Protein AF-A0A152A3R2-F1 (afdb_monomer)

Mean predicted aligned error: 20.73 Å

pLDDT: mean 70.93, std 26.31, range [20.05, 98.25]

InterPro domains:
  IPR000109 Proton-dependent oligopeptide transporter family [PF00854] (482-837)
  IPR001806 Small GTPase [PF00071] (8-162)
  IPR001806 Small GTPase [PS51421] (2-226)
  IPR001806 Small GTPase [SM00174] (9-160)
  IPR002041 Ran GTPase [PS51418] (1-161)
  IPR003822 Paired amphipathic helix [PF02671] (328-370)
  IPR005225 Small GTP-binding domain [TIGR00231] (5-151)
  IPR018456 PTR2 family proton/oligopeptide symporter, conserved site [PS01023] (558-570)
  IPR027417 P-loop containing nucleoside triphosphate hydrolase [G3DSA:3.40.50.300] (1-184)
  IPR027417 P-loop containing nucleoside triphosphate hydrolase [SSF52540] (3-165)
  IPR036259 MFS transporter superfamily [G3DSA:1.20.1250.20] (385-879)
  IPR036259 MFS transporter superfamily [SSF103473] (417-870)
  IPR036600 Paired amphipathic helix superfamily [G3DSA:1.20.1160.11] (305-372)
  IPR036600 Paired amphipathic helix superfamily [SSF47762] (308-371)

Solvent-accessible surface area (backbone atoms only — not comparable to full-atom values): 53783 Å² total; per-residue (Å²): 134,84,80,81,77,67,39,35,34,37,38,41,42,52,57,92,38,45,63,68,53,43,57,44,30,74,68,68,76,51,78,78,88,81,88,77,86,69,74,67,61,52,79,45,80,41,78,45,76,55,99,86,46,79,41,44,35,36,41,36,35,44,42,31,62,97,78,61,76,69,67,60,60,70,71,41,60,79,23,62,25,38,39,42,38,18,29,27,64,36,64,63,39,56,68,46,44,63,64,54,44,66,65,44,59,76,46,31,89,33,46,30,40,36,35,22,45,68,87,47,81,53,68,50,58,76,87,74,64,50,65,36,72,80,66,77,37,47,76,42,65,25,18,64,87,76,59,42,51,52,66,60,51,52,52,56,41,53,48,48,33,37,76,72,64,75,50,87,76,83,85,78,82,94,79,80,90,81,84,88,87,81,91,81,88,88,88,88,87,88,84,88,85,85,85,88,86,89,86,89,90,85,85,91,85,89,89,88,87,87,91,90,83,87,88,85,90,90,90,89,85,92,84,89,82,90,89,90,87,88,86,87,84,89,79,92,84,90,86,84,89,83,87,85,88,90,88,90,87,85,85,92,85,91,83,90,88,88,88,81,91,85,90,83,91,90,89,92,89,89,87,83,91,90,86,88,88,86,88,91,86,86,88,86,87,82,90,88,82,79,85,89,87,86,88,79,90,81,87,80,85,80,56,78,77,51,58,57,52,53,49,53,53,50,53,50,50,51,51,53,49,69,67,28,84,42,72,66,55,39,50,51,54,51,49,53,52,52,49,46,72,74,45,66,84,62,45,65,64,58,48,50,51,56,56,56,73,41,62,94,39,68,66,63,46,49,45,54,57,70,73,37,60,72,72,80,43,97,77,89,79,84,84,73,71,52,69,59,49,52,53,46,45,55,48,52,52,53,55,53,61,76,44,79,76,59,82,83,50,86,78,78,52,55,75,41,51,56,29,52,51,54,21,44,24,27,44,31,20,25,56,34,25,52,52,46,47,44,44,57,44,31,36,73,60,39,41,40,55,69,63,58,26,42,36,52,53,26,51,40,49,18,44,29,30,46,29,23,56,55,21,45,48,41,16,32,52,74,58,11,45,71,49,37,43,47,57,22,29,53,39,24,22,50,11,29,45,30,42,18,51,45,47,36,82,63,69,34,35,82,48,58,62,64,39,50,61,65,38,47,56,53,8,46,53,29,30,18,47,9,51,4,23,29,63,61,34,53,71,53,52,56,54,53,57,50,54,77,88,45,56,88,49,50,63,62,48,51,52,52,49,54,51,32,43,44,52,14,34,37,50,17,21,52,47,32,50,52,37,31,77,77,74,29,54,31,60,34,32,39,52,33,19,54,31,26,47,48,19,38,50,39,44,56,71,35,59,91,58,56,66,76,69,76,53,44,84,42,63,68,60,52,48,53,51,40,54,49,42,7,51,52,45,49,58,70,41,68,87,72,64,57,85,88,75,56,69,96,48,74,57,58,48,16,53,83,83,44,60,61,51,59,50,54,29,50,54,44,42,50,58,56,55,60,68,43,70,52,46,17,53,56,35,33,58,58,59,32,54,64,34,64,52,29,55,57,33,62,56,24,21,43,69,56,96,91,46,77,52,61,41,49,35,59,55,27,51,44,50,54,48,39,67,58,41,55,64,46,43,47,62,69,49,52,45,57,32,50,79,66,72,48,84,80,47,46,69,57,36,29,46,54,13,35,49,32,43,19,50,20,27,50,47,50,24,56,48,41,64,46,54,81,72,47,66,86,48,65,55,55,46,72,74,49,49,63,33,47,52,34,37,36,53,14,44,62,25,28,55,57,33,47,52,51,50,49,60,70,63,30,23,75,69,44,38,68,58,47,53,40,54,54,38,36,24,46,12,52,4,22,47,49,42,32,51,44,53,78,67,68,53,67,95,46,73,43,58,49,30,49,49,52,19,53,53,29,45,53,36,32,56,50,44,52,57,48,57,75,67,59,71,88,74,66,76,85,58,29,71,48,70,80,86,73,63,66,70,57,54,54,55,49,52,55,52,51,54,55,55,50,52,58,62,72,72,56,81,82,83,83,79,80,86,80,78,85,79,90,81,87,136

Organism: Tieghemostelium lacteum (NCBI:txid361077)

Sequence (921 aa):
MSQNKQLKIVVAGDGAVGKSSYVQALVTNEIYEDYVATIGVKVTKYTYTFEGEPIDILFWDVAGQEKFGGLREGYYIQADAAILMFDLTSRITYKNIPTWYSSLSKHTKNFILIGNKCDMEAKIQQESILFHRKTNMGYRNVSVKTGYQLDESLNALLRSIKENGGLKTKTSVPFGNPTTTASSTPFTFGALAKPTSPSPSTPFTFGNATPTSPLPSTSFTFGSVTPISPTAAYTFGNVIPTSTPPSTSTPFTFGNVIPTTTASSTPFTFGALAKPTSPSTPFTFGNATPPSFGNPTPAFTQNANDNNKIRNAVEFGIKVQNFCSTPEKYHQFLGYLEQYHRNPSESNQLKSNMLSFFHGHSDLLQEFHQYKIFKYLPMESQSYNNESKELLKQQDESIEEISPQSKIKFSDFPTSIRFILTSEICERYSFYAVRSIFVIFLIEFQGYGEDLSTTILHTFNAFAYFFPLLGSYLADSKLGKYKVLLYFGCIYSLGCVFLTLASIDGVTGDEPGGRSPWAIVLGLGLLALGTGGIKPCVSTFIGDQLGSDKNHLLERLFQMFYWCVNLGSLFSTILSPIIHRYISYWVAFLTPAFLLVSSTVILWAGNKRYIKRPPTDSLLVKLVGVVYTAIREKIRLRKSINPDSKPQHWLDYAKVEYDSALVDSFKTAFKVLVVFIPLPLFWSLYDQSSSRWLLQAREMKLIFGKFEIQSDQIQSLNPLIVMFLIPLVEYFVYRPLRNRNIDFKPLAKMTVGMFLTALSFVVSLLLQLWIDRSEPNSIPVFVQIPQYLIIAIAEVLISIPGLEFSYSEAPSSMKSIIMSGWLLTVSLGNIFVVLVVSGINFSEQWHEFLFFASCMFFFACIFIVIAKRYKPTDSTIANYTEPEDSSQQLEYDNNLEFNNQIILNTPPKNRYHKLTSQQED

Radius of gyration: 39.42 Å; Cα contacts (8 Å, |Δi|>4): 1023; chains: 1; bounding box: 128×124×109 Å

Structure (mmCIF, N/CA/C/O backbone):
data_AF-A0A152A3R2-F1
#
_entry.id   AF-A0A152A3R2-F1
#
loop_
_atom_site.group_PDB
_atom_site.id
_atom_site.type_symbol
_atom_site.label_atom_id
_atom_site.label_alt_id
_atom_site.label_comp_id
_atom_site.label_asym_id
_atom_site.label_entity_id
_atom_site.label_seq_id
_atom_site.pdbx_PDB_ins_code
_atom_site.Cartn_x
_atom_site.Cartn_y
_atom_site.Cartn_z
_atom_site.occupancy
_atom_site.B_iso_or_equiv
_atom_site.auth_seq_id
_atom_site.auth_comp_id
_atom_site.auth_asym_id
_atom_site.auth_atom_id
_atom_site.pdbx_PDB_model_num
ATOM 1 N N . MET A 1 1 ? -66.206 4.480 11.042 1.00 29.09 1 MET A N 1
ATOM 2 C CA . MET A 1 1 ? -65.450 3.647 12.007 1.00 29.09 1 MET A CA 1
ATOM 3 C C . MET A 1 1 ? -64.287 4.476 12.528 1.00 29.09 1 MET A C 1
ATOM 5 O O . MET A 1 1 ? -63.702 5.200 11.733 1.00 29.09 1 MET A O 1
ATOM 9 N N . SER A 1 2 ? -63.979 4.433 13.824 1.00 29.33 2 SER A N 1
ATOM 10 C CA . SER A 1 2 ? -62.784 5.088 14.376 1.00 29.33 2 SER A CA 1
ATOM 11 C C . SER A 1 2 ? -61.540 4.267 14.038 1.00 29.33 2 SER A C 1
ATOM 13 O O . SER A 1 2 ? -61.534 3.063 14.278 1.00 29.33 2 SER A O 1
ATOM 15 N N . GLN A 1 3 ? -60.496 4.902 13.504 1.00 35.19 3 GLN A N 1
ATOM 16 C CA . GLN A 1 3 ? -59.197 4.251 13.324 1.00 35.19 3 GLN A CA 1
ATOM 17 C C . GLN A 1 3 ? -58.605 3.904 14.698 1.00 35.19 3 GLN A C 1
ATOM 19 O O . GLN A 1 3 ? -58.513 4.782 15.559 1.00 35.19 3 GLN A O 1
ATOM 24 N N . ASN A 1 4 ? -58.172 2.656 14.900 1.00 49.31 4 ASN A N 1
ATOM 25 C CA . ASN A 1 4 ? -57.304 2.330 16.030 1.00 49.31 4 ASN A CA 1
ATOM 26 C C . ASN A 1 4 ? -55.973 3.059 15.823 1.00 49.31 4 ASN A C 1
ATOM 28 O O . ASN A 1 4 ? -55.267 2.801 14.848 1.00 49.31 4 ASN A O 1
ATOM 32 N N . LYS A 1 5 ? -55.642 3.993 16.721 1.00 61.16 5 LYS A N 1
ATOM 33 C CA . LYS A 1 5 ? -54.376 4.724 16.652 1.00 61.16 5 LYS A CA 1
ATOM 34 C C . LYS A 1 5 ? -53.238 3.785 17.059 1.00 61.16 5 LYS A C 1
ATOM 36 O O . LYS A 1 5 ? -53.035 3.531 18.242 1.00 61.16 5 LYS A O 1
ATOM 41 N N . GLN A 1 6 ? -52.498 3.312 16.066 1.00 81.12 6 GLN A N 1
ATOM 42 C CA . GLN A 1 6 ? -51.258 2.572 16.258 1.00 81.12 6 GLN A CA 1
ATOM 43 C C . GLN A 1 6 ? -50.204 3.476 16.922 1.00 81.12 6 GLN A C 1
ATOM 45 O O . GLN A 1 6 ? -49.999 4.602 16.469 1.00 81.12 6 GLN A O 1
ATOM 50 N N . LEU A 1 7 ? -49.557 3.006 17.993 1.00 89.88 7 LEU A N 1
ATOM 51 C CA . LEU A 1 7 ? -48.538 3.761 18.732 1.00 89.88 7 LEU A CA 1
ATOM 52 C C . LEU A 1 7 ? -47.124 3.377 18.287 1.00 89.88 7 LEU A C 1
ATOM 54 O O . LEU A 1 7 ? -46.748 2.206 18.360 1.00 89.88 7 LEU A O 1
ATOM 58 N N . LYS A 1 8 ? -46.303 4.357 17.901 1.00 92.00 8 LYS A N 1
ATOM 59 C CA . LYS A 1 8 ? -44.881 4.144 17.595 1.00 92.00 8 LYS A CA 1
ATOM 60 C C . LYS A 1 8 ? -44.020 4.307 18.852 1.00 92.00 8 LYS A C 1
ATOM 62 O O . LYS A 1 8 ? -43.866 5.418 19.356 1.00 92.00 8 LYS A O 1
ATOM 67 N N . ILE A 1 9 ? -43.410 3.216 19.320 1.00 94.31 9 ILE A N 1
ATOM 68 C CA . ILE A 1 9 ? -42.497 3.205 20.473 1.00 94.31 9 ILE A CA 1
ATOM 69 C C . ILE A 1 9 ? -41.076 2.874 20.003 1.00 94.31 9 ILE A C 1
ATOM 71 O O . ILE A 1 9 ? -40.820 1.793 19.475 1.00 94.31 9 ILE A O 1
ATOM 75 N N . VAL A 1 10 ? -40.131 3.793 20.207 1.00 93.75 10 VAL A N 1
ATOM 76 C CA . VAL A 1 10 ? -38.712 3.578 19.864 1.00 93.75 10 VAL A CA 1
ATOM 77 C C . VAL A 1 10 ? -37.959 2.996 21.059 1.00 93.75 10 VAL A C 1
ATOM 79 O O . VAL A 1 10 ? -38.094 3.499 22.171 1.00 93.75 10 VAL A O 1
ATOM 82 N N . VAL A 1 11 ? -37.133 1.968 20.843 1.00 93.69 11 VAL A N 1
ATOM 83 C CA . VAL A 1 11 ? -36.295 1.356 21.889 1.00 93.69 11 VAL A CA 1
ATOM 84 C C . VAL A 1 11 ? -34.825 1.658 21.594 1.00 93.69 11 VAL A C 1
ATOM 86 O O . VAL A 1 11 ? -34.270 1.210 20.588 1.00 93.69 11 VAL A O 1
ATOM 89 N N . ALA A 1 12 ? -34.192 2.444 22.467 1.00 91.75 12 ALA A N 1
ATOM 90 C CA . ALA A 1 12 ? -32.868 3.032 22.259 1.00 91.75 12 ALA A CA 1
ATOM 91 C C . ALA A 1 12 ? -31.936 2.852 23.471 1.00 91.75 12 ALA A C 1
ATOM 93 O O . ALA A 1 12 ? -32.371 2.498 24.567 1.00 91.75 12 ALA A O 1
ATOM 94 N N . GLY A 1 13 ? -30.635 3.044 23.245 1.00 89.31 13 GLY A N 1
ATOM 95 C CA . GLY A 1 13 ? -29.563 2.672 24.173 1.00 89.31 13 GLY A CA 1
ATOM 96 C C . GLY A 1 13 ? -28.480 1.832 23.492 1.00 89.31 13 GLY A C 1
ATOM 97 O O . GLY A 1 13 ? -28.654 1.376 22.356 1.00 89.31 13 GLY A O 1
ATOM 98 N N . ASP A 1 14 ? -27.374 1.612 24.195 1.00 85.12 14 ASP A N 1
ATOM 99 C CA . ASP A 1 14 ? -26.145 0.989 23.685 1.00 85.12 14 ASP A CA 1
ATOM 100 C C . ASP A 1 14 ? -26.325 -0.451 23.139 1.00 85.12 14 ASP A C 1
ATOM 102 O O . ASP A 1 14 ? -27.377 -1.098 23.236 1.00 85.12 14 ASP A O 1
ATOM 106 N N . GLY A 1 15 ? -25.265 -0.985 22.528 1.00 81.88 15 GLY A N 1
ATOM 107 C CA . GLY A 1 15 ? -25.161 -2.397 22.157 1.00 81.88 15 GLY A CA 1
ATOM 108 C C . GLY A 1 15 ? -25.201 -3.322 23.382 1.00 81.88 15 GLY A C 1
ATOM 109 O O . GLY A 1 15 ? -24.804 -2.940 24.477 1.00 81.88 15 GLY A O 1
ATOM 110 N N . ALA A 1 16 ? -25.690 -4.553 23.198 1.00 80.88 16 ALA A N 1
ATOM 111 C CA . ALA A 1 16 ? -25.754 -5.610 24.223 1.00 80.88 16 ALA A CA 1
ATOM 112 C C . ALA A 1 16 ? -26.511 -5.297 25.547 1.00 80.88 16 ALA A C 1
ATOM 114 O O . ALA A 1 16 ? -26.535 -6.146 26.443 1.00 80.88 16 ALA A O 1
ATOM 115 N N . VAL A 1 17 ? -27.209 -4.155 25.666 1.00 88.69 17 VAL A N 1
ATOM 116 C CA . VAL A 1 17 ? -28.076 -3.844 26.832 1.00 88.69 17 VAL A CA 1
ATOM 117 C C . VAL A 1 17 ? -29.377 -4.660 26.870 1.00 88.69 17 VAL A C 1
ATOM 119 O O . VAL A 1 17 ? -30.038 -4.700 27.900 1.00 88.69 17 VAL A O 1
ATOM 122 N N . GLY A 1 18 ? -29.742 -5.339 25.773 1.00 87.88 18 GLY A N 1
ATOM 123 C CA . GLY A 1 18 ? -30.871 -6.285 25.711 1.00 87.88 18 GLY A CA 1
ATOM 124 C C . GLY A 1 18 ? -32.165 -5.784 25.052 1.00 87.88 18 GLY A C 1
ATOM 125 O O . GLY A 1 18 ? -33.170 -6.479 25.133 1.00 87.88 18 GLY A O 1
ATOM 126 N N . LYS A 1 19 ? -32.155 -4.628 24.370 1.00 90.69 19 LYS A N 1
ATOM 127 C CA . LYS A 1 19 ? -33.336 -4.014 23.713 1.00 90.69 19 LYS A CA 1
ATOM 128 C C . LYS A 1 19 ? -34.128 -4.977 22.816 1.00 90.69 19 LYS A C 1
ATOM 130 O O . LYS A 1 19 ? -35.336 -5.131 22.964 1.00 90.69 19 LYS A O 1
ATOM 135 N N . SER A 1 20 ? -33.423 -5.672 21.930 1.00 86.75 20 SER A N 1
ATOM 136 C CA . SER A 1 20 ? -33.983 -6.615 20.958 1.00 86.75 20 SER A CA 1
ATOM 137 C C . SER A 1 20 ? -34.635 -7.822 21.635 1.00 86.75 20 SER A C 1
ATOM 139 O O . SER A 1 20 ? -35.686 -8.285 21.194 1.00 86.75 20 SER A O 1
ATOM 141 N N . SER A 1 21 ? -34.027 -8.293 22.726 1.00 8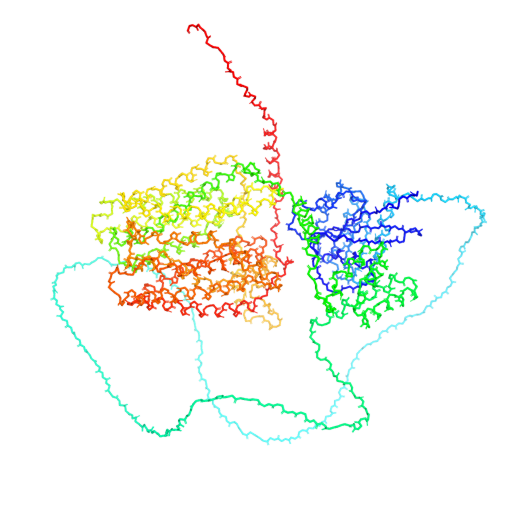7.38 21 SER A N 1
ATOM 142 C CA . SER A 1 21 ? -34.528 -9.376 23.573 1.00 87.38 21 SER A CA 1
ATOM 143 C C . SER A 1 21 ? -35.728 -8.925 24.414 1.00 87.38 21 SER A C 1
ATOM 145 O O . SER A 1 21 ? -36.668 -9.688 24.563 1.00 87.38 21 SER A O 1
ATOM 147 N N . TYR A 1 22 ? -35.746 -7.679 24.905 1.00 91.06 22 TYR A N 1
ATOM 148 C CA . TYR A 1 22 ? -36.884 -7.084 25.622 1.00 91.06 22 TYR A CA 1
ATOM 149 C C . TYR A 1 22 ? -38.136 -7.011 24.738 1.00 91.06 22 TYR A C 1
ATOM 151 O O . TYR A 1 22 ? -39.207 -7.446 25.150 1.00 91.06 22 TYR A O 1
ATOM 159 N N . VAL A 1 23 ? -37.990 -6.527 23.497 1.00 89.75 23 VAL A N 1
ATOM 160 C CA . VAL A 1 23 ? -39.093 -6.492 22.521 1.00 89.75 23 VAL A CA 1
ATOM 161 C C . VAL A 1 23 ? -39.571 -7.906 22.176 1.00 89.75 23 VAL A C 1
ATOM 163 O O . VAL A 1 23 ? -40.770 -8.126 22.057 1.00 89.75 23 VAL A O 1
ATOM 166 N N . GLN A 1 24 ? -38.664 -8.877 22.043 1.00 86.00 24 GLN A N 1
ATOM 167 C CA . GLN A 1 24 ? -39.038 -10.263 21.734 1.00 86.00 24 GLN A CA 1
ATOM 168 C C . GLN A 1 24 ? -39.728 -10.963 22.910 1.00 86.00 24 GLN A C 1
ATOM 170 O O . GLN A 1 24 ? -40.762 -11.591 22.691 1.00 86.00 24 GLN A O 1
ATOM 175 N N . ALA A 1 25 ? -39.230 -10.800 24.138 1.00 86.25 25 ALA A N 1
ATOM 176 C CA . ALA A 1 25 ? -39.836 -11.370 25.340 1.00 86.25 25 ALA A CA 1
ATOM 177 C C . ALA A 1 25 ? -41.261 -10.836 25.569 1.00 86.25 25 ALA A C 1
ATOM 179 O O . ALA A 1 25 ? -42.166 -11.627 25.807 1.00 86.25 25 ALA A O 1
ATOM 180 N N . LEU A 1 26 ? -41.490 -9.525 25.391 1.00 86.00 26 LEU A N 1
ATOM 181 C CA . LEU A 1 26 ? -42.840 -8.939 25.438 1.00 86.00 26 LEU A CA 1
ATOM 182 C C . LEU A 1 26 ? -43.788 -9.515 24.372 1.00 86.00 26 LEU A C 1
ATOM 184 O O . LEU A 1 26 ? -44.976 -9.635 24.628 1.00 86.00 26 LEU A O 1
ATOM 188 N N . VAL A 1 27 ? -43.288 -9.832 23.173 1.00 84.75 27 VAL A N 1
ATOM 189 C CA . VAL A 1 27 ? -44.121 -10.250 22.028 1.00 84.75 27 VAL A CA 1
ATOM 190 C C . VAL A 1 27 ? -44.407 -11.752 22.007 1.00 84.75 27 VAL A C 1
ATOM 192 O O . VAL A 1 27 ? -45.484 -12.160 21.581 1.00 84.75 27 VAL A O 1
ATOM 195 N N . THR A 1 28 ? -43.444 -12.573 22.426 1.00 76.25 28 THR A N 1
ATOM 196 C CA . THR A 1 28 ? -43.510 -14.045 22.328 1.00 76.25 28 THR A CA 1
ATOM 197 C C . THR A 1 28 ? -43.784 -14.734 23.662 1.00 76.25 28 THR A C 1
ATOM 199 O O . THR A 1 28 ? -44.213 -15.882 23.664 1.00 76.25 28 THR A O 1
ATOM 202 N N . ASN A 1 29 ? -43.538 -14.055 24.790 1.00 68.12 29 ASN A N 1
ATOM 203 C CA . ASN A 1 29 ? -43.462 -14.654 26.127 1.00 68.12 29 ASN A CA 1
ATOM 204 C C . ASN A 1 29 ? -42.393 -15.766 26.269 1.00 68.12 29 ASN A C 1
ATOM 206 O O . ASN A 1 29 ? -42.382 -16.503 27.254 1.00 68.12 29 ASN A O 1
ATOM 210 N N . GLU A 1 30 ? -41.466 -15.871 25.311 1.00 62.56 30 GLU A N 1
ATOM 211 C CA . GLU A 1 30 ? -40.367 -16.838 25.294 1.00 62.56 30 GLU A CA 1
ATOM 212 C C . GLU A 1 30 ? -39.020 -16.157 25.587 1.00 62.56 30 GLU A C 1
ATOM 214 O O . GLU A 1 30 ? -38.759 -15.018 25.185 1.00 62.56 30 GLU A O 1
ATOM 219 N N . ILE A 1 31 ? -38.136 -16.875 26.283 1.00 58.75 31 ILE A N 1
ATOM 220 C CA . ILE A 1 31 ? -36.824 -16.380 26.715 1.00 58.75 31 ILE A CA 1
ATOM 221 C C . ILE A 1 31 ? -35.742 -17.068 25.875 1.00 58.75 31 ILE A C 1
ATOM 223 O O . ILE A 1 31 ? -35.556 -18.279 25.953 1.00 58.75 31 ILE A O 1
ATOM 227 N N . TYR A 1 32 ? -35.023 -16.279 25.076 1.00 55.75 32 TYR A N 1
ATOM 228 C CA . TYR A 1 32 ? -34.002 -16.750 24.137 1.00 55.75 32 TYR A CA 1
ATOM 229 C C . TYR A 1 32 ? -32.587 -16.543 24.703 1.00 55.75 32 TYR A C 1
ATOM 231 O O . TYR A 1 32 ? -32.255 -15.438 25.136 1.00 55.75 32 TYR A O 1
ATOM 239 N N . GLU A 1 33 ? -31.739 -17.579 24.665 1.00 45.91 33 GLU A N 1
ATOM 240 C CA . GLU A 1 33 ? -30.345 -17.496 25.146 1.00 45.91 33 GLU A CA 1
ATOM 241 C C . GLU A 1 33 ? -29.339 -17.016 24.076 1.00 45.91 33 GLU A C 1
ATOM 243 O O . GLU A 1 33 ? -28.298 -16.456 24.426 1.00 45.91 33 GLU A O 1
ATOM 248 N N . ASP A 1 34 ? -29.648 -17.167 22.782 1.00 43.00 34 ASP A N 1
ATOM 249 C CA . ASP A 1 34 ? -28.756 -16.776 21.679 1.00 43.00 34 ASP A CA 1
ATOM 250 C C . ASP A 1 34 ? -28.812 -15.267 21.367 1.00 43.00 34 ASP A C 1
ATOM 252 O O . ASP A 1 34 ? -29.852 -14.714 20.998 1.00 43.00 34 ASP A O 1
ATOM 256 N N . TYR A 1 35 ? -27.662 -14.587 21.445 1.00 48.59 35 TYR A N 1
ATOM 257 C CA . TYR A 1 35 ? -27.538 -13.167 21.101 1.00 48.59 35 TYR A CA 1
ATOM 258 C C . TYR A 1 35 ? -27.180 -12.950 19.623 1.00 48.59 35 TYR A C 1
ATOM 260 O O . TYR A 1 35 ? -26.087 -13.296 19.174 1.00 48.59 35 TYR A O 1
ATOM 268 N N . VAL A 1 36 ? -28.061 -12.262 18.890 1.00 48.47 36 VAL A N 1
ATOM 269 C CA . VAL A 1 36 ? -27.801 -11.737 17.539 1.00 48.47 36 VAL A CA 1
ATOM 270 C C . VAL A 1 36 ? -27.911 -10.211 17.562 1.00 48.47 36 VAL A C 1
ATOM 272 O O . VAL A 1 36 ? -28.868 -9.654 18.098 1.00 48.47 36 VAL A O 1
ATOM 275 N N . ALA A 1 37 ? -26.932 -9.512 16.984 1.00 44.97 37 ALA A N 1
ATOM 276 C CA . ALA A 1 37 ? -26.910 -8.050 16.962 1.00 44.97 37 ALA A CA 1
ATOM 277 C C . ALA A 1 37 ? -27.830 -7.472 15.866 1.00 44.97 37 ALA A C 1
ATOM 279 O O . ALA A 1 37 ? -27.635 -7.746 14.682 1.00 44.97 37 ALA A O 1
ATOM 280 N N . THR A 1 38 ? -28.795 -6.623 16.245 1.00 49.62 38 THR A N 1
ATOM 281 C CA . THR A 1 38 ? -29.663 -5.901 15.294 1.00 49.62 38 THR A CA 1
ATOM 282 C C . THR A 1 38 ? -28.850 -4.972 14.388 1.00 49.62 38 THR A C 1
ATOM 284 O O . THR A 1 38 ? -28.147 -4.078 14.866 1.00 49.62 38 THR A O 1
ATOM 287 N N . ILE A 1 39 ? -29.003 -5.145 13.073 1.00 50.75 39 ILE A N 1
ATOM 288 C CA . ILE A 1 39 ? -28.483 -4.249 12.032 1.00 50.75 39 ILE A CA 1
ATOM 289 C C . ILE A 1 39 ? -29.602 -3.270 11.644 1.00 50.75 39 ILE A C 1
ATOM 291 O O . ILE A 1 39 ? -30.710 -3.694 11.327 1.00 50.75 39 ILE A O 1
ATOM 295 N N . GLY A 1 40 ? -29.327 -1.962 11.663 1.00 61.62 40 GLY A N 1
ATOM 296 C CA . GLY A 1 40 ? -30.311 -0.930 11.307 1.00 61.62 40 GLY A CA 1
ATOM 297 C C . GLY A 1 40 ? -31.405 -0.741 12.366 1.00 61.62 40 GLY A C 1
ATOM 298 O O . GLY A 1 40 ? -31.136 -0.218 13.449 1.00 61.62 40 GLY A O 1
ATOM 299 N N . VAL A 1 41 ? -32.638 -1.132 12.038 1.00 75.44 41 VAL A N 1
ATOM 300 C CA . VAL A 1 41 ? -33.798 -1.105 12.941 1.00 75.44 41 VAL A CA 1
ATOM 301 C C . VAL A 1 41 ? -34.683 -2.328 12.689 1.00 75.44 41 VAL A C 1
ATOM 303 O O . VAL A 1 41 ? -34.945 -2.670 11.537 1.00 75.44 41 VAL A O 1
ATOM 306 N N . LYS A 1 42 ? -35.170 -2.983 13.751 1.00 79.88 42 LYS A N 1
ATOM 307 C CA . LYS A 1 42 ? -36.198 -4.032 13.648 1.00 79.88 42 LYS A CA 1
ATOM 308 C C . LYS A 1 42 ? -37.542 -3.463 14.097 1.00 79.88 42 LYS A C 1
A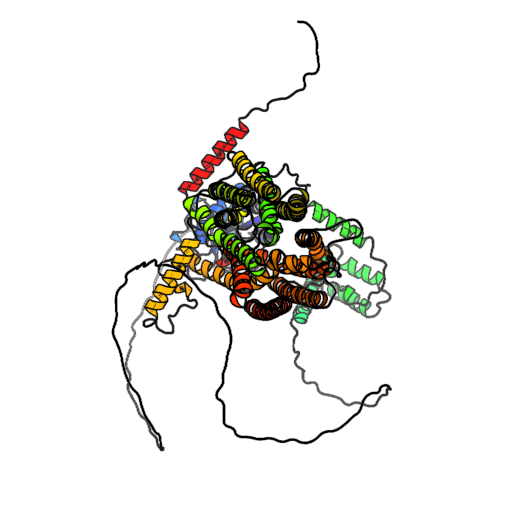TOM 310 O O . LYS A 1 42 ? -37.711 -3.126 15.268 1.00 79.88 42 LYS A O 1
ATOM 315 N N . VAL A 1 43 ? -38.498 -3.375 13.172 1.00 85.00 43 VAL A N 1
ATOM 316 C CA . VAL A 1 43 ? -39.886 -3.008 13.487 1.00 85.00 43 VAL A CA 1
ATOM 317 C C . VAL A 1 43 ? -40.663 -4.273 13.846 1.00 85.00 43 VAL A C 1
ATOM 319 O O . VAL A 1 43 ? -40.644 -5.242 13.093 1.00 85.00 43 VAL A O 1
ATOM 322 N N . THR A 1 44 ? -41.326 -4.280 15.001 1.00 83.50 44 THR A N 1
ATOM 323 C CA . THR A 1 44 ? -42.134 -5.411 15.488 1.00 83.50 44 THR A CA 1
ATOM 324 C C . THR A 1 44 ? -43.511 -4.902 15.905 1.00 83.50 44 THR A C 1
ATOM 326 O O . THR A 1 44 ? -43.598 -3.995 16.735 1.00 83.50 44 THR A O 1
ATOM 329 N N . LYS A 1 45 ? -44.588 -5.461 15.335 1.00 86.06 45 LYS A N 1
ATOM 330 C CA . LYS A 1 45 ? -45.962 -5.158 15.764 1.00 86.06 45 LYS A CA 1
ATOM 331 C C . LYS A 1 45 ? -46.330 -6.017 16.976 1.00 86.06 45 LYS A C 1
ATOM 333 O O . LYS A 1 45 ? -46.052 -7.211 16.985 1.00 86.06 45 LYS A O 1
ATOM 338 N N . TYR A 1 46 ? -46.986 -5.410 17.958 1.00 89.44 46 TYR A N 1
ATOM 339 C CA . TYR A 1 46 ? -47.522 -6.071 19.144 1.00 89.44 46 TYR A CA 1
ATOM 340 C C . TYR A 1 46 ? -48.904 -5.502 19.472 1.00 89.44 46 TYR A C 1
ATOM 342 O O . TYR A 1 46 ? -49.058 -4.285 19.504 1.00 89.44 46 TYR A O 1
ATOM 350 N N . THR A 1 47 ? -49.903 -6.347 19.717 1.00 86.75 47 THR A N 1
ATOM 351 C CA . THR A 1 47 ? -51.231 -5.900 20.166 1.00 86.75 47 THR A CA 1
ATOM 352 C C . THR A 1 47 ? -51.346 -6.191 21.659 1.00 86.75 47 THR A C 1
ATOM 354 O O . THR A 1 47 ? -51.467 -7.345 22.059 1.00 86.75 47 THR A O 1
ATOM 357 N N . TYR A 1 48 ? -51.269 -5.149 22.484 1.00 89.00 48 TYR A N 1
ATOM 358 C CA . TYR A 1 48 ? -51.206 -5.255 23.942 1.00 89.00 48 TYR A CA 1
ATOM 359 C C . TYR A 1 48 ? -52.528 -4.832 24.588 1.00 89.00 48 TYR A C 1
ATOM 361 O O . TYR A 1 48 ? -53.103 -3.814 24.207 1.00 89.00 48 TYR A O 1
ATOM 369 N N . THR A 1 49 ? -53.009 -5.581 25.583 1.00 85.88 49 THR A N 1
ATOM 370 C CA . THR A 1 49 ? -54.249 -5.237 26.301 1.00 85.88 49 THR A CA 1
ATOM 371 C C . THR A 1 49 ? -53.926 -4.341 27.492 1.00 85.88 49 THR A C 1
ATOM 373 O O . THR A 1 49 ? -53.362 -4.797 28.483 1.00 85.88 49 THR A O 1
ATOM 376 N N . PHE A 1 50 ? -54.302 -3.065 27.413 1.00 85.56 50 PHE A N 1
ATOM 377 C CA . PHE A 1 50 ? -54.044 -2.069 28.451 1.00 85.56 50 PHE A CA 1
ATOM 378 C C . PHE A 1 50 ? -55.364 -1.576 29.047 1.00 85.56 50 PHE A C 1
ATOM 380 O O . PHE A 1 50 ? -56.225 -1.068 28.335 1.00 85.56 50 PHE A O 1
ATOM 387 N N . GLU A 1 51 ? -55.534 -1.745 30.362 1.00 84.94 51 GLU A N 1
ATOM 388 C CA . GLU A 1 51 ? -56.754 -1.358 31.100 1.00 84.94 51 GLU A CA 1
ATOM 389 C C . GLU A 1 51 ? -58.061 -1.958 30.520 1.00 84.94 51 GLU A C 1
ATOM 391 O O . GLU A 1 51 ? -59.147 -1.427 30.732 1.00 84.94 51 GLU A O 1
ATOM 396 N N . GLY A 1 52 ? -57.954 -3.093 29.814 1.00 76.81 52 GLY A N 1
ATOM 397 C CA . GLY A 1 52 ? -59.065 -3.805 29.167 1.00 76.81 52 GLY A CA 1
ATOM 398 C C . GLY A 1 52 ? -59.271 -3.485 27.680 1.00 76.81 52 GLY A C 1
ATOM 399 O O . GLY A 1 52 ? -60.014 -4.203 27.017 1.00 76.81 52 GLY A O 1
ATOM 400 N N . GLU A 1 53 ? -58.595 -2.471 27.134 1.00 79.75 53 GLU A N 1
ATOM 401 C CA . GLU A 1 53 ? -58.680 -2.084 25.718 1.00 79.75 53 GLU A CA 1
ATOM 402 C C . GLU A 1 53 ? -57.440 -2.579 24.933 1.00 79.75 53 GLU A C 1
ATOM 404 O O . GLU A 1 53 ? -56.310 -2.450 25.421 1.00 79.75 53 GLU A O 1
ATOM 409 N N . PRO A 1 54 ? -57.596 -3.138 23.717 1.00 81.19 54 PRO A N 1
ATOM 410 C CA . PRO A 1 54 ? -56.474 -3.583 22.890 1.00 81.19 54 PRO A CA 1
ATOM 411 C C . PRO A 1 54 ? -55.806 -2.410 22.152 1.00 81.19 54 PRO A C 1
ATOM 413 O O . PRO A 1 54 ? -56.448 -1.678 21.396 1.00 81.19 54 PRO A O 1
ATOM 416 N N . ILE A 1 55 ? -54.491 -2.260 22.323 1.00 86.88 55 ILE A N 1
ATOM 417 C CA . ILE A 1 55 ? -53.666 -1.211 21.712 1.00 86.88 55 ILE A CA 1
ATOM 418 C C . ILE A 1 55 ? -52.647 -1.837 20.754 1.00 86.88 55 ILE A C 1
ATOM 420 O O . ILE A 1 55 ? -51.819 -2.654 21.154 1.00 86.88 55 ILE A O 1
ATOM 424 N N . ASP A 1 56 ? -52.659 -1.399 19.494 1.00 86.25 56 ASP A N 1
ATOM 425 C CA . ASP A 1 56 ? -51.632 -1.751 18.510 1.00 86.25 56 ASP A CA 1
ATOM 426 C C . ASP A 1 56 ? -50.367 -0.903 18.712 1.00 86.25 56 ASP A C 1
ATOM 428 O O . ASP A 1 56 ? -50.374 0.315 18.532 1.00 86.25 56 ASP A O 1
ATOM 432 N N . ILE A 1 57 ? -49.258 -1.560 19.037 1.00 91.81 57 ILE A N 1
ATOM 433 C CA . ILE A 1 57 ? -47.933 -0.976 19.250 1.00 91.81 57 ILE A CA 1
ATOM 434 C C . ILE A 1 57 ? -47.004 -1.391 18.101 1.00 91.81 57 ILE A C 1
ATOM 436 O O . ILE A 1 57 ? -46.991 -2.546 17.673 1.00 91.81 57 ILE A O 1
ATOM 440 N N . LEU A 1 58 ? -46.191 -0.453 17.614 1.00 90.75 58 LEU A N 1
ATOM 441 C CA . LEU A 1 58 ? -45.009 -0.718 16.795 1.00 90.75 58 LEU A CA 1
ATOM 442 C C . LEU A 1 58 ? -43.758 -0.428 17.619 1.00 90.75 58 LEU A C 1
ATOM 444 O O . LEU A 1 58 ? -43.422 0.736 17.844 1.00 90.75 58 LEU A O 1
ATOM 448 N N . PHE A 1 59 ? -43.037 -1.474 18.017 1.00 92.00 59 PHE A N 1
ATOM 449 C CA . PHE A 1 59 ? -41.696 -1.335 18.576 1.00 92.00 59 PHE A CA 1
ATOM 450 C C . PHE A 1 59 ? -40.676 -1.150 17.454 1.00 92.00 59 PHE A C 1
ATOM 452 O O . PHE A 1 59 ? -40.598 -1.976 16.548 1.00 92.00 59 PHE A O 1
ATOM 459 N N . TRP A 1 60 ? -39.877 -0.088 17.533 1.00 90.12 60 TRP A N 1
ATOM 460 C CA . TRP A 1 60 ? -38.734 0.172 16.656 1.00 90.12 60 TRP A CA 1
ATOM 461 C C . TRP A 1 60 ? -37.448 -0.057 17.467 1.00 90.12 60 TRP A C 1
ATOM 463 O O . TRP A 1 60 ? -36.998 0.841 18.180 1.00 90.12 60 TRP A O 1
ATOM 473 N N . ASP A 1 61 ? -36.880 -1.267 17.404 1.00 88.00 61 ASP A N 1
ATOM 474 C CA . ASP A 1 61 ? -35.616 -1.627 18.073 1.00 88.00 61 ASP A CA 1
ATOM 475 C C . ASP A 1 61 ? -34.417 -1.112 17.267 1.00 88.00 61 ASP A C 1
ATOM 477 O O . ASP A 1 61 ? -34.145 -1.609 16.172 1.00 88.00 61 ASP A O 1
ATOM 481 N N . VAL A 1 62 ? -33.712 -0.103 17.789 1.00 83.75 62 VAL A N 1
ATOM 482 C CA . VAL A 1 62 ? -32.648 0.615 17.065 1.00 83.75 62 VAL A CA 1
ATOM 483 C C . VAL A 1 62 ? -31.257 0.048 17.380 1.00 83.75 62 VAL A C 1
ATOM 485 O O . VAL A 1 62 ? -30.885 -0.160 18.541 1.00 83.75 62 VAL A O 1
ATOM 488 N N . ALA A 1 63 ? -30.437 -0.152 16.343 1.00 76.50 63 ALA A N 1
ATOM 489 C CA . ALA A 1 63 ? -29.077 -0.674 16.471 1.00 76.50 63 ALA A CA 1
ATOM 490 C C . ALA A 1 63 ? -28.184 0.193 17.387 1.00 76.50 63 ALA A C 1
ATOM 492 O O . ALA A 1 63 ? -27.814 1.329 17.071 1.00 76.50 63 ALA A O 1
ATOM 493 N N . GLY A 1 64 ? -27.779 -0.392 18.519 1.00 58.16 64 GLY A N 1
ATOM 494 C CA . GLY A 1 64 ? -26.961 0.257 19.553 1.00 58.16 64 GLY A CA 1
ATOM 495 C C . GLY A 1 64 ? -25.451 0.282 19.276 1.00 58.16 64 GLY A C 1
ATOM 496 O O . GLY A 1 64 ? -24.686 0.584 20.183 1.00 58.16 64 GLY A O 1
ATOM 497 N N . GLN A 1 65 ? -25.000 -0.086 18.070 1.00 61.78 65 GLN A N 1
ATOM 498 C CA . GLN A 1 65 ? -23.590 0.028 17.678 1.00 61.78 65 GLN A CA 1
ATOM 499 C C . GLN A 1 65 ? -23.340 1.314 16.876 1.00 61.78 65 GLN A C 1
ATOM 501 O O . GLN A 1 65 ? -24.011 1.578 15.877 1.00 61.78 65 GLN A O 1
ATOM 506 N N . GLU A 1 66 ? -22.340 2.084 17.303 1.00 54.03 66 GLU A N 1
ATOM 507 C CA . GLU A 1 66 ? -21.946 3.383 16.742 1.00 54.03 66 GLU A CA 1
ATOM 508 C C . GLU A 1 66 ? -21.270 3.256 15.364 1.00 54.03 66 GLU A C 1
ATOM 510 O O . GLU A 1 66 ? -20.047 3.307 15.251 1.00 54.03 66 GLU A O 1
ATOM 515 N N . LYS A 1 67 ? -22.058 3.051 14.297 1.00 41.75 67 LYS A N 1
ATOM 516 C CA . LYS A 1 67 ? -21.543 2.992 12.908 1.00 41.75 67 LYS A CA 1
ATOM 517 C C . LYS A 1 67 ? -22.310 3.818 11.866 1.00 41.75 67 LYS A C 1
ATOM 519 O O . LYS A 1 67 ? -21.834 3.931 10.742 1.00 41.75 67 LYS A O 1
ATOM 524 N N . PHE A 1 68 ? -23.449 4.425 12.215 1.00 39.59 68 PHE A N 1
ATOM 525 C CA . PHE A 1 68 ? -24.293 5.168 11.264 1.00 39.59 68 PHE A CA 1
ATOM 526 C C . PHE A 1 68 ? -24.785 6.506 11.836 1.00 39.59 68 PHE A C 1
ATOM 528 O O . PHE A 1 68 ? -25.923 6.627 12.295 1.00 39.59 68 PHE A O 1
ATOM 535 N N . GLY A 1 69 ? -23.924 7.528 11.778 1.00 39.91 69 GLY A N 1
ATOM 536 C CA . GLY A 1 69 ? -24.362 8.921 11.910 1.00 39.91 69 GLY A CA 1
ATOM 537 C C . GLY A 1 69 ? -25.345 9.282 10.787 1.00 39.91 69 GLY A C 1
ATOM 538 O O . GLY A 1 69 ? -25.190 8.822 9.656 1.00 39.91 69 GLY A O 1
ATOM 539 N N . GLY A 1 70 ? -26.384 10.057 11.100 1.00 45.59 70 GLY A N 1
ATOM 540 C CA . GLY A 1 70 ? -27.460 10.407 10.163 1.00 45.59 70 GLY A CA 1
ATOM 541 C C . GLY A 1 70 ? -28.671 9.468 10.232 1.00 45.59 70 GLY A C 1
ATOM 542 O O . GLY A 1 70 ? -29.724 9.887 10.705 1.00 45.59 70 GLY A O 1
ATOM 543 N N . LEU A 1 71 ? -28.546 8.198 9.810 1.00 50.69 71 LEU A N 1
ATOM 544 C CA . LEU A 1 71 ? -29.716 7.305 9.634 1.00 50.69 71 LEU A CA 1
ATOM 545 C C . LEU A 1 71 ? -30.593 7.134 10.889 1.00 50.69 71 LEU A C 1
ATOM 547 O O . LEU A 1 71 ? -31.800 6.935 10.763 1.00 50.69 71 LEU A O 1
ATOM 551 N N . ARG A 1 72 ? -30.012 7.207 12.093 1.00 64.88 72 ARG A N 1
ATOM 552 C CA . ARG A 1 72 ? -30.749 6.994 13.350 1.00 64.88 72 ARG A CA 1
ATOM 553 C C . ARG A 1 72 ? -31.869 8.008 13.592 1.00 64.88 72 ARG A C 1
ATOM 555 O O . ARG A 1 72 ? -32.927 7.600 14.062 1.00 64.88 72 ARG A O 1
ATOM 562 N N . GLU A 1 73 ? -31.678 9.289 13.264 1.00 65.69 73 GLU A N 1
ATOM 563 C CA . GLU A 1 73 ? -32.708 10.309 13.529 1.00 65.69 73 GLU A CA 1
ATOM 564 C C . GLU A 1 73 ? -33.965 10.092 12.675 1.00 65.69 73 GLU A C 1
ATOM 566 O O . GLU A 1 73 ? -35.079 10.303 13.153 1.00 65.69 73 GLU A O 1
ATOM 571 N N . GLY A 1 74 ? -33.816 9.539 11.464 1.00 66.44 74 GLY A N 1
ATOM 572 C CA . GLY A 1 74 ? -34.946 9.144 10.616 1.00 66.44 74 GLY A CA 1
ATOM 573 C C . GLY A 1 74 ? -35.886 8.130 11.282 1.00 66.44 74 GLY A C 1
ATOM 574 O O . GLY A 1 74 ? -37.099 8.181 11.081 1.00 66.44 74 GLY A O 1
ATOM 575 N N . TYR A 1 75 ? -35.364 7.251 12.145 1.00 79.56 75 TYR A N 1
ATOM 576 C CA . TYR A 1 75 ? -36.181 6.296 12.899 1.00 79.56 75 TYR A CA 1
ATOM 577 C C . TYR A 1 75 ? -36.956 6.949 14.051 1.00 79.56 75 TYR A C 1
ATOM 579 O O . TYR A 1 75 ? -37.996 6.424 14.451 1.00 79.56 75 TYR A O 1
ATOM 587 N N . TYR A 1 76 ? -36.495 8.091 14.569 1.00 84.50 76 TYR A N 1
ATOM 588 C CA . TYR A 1 76 ? -37.106 8.791 15.706 1.00 84.50 76 TYR A CA 1
ATOM 589 C C . TYR A 1 76 ? -38.306 9.663 15.302 1.00 84.50 76 TYR A C 1
ATOM 591 O O . TYR A 1 76 ? -39.171 9.943 16.133 1.00 84.50 76 TYR A O 1
ATOM 599 N N . ILE A 1 77 ? -38.395 10.051 14.025 1.00 79.69 77 ILE A N 1
ATOM 600 C CA . ILE A 1 77 ? -39.502 10.838 13.463 1.00 79.69 77 ILE A CA 1
ATOM 601 C C . ILE A 1 77 ? -40.856 10.190 13.804 1.00 79.69 77 ILE A C 1
ATOM 603 O O . ILE A 1 77 ? -41.053 8.990 13.595 1.00 79.69 77 ILE A O 1
ATOM 607 N N . GLN A 1 78 ? -41.791 11.001 14.317 1.00 81.50 78 GLN A N 1
ATOM 608 C CA . GLN A 1 78 ? -43.154 10.600 14.710 1.00 81.50 78 GLN A CA 1
ATOM 609 C C . GLN A 1 78 ? -43.228 9.476 15.770 1.00 81.50 78 GLN A C 1
ATOM 611 O O . GLN A 1 78 ? -44.194 8.720 15.802 1.00 81.50 78 GLN A O 1
ATOM 616 N N . ALA A 1 79 ? -42.233 9.345 16.653 1.00 87.56 79 ALA A N 1
ATOM 617 C CA . ALA A 1 79 ? -42.354 8.478 17.826 1.00 87.56 79 ALA A CA 1
ATOM 618 C C . ALA A 1 79 ? -43.404 9.019 18.820 1.00 87.56 79 ALA A C 1
ATOM 620 O O . ALA A 1 79 ? -43.257 10.123 19.341 1.00 87.56 79 ALA A O 1
ATOM 621 N N . ASP A 1 80 ? -44.429 8.228 19.149 1.00 90.50 80 ASP A N 1
ATOM 622 C CA . ASP A 1 80 ? -45.360 8.550 20.239 1.00 90.50 80 ASP A CA 1
ATOM 623 C C . ASP A 1 80 ? -44.655 8.497 21.599 1.00 90.50 80 ASP A C 1
ATOM 625 O O . ASP A 1 80 ? -44.943 9.311 22.477 1.00 90.50 80 ASP A O 1
ATOM 629 N N . ALA A 1 81 ? -43.712 7.563 21.770 1.00 92.62 81 ALA A N 1
ATOM 630 C CA . ALA A 1 81 ? -42.945 7.371 22.999 1.00 92.62 81 ALA A CA 1
ATOM 631 C C . ALA A 1 81 ? -41.578 6.713 22.757 1.00 92.62 81 ALA A C 1
ATOM 633 O O . ALA A 1 81 ? -41.317 6.155 21.687 1.00 92.62 81 ALA A O 1
ATOM 634 N N . ALA A 1 82 ? -40.711 6.745 23.771 1.00 94.12 82 ALA A N 1
ATOM 635 C CA . ALA A 1 82 ? -39.407 6.094 23.731 1.00 94.12 82 ALA A CA 1
ATOM 636 C C . ALA A 1 82 ? -39.036 5.372 25.039 1.00 94.12 82 ALA A C 1
ATOM 638 O O . ALA A 1 82 ? -39.288 5.845 26.149 1.00 94.12 82 ALA A O 1
ATOM 639 N N . ILE A 1 83 ? -38.371 4.230 24.878 1.00 95.69 83 ILE A N 1
ATOM 640 C CA . ILE A 1 83 ? -37.754 3.431 25.935 1.00 95.69 83 ILE A CA 1
ATOM 641 C C . ILE A 1 83 ? -36.241 3.645 25.859 1.00 95.69 83 ILE A C 1
ATOM 643 O O . ILE A 1 83 ? -35.616 3.334 24.843 1.00 95.69 83 ILE A O 1
ATOM 647 N N . LEU A 1 84 ? -35.653 4.156 26.940 1.00 94.75 84 LEU A N 1
ATOM 648 C CA . LEU A 1 84 ? -34.209 4.318 27.095 1.00 94.75 84 LEU A CA 1
ATOM 649 C C . LEU A 1 84 ? -33.677 3.193 27.985 1.00 94.75 84 LEU A C 1
ATOM 651 O O . LEU A 1 84 ? -33.976 3.157 29.177 1.00 94.75 84 LEU A O 1
ATOM 655 N N . MET A 1 85 ? -32.901 2.270 27.417 1.00 94.88 85 MET A N 1
ATOM 656 C CA . MET A 1 85 ? -32.413 1.081 28.120 1.00 94.88 85 MET A CA 1
ATOM 657 C C . MET A 1 85 ? -30.898 1.113 28.341 1.00 94.88 85 MET A C 1
ATOM 659 O O . MET A 1 85 ? -30.128 1.369 27.417 1.00 94.88 85 MET A O 1
ATOM 663 N N . PHE A 1 86 ? -30.475 0.776 29.559 1.00 95.06 86 PHE A N 1
ATOM 664 C CA . PHE A 1 86 ? -29.075 0.566 29.933 1.00 95.06 86 PHE A CA 1
ATOM 665 C C . PHE A 1 86 ? -28.900 -0.756 30.698 1.00 95.06 86 PHE A C 1
ATOM 667 O O . PHE A 1 86 ? -29.868 -1.432 31.043 1.00 95.06 86 PHE A O 1
ATOM 674 N N . ASP A 1 87 ? -27.649 -1.127 30.952 1.00 92.31 87 ASP A N 1
ATOM 675 C CA . ASP A 1 87 ? -27.241 -2.364 31.615 1.00 92.31 87 ASP A CA 1
ATOM 676 C C . ASP A 1 87 ? -26.725 -2.063 33.034 1.00 92.31 87 ASP A C 1
ATOM 678 O O . ASP A 1 87 ? -25.739 -1.340 33.209 1.00 92.31 87 ASP A O 1
ATOM 682 N N . LEU A 1 88 ? -27.369 -2.632 34.060 1.00 91.12 88 LEU A N 1
ATOM 683 C CA . LEU A 1 88 ? -26.996 -2.445 35.471 1.00 91.12 88 LEU A CA 1
ATOM 684 C C . LEU A 1 88 ? -25.578 -2.951 35.797 1.00 91.12 88 LEU A C 1
ATOM 686 O O . LEU A 1 88 ? -24.946 -2.468 36.742 1.00 91.12 88 LEU A O 1
ATOM 690 N N . THR A 1 89 ? -25.038 -3.872 34.995 1.00 87.94 89 THR A N 1
ATOM 691 C CA . THR A 1 89 ? -23.670 -4.401 35.111 1.00 87.94 89 THR A CA 1
ATOM 692 C C . THR A 1 89 ? -22.618 -3.521 34.415 1.00 87.94 89 THR A C 1
ATOM 694 O O . THR A 1 89 ? -21.416 -3.762 34.574 1.00 87.94 89 THR A O 1
ATOM 697 N N . SER A 1 90 ? -23.024 -2.474 33.676 1.00 85.25 90 SER A N 1
ATOM 698 C CA . SER A 1 90 ? -22.128 -1.626 32.875 1.00 85.25 90 SER A CA 1
ATOM 699 C C . SER A 1 90 ? -22.383 -0.122 33.048 1.00 85.25 90 SER A C 1
ATOM 701 O O . SER A 1 90 ? -23.215 0.487 32.371 1.00 85.25 90 SER A O 1
ATOM 703 N N . ARG A 1 91 ? -21.561 0.514 33.901 1.00 83.88 91 ARG A N 1
ATOM 704 C CA . ARG A 1 91 ? -21.587 1.965 34.196 1.00 83.88 91 ARG A CA 1
ATOM 705 C C . ARG A 1 91 ? -21.516 2.867 32.955 1.00 83.88 91 ARG A C 1
ATOM 707 O O . ARG A 1 91 ? -22.017 3.986 33.005 1.00 83.88 91 ARG A O 1
ATOM 714 N N . ILE A 1 92 ? -20.897 2.402 31.867 1.00 78.25 92 ILE A N 1
ATOM 715 C CA . ILE A 1 92 ? -20.767 3.156 30.608 1.00 78.25 92 ILE A CA 1
ATOM 716 C C . ILE A 1 92 ? -22.140 3.333 29.947 1.00 78.25 92 ILE A C 1
ATOM 718 O O . ILE A 1 92 ? -22.503 4.447 29.586 1.00 78.25 92 ILE A O 1
ATOM 722 N N . THR A 1 93 ? -22.947 2.273 29.894 1.00 84.81 93 THR A N 1
ATOM 723 C CA . THR A 1 93 ? -24.255 2.307 29.216 1.00 84.81 93 THR A CA 1
ATOM 724 C C . THR A 1 93 ? -25.218 3.310 29.856 1.00 84.81 93 THR A C 1
ATOM 726 O O . THR A 1 93 ? -25.957 3.991 29.154 1.00 84.81 93 THR A O 1
ATOM 729 N N . TYR A 1 94 ? -25.150 3.489 31.181 1.00 89.56 94 TYR A N 1
ATOM 730 C CA . TYR A 1 94 ? -25.893 4.538 31.885 1.00 89.56 94 TYR A CA 1
ATOM 731 C C . TYR A 1 94 ? -25.305 5.944 31.669 1.00 89.56 94 TYR A C 1
ATOM 733 O O . TYR A 1 94 ? -26.066 6.899 31.524 1.00 89.56 94 TYR A O 1
ATOM 741 N N . LYS A 1 95 ? -23.972 6.093 31.585 1.00 84.50 95 LYS A N 1
ATOM 742 C CA . LYS A 1 95 ? -23.334 7.377 31.227 1.00 84.50 95 LYS A CA 1
ATOM 743 C C . LYS A 1 95 ? -23.752 7.882 29.840 1.00 84.50 95 LYS A C 1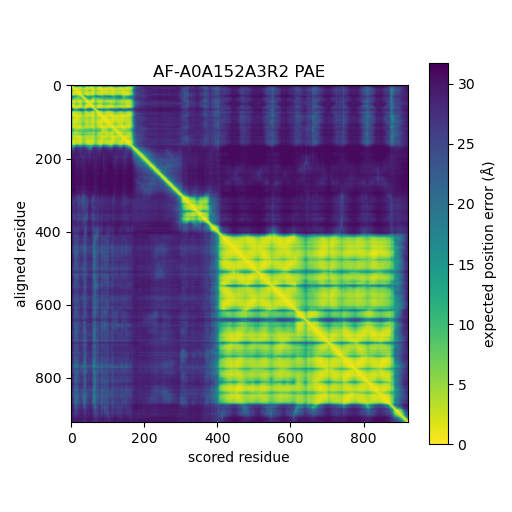
ATOM 745 O O . LYS A 1 95 ? -23.778 9.092 29.651 1.00 84.50 95 LYS A O 1
ATOM 750 N N . ASN A 1 96 ? -24.100 6.985 28.917 1.00 85.44 96 ASN A N 1
ATOM 751 C CA . ASN A 1 96 ? -24.483 7.315 27.540 1.00 85.44 96 ASN A CA 1
ATOM 752 C C . ASN A 1 96 ? -25.975 7.684 27.377 1.00 85.44 96 ASN A C 1
ATOM 754 O O . ASN A 1 96 ? -26.360 8.268 26.363 1.00 85.44 96 ASN A O 1
ATOM 758 N N . ILE A 1 97 ? -26.827 7.409 28.375 1.00 90.25 97 ILE A N 1
ATOM 759 C CA . ILE A 1 97 ? -28.271 7.725 28.349 1.00 90.25 97 ILE A CA 1
ATOM 760 C C . ILE A 1 97 ? -28.599 9.201 28.022 1.00 90.25 97 ILE A C 1
ATOM 762 O O . ILE A 1 97 ? -29.533 9.413 27.246 1.00 90.25 97 ILE A O 1
ATOM 766 N N . PRO A 1 98 ? -27.869 10.227 28.516 1.00 89.69 98 PRO A N 1
ATOM 767 C CA . PRO A 1 98 ? -28.109 11.622 28.137 1.00 89.69 98 PRO A CA 1
ATOM 768 C C . PRO A 1 98 ? -27.997 11.880 26.626 1.00 89.69 98 PRO A C 1
ATOM 770 O O . PRO A 1 98 ? -28.771 12.672 26.092 1.00 89.69 98 PRO A O 1
ATOM 773 N N . THR A 1 99 ? -27.091 11.185 25.931 1.00 83.56 99 THR A N 1
ATOM 774 C CA . THR A 1 99 ? -26.868 11.304 24.478 1.00 83.56 99 THR A CA 1
ATOM 775 C C . THR A 1 99 ? -28.006 10.667 23.676 1.00 83.56 99 THR A C 1
ATOM 777 O O . THR A 1 99 ? -28.487 11.228 22.690 1.00 83.56 99 THR A O 1
ATOM 780 N N . TRP A 1 100 ? -28.506 9.514 24.133 1.00 86.50 100 TRP A N 1
ATOM 781 C CA . TRP A 1 100 ? -29.706 8.895 23.563 1.00 86.50 100 TRP A CA 1
ATOM 782 C C . TRP A 1 100 ? -30.955 9.762 23.796 1.00 86.50 100 TRP A C 1
ATOM 784 O O . TRP A 1 100 ? -31.768 9.944 22.887 1.00 86.50 100 TRP A O 1
ATOM 794 N N . TYR A 1 101 ? -31.082 10.355 24.987 1.00 90.12 101 TYR A N 1
ATOM 795 C CA . TYR A 1 101 ? -32.179 11.258 25.334 1.00 90.12 101 TYR A CA 1
ATOM 796 C C . TYR A 1 101 ? -32.169 12.556 24.513 1.00 90.12 101 TYR A C 1
ATOM 798 O O . TYR A 1 101 ? -33.221 12.951 24.009 1.00 90.12 101 TYR A O 1
ATOM 806 N N . SER A 1 102 ? -31.019 13.214 24.323 1.00 84.56 102 SER A N 1
ATOM 807 C CA . SER A 1 102 ? -30.940 14.492 23.590 1.00 84.56 102 SER A CA 1
ATOM 808 C C . SER A 1 102 ? -31.340 14.365 22.115 1.00 84.56 102 SER A C 1
ATOM 810 O O . SER A 1 102 ? -31.876 15.308 21.538 1.00 84.56 102 SER A O 1
ATOM 812 N N . SER A 1 103 ? -31.157 13.183 21.519 1.00 82.06 103 SER A N 1
ATOM 813 C CA . SER A 1 103 ? -31.627 12.893 20.159 1.00 82.06 103 SER A CA 1
ATOM 814 C C . SER A 1 103 ? -33.137 12.615 20.115 1.00 82.06 103 SER A C 1
ATOM 816 O O . SER A 1 103 ? -33.843 13.126 19.250 1.00 82.06 103 SER A O 1
ATOM 818 N N . LEU A 1 104 ? -33.665 11.833 21.064 1.00 86.62 104 LEU A N 1
ATOM 819 C CA . LEU A 1 104 ? -35.078 11.421 21.082 1.00 86.62 104 LEU A CA 1
ATOM 820 C C . LEU A 1 104 ? -36.047 12.494 21.600 1.00 86.62 104 LEU A C 1
ATOM 822 O O . LEU A 1 104 ? -37.193 12.553 21.153 1.00 86.62 104 LEU A O 1
ATOM 826 N N . SER A 1 105 ? -35.600 13.365 22.505 1.00 88.44 105 SER A N 1
ATOM 827 C CA . SER A 1 105 ? -36.412 14.459 23.075 1.00 88.44 105 SER A CA 1
ATOM 828 C C . SER A 1 105 ? -36.773 15.555 22.062 1.00 88.44 105 SER A C 1
ATOM 830 O O . SER A 1 105 ? -37.667 16.358 22.320 1.00 88.44 105 SER A O 1
ATOM 832 N N . LYS A 1 106 ? -36.155 15.536 20.870 1.00 85.94 106 LYS A N 1
ATOM 833 C CA . LYS A 1 106 ? -36.587 16.297 19.685 1.00 85.94 106 LYS A CA 1
ATOM 834 C C . LYS A 1 106 ? -37.936 15.823 19.119 1.00 85.94 106 LYS A C 1
ATOM 836 O O . LYS A 1 106 ? -38.607 16.592 18.437 1.00 85.94 106 LYS A O 1
ATOM 841 N N . HIS A 1 107 ? -38.312 14.561 19.354 1.00 85.56 107 HIS A N 1
ATOM 842 C CA . HIS A 1 107 ? -39.418 13.891 18.656 1.00 85.56 107 HIS A CA 1
ATOM 843 C C . HIS A 1 107 ? -40.548 13.410 19.572 1.00 85.56 107 HIS A C 1
ATOM 845 O O . HIS A 1 107 ? -41.698 13.401 19.141 1.00 85.56 107 HIS A O 1
ATOM 851 N N . THR A 1 108 ? -40.255 13.044 20.824 1.00 87.94 108 THR A N 1
ATOM 852 C CA . THR A 1 108 ? -41.271 12.656 21.817 1.00 87.94 108 THR A CA 1
ATOM 853 C C . THR A 1 108 ? -41.026 13.305 23.178 1.00 87.94 108 THR A C 1
ATOM 855 O O . THR A 1 108 ? -39.925 13.759 23.482 1.00 87.94 108 THR A O 1
ATOM 858 N N . LYS A 1 109 ? -42.075 13.329 24.008 1.00 86.38 109 LYS A N 1
ATOM 859 C CA . LYS A 1 109 ? -42.039 13.711 25.430 1.00 86.38 109 LYS A CA 1
ATOM 860 C C . LYS A 1 109 ? -42.341 12.538 26.373 1.00 86.38 109 LYS A C 1
ATOM 862 O O . LYS A 1 109 ? -42.168 12.681 27.578 1.00 86.38 109 LYS A O 1
ATOM 867 N N . ASN A 1 110 ? -42.787 11.393 25.848 1.00 91.38 110 ASN A N 1
ATOM 868 C CA . ASN A 1 110 ? -43.176 10.233 26.649 1.00 91.38 110 ASN A CA 1
ATOM 869 C C . ASN A 1 110 ? -41.982 9.280 26.778 1.00 91.38 110 ASN A C 1
ATOM 871 O O . ASN A 1 110 ? -41.593 8.638 25.800 1.00 91.38 110 ASN A O 1
ATOM 875 N N . PHE A 1 111 ? -41.402 9.190 27.977 1.00 93.19 111 PHE A N 1
ATOM 876 C CA . PHE A 1 111 ? -40.180 8.427 28.235 1.00 93.19 111 PHE A CA 1
ATOM 877 C C . PHE A 1 111 ? -40.309 7.480 29.426 1.00 93.19 111 PHE A C 1
ATOM 879 O O . PHE A 1 111 ? -40.875 7.828 30.465 1.00 93.19 111 PHE A O 1
ATOM 886 N N . ILE A 1 112 ? -39.659 6.322 29.308 1.00 94.88 112 ILE A N 1
ATOM 887 C CA . ILE A 1 112 ? -39.283 5.486 30.448 1.00 94.88 112 ILE A CA 1
ATOM 888 C C . ILE A 1 112 ? -37.800 5.114 30.365 1.00 94.88 112 ILE A C 1
ATOM 890 O O . ILE A 1 112 ? -37.285 4.755 29.303 1.00 94.88 112 ILE A O 1
ATOM 894 N N . LEU A 1 113 ? -37.123 5.191 31.508 1.00 95.94 113 LEU A N 1
ATOM 895 C CA . LEU A 1 113 ? -35.774 4.689 31.717 1.00 95.94 113 LEU A CA 1
ATOM 896 C C . LEU A 1 113 ? -35.842 3.249 32.249 1.00 95.94 113 LEU A C 1
ATOM 898 O O . LEU A 1 113 ? -36.531 2.982 33.236 1.00 95.94 113 LEU A O 1
ATOM 902 N N . ILE A 1 114 ? -35.106 2.325 31.633 1.00 96.38 114 ILE A N 1
ATOM 903 C CA . ILE A 1 114 ? -35.077 0.910 32.019 1.00 96.38 114 ILE A CA 1
ATOM 904 C C . ILE A 1 114 ? -33.640 0.457 32.300 1.00 96.38 114 ILE A C 1
ATOM 906 O O . ILE A 1 114 ? -32.785 0.486 31.415 1.00 96.38 114 ILE A O 1
ATOM 910 N N . GLY A 1 115 ? -33.389 -0.001 33.529 1.00 95.19 115 GLY A N 1
ATOM 911 C CA . GLY A 1 115 ? -32.168 -0.722 33.895 1.00 95.19 115 GLY A CA 1
ATOM 912 C C . GLY A 1 115 ? -32.369 -2.226 33.722 1.00 95.19 115 GLY A C 1
ATOM 913 O O . GLY A 1 115 ? -33.098 -2.837 34.500 1.00 95.19 115 GLY A O 1
ATOM 914 N N . ASN A 1 116 ? -31.756 -2.825 32.703 1.00 93.69 116 ASN A N 1
ATOM 915 C CA . ASN A 1 116 ? -31.835 -4.266 32.454 1.00 93.69 116 ASN A CA 1
ATOM 916 C C . ASN A 1 116 ? -30.728 -5.037 33.203 1.00 93.69 116 ASN A C 1
ATOM 918 O O . ASN A 1 116 ? -29.725 -4.453 33.624 1.00 93.69 116 ASN A O 1
ATOM 922 N N . LYS A 1 117 ? -30.897 -6.362 33.293 1.00 91.69 117 LYS A N 1
ATOM 923 C CA . LYS A 1 117 ? -30.014 -7.339 33.955 1.00 91.69 117 LYS A CA 1
ATOM 924 C C . LYS A 1 117 ? -29.973 -7.197 35.481 1.00 91.69 117 LYS A C 1
ATOM 926 O O . LYS A 1 117 ? -28.920 -7.338 36.097 1.00 91.69 117 LYS A O 1
ATOM 931 N N . CYS A 1 118 ? -31.122 -6.915 36.105 1.00 89.44 118 CYS A N 1
ATOM 932 C CA . CYS A 1 118 ? -31.231 -6.848 37.570 1.00 89.44 118 CYS A CA 1
ATOM 933 C C . CYS A 1 118 ? -31.127 -8.217 38.276 1.00 89.44 118 CYS A C 1
ATOM 935 O O . CYS A 1 118 ? -31.105 -8.269 39.500 1.00 89.44 118 CYS A O 1
ATOM 937 N N . ASP A 1 119 ? -31.063 -9.309 37.511 1.00 87.00 119 ASP A N 1
ATOM 938 C CA . ASP A 1 119 ? -30.708 -10.667 37.944 1.00 87.00 119 ASP A CA 1
ATOM 939 C C . ASP A 1 119 ? -29.191 -10.874 38.136 1.00 87.00 119 ASP A C 1
ATOM 941 O O . ASP A 1 119 ? -28.774 -11.899 38.674 1.00 87.00 119 ASP A O 1
ATOM 945 N N . MET A 1 120 ? -28.362 -9.915 37.709 1.00 84.00 120 MET A N 1
ATOM 946 C CA . MET A 1 120 ? -26.900 -9.967 37.800 1.00 84.00 120 MET A CA 1
ATOM 947 C C . MET A 1 120 ? -26.359 -8.927 38.795 1.00 84.00 120 MET A C 1
ATOM 949 O O . MET A 1 120 ? -27.038 -7.963 39.145 1.00 84.00 120 MET A O 1
ATOM 953 N N . GLU A 1 121 ? -25.107 -9.091 39.238 1.00 83.19 121 GLU A N 1
ATOM 954 C CA . GLU A 1 121 ? -24.469 -8.163 40.182 1.00 83.19 121 GLU A CA 1
ATOM 955 C C . GLU A 1 121 ? -24.348 -6.744 39.586 1.00 83.19 121 GLU A C 1
ATOM 957 O O . GLU A 1 121 ? -23.568 -6.474 38.664 1.00 83.19 121 GLU A O 1
ATOM 962 N N . ALA A 1 122 ? -25.152 -5.819 40.116 1.00 81.38 122 ALA A N 1
ATOM 963 C CA . ALA A 1 122 ? -25.259 -4.463 39.602 1.00 81.38 122 ALA A CA 1
ATOM 964 C C . ALA A 1 122 ? -24.028 -3.621 39.972 1.00 81.38 122 ALA A C 1
ATOM 966 O O . ALA A 1 122 ? -23.806 -3.265 41.129 1.00 81.38 122 ALA A O 1
ATOM 967 N N . LYS A 1 123 ? -23.264 -3.191 38.962 1.00 79.25 123 LYS A N 1
ATOM 968 C CA . LYS A 1 123 ? -22.163 -2.229 39.150 1.00 79.25 123 LYS A CA 1
ATOM 969 C C . LYS A 1 123 ? -22.674 -0.802 39.355 1.00 79.25 123 LYS A C 1
ATOM 971 O O . LYS A 1 123 ? -21.882 0.071 39.717 1.00 79.25 123 LYS A O 1
ATOM 976 N N . ILE A 1 124 ? -23.958 -0.544 39.108 1.00 81.06 124 ILE A N 1
ATOM 977 C CA . ILE A 1 124 ? -24.635 0.738 39.324 1.00 81.06 124 ILE A CA 1
ATOM 978 C C . ILE A 1 124 ? -25.578 0.600 40.528 1.00 81.06 124 ILE A C 1
ATOM 980 O O . ILE A 1 124 ? -26.554 -0.140 40.470 1.00 81.06 124 ILE A O 1
ATOM 984 N N . GLN A 1 125 ? -25.311 1.334 41.612 1.00 78.06 125 GLN A N 1
ATOM 985 C CA . GLN A 1 125 ? -26.207 1.396 42.774 1.00 78.06 125 GLN A CA 1
ATOM 986 C C . GLN A 1 125 ? -27.449 2.230 42.441 1.00 78.06 125 GLN A C 1
ATOM 988 O O . GLN A 1 125 ? -27.322 3.298 41.838 1.00 78.06 125 GLN A O 1
ATOM 993 N N . GLN A 1 126 ? -28.634 1.786 42.869 1.00 75.75 126 GLN A N 1
ATOM 994 C CA . GLN A 1 126 ? -29.922 2.395 42.502 1.00 75.75 126 GLN A CA 1
ATOM 995 C C . GLN A 1 126 ? -30.024 3.890 42.864 1.00 75.75 126 GLN A C 1
ATOM 997 O O . GLN A 1 126 ? -30.597 4.680 42.116 1.00 75.75 126 GLN A O 1
ATOM 1002 N N . GLU A 1 127 ? -29.391 4.298 43.963 1.00 75.88 127 GLU A N 1
ATOM 1003 C CA . GLU A 1 127 ? -29.302 5.688 44.437 1.00 75.88 127 GLU A CA 1
ATOM 1004 C C . GLU A 1 127 ? -28.566 6.621 43.458 1.00 75.88 127 GLU A C 1
ATOM 1006 O O . GLU A 1 127 ? -28.888 7.805 43.364 1.00 75.88 127 GLU A O 1
ATOM 1011 N N . SER A 1 128 ? -27.622 6.092 42.670 1.00 77.50 128 SER A N 1
ATOM 1012 C CA . SER A 1 128 ? -26.859 6.859 41.672 1.00 77.50 128 SER A CA 1
ATOM 1013 C C . SER A 1 128 ? -27.626 7.116 40.363 1.00 77.50 128 SER A C 1
ATOM 1015 O O . SER A 1 128 ? -27.195 7.912 39.520 1.00 77.50 128 SER A O 1
ATOM 1017 N N . ILE A 1 129 ? -28.793 6.485 40.183 1.00 87.50 129 ILE A N 1
ATOM 1018 C CA . ILE A 1 129 ? -29.563 6.473 38.928 1.00 87.50 129 ILE A CA 1
ATOM 1019 C C . ILE A 1 129 ? -30.488 7.702 38.865 1.00 87.50 129 ILE A C 1
ATOM 1021 O O . ILE A 1 129 ? -31.702 7.618 38.715 1.00 87.50 129 ILE A O 1
ATOM 1025 N N . LEU A 1 130 ? -29.901 8.891 39.020 1.00 88.56 130 LEU A N 1
ATOM 1026 C CA . LEU A 1 130 ? -30.610 10.168 39.158 1.00 88.56 130 LEU A CA 1
ATOM 1027 C C . LEU A 1 130 ? -31.164 10.754 37.844 1.00 88.56 130 LEU A C 1
ATOM 1029 O O . LEU A 1 130 ? -31.919 11.725 37.901 1.00 88.56 130 LEU A O 1
ATOM 1033 N N . PHE A 1 131 ? -30.815 10.213 36.669 1.00 88.12 131 PHE A N 1
ATOM 1034 C CA . PHE A 1 131 ? -31.200 10.808 35.378 1.00 88.12 131 PHE A CA 1
ATOM 1035 C C . PHE A 1 131 ? -32.721 10.930 35.202 1.00 88.12 131 PHE A C 1
ATOM 1037 O O . PHE A 1 131 ? -33.198 11.982 34.776 1.00 88.12 131 PHE A O 1
ATOM 1044 N N . HIS A 1 132 ? -33.483 9.910 35.616 1.00 86.56 132 HIS A N 1
ATOM 1045 C CA . HIS A 1 132 ? -34.947 9.912 35.520 1.00 86.56 132 HIS A CA 1
ATOM 1046 C C . HIS A 1 132 ? -35.593 11.056 36.320 1.00 86.56 132 HIS A C 1
ATOM 1048 O O . HIS A 1 132 ? -36.539 11.683 35.852 1.00 86.56 132 HIS A O 1
ATOM 1054 N N . ARG A 1 133 ? -35.026 11.398 37.489 1.00 84.81 133 ARG A N 1
ATOM 1055 C CA . ARG A 1 133 ? -35.482 12.520 38.327 1.00 84.81 133 ARG A CA 1
ATOM 1056 C C . ARG A 1 133 ? -35.171 13.872 37.688 1.00 84.81 133 ARG A C 1
ATOM 1058 O O . ARG A 1 133 ? -36.001 14.769 37.736 1.00 84.81 133 ARG A O 1
ATOM 1065 N N . LYS A 1 134 ? -33.999 14.010 37.054 1.00 83.69 134 LYS A N 1
ATOM 1066 C CA . LYS A 1 134 ? -33.587 15.242 36.349 1.00 83.69 134 LYS A CA 1
ATOM 1067 C C . LYS A 1 134 ? -34.435 15.554 35.110 1.00 83.69 134 LYS A C 1
ATOM 1069 O O . LYS A 1 134 ? -34.467 16.700 34.682 1.00 83.69 134 LYS A O 1
ATOM 1074 N N . THR A 1 135 ? -35.073 14.542 34.525 1.00 82.12 135 THR A N 1
ATOM 1075 C CA . THR A 1 135 ? -35.838 14.633 33.267 1.00 82.12 135 THR A CA 1
ATOM 1076 C C . THR A 1 135 ? -37.335 14.354 33.440 1.00 82.12 135 THR A C 1
ATOM 1078 O O . THR A 1 135 ? -38.068 14.354 32.457 1.00 82.12 135 THR A O 1
ATOM 1081 N N . ASN A 1 136 ? -37.795 14.148 34.681 1.00 82.94 136 ASN A N 1
ATOM 1082 C CA . ASN A 1 136 ? -39.178 13.825 35.043 1.00 82.94 136 ASN A CA 1
ATOM 1083 C C . ASN A 1 136 ? -39.785 12.652 34.240 1.00 82.94 136 ASN A C 1
ATOM 1085 O O . ASN A 1 136 ? -40.919 12.727 33.770 1.00 82.94 136 ASN A O 1
ATOM 1089 N N . MET A 1 137 ? -39.020 11.568 34.077 1.00 87.75 137 MET A N 1
ATOM 1090 C CA . MET A 1 137 ? -39.465 10.341 33.402 1.00 87.75 137 MET A CA 1
ATOM 1091 C C . MET A 1 137 ? -39.590 9.159 34.371 1.00 87.75 137 MET A C 1
ATOM 1093 O O . MET A 1 137 ? -38.961 9.130 35.433 1.00 87.75 137 MET A O 1
ATOM 1097 N N . GLY A 1 138 ? -40.385 8.157 33.991 1.00 87.00 138 GLY A N 1
ATOM 1098 C CA . GLY A 1 138 ? -40.515 6.918 34.758 1.00 87.00 138 GLY A CA 1
ATOM 1099 C C . GLY A 1 138 ? -39.212 6.112 34.785 1.00 87.00 138 GLY A C 1
ATOM 1100 O O . GLY A 1 138 ? -38.410 6.181 33.855 1.00 87.00 138 GLY A O 1
ATOM 1101 N N . TYR A 1 139 ? -39.012 5.314 35.836 1.00 92.81 139 TYR A N 1
ATOM 1102 C CA . TYR A 1 139 ? -37.873 4.399 35.953 1.00 92.81 139 TYR A CA 1
ATOM 1103 C C . TYR A 1 139 ? -38.298 3.024 36.485 1.00 92.81 139 TYR A C 1
ATOM 1105 O O . TYR A 1 139 ? -39.107 2.921 37.417 1.00 92.81 139 TYR A O 1
ATOM 1113 N N . ARG A 1 140 ? -37.750 1.963 35.881 1.00 93.38 140 ARG A N 1
ATOM 1114 C CA . ARG A 1 140 ? -37.885 0.565 36.314 1.00 93.38 140 ARG A CA 1
ATOM 1115 C C . ARG A 1 140 ? -36.567 -0.194 36.152 1.00 93.38 140 ARG A C 1
ATOM 1117 O O . ARG A 1 140 ? -35.783 0.091 35.248 1.00 93.38 140 ARG A O 1
ATOM 1124 N N . ASN A 1 141 ? -36.367 -1.189 37.010 1.00 93.06 141 ASN A N 1
ATOM 1125 C CA . ASN A 1 141 ? -35.435 -2.280 36.751 1.00 93.06 141 ASN A CA 1
ATOM 1126 C C . ASN A 1 141 ? -36.207 -3.432 36.108 1.00 93.06 141 ASN A C 1
ATOM 1128 O O . ASN A 1 141 ? -37.368 -3.643 36.447 1.00 93.06 141 ASN A O 1
ATOM 1132 N N . VAL A 1 142 ? -35.569 -4.160 35.198 1.00 93.44 142 VAL A N 1
ATOM 1133 C CA . VAL A 1 142 ? -36.124 -5.374 34.590 1.00 93.44 142 VAL A CA 1
ATOM 1134 C C . VAL A 1 142 ? -35.049 -6.449 34.484 1.00 93.44 142 VAL A C 1
ATOM 1136 O O . VAL A 1 142 ? -33.850 -6.154 34.425 1.00 93.44 142 VAL A O 1
ATOM 1139 N N . SER A 1 143 ? -35.486 -7.698 34.374 1.00 91.44 143 SER A N 1
ATOM 1140 C CA . SER A 1 143 ? -34.655 -8.749 33.798 1.00 91.44 143 SER A CA 1
ATOM 1141 C C . SER A 1 143 ? -35.397 -9.396 32.644 1.00 91.44 143 SER A C 1
ATOM 1143 O O . SER A 1 143 ? -36.354 -10.143 32.827 1.00 91.44 143 SER A O 1
ATOM 1145 N N . VAL A 1 144 ? -34.900 -9.142 31.436 1.00 88.88 144 VAL A N 1
ATOM 1146 C CA . VAL A 1 144 ? -35.351 -9.846 30.229 1.00 88.88 144 VAL A CA 1
ATOM 1147 C C . VAL A 1 144 ? -35.072 -11.354 30.325 1.00 88.88 144 VAL A C 1
ATOM 1149 O O . VAL A 1 144 ? -35.794 -12.139 29.722 1.00 88.88 144 VAL A O 1
ATOM 1152 N N . LYS A 1 145 ? -34.069 -11.775 31.114 1.00 84.00 145 LYS A N 1
ATOM 1153 C CA . LYS A 1 145 ? -33.727 -13.191 31.306 1.00 84.00 145 LYS A CA 1
ATOM 1154 C C . LYS A 1 145 ? -34.730 -13.944 32.193 1.00 84.00 145 LYS A C 1
ATOM 1156 O O . LYS A 1 145 ? -34.828 -15.159 32.075 1.00 84.00 145 LYS A O 1
ATOM 1161 N N . THR A 1 146 ? -35.466 -13.261 33.072 1.00 82.94 146 THR A N 1
ATOM 1162 C CA . THR A 1 146 ? -36.437 -13.903 33.985 1.00 82.94 146 THR A CA 1
ATOM 1163 C C . THR A 1 146 ? -37.880 -13.429 33.795 1.00 82.94 146 THR A C 1
ATOM 1165 O O . THR A 1 146 ? -38.757 -13.838 34.549 1.00 82.94 146 THR A O 1
ATOM 1168 N N . GLY A 1 147 ? -38.136 -12.541 32.828 1.00 83.38 147 GLY A N 1
ATOM 1169 C CA . GLY A 1 147 ? -39.435 -11.882 32.634 1.00 83.38 147 GLY A CA 1
ATOM 1170 C C . GLY A 1 147 ? -39.753 -10.779 33.658 1.00 83.38 147 GLY A C 1
ATOM 1171 O O . GLY A 1 147 ? -40.801 -10.137 33.578 1.00 83.38 147 GLY A O 1
ATOM 1172 N N . TYR A 1 148 ? -38.864 -10.525 34.622 1.00 89.75 148 TYR A N 1
ATOM 1173 C CA . TYR A 1 148 ? -39.137 -9.648 35.760 1.00 89.75 148 TYR A CA 1
ATOM 1174 C C . TYR A 1 148 ? -39.420 -8.193 35.338 1.00 89.75 148 TYR A C 1
ATOM 1176 O O . TYR A 1 148 ? -38.575 -7.535 34.723 1.00 89.75 148 TYR A O 1
ATOM 1184 N N . GLN A 1 149 ? -40.607 -7.700 35.716 1.00 88.25 149 GLN A N 1
ATOM 1185 C CA . GLN A 1 149 ? -41.139 -6.343 35.492 1.00 88.25 149 GLN A CA 1
ATOM 1186 C C . GLN A 1 149 ? -41.237 -5.874 34.021 1.00 88.25 149 GLN A C 1
ATOM 1188 O O . GLN A 1 149 ? -41.350 -4.670 33.768 1.00 88.25 149 GLN A O 1
ATOM 1193 N N . LEU A 1 150 ? -41.274 -6.795 33.044 1.00 88.81 150 LEU A N 1
ATOM 1194 C CA . LEU A 1 150 ? -41.466 -6.448 31.626 1.00 88.81 150 LEU A CA 1
ATOM 1195 C C . LEU A 1 150 ? -42.790 -5.698 31.389 1.00 88.81 150 LEU A C 1
ATOM 1197 O O . LEU A 1 150 ? -42.753 -4.517 31.030 1.00 88.81 150 LEU A O 1
ATOM 1201 N N . ASP A 1 151 ? -43.940 -6.314 31.679 1.00 89.00 151 ASP A N 1
ATOM 1202 C CA . ASP A 1 151 ? -45.256 -5.673 31.524 1.00 89.00 151 ASP A CA 1
ATOM 1203 C C . ASP A 1 151 ? -45.402 -4.407 32.371 1.00 89.00 151 ASP A C 1
ATOM 1205 O O . ASP A 1 151 ? -45.952 -3.407 31.917 1.00 89.00 151 ASP A O 1
ATOM 1209 N N . GLU A 1 152 ? -44.886 -4.395 33.603 1.00 89.62 152 GLU A N 1
ATOM 1210 C CA . GLU A 1 152 ? -44.932 -3.204 34.462 1.00 89.62 152 GLU A CA 1
ATOM 1211 C C . GLU A 1 152 ? -44.220 -1.998 33.836 1.00 89.62 152 GLU A C 1
ATOM 1213 O O . GLU A 1 152 ? -44.690 -0.865 33.969 1.00 89.62 152 GLU A O 1
ATOM 1218 N N . SER A 1 153 ? -43.105 -2.231 33.137 1.00 91.31 153 SER A N 1
ATOM 1219 C CA . SER A 1 153 ? -42.371 -1.175 32.439 1.00 91.31 153 SER A CA 1
ATOM 1220 C C . SER A 1 153 ? -43.134 -0.643 31.216 1.00 91.31 153 SER A C 1
ATOM 1222 O O . SER A 1 153 ? -43.178 0.571 31.011 1.00 91.31 153 SER A O 1
ATOM 1224 N N . LEU A 1 154 ? -43.827 -1.509 30.466 1.00 91.56 154 LEU A N 1
ATOM 1225 C CA . LEU A 1 154 ? -44.680 -1.086 29.351 1.00 91.56 154 LEU A CA 1
ATOM 1226 C C . LEU A 1 154 ? -45.933 -0.342 29.847 1.00 91.56 154 LEU A C 1
ATOM 1228 O O . LEU A 1 154 ? -46.247 0.742 29.354 1.00 91.56 154 LEU A O 1
ATOM 1232 N N . ASN A 1 155 ? -46.602 -0.863 30.879 1.00 91.25 155 ASN A N 1
ATOM 1233 C CA . ASN A 1 155 ? -47.760 -0.231 31.519 1.00 91.25 155 ASN A CA 1
ATOM 1234 C C . ASN A 1 155 ? -47.432 1.171 32.060 1.00 91.25 155 ASN A C 1
ATOM 1236 O O . ASN A 1 155 ? -48.238 2.091 31.916 1.00 91.25 155 ASN A O 1
ATOM 1240 N N . ALA A 1 156 ? -46.251 1.360 32.659 1.00 88.31 156 ALA A N 1
ATOM 1241 C CA . ALA A 1 156 ? -45.807 2.668 33.139 1.00 88.31 156 ALA A CA 1
ATOM 1242 C C . ALA A 1 156 ? -45.619 3.685 31.996 1.00 88.31 156 ALA A C 1
ATOM 1244 O O . ALA A 1 156 ? -45.987 4.851 32.151 1.00 88.31 156 ALA A O 1
ATOM 1245 N N . LEU A 1 157 ? -45.116 3.253 30.832 1.00 91.62 157 LEU A N 1
ATOM 1246 C CA . LEU A 1 157 ? -45.000 4.117 29.654 1.00 91.62 157 LEU A CA 1
ATOM 1247 C C . LEU A 1 157 ? -46.375 4.461 29.056 1.00 91.62 157 LEU A C 1
ATOM 1249 O O . LEU A 1 157 ? -46.633 5.622 28.744 1.00 91.62 157 LEU A O 1
ATOM 1253 N N . LEU A 1 158 ? -47.276 3.481 28.940 1.00 90.31 158 LEU A N 1
ATOM 1254 C CA . LEU A 1 158 ? -48.632 3.686 28.412 1.00 90.31 158 LEU A CA 1
ATOM 1255 C C . LEU A 1 158 ? -49.459 4.648 29.284 1.00 90.31 158 LEU A C 1
ATOM 1257 O O . LEU A 1 158 ? -50.176 5.493 28.742 1.00 90.31 158 LEU A O 1
ATOM 1261 N N . ARG A 1 159 ? -49.296 4.608 30.617 1.00 87.88 159 ARG A N 1
ATOM 1262 C CA . ARG A 1 159 ? -49.879 5.610 31.531 1.00 87.88 159 ARG A CA 1
ATOM 1263 C C . ARG A 1 159 ? -49.368 7.020 31.245 1.00 87.88 159 ARG A C 1
ATOM 1265 O O . ARG A 1 159 ? -50.188 7.915 31.077 1.00 87.88 159 ARG A O 1
ATOM 1272 N N . SER A 1 160 ? -48.058 7.203 31.062 1.00 84.38 160 SER A N 1
ATOM 1273 C CA . SER A 1 160 ? -47.484 8.509 30.700 1.00 84.38 160 SER A CA 1
ATOM 1274 C C . SER A 1 160 ? -48.039 9.051 29.369 1.00 84.38 160 SER A C 1
ATOM 1276 O O . SER A 1 160 ? -48.390 10.227 29.281 1.00 84.38 160 SER A O 1
ATOM 1278 N N . ILE A 1 161 ? -48.221 8.193 28.354 1.00 85.44 161 ILE A N 1
ATOM 1279 C CA . ILE A 1 161 ? -48.861 8.579 27.080 1.00 85.44 161 ILE A CA 1
ATOM 1280 C C . ILE A 1 161 ? -50.326 9.003 27.298 1.00 85.44 161 ILE A C 1
ATOM 1282 O O . ILE A 1 161 ? -50.785 9.961 26.672 1.00 85.44 161 ILE A O 1
ATOM 1286 N N . LYS A 1 162 ? -51.067 8.310 28.173 1.00 83.31 162 LYS A N 1
ATOM 1287 C CA . LYS A 1 162 ? -52.468 8.618 28.508 1.00 83.31 162 LYS A CA 1
ATOM 1288 C C . LYS A 1 162 ? -52.599 9.936 29.278 1.00 83.31 162 LYS A C 1
ATOM 1290 O O . LYS A 1 162 ? -53.428 10.764 28.910 1.00 83.31 162 LYS A O 1
ATOM 1295 N N . GLU A 1 163 ? -51.756 10.155 30.284 1.00 78.44 163 GLU A N 1
ATOM 1296 C CA . GLU A 1 163 ? -51.685 11.388 31.084 1.00 78.44 163 GLU A CA 1
ATOM 1297 C C . GLU A 1 163 ? -51.348 12.611 30.215 1.00 78.44 163 GLU A C 1
ATOM 1299 O O . GLU A 1 163 ? -51.985 13.654 30.341 1.00 78.44 163 GLU A O 1
ATOM 1304 N N . ASN A 1 164 ? -50.436 12.458 29.248 1.00 72.44 164 ASN A N 1
ATOM 1305 C CA . ASN A 1 164 ? -50.098 13.491 28.262 1.00 72.44 164 ASN A CA 1
ATOM 1306 C C . ASN A 1 164 ? -51.107 13.607 27.091 1.00 72.44 164 ASN A C 1
ATOM 1308 O O . ASN A 1 164 ? -50.814 14.250 26.081 1.00 72.44 164 ASN A O 1
ATOM 1312 N N . GLY A 1 165 ? -52.291 12.987 27.185 1.00 60.16 165 GLY A N 1
ATOM 1313 C CA . GLY A 1 165 ? -53.381 13.121 26.207 1.00 60.16 165 GLY A CA 1
ATOM 1314 C C . GLY A 1 165 ? -53.182 12.386 24.872 1.00 60.16 165 GLY A C 1
ATOM 1315 O O . GLY A 1 165 ? -53.966 12.578 23.941 1.00 60.16 165 GLY A O 1
ATOM 1316 N N . GLY A 1 166 ? -52.161 11.530 24.757 1.00 60.09 166 GLY A N 1
ATOM 1317 C CA . GLY A 1 166 ? -51.839 10.765 23.545 1.00 60.09 166 GLY A CA 1
ATOM 1318 C C . GLY A 1 166 ? -52.775 9.580 23.259 1.00 60.09 166 GLY A C 1
ATOM 1319 O O . GLY A 1 166 ? -52.767 9.062 22.137 1.00 60.09 166 GLY A O 1
ATOM 1320 N N . LEU A 1 167 ? -53.587 9.183 24.247 1.00 57.56 167 LEU A N 1
ATOM 1321 C CA . LEU A 1 167 ? -54.599 8.122 24.193 1.00 57.56 167 LEU A CA 1
ATOM 1322 C C . LEU A 1 167 ? -55.975 8.680 24.597 1.00 57.56 167 LEU A C 1
ATOM 1324 O O . LEU A 1 167 ? -56.146 9.174 25.709 1.00 57.56 167 LEU A O 1
ATOM 1328 N N . LYS A 1 168 ? -56.976 8.558 23.715 1.00 43.88 168 LYS A N 1
ATOM 1329 C CA . LYS A 1 168 ? -58.375 8.929 23.998 1.00 43.88 168 LYS A CA 1
ATOM 1330 C C . LYS A 1 168 ? -59.203 7.683 24.311 1.00 43.88 168 LYS A C 1
ATOM 1332 O O . LYS A 1 168 ? -59.659 7.000 23.400 1.00 43.88 168 LYS A O 1
ATOM 1337 N N . THR A 1 169 ? -59.405 7.407 25.596 1.00 41.25 169 THR A N 1
ATOM 1338 C CA . THR A 1 169 ? -60.372 6.397 26.060 1.00 41.25 169 THR A CA 1
ATOM 1339 C C . THR A 1 169 ? -61.802 6.939 25.948 1.00 41.25 169 THR A C 1
ATOM 1341 O O . THR A 1 169 ? -62.019 8.148 26.044 1.00 41.25 169 THR A O 1
ATOM 1344 N N . LYS A 1 170 ? -62.790 6.064 25.720 1.00 32.94 170 LYS A N 1
ATOM 1345 C CA . LYS A 1 170 ? -64.209 6.453 25.779 1.00 32.94 170 LYS A CA 1
ATOM 1346 C C . LYS A 1 170 ? -64.593 6.747 27.229 1.00 32.94 170 LYS A C 1
ATOM 1348 O O . LYS A 1 170 ? -64.260 5.975 28.122 1.00 32.94 170 LYS A O 1
ATOM 1353 N N . THR A 1 171 ? -65.327 7.830 27.458 1.00 30.36 171 THR A N 1
ATOM 1354 C CA . THR A 1 171 ? -65.824 8.191 28.789 1.00 30.36 171 THR A CA 1
ATOM 1355 C C . THR A 1 171 ? -66.871 7.182 29.264 1.00 30.36 171 THR A C 1
ATOM 1357 O O . THR A 1 171 ? -67.918 7.036 28.634 1.00 30.36 171 THR A O 1
ATOM 1360 N N . SER A 1 172 ? -66.619 6.506 30.384 1.00 29.83 172 SER A N 1
ATOM 1361 C CA . SER A 1 172 ? -67.626 5.697 31.078 1.00 29.83 172 SER A CA 1
ATOM 1362 C C . SER A 1 172 ? -68.619 6.588 31.836 1.00 29.83 172 SER A C 1
ATOM 1364 O O . SER A 1 172 ? -68.232 7.585 32.446 1.00 29.83 172 SER A O 1
ATOM 1366 N N . VAL A 1 173 ? -69.903 6.225 31.799 1.00 29.56 173 VAL A N 1
ATOM 1367 C CA . VAL A 1 173 ? -71.013 6.972 32.423 1.00 29.56 173 VAL A CA 1
ATOM 1368 C C . VAL A 1 173 ? -70.979 6.826 33.957 1.00 29.56 173 VAL A C 1
ATOM 1370 O O . VAL A 1 173 ? -70.725 5.722 34.439 1.00 29.56 173 VAL A O 1
ATOM 1373 N N . PRO A 1 174 ? -71.248 7.889 34.744 1.00 34.19 174 PRO A N 1
ATOM 1374 C CA . PRO A 1 174 ? -71.221 7.812 36.205 1.00 34.19 174 PRO A CA 1
ATOM 1375 C C . PRO A 1 174 ? -72.456 7.117 36.811 1.00 34.19 174 PRO A C 1
ATOM 1377 O O . PRO A 1 174 ? -73.581 7.590 36.681 1.00 34.19 174 PRO A O 1
ATOM 1380 N N . PHE A 1 175 ? -72.199 6.046 37.561 1.00 28.67 175 PHE A N 1
ATOM 1381 C CA . PHE A 1 175 ? -73.047 5.407 38.580 1.00 28.67 175 PHE A CA 1
ATOM 1382 C C . PHE A 1 175 ? -72.081 4.862 39.654 1.00 28.67 175 PHE A C 1
ATOM 1384 O O . PHE A 1 175 ? -71.029 4.344 39.292 1.00 28.67 175 PHE A O 1
ATOM 1391 N N . GLY A 1 176 ? -72.322 4.911 40.965 1.00 27.27 176 GLY A N 1
ATOM 1392 C CA . GLY A 1 176 ? -73.362 5.565 41.767 1.00 27.27 176 GLY A CA 1
ATOM 1393 C C . GLY A 1 176 ? -73.117 5.211 43.249 1.00 27.27 176 GLY A C 1
ATOM 1394 O O . GLY A 1 176 ? -72.736 4.079 43.537 1.00 27.27 176 GLY A O 1
ATOM 1395 N N . ASN A 1 177 ? -73.262 6.154 44.189 1.00 26.89 177 ASN A N 1
ATOM 1396 C CA . ASN A 1 177 ? -72.918 5.915 45.605 1.00 26.89 177 ASN A CA 1
ATOM 1397 C C . ASN A 1 177 ? -73.853 4.901 46.290 1.00 26.89 177 ASN A C 1
ATOM 1399 O O . ASN A 1 177 ? -75.064 4.935 46.067 1.00 26.89 177 ASN A O 1
ATOM 1403 N N . PRO A 1 178 ? -73.312 4.130 47.252 1.00 30.50 178 PRO A N 1
ATOM 1404 C CA . PRO A 1 178 ? -73.939 4.102 48.574 1.00 30.50 178 PRO A CA 1
ATOM 1405 C C . PRO A 1 178 ? -72.971 4.345 49.758 1.00 30.50 178 PRO A C 1
ATOM 1407 O O . PRO A 1 178 ? -71.987 3.645 49.967 1.00 30.50 178 PRO A O 1
ATOM 1410 N N . THR A 1 179 ? -73.328 5.361 50.547 1.00 25.08 179 THR A N 1
ATOM 1411 C CA . THR A 1 179 ? -73.208 5.509 52.017 1.00 25.08 179 THR A CA 1
ATOM 1412 C C . THR A 1 179 ? -72.285 4.594 52.854 1.00 25.08 179 THR A C 1
ATOM 1414 O O . THR A 1 179 ? -72.615 3.455 53.159 1.00 25.08 179 THR A O 1
ATOM 1417 N N . THR A 1 180 ? -71.230 5.215 53.400 1.00 26.66 180 THR A N 1
ATOM 1418 C CA . THR A 1 180 ? -70.843 5.255 54.837 1.00 26.66 180 THR A CA 1
ATOM 1419 C C . THR A 1 180 ? -71.035 4.035 55.762 1.00 26.66 180 THR A C 1
ATOM 1421 O O . THR A 1 180 ? -72.155 3.711 56.154 1.00 26.66 180 THR A O 1
ATOM 1424 N N . THR A 1 181 ? -69.937 3.584 56.381 1.00 24.00 181 THR A N 1
ATOM 1425 C CA . THR A 1 181 ? -69.805 3.486 57.861 1.00 24.00 181 THR A CA 1
ATOM 1426 C C . THR A 1 181 ? -68.317 3.442 58.269 1.00 24.00 181 THR A C 1
ATOM 1428 O O . THR A 1 181 ? -67.451 3.491 57.397 1.00 24.00 181 THR A O 1
ATOM 1431 N N . ALA A 1 182 ? -68.001 3.477 59.572 1.00 24.41 182 ALA A N 1
ATOM 1432 C CA . ALA A 1 182 ? -66.660 3.778 60.109 1.00 24.41 182 ALA A CA 1
ATOM 1433 C C . ALA A 1 182 ? -66.181 2.769 61.186 1.00 24.41 182 ALA A C 1
ATOM 1435 O O . ALA A 1 182 ? -66.881 1.797 61.457 1.00 24.41 182 ALA A O 1
ATOM 1436 N N . SER A 1 183 ? -65.046 3.070 61.850 1.00 23.19 183 SER A N 1
ATOM 1437 C CA . SER A 1 183 ? -64.387 2.316 62.954 1.00 23.19 183 SER A CA 1
ATOM 1438 C C . SER A 1 183 ? -63.694 0.996 62.545 1.00 23.19 183 SER A C 1
ATOM 1440 O O . SER A 1 183 ? -64.003 0.456 61.490 1.00 23.19 183 SER A O 1
ATOM 1442 N N . SER A 1 184 ? -62.759 0.396 63.300 1.00 23.66 184 SER A N 1
ATOM 1443 C CA . SER A 1 184 ? -61.678 0.890 64.192 1.00 23.66 184 SER A CA 1
ATOM 1444 C C . SER A 1 184 ? -60.733 -0.292 64.534 1.00 23.66 184 SER A C 1
ATOM 1446 O O . SER A 1 184 ? -61.052 -1.442 64.252 1.00 23.66 184 SER A O 1
ATOM 1448 N N . THR A 1 185 ? -59.570 -0.034 65.140 1.00 22.59 185 THR A N 1
ATOM 1449 C CA . THR A 1 185 ? -58.620 -1.049 65.671 1.00 22.59 185 THR A CA 1
ATOM 1450 C C . THR A 1 185 ? -59.058 -1.581 67.062 1.00 22.59 185 THR A C 1
ATOM 1452 O O . THR A 1 185 ? -60.088 -1.102 67.545 1.00 22.59 185 THR A O 1
ATOM 1455 N N . PRO A 1 186 ? -58.309 -2.459 67.791 1.00 40.66 186 PRO A N 1
ATOM 1456 C CA . PRO A 1 186 ? -57.186 -3.380 67.464 1.00 40.66 186 PRO A CA 1
ATOM 1457 C C . PRO A 1 186 ? -57.429 -4.852 67.950 1.00 40.66 186 PRO A C 1
ATOM 1459 O O . PRO A 1 186 ? -58.499 -5.136 68.471 1.00 40.66 186 PRO A O 1
ATOM 1462 N N . PHE A 1 187 ? -56.442 -5.775 67.854 1.00 23.05 187 PHE A N 1
ATOM 1463 C CA . PHE A 1 187 ? -55.787 -6.439 69.025 1.00 23.05 187 PHE A CA 1
ATOM 1464 C C . PHE A 1 187 ? -54.677 -7.477 68.682 1.00 23.05 187 PHE A C 1
ATOM 1466 O O . PHE A 1 187 ? -54.602 -8.000 67.574 1.00 23.05 187 PHE A O 1
ATOM 1473 N N . THR A 1 188 ? -53.797 -7.730 69.663 1.00 23.42 188 THR A N 1
ATOM 1474 C CA . THR A 1 188 ? -52.676 -8.711 69.739 1.00 23.42 188 THR A CA 1
ATOM 1475 C C . THR A 1 188 ? -53.156 -10.121 70.198 1.00 23.42 188 THR A C 1
ATOM 1477 O O . THR A 1 188 ? -54.350 -10.287 70.409 1.00 23.42 188 THR A O 1
ATOM 1480 N N . PHE A 1 189 ? -52.378 -11.212 70.378 1.00 23.94 189 PHE A N 1
ATOM 1481 C CA . PHE A 1 189 ? -50.996 -11.432 70.878 1.00 23.94 189 PHE A CA 1
ATOM 1482 C C . PHE A 1 189 ? -50.466 -12.849 70.501 1.00 23.94 189 PHE A C 1
ATOM 1484 O O . PHE A 1 189 ? -51.264 -13.757 70.288 1.00 23.94 189 PHE A O 1
ATOM 1491 N N . GLY A 1 190 ? -49.142 -13.083 70.531 1.00 24.09 190 GLY A N 1
ATOM 1492 C CA . GLY A 1 190 ? -48.522 -14.430 70.506 1.00 24.09 190 GLY A CA 1
ATOM 1493 C C . GLY A 1 190 ? -46.994 -14.387 70.303 1.00 24.09 190 GLY A C 1
ATOM 1494 O O . GLY A 1 190 ? -46.527 -13.602 69.483 1.00 24.09 190 GLY A O 1
ATOM 1495 N N . ALA A 1 191 ? -46.199 -15.159 71.063 1.00 25.58 191 ALA A N 1
ATOM 1496 C CA . ALA A 1 191 ? -44.727 -15.036 71.097 1.00 25.58 191 ALA A CA 1
ATOM 1497 C C . ALA A 1 191 ? -43.988 -16.349 71.477 1.00 25.58 191 ALA A C 1
ATOM 1499 O O . ALA A 1 191 ? -44.640 -17.344 71.779 1.00 25.58 191 ALA A O 1
ATOM 1500 N N . LEU A 1 192 ? -42.640 -16.281 71.537 1.00 25.53 192 LEU A N 1
ATOM 1501 C CA . LEU A 1 192 ? -41.640 -17.342 71.831 1.00 25.53 192 LEU A CA 1
ATOM 1502 C C . LEU A 1 192 ? -41.372 -18.339 70.671 1.00 25.53 192 LEU A C 1
ATOM 1504 O O . LEU A 1 192 ? -42.277 -18.664 69.918 1.00 25.53 192 LEU A O 1
ATOM 1508 N N . ALA A 1 193 ? -40.151 -18.865 70.455 1.00 25.23 193 ALA A N 1
ATOM 1509 C CA . ALA A 1 193 ? -38.827 -18.560 71.037 1.00 25.23 193 ALA A CA 1
ATOM 1510 C C . ALA A 1 193 ? -37.660 -18.961 70.089 1.00 25.23 193 ALA A C 1
ATOM 1512 O O . ALA A 1 193 ? -37.855 -19.620 69.071 1.00 25.23 193 ALA A O 1
ATOM 1513 N N . LYS A 1 194 ? -36.427 -18.588 70.466 1.00 25.02 194 LYS A N 1
ATOM 1514 C CA . LYS A 1 194 ? -35.126 -19.062 69.933 1.00 25.02 194 LYS A CA 1
ATOM 1515 C C . LYS A 1 194 ? -34.393 -19.769 71.095 1.00 25.02 194 LYS A C 1
ATOM 1517 O O . LYS A 1 194 ? -34.638 -19.345 72.227 1.00 25.02 194 LYS A O 1
ATOM 1522 N N . PRO A 1 195 ? -33.502 -20.769 70.888 1.00 31.98 195 PRO A N 1
ATOM 1523 C CA . PRO A 1 195 ? -32.070 -20.413 70.798 1.00 31.98 195 PRO A CA 1
ATOM 1524 C C . PRO A 1 195 ? -31.105 -21.397 70.061 1.00 31.98 195 PRO A C 1
ATOM 1526 O O . PRO A 1 195 ? -31.396 -22.568 69.854 1.00 31.98 195 PRO A O 1
ATOM 1529 N N . THR A 1 196 ? -29.882 -20.888 69.818 1.00 24.73 196 THR A N 1
ATOM 1530 C CA . THR A 1 196 ? -28.549 -21.568 69.828 1.00 24.73 196 THR A CA 1
ATOM 1531 C C . THR A 1 196 ? -28.102 -22.629 68.797 1.00 24.73 196 THR A C 1
ATOM 1533 O O . THR A 1 196 ? -28.857 -23.448 68.295 1.00 24.73 196 THR A O 1
ATOM 1536 N N . SER A 1 197 ? -26.784 -22.596 68.542 1.00 26.64 197 SER A N 1
ATOM 1537 C CA . SER A 1 197 ? -25.922 -23.585 67.860 1.00 26.64 197 SER A CA 1
ATOM 1538 C C . SER A 1 197 ? -25.308 -24.599 68.850 1.00 26.64 197 SER A C 1
ATOM 1540 O O . SER A 1 197 ? -25.427 -24.384 70.058 1.00 26.64 197 SER A O 1
ATOM 1542 N N . PRO A 1 198 ? -24.580 -25.642 68.386 1.00 30.62 198 PRO A N 1
ATOM 1543 C CA . PRO A 1 198 ? -23.107 -25.581 68.519 1.00 30.62 198 PRO A CA 1
ATOM 1544 C C . PRO A 1 198 ? -22.286 -26.350 67.445 1.00 30.62 198 PRO A C 1
ATOM 1546 O O . PRO A 1 198 ? -22.815 -27.003 66.553 1.00 30.62 198 PRO A O 1
ATOM 1549 N N . SER A 1 199 ? -20.958 -26.286 67.592 1.00 24.12 199 SER A N 1
ATOM 1550 C CA . SER A 1 199 ? -19.919 -27.211 67.082 1.00 24.12 199 SER A CA 1
ATOM 1551 C C . SER A 1 199 ? -18.798 -27.279 68.161 1.00 24.12 199 SER A C 1
ATOM 1553 O O . SER A 1 199 ? -18.939 -26.529 69.136 1.00 24.12 199 SER A O 1
ATOM 1555 N N . PRO A 1 200 ? -17.695 -28.069 68.071 1.00 43.88 200 PRO A N 1
ATOM 1556 C CA . PRO A 1 200 ? -17.226 -28.967 66.999 1.00 43.88 200 PRO A CA 1
ATOM 1557 C C . PRO A 1 200 ? -16.701 -30.343 67.531 1.00 43.88 200 PRO A C 1
ATOM 1559 O O . PRO A 1 200 ? -17.077 -30.771 68.619 1.00 43.88 200 PRO A O 1
ATOM 1562 N N . SER A 1 201 ? -15.750 -30.960 66.799 1.00 24.78 201 SER A N 1
ATOM 1563 C CA . SER A 1 201 ? -14.752 -31.999 67.186 1.00 24.78 201 SER A CA 1
ATOM 1564 C C . SER A 1 201 ? -14.943 -33.452 66.692 1.00 24.78 201 SER A C 1
ATOM 1566 O O . SER A 1 201 ? -16.042 -33.906 66.395 1.00 24.78 201 SER A O 1
ATOM 1568 N N . THR A 1 202 ? -13.806 -34.153 66.553 1.00 28.58 202 THR A N 1
ATOM 1569 C CA . THR A 1 202 ? -13.592 -35.518 66.009 1.00 28.58 202 THR A CA 1
ATOM 1570 C C . THR A 1 202 ? -12.706 -36.327 66.967 1.00 28.58 202 THR A C 1
ATOM 1572 O O . THR A 1 202 ? -11.896 -35.690 67.647 1.00 28.58 202 THR A O 1
ATOM 1575 N N . PRO A 1 203 ? -12.737 -37.681 66.975 1.00 32.97 203 PRO A N 1
ATOM 1576 C CA . PRO A 1 203 ? -11.484 -38.410 66.654 1.00 32.97 203 PRO A CA 1
ATOM 1577 C C . PRO A 1 203 ? -11.586 -39.871 66.104 1.00 32.97 203 PRO A C 1
ATOM 1579 O O . PRO A 1 203 ? -12.396 -40.651 66.580 1.00 32.97 203 PRO A O 1
ATOM 1582 N N . PHE A 1 204 ? -10.628 -40.234 65.224 1.00 23.23 204 PHE A N 1
ATOM 1583 C CA . PHE A 1 204 ? -9.831 -41.498 65.122 1.00 23.23 204 PHE A CA 1
ATOM 1584 C C . PHE A 1 204 ? -10.483 -42.912 64.947 1.00 23.23 204 PHE A C 1
ATOM 1586 O O . PHE A 1 204 ? -11.621 -43.108 65.342 1.00 23.23 204 PHE A O 1
ATOM 1593 N N . THR A 1 205 ? -9.822 -44.012 64.492 1.00 24.53 205 THR A N 1
ATOM 1594 C CA . THR A 1 205 ? -8.709 -44.328 63.522 1.00 24.53 205 THR A CA 1
ATOM 1595 C C . THR A 1 205 ? -8.579 -45.883 63.359 1.00 24.53 205 THR A C 1
ATOM 1597 O O . THR A 1 205 ? -9.095 -46.615 64.195 1.00 24.53 205 THR A O 1
ATOM 1600 N N . PHE A 1 206 ? -7.824 -46.366 62.345 1.00 24.05 206 PHE A N 1
ATOM 1601 C CA . PHE A 1 206 ? -7.332 -47.752 62.062 1.00 24.05 206 PHE A CA 1
ATOM 1602 C C . PHE A 1 206 ? -8.299 -48.755 61.380 1.00 24.05 206 PHE A C 1
ATOM 1604 O O . PHE A 1 206 ? -9.489 -48.756 61.657 1.00 24.05 206 PHE A O 1
ATOM 1611 N N . GLY A 1 207 ? -7.854 -49.669 60.493 1.00 22.88 207 GLY A N 1
ATOM 1612 C CA . GLY A 1 207 ? -6.553 -49.798 59.790 1.00 22.88 207 GLY A CA 1
ATOM 1613 C C . GLY A 1 207 ? -6.049 -51.249 59.599 1.00 22.88 207 GLY A C 1
ATOM 1614 O O . GLY A 1 207 ? -6.134 -52.033 60.537 1.00 22.88 207 GLY A O 1
ATOM 1615 N N . ASN A 1 208 ? -5.488 -51.604 58.425 1.00 25.66 208 ASN A N 1
ATOM 1616 C CA . ASN A 1 208 ? -4.569 -52.755 58.237 1.00 25.66 208 ASN A CA 1
ATOM 1617 C C . ASN A 1 208 ? -3.809 -52.711 56.882 1.00 25.66 208 ASN A C 1
ATOM 1619 O O . ASN A 1 208 ? -4.080 -51.823 56.074 1.00 25.66 208 ASN A O 1
ATOM 1623 N N . ALA A 1 209 ? -2.814 -53.593 56.666 1.00 24.89 209 ALA A N 1
ATOM 1624 C CA . ALA A 1 209 ? -1.636 -53.291 55.824 1.00 24.89 209 ALA A CA 1
ATOM 1625 C C . ALA A 1 209 ? -1.197 -54.329 54.740 1.00 24.89 209 ALA A C 1
ATOM 1627 O O . ALA A 1 209 ? -1.835 -55.350 54.506 1.00 24.89 209 ALA A O 1
ATOM 1628 N N . THR A 1 210 ? -0.085 -53.968 54.079 1.00 26.02 210 THR A N 1
ATOM 1629 C CA . THR A 1 210 ? 0.793 -54.592 53.047 1.00 26.02 210 THR A CA 1
ATOM 1630 C C . THR A 1 210 ? 1.466 -55.933 53.477 1.00 26.02 210 THR A C 1
ATOM 1632 O O . THR A 1 210 ? 1.180 -56.344 54.601 1.00 26.02 210 THR A O 1
ATOM 1635 N N . PRO A 1 211 ? 2.354 -56.642 52.696 1.00 41.72 211 PRO A N 1
ATOM 1636 C CA . PRO A 1 211 ? 3.215 -56.190 51.566 1.00 41.72 211 PRO A CA 1
ATOM 1637 C C . PRO A 1 211 ? 3.513 -57.168 50.386 1.00 41.72 211 PRO A C 1
ATOM 1639 O O . PRO A 1 211 ? 3.192 -58.350 50.433 1.00 41.72 211 PRO A O 1
ATOM 1642 N N . THR A 1 212 ? 4.256 -56.692 49.366 1.00 24.00 212 THR A N 1
ATOM 1643 C CA . THR A 1 212 ? 5.505 -57.325 48.833 1.00 24.00 212 THR A CA 1
ATOM 1644 C C . THR A 1 212 ? 6.223 -56.442 47.784 1.00 24.00 212 THR A C 1
ATOM 1646 O O . THR A 1 212 ? 5.625 -55.527 47.223 1.00 24.00 212 THR A O 1
ATOM 1649 N N . SER A 1 213 ? 7.522 -56.686 47.552 1.00 30.27 213 SER A N 1
ATOM 1650 C CA . SER A 1 213 ? 8.406 -56.076 46.525 1.00 30.27 213 SER A CA 1
ATOM 1651 C C . SER A 1 213 ? 9.551 -57.072 46.178 1.00 30.27 213 SER A C 1
ATOM 1653 O O . SER A 1 213 ? 9.565 -58.133 46.813 1.00 30.27 213 SER A O 1
ATOM 1655 N N . PRO A 1 214 ? 10.460 -56.841 45.186 1.00 39.94 214 PRO A N 1
ATOM 1656 C CA . PRO A 1 214 ? 11.567 -55.869 45.322 1.00 39.94 214 PRO A CA 1
ATOM 1657 C C . PRO A 1 214 ? 12.083 -55.171 44.020 1.00 39.94 214 PRO A C 1
ATOM 1659 O O . PRO A 1 214 ? 11.512 -55.286 42.940 1.00 39.94 214 PRO A O 1
ATOM 1662 N N . LEU A 1 215 ? 13.173 -54.403 44.198 1.00 26.42 215 LEU A N 1
ATOM 1663 C CA . LEU A 1 215 ? 14.026 -53.607 43.270 1.00 26.42 215 LEU A CA 1
ATOM 1664 C C . LEU A 1 215 ? 15.080 -54.477 42.506 1.00 26.42 215 LEU A C 1
ATOM 1666 O O . LEU A 1 215 ? 15.054 -55.681 42.772 1.00 26.42 215 LEU A O 1
ATOM 1670 N N . PRO A 1 216 ? 15.991 -53.992 41.595 1.00 39.00 216 PRO A N 1
ATOM 1671 C CA . PRO A 1 216 ? 16.707 -52.680 41.458 1.00 39.00 216 PRO A CA 1
ATOM 1672 C C . PRO A 1 216 ? 16.562 -51.974 40.071 1.00 39.00 216 PRO A C 1
ATOM 1674 O O . PRO A 1 216 ? 15.928 -52.529 39.183 1.00 39.00 216 PRO A O 1
ATOM 1677 N N . SER A 1 217 ? 16.965 -50.714 39.778 1.00 29.06 217 SER A N 1
ATOM 1678 C CA . SER A 1 217 ? 18.081 -49.793 40.178 1.00 29.06 217 SER A CA 1
ATOM 1679 C C . SER A 1 217 ? 19.446 -50.108 39.506 1.00 29.06 217 SER A C 1
ATOM 1681 O O . SER A 1 217 ? 19.656 -51.249 39.121 1.00 29.06 217 SER A O 1
ATOM 1683 N N . THR A 1 218 ? 20.425 -49.211 39.249 1.00 27.16 218 THR A N 1
ATOM 1684 C CA . THR A 1 218 ? 20.735 -47.763 39.526 1.00 27.16 218 THR A CA 1
ATOM 1685 C C . THR A 1 218 ? 21.722 -47.269 38.404 1.00 27.16 218 THR A C 1
ATOM 1687 O O . THR A 1 218 ? 21.907 -48.049 37.477 1.00 27.16 218 THR A O 1
ATOM 1690 N N . SER A 1 219 ? 22.442 -46.127 38.282 1.00 25.34 219 SER A N 1
ATOM 1691 C CA . SER A 1 219 ? 22.767 -44.796 38.909 1.00 25.34 219 SER A CA 1
ATOM 1692 C C . SER A 1 219 ? 23.572 -43.982 37.811 1.00 25.34 219 SER A C 1
ATOM 1694 O O . SER A 1 219 ? 23.483 -44.400 36.661 1.00 25.34 219 SER A O 1
ATOM 1696 N N . PHE A 1 220 ? 24.411 -42.915 37.902 1.00 23.52 220 PHE A N 1
ATOM 1697 C CA . PHE A 1 220 ? 24.711 -41.660 38.672 1.00 23.52 220 PHE A CA 1
ATOM 1698 C C . PHE A 1 220 ? 25.841 -40.883 37.888 1.00 23.52 220 PHE A C 1
ATOM 1700 O O . PHE A 1 220 ? 26.484 -41.501 37.048 1.00 23.52 220 PHE A O 1
ATOM 1707 N N . THR A 1 221 ? 26.266 -39.621 38.134 1.00 23.39 221 THR A N 1
ATOM 1708 C CA . THR A 1 221 ? 25.559 -38.344 38.435 1.00 23.39 221 THR A CA 1
ATOM 1709 C C . THR A 1 221 ? 26.523 -37.107 38.440 1.00 23.39 221 THR A C 1
ATOM 1711 O O . THR A 1 221 ? 27.486 -37.100 39.194 1.00 23.39 221 THR A O 1
ATOM 1714 N N . PHE A 1 222 ? 26.196 -36.038 37.677 1.00 23.44 222 PHE A N 1
ATOM 1715 C CA . PHE A 1 222 ? 26.500 -34.582 37.889 1.00 23.44 222 PHE A CA 1
ATOM 1716 C C . PHE A 1 222 ? 27.899 -33.896 37.778 1.00 23.44 222 PHE A C 1
ATOM 1718 O O . PHE A 1 222 ? 28.950 -34.467 38.037 1.00 23.44 222 PHE A O 1
ATOM 1725 N N . GLY A 1 223 ? 27.819 -32.567 37.525 1.00 22.23 223 GLY A N 1
ATOM 1726 C CA . GLY A 1 223 ? 28.730 -31.455 37.911 1.00 22.23 223 GLY A CA 1
ATOM 1727 C C . GLY A 1 223 ? 28.245 -30.119 37.276 1.00 22.23 223 GLY A C 1
ATOM 1728 O O . GLY A 1 223 ? 28.081 -30.089 36.063 1.00 22.23 223 GLY A O 1
ATOM 1729 N N . SER A 1 224 ? 27.716 -29.079 37.953 1.00 22.23 224 SER A N 1
ATOM 1730 C CA . SER A 1 224 ? 28.206 -28.157 39.021 1.00 22.23 224 SER A CA 1
ATOM 1731 C C . SER A 1 224 ? 28.958 -26.890 38.506 1.00 22.23 224 SER A C 1
ATOM 1733 O O . SER A 1 224 ? 29.725 -27.001 37.562 1.00 22.23 224 SER A O 1
ATOM 1735 N N . VAL A 1 225 ? 28.873 -25.665 39.083 1.00 23.55 225 VAL A N 1
ATOM 1736 C CA . VAL A 1 225 ? 27.699 -24.805 39.436 1.00 23.55 225 VAL A CA 1
ATOM 1737 C C . VAL A 1 225 ? 28.120 -23.319 39.706 1.00 23.55 225 VAL A C 1
ATOM 1739 O O . VAL A 1 225 ? 28.807 -23.053 40.681 1.00 23.55 225 VAL A O 1
ATOM 1742 N N . THR A 1 226 ? 27.619 -22.336 38.922 1.00 21.25 226 THR A N 1
ATOM 1743 C CA . THR A 1 226 ? 27.500 -20.858 39.225 1.00 21.25 226 THR A CA 1
ATOM 1744 C C . THR A 1 226 ? 28.775 -20.018 39.575 1.00 21.25 226 THR A C 1
ATOM 1746 O O . THR A 1 226 ? 29.855 -20.584 39.663 1.00 21.25 226 THR A O 1
ATOM 1749 N N . PRO A 1 227 ? 28.695 -18.680 39.827 1.00 42.03 227 PRO A N 1
ATOM 1750 C CA . PRO A 1 227 ? 28.288 -17.562 38.936 1.00 42.03 227 PRO A CA 1
ATOM 1751 C C . PRO A 1 227 ? 29.301 -16.366 38.930 1.00 42.03 227 PRO A C 1
ATOM 1753 O O . PRO A 1 227 ? 30.259 -16.411 39.687 1.00 42.03 227 PRO A O 1
ATOM 1756 N N . ILE A 1 228 ? 29.059 -15.275 38.159 1.00 23.47 228 ILE A N 1
ATOM 1757 C CA . ILE A 1 228 ? 29.356 -13.831 38.469 1.00 23.47 228 ILE A CA 1
ATOM 1758 C C . ILE A 1 228 ? 29.046 -12.896 37.259 1.00 23.47 228 ILE A C 1
ATOM 1760 O O . ILE A 1 228 ? 28.877 -13.349 36.129 1.00 23.47 228 ILE A O 1
ATOM 1764 N N . SER A 1 229 ? 28.897 -11.584 37.497 1.00 22.67 229 SER A N 1
ATOM 1765 C CA . SER A 1 229 ? 28.790 -10.448 36.535 1.00 22.67 229 SER A CA 1
ATOM 1766 C C . SER A 1 229 ? 29.264 -9.152 37.262 1.00 22.67 229 SER A C 1
ATOM 1768 O O . SER A 1 229 ? 29.480 -9.279 38.471 1.00 22.67 229 SER A O 1
ATOM 1770 N N . PRO A 1 230 ? 29.362 -7.916 36.682 1.00 45.91 230 PRO A N 1
ATOM 1771 C CA . PRO A 1 230 ? 28.997 -7.405 35.337 1.00 45.91 230 PRO A CA 1
ATOM 1772 C C . PRO A 1 230 ? 30.030 -6.366 34.746 1.00 45.91 230 PRO A C 1
ATOM 1774 O O . PRO A 1 230 ? 31.190 -6.362 35.138 1.00 45.91 230 PRO A O 1
ATOM 1777 N N . THR A 1 231 ? 29.569 -5.425 33.890 1.00 24.62 231 THR A N 1
ATOM 1778 C CA . THR A 1 231 ? 30.072 -4.036 33.592 1.00 24.62 231 THR A CA 1
ATOM 1779 C C . THR A 1 231 ? 31.070 -3.707 32.449 1.00 24.62 231 THR A C 1
ATOM 1781 O O . THR A 1 231 ? 32.003 -4.447 32.185 1.00 24.62 231 THR A O 1
ATOM 1784 N N . ALA A 1 232 ? 30.837 -2.505 31.865 1.00 22.80 232 ALA A N 1
ATOM 1785 C CA . ALA A 1 232 ? 31.610 -1.666 30.909 1.00 22.80 232 ALA A CA 1
ATOM 1786 C C . ALA A 1 232 ? 31.917 -2.228 29.488 1.00 22.80 232 ALA A C 1
ATOM 1788 O O . ALA A 1 232 ? 32.208 -3.407 29.364 1.00 22.80 232 ALA A O 1
ATOM 1789 N N . ALA A 1 233 ? 31.835 -1.528 28.334 1.00 22.58 233 ALA A N 1
ATOM 1790 C CA . ALA A 1 233 ? 31.654 -0.119 27.879 1.00 22.58 233 ALA A CA 1
ATOM 1791 C C . ALA A 1 233 ? 32.919 0.581 27.309 1.00 22.58 233 ALA A C 1
ATOM 1793 O O . ALA A 1 233 ? 34.002 0.403 27.854 1.00 22.58 233 ALA A O 1
ATOM 1794 N N . TYR A 1 234 ? 32.720 1.440 26.281 1.00 23.34 234 TYR A N 1
ATOM 1795 C CA . TYR A 1 234 ? 33.717 2.278 25.554 1.00 23.34 234 TYR A CA 1
ATOM 1796 C C . TYR A 1 234 ? 34.693 1.503 24.622 1.00 23.34 234 TYR A C 1
ATOM 1798 O O . TYR A 1 234 ? 34.939 0.328 24.861 1.00 23.34 234 TYR A O 1
ATOM 1806 N N . THR A 1 235 ? 35.282 2.037 23.530 1.00 21.92 235 THR A N 1
ATOM 1807 C CA . THR A 1 235 ? 35.077 3.277 22.725 1.00 21.92 235 THR A CA 1
ATOM 1808 C C . THR A 1 235 ? 35.706 3.105 21.314 1.00 21.92 235 THR A C 1
ATOM 1810 O O . THR A 1 235 ? 36.429 2.143 21.075 1.00 21.92 235 THR A O 1
ATOM 1813 N N . PHE A 1 236 ? 35.420 4.020 20.372 1.00 22.19 236 PHE A N 1
ATOM 1814 C CA . PHE A 1 236 ? 36.062 4.152 19.044 1.00 22.19 236 PHE A CA 1
ATOM 1815 C C . PHE A 1 236 ? 37.608 4.122 19.054 1.00 22.19 236 PHE A C 1
ATOM 1817 O O . PHE A 1 236 ? 38.238 4.644 19.971 1.00 22.19 236 PHE A O 1
ATOM 1824 N N . GLY A 1 237 ? 38.211 3.670 17.946 1.00 23.59 237 GLY A N 1
ATOM 1825 C CA . GLY A 1 237 ? 39.637 3.857 17.649 1.00 23.59 237 GLY A CA 1
ATOM 1826 C C . GLY A 1 237 ? 39.928 3.836 16.142 1.00 23.59 237 GLY A C 1
ATOM 1827 O O . GLY A 1 237 ? 39.899 2.775 15.528 1.00 23.59 237 GLY A O 1
ATOM 1828 N N . ASN A 1 238 ? 40.212 5.000 15.548 1.00 24.22 238 ASN A N 1
ATOM 1829 C CA . ASN A 1 238 ? 40.633 5.124 14.145 1.00 24.22 238 ASN A CA 1
ATOM 1830 C C . ASN A 1 238 ? 42.154 4.953 14.011 1.00 24.22 238 ASN A C 1
ATOM 1832 O O . ASN A 1 238 ? 42.889 5.615 14.741 1.00 24.22 238 ASN A O 1
ATOM 1836 N N . VAL A 1 239 ? 42.624 4.211 12.998 1.00 24.69 239 VAL A N 1
ATOM 1837 C CA . VAL A 1 239 ? 43.976 4.379 12.423 1.00 24.69 239 VAL A CA 1
ATOM 1838 C C . VAL A 1 239 ? 43.917 4.241 10.896 1.00 24.69 239 VAL A C 1
ATOM 1840 O O . VAL A 1 239 ? 43.395 3.263 10.371 1.00 24.69 239 VAL A O 1
ATOM 1843 N N . ILE A 1 240 ? 44.453 5.247 10.202 1.00 24.20 240 ILE A N 1
ATOM 1844 C CA . ILE A 1 240 ? 44.587 5.437 8.742 1.00 24.20 240 ILE A CA 1
ATOM 1845 C C . ILE A 1 240 ? 45.826 6.353 8.567 1.00 24.20 240 ILE A C 1
ATOM 1847 O O . ILE A 1 240 ? 45.986 7.220 9.432 1.00 24.20 240 ILE A O 1
ATOM 1851 N N . PRO A 1 241 ? 46.657 6.310 7.494 1.00 39.03 241 PRO A N 1
ATOM 1852 C CA . PRO A 1 241 ? 46.899 5.301 6.441 1.00 39.03 241 PRO A CA 1
ATOM 1853 C C . PRO A 1 241 ? 48.396 4.870 6.366 1.00 39.03 241 PRO A C 1
ATOM 1855 O O . PRO A 1 241 ? 49.216 5.352 7.144 1.00 39.03 241 PRO A O 1
ATOM 1858 N N . THR A 1 242 ? 48.805 4.089 5.347 1.00 23.97 242 THR A N 1
ATOM 1859 C CA . THR A 1 242 ? 50.050 4.381 4.576 1.00 23.97 242 THR A CA 1
ATOM 1860 C C . THR A 1 242 ? 50.154 3.655 3.215 1.00 23.97 242 THR A C 1
ATOM 1862 O O . THR A 1 242 ? 49.932 2.456 3.126 1.00 23.97 242 THR A O 1
ATOM 1865 N N . SER A 1 243 ? 50.524 4.422 2.176 1.00 26.64 243 SER A N 1
ATOM 1866 C CA . SER A 1 243 ? 51.267 4.077 0.932 1.00 26.64 243 SER A CA 1
ATOM 1867 C C . SER A 1 243 ? 51.058 2.750 0.156 1.00 26.64 243 SER A C 1
ATOM 1869 O O . SER A 1 243 ? 51.440 1.669 0.591 1.00 26.64 243 SER A O 1
ATOM 1871 N N . THR A 1 244 ? 50.642 2.909 -1.105 1.00 26.61 244 THR A N 1
ATOM 1872 C CA . THR A 1 244 ? 50.737 2.003 -2.281 1.00 26.61 244 THR A CA 1
ATOM 1873 C C . THR A 1 244 ? 52.071 2.188 -3.058 1.00 26.61 244 THR A C 1
ATOM 1875 O O . THR A 1 244 ? 52.804 3.113 -2.707 1.00 26.61 244 THR A O 1
ATOM 1878 N N . PRO A 1 245 ? 52.298 1.591 -4.258 1.00 40.06 245 PRO A N 1
ATOM 1879 C CA . PRO A 1 245 ? 52.284 0.185 -4.739 1.00 40.06 245 PRO A CA 1
ATOM 1880 C C . PRO A 1 245 ? 53.702 -0.147 -5.344 1.00 40.06 245 PRO A C 1
ATOM 1882 O O . PRO A 1 245 ? 54.660 0.441 -4.844 1.00 40.06 245 PRO A O 1
ATOM 1885 N N . PRO A 1 246 ? 53.944 -0.942 -6.429 1.00 43.38 246 PRO A N 1
ATOM 1886 C CA . PRO A 1 246 ? 53.193 -2.025 -7.105 1.00 43.38 246 PRO A CA 1
ATOM 1887 C C . PRO A 1 246 ? 54.008 -3.331 -7.357 1.00 43.38 246 PRO A C 1
ATOM 1889 O O . PRO A 1 246 ? 55.234 -3.330 -7.306 1.00 43.38 246 PRO A O 1
ATOM 1892 N N . SER A 1 247 ? 53.347 -4.431 -7.764 1.00 24.91 247 SER A N 1
ATOM 1893 C CA . SER A 1 247 ? 53.616 -5.161 -9.037 1.00 24.91 247 SER A CA 1
ATOM 1894 C C . SER A 1 247 ? 52.967 -6.562 -9.122 1.00 24.91 247 SER A C 1
ATOM 1896 O O . SER A 1 247 ? 52.708 -7.242 -8.138 1.00 24.91 247 SER A O 1
ATOM 1898 N N . THR A 1 248 ? 52.667 -6.944 -10.361 1.00 25.48 248 THR A N 1
ATOM 1899 C CA . THR A 1 248 ? 51.943 -8.113 -10.896 1.00 25.48 248 THR A CA 1
ATOM 1900 C C . THR A 1 248 ? 52.455 -9.522 -10.540 1.00 25.48 248 THR A C 1
ATOM 1902 O O . THR A 1 248 ? 53.638 -9.795 -10.730 1.00 25.48 248 THR A O 1
ATOM 1905 N N . SER A 1 249 ? 51.547 -10.476 -10.262 1.00 25.06 249 SER A N 1
ATOM 1906 C CA . SER A 1 249 ? 51.430 -11.778 -10.986 1.00 25.06 249 SER A CA 1
ATOM 1907 C C . SER A 1 249 ? 50.304 -12.695 -10.443 1.00 25.06 249 SER A C 1
ATOM 1909 O O . SER A 1 249 ? 49.782 -12.490 -9.353 1.00 25.06 249 SER A O 1
ATOM 1911 N N . THR A 1 250 ? 49.904 -13.690 -11.247 1.00 23.39 250 THR A N 1
ATOM 1912 C CA . THR A 1 250 ? 48.951 -14.802 -10.974 1.00 23.39 250 THR A CA 1
ATOM 1913 C C . THR A 1 250 ? 49.571 -16.109 -11.543 1.00 23.39 250 THR A C 1
ATOM 1915 O O . THR A 1 250 ? 50.646 -15.978 -12.141 1.00 23.39 250 THR A O 1
ATOM 1918 N N . PRO A 1 251 ? 48.975 -17.334 -11.503 1.00 37.53 251 PRO A N 1
ATOM 1919 C CA . PRO A 1 251 ? 47.796 -17.891 -10.790 1.00 37.53 251 PRO A CA 1
ATOM 1920 C C . PRO A 1 251 ? 48.086 -19.264 -10.067 1.00 37.53 251 PRO A C 1
ATOM 1922 O O . PRO A 1 251 ? 49.242 -19.609 -9.849 1.00 37.53 251 PRO A O 1
ATOM 1925 N N . PHE A 1 252 ? 47.036 -20.073 -9.787 1.00 21.28 252 PHE A N 1
ATOM 1926 C CA . PHE A 1 252 ? 46.986 -21.508 -9.356 1.00 21.28 252 PHE A CA 1
ATOM 1927 C C . PHE A 1 252 ? 47.221 -21.875 -7.856 1.00 21.28 252 PHE A C 1
ATOM 1929 O O . PHE A 1 252 ? 47.700 -21.045 -7.094 1.00 21.28 252 PHE A O 1
ATOM 1936 N N . THR A 1 253 ? 47.036 -23.136 -7.386 1.00 22.30 253 THR A N 1
ATOM 1937 C CA . THR A 1 253 ? 45.810 -23.976 -7.134 1.00 22.30 253 THR A CA 1
ATOM 1938 C C . THR A 1 253 ? 46.210 -25.263 -6.336 1.00 22.30 253 THR A C 1
ATOM 1940 O O . THR A 1 253 ? 47.397 -25.560 -6.254 1.00 22.30 253 THR A O 1
ATOM 1943 N N . PHE A 1 254 ? 45.238 -26.052 -5.821 1.00 22.39 254 PHE A N 1
ATOM 1944 C CA . PHE A 1 254 ? 45.329 -27.374 -5.124 1.00 22.39 254 PHE A CA 1
ATOM 1945 C C . PHE A 1 254 ? 45.623 -27.350 -3.600 1.00 22.39 254 PHE A C 1
ATOM 1947 O O . PHE A 1 254 ? 46.195 -26.392 -3.099 1.00 22.39 254 PHE A O 1
ATOM 1954 N N . GLY A 1 255 ? 45.221 -28.359 -2.799 1.00 21.00 255 GLY A N 1
ATOM 1955 C CA . GLY A 1 255 ? 44.508 -29.615 -3.130 1.00 21.00 255 GLY A CA 1
ATOM 1956 C C . GLY A 1 255 ? 44.050 -30.462 -1.914 1.00 21.00 255 GLY A C 1
ATOM 1957 O O . GLY A 1 255 ? 44.237 -30.069 -0.767 1.00 21.00 255 GLY A O 1
ATOM 1958 N N . ASN A 1 256 ? 43.425 -31.621 -2.183 1.00 23.47 256 ASN A N 1
ATOM 1959 C CA . ASN A 1 256 ? 42.733 -32.505 -1.214 1.00 23.47 256 ASN A CA 1
ATOM 1960 C C . ASN A 1 256 ? 43.647 -33.441 -0.386 1.00 23.47 256 ASN A C 1
ATOM 1962 O O . ASN A 1 256 ? 44.749 -33.771 -0.816 1.00 23.47 256 ASN A O 1
ATOM 1966 N N . VAL A 1 257 ? 43.093 -34.033 0.690 1.00 22.39 257 VAL A N 1
ATOM 1967 C CA . VAL A 1 257 ? 43.541 -35.321 1.281 1.00 22.39 257 VAL A CA 1
ATOM 1968 C C . VAL A 1 257 ? 42.321 -36.199 1.638 1.00 22.39 257 VAL A C 1
ATOM 1970 O O . VAL A 1 257 ? 41.459 -35.746 2.385 1.00 22.39 257 VAL A O 1
ATOM 1973 N N . ILE A 1 258 ? 42.227 -37.435 1.103 1.00 23.88 258 ILE A N 1
ATOM 1974 C CA . ILE A 1 258 ? 41.126 -38.418 1.325 1.00 23.88 258 ILE A CA 1
ATOM 1975 C C . ILE A 1 258 ? 41.664 -39.867 1.185 1.00 23.88 258 ILE A C 1
ATOM 1977 O O . ILE A 1 258 ? 42.156 -40.208 0.107 1.00 23.88 258 ILE A O 1
ATOM 1981 N N . PRO A 1 259 ? 41.638 -40.711 2.241 1.00 35.41 259 PRO A N 1
ATOM 1982 C CA . PRO A 1 259 ? 40.793 -41.936 2.300 1.00 35.41 259 PRO A CA 1
ATOM 1983 C C . PRO A 1 259 ? 40.280 -42.207 3.753 1.00 35.41 259 PRO A C 1
ATOM 1985 O O . PRO A 1 259 ? 40.444 -41.336 4.597 1.00 35.41 259 PRO A O 1
ATOM 1988 N N . THR A 1 260 ? 39.625 -43.299 4.197 1.00 21.84 260 THR A N 1
ATOM 1989 C CA . THR A 1 260 ? 39.335 -44.696 3.751 1.00 21.84 260 THR A CA 1
ATOM 1990 C C . THR A 1 260 ? 37.875 -45.058 4.146 1.00 21.84 260 THR A C 1
ATOM 1992 O O . THR A 1 260 ? 37.405 -44.604 5.181 1.00 21.84 260 THR A O 1
ATOM 1995 N N . THR A 1 261 ? 37.015 -45.632 3.288 1.00 24.41 261 THR A N 1
ATOM 1996 C CA . THR A 1 261 ? 36.718 -47.073 2.996 1.00 24.41 261 THR A CA 1
ATOM 1997 C C . THR A 1 261 ? 36.300 -47.944 4.197 1.00 24.41 261 THR A C 1
ATOM 1999 O O . THR A 1 261 ? 37.064 -48.069 5.145 1.00 24.41 261 THR A O 1
ATOM 2002 N N . THR A 1 262 ? 35.127 -48.601 4.206 1.00 22.56 262 THR A N 1
ATOM 2003 C CA . THR A 1 262 ? 34.662 -49.739 3.348 1.00 22.56 262 THR A CA 1
ATOM 2004 C C . THR A 1 262 ? 33.117 -49.697 3.139 1.00 22.56 262 THR A C 1
ATOM 2006 O O . THR A 1 262 ? 32.426 -49.155 3.991 1.00 22.56 262 THR A O 1
ATOM 2009 N N . ALA A 1 263 ? 32.493 -49.996 1.979 1.00 21.77 263 ALA A N 1
ATOM 2010 C CA . ALA A 1 263 ? 32.305 -51.250 1.193 1.00 21.77 263 ALA A CA 1
ATOM 2011 C C . ALA A 1 263 ? 31.278 -52.266 1.799 1.00 21.77 263 ALA A C 1
ATOM 2013 O O . ALA A 1 263 ? 31.337 -52.493 2.999 1.00 21.77 263 ALA A O 1
ATOM 2014 N N . SER A 1 264 ? 30.346 -52.948 1.086 1.00 20.56 264 SER A N 1
ATOM 2015 C CA . SER A 1 264 ? 29.838 -52.838 -0.315 1.00 20.56 264 SER A CA 1
ATOM 2016 C C . SER A 1 264 ? 28.651 -53.801 -0.675 1.00 20.56 264 SER A C 1
ATOM 2018 O O . SER A 1 264 ? 28.847 -55.010 -0.610 1.00 20.56 264 SER A O 1
ATOM 2020 N N . SER A 1 265 ? 27.544 -53.300 -1.279 1.00 22.22 265 SER A N 1
ATOM 2021 C CA . SER A 1 265 ? 26.705 -53.940 -2.366 1.00 22.22 265 SER A CA 1
ATOM 2022 C C . SER A 1 265 ? 25.944 -55.294 -2.112 1.00 22.22 265 SER A C 1
ATOM 2024 O O . SER A 1 265 ? 26.031 -55.795 -1.002 1.00 22.22 265 SER A O 1
ATOM 2026 N N . THR A 1 266 ? 25.143 -55.968 -2.992 1.00 23.52 266 THR A N 1
ATOM 2027 C CA . THR A 1 266 ? 24.710 -55.842 -4.434 1.00 23.52 266 THR A CA 1
ATOM 2028 C C . THR A 1 266 ? 23.134 -55.945 -4.684 1.00 23.52 266 THR A C 1
ATOM 2030 O O . THR A 1 266 ? 22.519 -54.960 -4.282 1.00 23.52 266 THR A O 1
ATOM 2033 N N . PRO A 1 267 ? 22.419 -56.918 -5.370 1.00 34.16 267 PRO A N 1
ATOM 2034 C CA . PRO A 1 267 ? 21.197 -56.599 -6.186 1.00 34.16 267 PRO A CA 1
ATOM 2035 C C . PRO A 1 267 ? 19.997 -57.643 -6.186 1.00 34.16 267 PRO A C 1
ATOM 2037 O O . PRO A 1 267 ? 19.821 -58.364 -5.211 1.00 34.16 267 PRO A O 1
ATOM 2040 N N . PHE A 1 268 ? 19.243 -57.761 -7.315 1.00 20.91 268 PHE A N 1
ATOM 2041 C CA . PHE A 1 268 ? 18.241 -58.791 -7.777 1.00 20.91 268 PHE A CA 1
ATOM 2042 C C . PHE A 1 268 ? 16.755 -58.703 -7.299 1.00 20.91 268 PHE A C 1
ATOM 2044 O O . PHE A 1 268 ? 16.516 -58.447 -6.128 1.00 20.91 268 PHE A O 1
ATOM 2051 N N . THR A 1 269 ? 15.674 -58.900 -8.106 1.00 20.05 269 THR A N 1
ATOM 2052 C CA . THR A 1 269 ? 15.450 -59.253 -9.556 1.00 20.05 269 THR A CA 1
ATOM 2053 C C . THR A 1 269 ? 14.203 -58.522 -10.157 1.00 20.05 269 THR A C 1
ATOM 2055 O O . THR A 1 269 ? 13.545 -57.760 -9.456 1.00 20.05 269 THR A O 1
ATOM 2058 N N . PHE A 1 270 ? 13.866 -58.735 -11.445 1.00 20.48 270 PHE A N 1
ATOM 2059 C CA . PHE A 1 270 ? 12.897 -57.989 -12.289 1.00 20.48 270 PHE A CA 1
ATOM 2060 C C . PHE A 1 270 ? 11.739 -58.850 -12.879 1.00 20.48 270 PHE A C 1
ATOM 2062 O O . PHE A 1 270 ? 11.923 -60.049 -13.072 1.00 20.48 270 PHE A O 1
ATOM 2069 N N . GLY A 1 271 ? 10.627 -58.216 -13.312 1.00 21.03 271 GLY A N 1
ATOM 2070 C CA . GLY A 1 271 ? 9.684 -58.719 -14.352 1.00 21.03 271 GLY A CA 1
ATOM 2071 C C . GLY A 1 271 ? 8.188 -58.854 -13.959 1.00 21.03 271 GLY A C 1
ATOM 2072 O O . GLY A 1 271 ? 7.893 -59.083 -12.795 1.00 21.03 271 GLY A O 1
ATOM 2073 N N . ALA A 1 272 ? 7.187 -58.747 -14.859 1.00 21.45 272 ALA A N 1
ATOM 2074 C CA . ALA A 1 272 ? 7.147 -58.197 -16.232 1.00 21.45 272 ALA A CA 1
ATOM 2075 C C . ALA A 1 272 ? 5.688 -57.919 -16.734 1.00 21.45 272 ALA A C 1
ATOM 2077 O O . ALA A 1 272 ? 4.768 -58.633 -16.362 1.00 21.45 272 ALA A O 1
ATOM 2078 N N . LEU A 1 273 ? 5.525 -56.910 -17.615 1.00 21.97 273 LEU A N 1
ATOM 2079 C CA . LEU A 1 273 ? 4.500 -56.700 -18.682 1.00 21.97 273 LEU A CA 1
ATOM 2080 C C . LEU A 1 273 ? 2.999 -57.086 -18.513 1.00 21.97 273 LEU A C 1
ATOM 2082 O O . LEU A 1 273 ? 2.672 -58.266 -18.520 1.00 21.97 273 LEU A O 1
ATOM 2086 N N . ALA A 1 274 ? 2.085 -56.096 -18.649 1.00 20.45 274 ALA A N 1
ATOM 2087 C CA . ALA A 1 274 ? 0.902 -56.120 -19.559 1.00 20.45 274 ALA A CA 1
ATOM 2088 C C . ALA A 1 274 ? 0.085 -54.791 -19.572 1.00 20.45 274 ALA A C 1
ATOM 2090 O O . ALA A 1 274 ? 0.128 -54.014 -18.618 1.00 20.45 274 ALA A O 1
ATOM 2091 N N . LYS A 1 275 ? -0.669 -54.528 -20.660 1.00 23.19 275 LYS A N 1
ATOM 2092 C CA . LYS A 1 275 ? -1.622 -53.401 -20.885 1.00 23.19 275 LYS A CA 1
ATOM 2093 C C . LYS A 1 275 ? -2.421 -53.667 -22.192 1.00 23.19 275 LYS A C 1
ATOM 2095 O O . LYS A 1 275 ? -1.863 -54.354 -23.043 1.00 23.19 275 LYS A O 1
ATOM 2100 N N . PRO A 1 276 ? -3.546 -52.981 -22.502 1.00 39.94 276 PRO A N 1
ATOM 2101 C CA . PRO A 1 276 ? -4.821 -52.783 -21.782 1.00 39.94 276 PRO A CA 1
ATOM 2102 C C . PRO A 1 276 ? -6.040 -53.393 -22.542 1.00 39.94 276 PRO A C 1
ATOM 2104 O O . PRO A 1 276 ? -5.901 -53.789 -23.696 1.00 39.94 276 PRO A O 1
ATOM 2107 N N . THR A 1 277 ? -7.264 -53.392 -21.978 1.00 21.17 277 THR A N 1
ATOM 2108 C CA . THR A 1 277 ? -8.524 -53.536 -22.768 1.00 21.17 277 THR A CA 1
ATOM 2109 C C . THR A 1 277 ? -9.808 -53.157 -22.002 1.00 21.17 277 THR A C 1
ATOM 2111 O O . THR A 1 277 ? -9.829 -53.106 -20.776 1.00 21.17 277 THR A O 1
ATOM 2114 N N . SER A 1 278 ? -10.883 -52.920 -22.759 1.00 22.66 278 SER A N 1
ATOM 2115 C CA . SER A 1 278 ? -12.317 -52.887 -22.392 1.00 22.66 278 SER A CA 1
ATOM 2116 C C . SER A 1 278 ? -13.103 -53.540 -23.564 1.00 22.66 278 SER A C 1
ATOM 2118 O O . SER A 1 278 ? -12.430 -53.954 -24.515 1.00 22.66 278 SER A O 1
ATOM 2120 N N . PRO A 1 279 ? -14.457 -53.629 -23.617 1.00 38.00 279 PRO A N 1
ATOM 2121 C CA . PRO A 1 279 ? -15.518 -53.336 -22.633 1.00 38.00 279 PRO A CA 1
ATOM 2122 C C . PRO A 1 279 ? -16.524 -54.518 -22.457 1.00 38.00 279 PRO A C 1
ATOM 2124 O O . PRO A 1 279 ? -16.292 -55.594 -23.000 1.00 38.00 279 PRO A O 1
ATOM 2127 N N . SER A 1 280 ? -17.657 -54.315 -21.751 1.00 21.75 280 SER A N 1
ATOM 2128 C CA . SER A 1 280 ? -19.038 -54.820 -22.051 1.00 21.75 280 SER A CA 1
ATOM 2129 C C . SER A 1 280 ? -19.928 -55.036 -20.800 1.00 21.75 280 SER A C 1
ATOM 2131 O O . SER A 1 280 ? -19.444 -55.065 -19.671 1.00 21.75 280 SER A O 1
ATOM 2133 N N . THR A 1 281 ? -21.247 -55.137 -21.015 1.00 22.06 281 THR A N 1
ATOM 2134 C CA . THR A 1 281 ? -22.335 -55.411 -20.041 1.00 22.06 281 THR A CA 1
ATOM 2135 C C . THR A 1 281 ? -23.149 -56.638 -20.519 1.00 22.06 281 THR A C 1
ATOM 2137 O O . THR A 1 281 ? -23.024 -56.977 -21.700 1.00 22.06 281 THR A O 1
ATOM 2140 N N . PRO A 1 282 ? -23.941 -57.351 -19.670 1.00 26.42 282 PRO A N 1
ATOM 2141 C CA . PRO A 1 282 ? -25.350 -56.962 -19.428 1.00 26.42 282 PRO A CA 1
ATOM 2142 C C . PRO A 1 282 ? -25.968 -57.390 -18.054 1.00 26.42 282 PRO A C 1
ATOM 2144 O O . PRO A 1 282 ? -25.282 -57.833 -17.139 1.00 26.42 282 PRO A O 1
ATOM 2147 N N . PHE A 1 283 ? -27.294 -57.209 -17.936 1.00 20.33 283 PHE A N 1
ATOM 2148 C CA . PHE A 1 283 ? -28.233 -57.527 -16.830 1.00 20.33 283 PHE A CA 1
ATOM 2149 C C . PHE A 1 283 ? -28.428 -59.058 -16.585 1.00 20.33 283 PHE A C 1
ATOM 2151 O O . PHE A 1 283 ? -28.044 -59.855 -17.436 1.00 20.33 283 PHE A O 1
ATOM 2158 N N . THR A 1 284 ? -29.062 -59.568 -15.502 1.00 21.28 284 THR A N 1
ATOM 2159 C CA . THR A 1 284 ? -30.543 -59.583 -15.266 1.00 21.28 284 THR A CA 1
ATOM 2160 C C . THR A 1 284 ? -30.961 -60.122 -13.864 1.00 21.28 284 THR A C 1
ATOM 2162 O O . THR A 1 284 ? -30.178 -60.776 -13.185 1.00 21.28 284 THR A O 1
ATOM 2165 N N . PHE A 1 285 ? -32.208 -59.820 -13.453 1.00 20.92 285 PHE A N 1
ATOM 2166 C CA . PHE A 1 285 ? -32.999 -60.287 -12.281 1.00 20.92 285 PHE A CA 1
ATOM 2167 C C . PHE A 1 285 ? -33.217 -61.831 -12.224 1.00 20.92 285 PHE A C 1
ATOM 2169 O O . PHE A 1 285 ? -32.958 -62.499 -13.219 1.00 20.92 285 PHE A O 1
ATOM 2176 N N . GLY A 1 286 ? -33.742 -62.481 -11.162 1.00 21.09 286 GLY A N 1
ATOM 2177 C CA . GLY A 1 286 ? -34.331 -62.042 -9.871 1.00 21.09 286 GLY A CA 1
ATOM 2178 C C . GLY A 1 286 ? -34.948 -63.221 -9.061 1.00 21.09 286 GLY A C 1
ATOM 2179 O O . GLY A 1 286 ? -34.524 -64.354 -9.267 1.00 21.09 286 GLY A O 1
ATOM 2180 N N . ASN A 1 287 ? -35.983 -62.960 -8.227 1.00 22.38 287 ASN A N 1
ATOM 2181 C CA . ASN A 1 287 ? -36.745 -63.880 -7.319 1.00 22.38 287 ASN A CA 1
ATOM 2182 C C . ASN A 1 287 ? -36.070 -64.211 -5.955 1.00 22.38 287 ASN A C 1
ATOM 2184 O O . ASN A 1 287 ? -34.862 -64.400 -5.919 1.00 22.38 287 ASN A O 1
ATOM 2188 N N . ALA A 1 288 ? -36.755 -64.329 -4.796 1.00 22.80 288 ALA A N 1
ATOM 2189 C CA . ALA A 1 288 ? -38.158 -64.056 -4.397 1.00 22.80 288 ALA A CA 1
ATOM 2190 C C . ALA A 1 288 ? -38.291 -63.790 -2.858 1.00 22.80 288 ALA A C 1
ATOM 2192 O O . ALA A 1 288 ? -37.314 -63.905 -2.122 1.00 22.80 288 ALA A O 1
ATOM 2193 N N . THR A 1 289 ? -39.496 -63.441 -2.377 1.00 22.12 289 THR A N 1
ATOM 2194 C CA . THR A 1 289 ? -39.901 -63.122 -0.972 1.00 22.12 289 THR A CA 1
ATOM 2195 C C . THR A 1 289 ? -41.294 -63.729 -0.662 1.00 22.12 289 THR A C 1
ATOM 2197 O O . THR A 1 289 ? -41.862 -64.321 -1.587 1.00 22.12 289 THR A O 1
ATOM 2200 N N . PRO A 1 290 ? -41.931 -63.578 0.538 1.00 36.41 290 PRO A N 1
ATOM 2201 C CA . PRO A 1 290 ? -41.511 -63.055 1.863 1.00 36.41 290 PRO A CA 1
ATOM 2202 C C . PRO A 1 290 ? -41.280 -64.251 2.840 1.00 36.41 290 PRO A C 1
ATOM 2204 O O . PRO A 1 290 ? -40.631 -65.177 2.349 1.00 36.41 290 PRO A O 1
ATOM 2207 N N . PRO A 1 291 ? -41.730 -64.367 4.131 1.00 24.98 291 PRO A N 1
ATOM 2208 C CA . PRO A 1 291 ? -42.390 -63.452 5.115 1.00 24.98 291 PRO A CA 1
ATOM 2209 C C . PRO A 1 291 ? -41.541 -62.227 5.561 1.00 24.98 291 PRO A C 1
ATOM 2211 O O . PRO A 1 291 ? -40.480 -62.019 4.985 1.00 24.98 291 PRO A O 1
ATOM 2214 N N . SER A 1 292 ? -41.905 -61.288 6.465 1.00 22.61 292 SER A N 1
ATOM 2215 C CA . SER A 1 292 ? -42.970 -61.071 7.495 1.00 22.61 292 SER A CA 1
ATOM 2216 C C . SER A 1 292 ? -42.745 -61.723 8.885 1.00 22.61 292 SER A C 1
ATOM 2218 O O . SER A 1 292 ? -42.690 -62.942 8.965 1.00 22.61 292 SER A O 1
ATOM 2220 N N . PHE A 1 293 ? -42.676 -61.023 10.032 1.00 23.48 293 PHE A N 1
ATOM 2221 C CA . PHE A 1 293 ? -42.889 -59.598 10.375 1.00 23.48 293 PHE A CA 1
ATOM 2222 C C . PHE A 1 293 ? -42.036 -59.217 11.614 1.00 23.48 293 PHE A C 1
ATOM 2224 O O . PHE A 1 293 ? -41.822 -60.069 12.474 1.00 23.48 293 PHE A O 1
ATOM 2231 N N . GLY A 1 294 ? -41.625 -57.947 11.767 1.00 23.92 294 GLY A N 1
ATOM 2232 C CA . GLY A 1 294 ? -41.055 -57.432 13.030 1.00 23.92 294 GLY A CA 1
ATOM 2233 C C . GLY A 1 294 ? -40.047 -56.285 12.869 1.00 23.92 294 GLY A C 1
ATOM 2234 O O . GLY A 1 294 ? -38.881 -56.528 12.579 1.00 23.92 294 GLY A O 1
ATOM 2235 N N . ASN A 1 295 ? -40.477 -55.038 13.095 1.00 22.81 295 ASN A N 1
ATOM 2236 C CA . ASN A 1 295 ? -39.613 -53.851 13.000 1.00 22.81 295 ASN A CA 1
ATOM 2237 C C . ASN A 1 295 ? -38.911 -53.524 14.333 1.00 22.81 295 ASN A C 1
ATOM 2239 O O . ASN A 1 295 ? -39.599 -53.293 15.328 1.00 22.81 295 ASN A O 1
ATOM 2243 N N . PRO A 1 296 ? -37.583 -53.329 14.325 1.00 26.19 296 PRO A N 1
ATOM 2244 C CA . PRO A 1 296 ? -36.895 -52.387 15.202 1.00 26.19 296 PRO A CA 1
ATOM 2245 C C . PRO A 1 296 ? -36.474 -51.115 14.439 1.00 26.19 296 PRO A C 1
ATOM 2247 O O . PRO A 1 296 ? -36.188 -51.141 13.242 1.00 26.19 296 PRO A O 1
ATOM 2250 N N . THR A 1 297 ? -36.425 -49.983 15.139 1.00 24.00 297 THR A N 1
ATOM 2251 C CA . THR A 1 297 ? -36.133 -48.655 14.572 1.00 24.00 297 THR A CA 1
ATOM 2252 C C . THR A 1 297 ? -34.651 -48.485 14.192 1.00 24.00 297 THR A C 1
ATOM 2254 O O . THR A 1 297 ? -33.795 -48.670 15.058 1.00 24.00 297 THR A O 1
ATOM 2257 N N . PRO A 1 298 ? -34.304 -48.055 12.962 1.00 26.14 298 PRO A N 1
ATOM 2258 C CA . PRO A 1 298 ? -32.952 -47.609 12.632 1.00 26.14 298 PRO A CA 1
ATOM 2259 C C . PRO A 1 298 ? -32.746 -46.128 12.999 1.00 26.14 298 PRO A C 1
ATOM 2261 O O . PRO A 1 298 ? -33.636 -45.296 12.818 1.00 26.14 298 PRO A O 1
ATOM 2264 N N . ALA A 1 299 ? -31.560 -45.783 13.502 1.00 25.62 299 ALA A N 1
ATOM 2265 C CA . ALA A 1 299 ? -31.220 -44.411 13.880 1.00 25.62 299 ALA A CA 1
ATOM 2266 C C . ALA A 1 299 ? -30.899 -43.531 12.656 1.00 25.62 299 ALA A C 1
ATOM 2268 O O . ALA A 1 299 ? -30.109 -43.918 11.796 1.00 25.62 299 ALA A O 1
ATOM 2269 N N . PHE A 1 300 ? -31.453 -42.316 12.612 1.00 24.69 300 PHE A N 1
ATOM 2270 C CA . PHE A 1 300 ? -31.107 -41.311 11.603 1.00 24.69 300 PHE A CA 1
ATOM 2271 C C . PHE A 1 300 ? -29.868 -40.504 12.011 1.00 24.69 300 PHE A C 1
ATOM 2273 O O . PHE A 1 300 ? -29.907 -39.711 12.952 1.00 24.69 300 PHE A O 1
ATOM 2280 N N . THR A 1 301 ? -28.788 -40.626 11.241 1.00 27.70 301 THR A N 1
ATOM 2281 C CA . THR A 1 301 ? -27.679 -39.664 11.235 1.00 27.70 301 THR A CA 1
ATOM 2282 C C . THR A 1 301 ? -28.124 -38.370 10.545 1.00 27.70 301 THR A C 1
ATOM 2284 O O . THR A 1 301 ? -28.120 -38.262 9.320 1.00 27.70 301 THR A O 1
ATOM 2287 N N . GLN A 1 302 ? -28.547 -37.374 11.329 1.00 28.83 302 GLN A N 1
ATOM 2288 C CA . GLN A 1 302 ? -29.036 -36.099 10.794 1.00 28.83 302 GLN A CA 1
ATOM 2289 C C . GLN A 1 302 ? -27.923 -35.267 10.137 1.00 28.83 302 GLN A C 1
ATOM 2291 O O . GLN A 1 302 ? -26.947 -34.884 10.781 1.00 28.83 302 GLN A O 1
ATOM 2296 N N . ASN A 1 303 ? -28.131 -34.888 8.874 1.00 31.02 303 ASN A N 1
ATOM 2297 C CA . ASN A 1 303 ? -27.427 -33.768 8.254 1.00 31.02 303 ASN A CA 1
ATOM 2298 C C . ASN A 1 303 ? -28.096 -32.446 8.663 1.00 31.02 303 ASN A C 1
ATOM 2300 O O . ASN A 1 303 ? -29.309 -32.285 8.527 1.00 31.02 303 ASN A O 1
ATOM 2304 N N . ALA A 1 304 ? -27.302 -31.455 9.082 1.00 30.70 304 ALA A N 1
ATOM 2305 C CA . ALA A 1 304 ? -27.813 -30.165 9.568 1.00 30.70 304 ALA A CA 1
ATOM 2306 C C . ALA A 1 304 ? -28.689 -29.399 8.548 1.00 30.70 304 ALA A C 1
ATOM 2308 O O . ALA A 1 304 ? -29.545 -28.604 8.934 1.00 30.70 304 ALA A O 1
ATOM 2309 N N . ASN A 1 305 ? -28.520 -29.665 7.247 1.00 34.28 305 ASN A N 1
ATOM 2310 C CA . ASN A 1 305 ? -29.317 -29.055 6.178 1.00 34.28 305 ASN A CA 1
ATOM 2311 C C . ASN A 1 305 ? -30.777 -29.535 6.120 1.00 34.28 305 ASN A C 1
ATOM 2313 O O . ASN A 1 305 ? -31.599 -28.839 5.525 1.00 34.28 305 ASN A O 1
ATOM 2317 N N . ASP A 1 306 ? -31.117 -30.690 6.697 1.00 35.59 306 ASP A N 1
ATOM 2318 C CA . ASP A 1 306 ? -32.484 -31.224 6.646 1.00 35.59 306 ASP A CA 1
ATOM 2319 C C . ASP A 1 306 ? -33.327 -30.773 7.844 1.00 35.59 306 ASP A C 1
ATOM 2321 O O . ASP A 1 306 ? -34.508 -30.472 7.676 1.00 35.59 306 ASP A O 1
ATOM 2325 N N . ASN A 1 307 ? -32.706 -30.561 9.010 1.00 36.91 307 ASN A N 1
ATOM 2326 C CA . ASN A 1 307 ? -33.378 -29.987 10.182 1.00 36.91 307 ASN A CA 1
ATOM 2327 C C . ASN A 1 307 ? -33.972 -28.598 9.888 1.00 36.91 307 ASN A C 1
ATOM 2329 O O . ASN A 1 307 ? -35.096 -28.318 10.296 1.00 36.91 307 ASN A O 1
ATOM 2333 N N . ASN A 1 308 ? -33.280 -27.757 9.109 1.00 39.97 308 ASN A N 1
ATOM 2334 C CA . ASN A 1 308 ? -33.814 -26.457 8.683 1.00 39.97 308 ASN A CA 1
ATOM 2335 C C . ASN A 1 308 ? -34.998 -26.587 7.704 1.00 39.97 308 ASN A C 1
ATOM 2337 O O . ASN A 1 308 ? -35.912 -25.769 7.744 1.00 39.97 308 ASN A O 1
ATOM 2341 N N . LYS A 1 309 ? -35.034 -27.620 6.848 1.00 40.97 309 LYS A N 1
ATOM 2342 C CA . LYS A 1 309 ? -36.181 -27.866 5.950 1.00 40.97 309 LYS A CA 1
ATOM 2343 C C . LYS A 1 309 ? -37.402 -28.335 6.739 1.00 40.97 309 LYS A C 1
ATOM 2345 O O . LYS A 1 309 ? -38.496 -27.828 6.516 1.00 40.97 309 LYS A O 1
ATOM 2350 N N . ILE A 1 310 ? -37.197 -29.269 7.670 1.00 39.75 310 ILE A N 1
ATOM 2351 C CA . ILE A 1 310 ? -38.249 -29.800 8.546 1.00 39.75 310 ILE A CA 1
ATOM 2352 C C . ILE A 1 310 ? -38.805 -28.677 9.430 1.00 39.75 310 ILE A C 1
ATOM 2354 O O . ILE A 1 310 ? -40.018 -28.501 9.475 1.00 39.75 310 ILE A O 1
ATOM 2358 N N . ARG A 1 311 ? -37.935 -27.861 10.045 1.00 44.97 311 ARG A N 1
ATOM 2359 C CA . ARG A 1 311 ? -38.327 -26.672 10.819 1.00 44.97 311 ARG A CA 1
ATOM 2360 C C . ARG A 1 311 ? -39.219 -25.738 10.001 1.00 44.97 311 ARG A C 1
ATOM 2362 O O . ARG A 1 311 ? -40.332 -25.463 10.428 1.00 44.97 311 ARG A O 1
ATOM 2369 N N . ASN A 1 312 ? -38.777 -25.333 8.810 1.00 45.78 312 ASN A N 1
ATOM 2370 C CA . ASN A 1 312 ? -39.537 -24.425 7.947 1.00 45.78 312 ASN A CA 1
ATOM 2371 C C . ASN A 1 312 ? -40.886 -25.019 7.492 1.00 45.78 312 ASN A C 1
ATOM 2373 O O . ASN A 1 312 ? -41.874 -24.296 7.397 1.00 45.78 312 ASN A O 1
ATOM 2377 N N . ALA A 1 313 ? -40.946 -26.327 7.216 1.00 45.88 313 ALA A N 1
ATOM 2378 C CA . ALA A 1 313 ? -42.183 -27.003 6.819 1.00 45.88 313 ALA A CA 1
ATOM 2379 C C . ALA A 1 313 ? -43.189 -27.118 7.980 1.00 45.88 313 ALA A C 1
ATOM 2381 O O . ALA A 1 313 ? -44.383 -26.905 7.779 1.00 45.88 313 ALA A O 1
ATOM 2382 N N . VAL A 1 314 ? -42.709 -27.405 9.196 1.00 47.38 314 VAL A N 1
ATOM 2383 C CA . VAL A 1 314 ? -43.524 -27.416 10.422 1.00 47.38 314 VAL A CA 1
ATOM 2384 C C . VAL A 1 314 ? -44.011 -26.005 10.761 1.00 47.38 314 VAL A C 1
ATOM 2386 O O . VAL A 1 314 ? -45.190 -25.818 11.042 1.00 47.38 314 VAL A O 1
ATOM 2389 N N . GLU A 1 315 ? -43.141 -25.000 10.663 1.00 51.75 315 GLU A N 1
ATOM 2390 C CA . GLU A 1 315 ? -43.461 -23.590 10.905 1.00 51.75 315 GLU A CA 1
ATOM 2391 C C . GLU A 1 315 ? -44.522 -23.063 9.922 1.00 51.75 315 GLU A C 1
ATOM 2393 O O . GLU A 1 315 ? -45.495 -22.437 10.344 1.00 51.75 315 GLU A O 1
ATOM 2398 N N . PHE A 1 316 ? -44.414 -23.396 8.629 1.00 55.75 316 PHE A N 1
ATOM 2399 C CA . PHE A 1 316 ? -45.465 -23.102 7.650 1.00 55.75 316 PHE A CA 1
ATOM 2400 C C . PHE A 1 316 ? -46.766 -23.872 7.941 1.00 55.75 316 PHE A C 1
ATOM 2402 O O . PHE A 1 316 ? -47.851 -23.292 7.889 1.00 55.75 316 PHE A O 1
ATOM 2409 N N . GLY A 1 317 ? -46.678 -25.157 8.304 1.00 54.97 317 GLY A N 1
ATOM 2410 C CA . GLY A 1 317 ? -47.837 -25.975 8.676 1.00 54.97 317 GLY A CA 1
ATOM 2411 C C . GLY A 1 317 ? -48.625 -25.396 9.856 1.00 54.97 317 GLY A C 1
ATOM 2412 O O . GLY A 1 317 ? -49.848 -25.292 9.778 1.00 54.97 317 GLY A O 1
ATOM 2413 N N . ILE A 1 318 ? -47.925 -24.940 10.900 1.00 56.31 318 ILE A N 1
ATOM 2414 C CA . ILE A 1 318 ? -48.506 -24.265 12.070 1.00 56.31 318 ILE A CA 1
ATOM 2415 C C . ILE A 1 318 ? -49.168 -22.940 11.664 1.00 56.31 318 ILE A C 1
ATOM 2417 O O . ILE A 1 318 ? -50.289 -22.664 12.086 1.00 56.31 318 ILE A O 1
ATOM 2421 N N . LYS A 1 319 ? -48.537 -22.132 10.800 1.00 57.66 319 LYS A N 1
ATOM 2422 C CA . LYS A 1 319 ? -49.144 -20.886 10.293 1.00 57.66 319 LYS A CA 1
ATOM 2423 C C . LYS A 1 319 ? -50.424 -21.141 9.490 1.00 57.66 319 LYS A C 1
ATOM 2425 O O . LYS A 1 319 ? -51.408 -20.433 9.692 1.00 57.66 319 LYS A O 1
ATOM 2430 N N . VAL A 1 320 ? -50.452 -22.166 8.633 1.00 61.12 320 VAL A N 1
ATOM 2431 C CA . VAL A 1 320 ? -51.670 -22.556 7.897 1.00 61.12 320 VAL A CA 1
ATOM 2432 C C . VAL A 1 320 ? -52.743 -23.102 8.839 1.00 61.12 320 VAL A C 1
ATOM 2434 O O . VAL A 1 320 ? -53.913 -22.768 8.670 1.00 61.12 320 VAL A O 1
ATOM 2437 N N . GLN A 1 321 ? -52.372 -23.885 9.854 1.00 59.16 321 GLN A N 1
ATOM 2438 C CA . GLN A 1 321 ? -53.308 -24.371 10.871 1.00 59.16 321 GLN A CA 1
ATOM 2439 C C . GLN A 1 321 ? -53.929 -23.210 11.666 1.00 59.16 321 GLN A C 1
ATOM 2441 O O . GLN A 1 321 ? -55.143 -23.177 11.838 1.00 59.16 321 GLN A O 1
ATOM 2446 N N . ASN A 1 322 ? -53.129 -22.213 12.055 1.00 58.25 322 ASN A N 1
ATOM 2447 C CA . ASN A 1 322 ? -53.597 -21.006 12.746 1.00 58.25 322 ASN A CA 1
ATOM 2448 C C . ASN A 1 322 ? -54.443 -20.083 11.844 1.00 58.25 322 ASN A C 1
ATOM 2450 O O . ASN A 1 322 ? -55.338 -19.396 12.332 1.00 58.25 322 ASN A O 1
ATOM 2454 N N . PHE A 1 323 ? -54.193 -20.071 10.530 1.00 69.31 323 PHE A N 1
ATOM 2455 C CA . PHE A 1 323 ? -55.037 -19.383 9.544 1.00 69.31 323 PHE A CA 1
ATOM 2456 C C . PHE A 1 323 ? -56.388 -20.086 9.330 1.00 69.31 323 PHE A C 1
ATOM 2458 O O . PHE A 1 323 ? -57.416 -19.437 9.116 1.00 69.31 323 PHE A O 1
ATOM 2465 N N . CYS A 1 324 ? -56.406 -21.417 9.402 1.00 65.50 324 CYS A N 1
ATOM 2466 C CA . CYS A 1 324 ? -57.613 -22.223 9.281 1.00 65.50 324 CYS A CA 1
ATOM 2467 C C . CYS A 1 324 ? -58.426 -22.185 10.581 1.00 65.50 324 CYS A C 1
ATOM 2469 O O . CYS A 1 324 ? -58.449 -23.139 11.352 1.00 65.50 324 CYS A O 1
ATOM 2471 N N . SER A 1 325 ? -59.140 -21.077 10.791 1.00 53.25 325 SER A N 1
ATOM 2472 C CA . SER A 1 325 ? -59.932 -20.796 11.997 1.00 53.25 325 SER A CA 1
ATOM 2473 C C . SER A 1 325 ? -61.042 -21.808 12.336 1.00 53.25 325 SER A C 1
ATOM 2475 O O . SER A 1 325 ? -61.623 -21.713 13.415 1.00 53.25 325 SER A O 1
ATOM 2477 N N . THR A 1 326 ? -61.326 -22.784 11.464 1.00 61.41 326 THR A N 1
ATOM 2478 C CA . THR A 1 326 ? -62.050 -24.015 11.822 1.00 61.41 326 THR A CA 1
ATOM 2479 C C . THR A 1 326 ? -61.314 -25.255 11.290 1.00 61.41 326 THR A C 1
ATOM 2481 O O . THR A 1 326 ? -60.661 -25.178 10.239 1.00 61.41 326 THR A O 1
ATOM 2484 N N . PRO A 1 327 ? -61.444 -26.426 11.950 1.00 58.25 327 PRO A N 1
ATOM 2485 C CA . PRO A 1 327 ? -60.867 -27.679 11.457 1.00 58.25 327 PRO A CA 1
ATOM 2486 C C . PRO A 1 327 ? -61.342 -28.048 10.046 1.00 58.25 327 PRO A C 1
ATOM 2488 O O . PRO A 1 327 ? -60.582 -28.632 9.277 1.00 58.25 327 PRO A O 1
ATOM 2491 N N . GLU A 1 328 ? -62.569 -27.672 9.669 1.00 64.38 328 GLU A N 1
ATOM 2492 C CA . GLU A 1 328 ? -63.122 -27.956 8.340 1.00 64.38 328 GLU A CA 1
ATOM 2493 C C . GLU A 1 328 ? -62.358 -27.210 7.242 1.00 64.38 328 GLU A C 1
ATOM 2495 O O . GLU A 1 328 ? -62.036 -27.808 6.217 1.00 64.38 328 GLU A O 1
ATOM 2500 N N . LYS A 1 329 ? -61.981 -25.941 7.471 1.00 66.81 329 LYS A N 1
ATOM 2501 C CA . LYS A 1 329 ? -61.096 -25.198 6.556 1.00 66.81 329 LYS A CA 1
ATOM 2502 C C . LYS A 1 329 ? -59.729 -25.868 6.417 1.00 66.81 329 LYS A C 1
ATOM 2504 O O . LYS A 1 329 ? -59.207 -25.952 5.307 1.00 66.81 329 LYS A O 1
ATOM 2509 N N . TYR A 1 330 ? -59.163 -26.366 7.517 1.00 67.00 330 TYR A N 1
ATOM 2510 C CA . TYR A 1 330 ? -57.866 -27.046 7.490 1.00 67.00 330 TYR A CA 1
ATOM 2511 C C . TYR A 1 330 ? -57.939 -28.354 6.689 1.00 67.00 330 TYR A C 1
ATOM 2513 O O . TYR A 1 330 ? -57.125 -28.583 5.794 1.00 67.00 330 TYR A O 1
ATOM 2521 N N . HIS A 1 331 ? -58.974 -29.166 6.920 1.00 65.19 331 HIS A N 1
ATOM 2522 C CA . HIS A 1 331 ? -59.233 -30.370 6.132 1.00 65.19 331 HIS A CA 1
ATOM 2523 C C . HIS A 1 331 ? -59.568 -30.071 4.663 1.00 65.19 331 HIS A C 1
ATOM 2525 O O . HIS A 1 331 ? -59.163 -30.839 3.795 1.00 65.19 331 HIS A O 1
ATOM 2531 N N . GLN A 1 332 ? -60.227 -28.950 4.350 1.00 71.94 332 GLN A N 1
ATOM 2532 C CA . GLN A 1 332 ? -60.461 -28.517 2.969 1.00 71.94 332 GLN A CA 1
ATOM 2533 C C . GLN A 1 332 ? -59.142 -28.187 2.247 1.00 71.94 332 GLN A C 1
ATOM 2535 O O . GLN A 1 332 ? -58.937 -28.622 1.115 1.00 71.94 332 GLN A O 1
ATOM 2540 N N . PHE A 1 333 ? -58.219 -27.477 2.907 1.00 73.44 333 PHE A N 1
ATOM 2541 C CA . PHE A 1 333 ? -56.896 -27.180 2.350 1.00 73.44 333 PHE A CA 1
ATOM 2542 C C . PHE A 1 333 ? -56.043 -28.443 2.151 1.00 73.44 333 PHE A C 1
ATOM 2544 O O . PHE A 1 333 ? -55.451 -28.631 1.086 1.00 73.44 333 PHE A O 1
ATOM 2551 N N . LEU A 1 334 ? -56.034 -29.346 3.139 1.00 66.38 334 LEU A N 1
ATOM 2552 C CA . LEU A 1 334 ? -55.387 -30.656 3.018 1.00 66.38 334 LEU A CA 1
ATOM 2553 C C . LEU A 1 334 ? -56.012 -31.500 1.894 1.00 66.38 334 LEU A C 1
ATOM 2555 O O . LEU A 1 334 ? -55.281 -32.132 1.136 1.00 66.38 334 LEU A O 1
ATOM 2559 N N . GLY A 1 335 ? -57.336 -31.451 1.723 1.00 67.81 335 GLY A N 1
ATOM 2560 C CA . GLY A 1 335 ? -58.048 -32.122 0.636 1.00 67.81 335 GLY A CA 1
ATOM 2561 C C . GLY A 1 335 ? -57.627 -31.628 -0.750 1.00 67.81 335 GLY A C 1
ATOM 2562 O O . GLY A 1 335 ? -57.386 -32.446 -1.637 1.00 67.81 335 GLY A O 1
ATOM 2563 N N . TYR A 1 336 ? -57.447 -30.314 -0.935 1.00 69.50 336 TYR A N 1
ATOM 2564 C CA . TYR A 1 336 ? -56.887 -29.775 -2.181 1.00 69.50 336 TYR A CA 1
ATOM 2565 C C . TYR A 1 336 ? -55.436 -30.228 -2.407 1.00 69.50 336 TYR A C 1
ATOM 2567 O O . TYR A 1 336 ? -55.078 -30.562 -3.537 1.00 69.50 336 TYR A O 1
ATOM 2575 N N . LEU A 1 337 ? -54.598 -30.269 -1.363 1.00 66.25 337 LEU A N 1
ATOM 2576 C CA . LEU A 1 337 ? -53.219 -30.769 -1.468 1.00 66.25 337 LEU A CA 1
ATOM 2577 C C . LEU A 1 337 ? -53.173 -32.252 -1.860 1.00 66.25 337 LEU A C 1
ATOM 2579 O O . LEU A 1 337 ? -52.389 -32.630 -2.731 1.00 66.25 337 LEU A O 1
ATOM 2583 N N . GLU A 1 338 ? -54.030 -33.083 -1.270 1.00 62.22 338 GLU A N 1
ATOM 2584 C CA . GLU A 1 338 ? -54.075 -34.513 -1.572 1.00 62.22 338 GLU A CA 1
ATOM 2585 C C . GLU A 1 338 ? -54.638 -34.789 -2.977 1.00 62.22 338 GLU A C 1
ATOM 2587 O O . GLU A 1 338 ? -54.088 -35.612 -3.711 1.00 62.22 338 GLU A O 1
ATOM 2592 N N . GLN A 1 339 ? -55.672 -34.056 -3.403 1.00 63.38 339 GLN A N 1
ATOM 2593 C CA . GLN A 1 339 ? -56.175 -34.109 -4.780 1.00 63.38 339 GLN A CA 1
ATOM 2594 C C . GLN A 1 339 ? -55.100 -33.685 -5.795 1.00 63.38 339 GLN A C 1
ATOM 2596 O O . GLN A 1 339 ? -54.900 -34.390 -6.785 1.00 63.38 339 GLN A O 1
ATOM 2601 N N . TYR A 1 340 ? -54.346 -32.609 -5.525 1.00 60.62 340 TYR A N 1
ATOM 2602 C CA . TYR A 1 340 ? -53.240 -32.175 -6.392 1.00 60.62 340 TYR A CA 1
ATOM 2603 C C . TYR A 1 340 ? -52.163 -33.260 -6.529 1.00 60.62 340 TYR A C 1
ATOM 2605 O O . TYR A 1 340 ? -51.642 -33.500 -7.618 1.00 60.62 340 TYR A O 1
ATOM 2613 N N . HIS A 1 341 ? -51.833 -33.933 -5.423 1.00 56.56 341 HIS A N 1
ATOM 2614 C CA . HIS A 1 341 ? -50.829 -34.994 -5.404 1.00 56.56 341 HIS A CA 1
ATOM 2615 C C . HIS A 1 341 ? -51.305 -36.272 -6.123 1.00 56.56 341 HIS A C 1
ATOM 2617 O O . HIS A 1 341 ? -50.478 -37.019 -6.651 1.00 56.56 341 HIS A O 1
ATOM 2623 N N . ARG A 1 342 ? -52.618 -36.536 -6.164 1.00 54.41 342 ARG A N 1
ATOM 2624 C CA . ARG A 1 342 ? -53.200 -37.694 -6.864 1.00 54.41 342 ARG A CA 1
ATOM 2625 C C . ARG A 1 342 ? -53.355 -37.469 -8.377 1.00 54.41 342 ARG A C 1
ATOM 2627 O O . ARG A 1 342 ? -53.098 -38.406 -9.123 1.00 54.41 342 ARG A O 1
ATOM 2634 N N . ASN A 1 343 ? -53.709 -36.258 -8.830 1.00 56.94 343 ASN A N 1
ATOM 2635 C CA . ASN A 1 343 ? -53.907 -35.921 -10.253 1.00 56.94 343 ASN A CA 1
ATOM 2636 C C . ASN A 1 343 ? -53.150 -34.630 -10.671 1.00 56.94 343 ASN A C 1
ATOM 2638 O O . ASN A 1 343 ? -53.750 -33.559 -10.799 1.00 56.94 343 ASN A O 1
ATOM 2642 N N . PRO A 1 344 ? -51.832 -34.695 -10.960 1.00 55.53 344 PRO A N 1
ATOM 2643 C CA . PRO A 1 344 ? -51.050 -33.513 -11.352 1.00 55.53 344 PRO A CA 1
ATOM 2644 C C . PRO A 1 344 ? -51.491 -32.846 -12.670 1.00 55.53 344 PRO A C 1
ATOM 2646 O O . PRO A 1 344 ? -51.154 -31.689 -12.918 1.00 55.53 344 PRO A O 1
ATOM 2649 N N . SER A 1 345 ? -52.233 -33.560 -13.524 1.00 46.00 345 SER A N 1
ATOM 2650 C CA . SER A 1 345 ? -52.699 -33.099 -14.841 1.00 46.00 345 SER A CA 1
ATOM 2651 C C . SER A 1 345 ? -53.830 -32.066 -14.785 1.00 46.00 345 SER A C 1
ATOM 2653 O O . SER A 1 345 ? -53.927 -31.228 -15.677 1.00 46.00 345 SER A O 1
ATOM 2655 N N . GLU A 1 346 ? -54.645 -32.044 -13.727 1.00 53.91 346 GLU A N 1
ATOM 2656 C CA . GLU A 1 346 ? -55.766 -31.092 -13.555 1.00 53.91 346 GLU A CA 1
ATOM 2657 C C . GLU A 1 346 ? -55.304 -29.760 -12.917 1.00 53.91 346 GLU A C 1
ATOM 2659 O O . GLU A 1 346 ? -56.056 -29.030 -12.268 1.00 53.91 346 GLU A O 1
ATOM 2664 N N . SER A 1 347 ? -54.017 -29.440 -13.097 1.00 56.38 347 SER A N 1
ATOM 2665 C CA . SER A 1 347 ? -53.243 -28.563 -12.214 1.00 56.38 347 SER A CA 1
ATOM 2666 C C . SER A 1 347 ? -53.821 -27.154 -12.034 1.00 56.38 347 SER A C 1
ATOM 2668 O O . SER A 1 347 ? -53.720 -26.582 -10.950 1.00 56.38 347 SER A O 1
ATOM 2670 N N . ASN A 1 348 ? -54.408 -26.570 -13.084 1.00 55.91 348 ASN A N 1
ATOM 2671 C CA . ASN A 1 348 ? -54.671 -25.129 -13.135 1.00 55.91 348 ASN A CA 1
ATOM 2672 C C . ASN A 1 348 ? -55.875 -24.712 -12.282 1.00 55.91 348 ASN A C 1
ATOM 2674 O O . ASN A 1 348 ? -55.798 -23.716 -11.564 1.00 55.91 348 ASN A O 1
ATOM 2678 N N . GLN A 1 349 ? -56.967 -25.480 -12.309 1.00 59.44 349 GLN A N 1
ATOM 2679 C CA . GLN A 1 349 ? -58.165 -25.140 -11.538 1.00 59.44 349 GLN A CA 1
ATOM 2680 C C . GLN A 1 349 ? -57.959 -25.416 -10.043 1.00 59.44 349 GLN A C 1
ATOM 2682 O O . GLN A 1 349 ? -58.355 -24.607 -9.207 1.00 59.44 349 GLN A O 1
ATOM 2687 N N . LEU A 1 350 ? -57.231 -26.482 -9.695 1.00 61.72 350 LEU A N 1
ATOM 2688 C CA . LEU A 1 350 ? -56.886 -26.760 -8.301 1.00 61.72 350 LEU A CA 1
ATOM 2689 C C . LEU A 1 350 ? -55.862 -25.757 -7.733 1.00 61.72 350 LEU A C 1
ATOM 2691 O O . LEU A 1 350 ? -56.004 -25.334 -6.587 1.00 61.72 350 LEU A O 1
ATOM 2695 N N . LYS A 1 351 ? -54.898 -25.286 -8.544 1.00 63.66 351 LYS A N 1
ATOM 2696 C CA . LYS A 1 351 ? -54.039 -24.132 -8.203 1.00 63.66 351 LYS A CA 1
ATOM 2697 C C . LYS A 1 351 ? -54.857 -22.869 -7.952 1.00 63.66 351 LYS A C 1
ATOM 2699 O O . LYS A 1 351 ? -54.613 -22.192 -6.960 1.00 63.66 351 LYS A O 1
ATOM 2704 N N . SER A 1 352 ? -55.838 -22.572 -8.808 1.00 62.88 352 SER A N 1
ATOM 2705 C CA . SER A 1 352 ? -56.743 -21.433 -8.611 1.00 62.88 352 SER A CA 1
ATOM 2706 C C . SER A 1 352 ? -57.493 -21.546 -7.281 1.00 62.88 352 SER A C 1
ATOM 2708 O O . SER A 1 352 ? -57.528 -20.582 -6.520 1.00 62.88 352 SER A O 1
ATOM 2710 N N . ASN A 1 353 ? -58.009 -22.733 -6.945 1.00 67.31 353 ASN A N 1
ATOM 2711 C CA . ASN A 1 353 ? -58.675 -22.978 -5.665 1.00 67.31 353 ASN A CA 1
ATOM 2712 C C . ASN A 1 353 ? -57.718 -22.765 -4.473 1.00 67.31 353 ASN A C 1
ATOM 2714 O O . ASN A 1 353 ? -58.069 -22.038 -3.544 1.00 67.31 353 ASN A O 1
ATOM 2718 N N . MET A 1 354 ? -56.492 -23.303 -4.513 1.00 67.44 354 MET A N 1
ATOM 2719 C CA . MET A 1 354 ? -55.477 -23.087 -3.464 1.00 67.44 354 MET A CA 1
ATOM 2720 C C . MET A 1 354 ? -55.075 -21.616 -3.297 1.00 67.44 354 MET A C 1
ATOM 2722 O O . MET A 1 354 ? -54.948 -21.140 -2.174 1.00 67.44 354 MET A O 1
ATOM 2726 N N . LEU A 1 355 ? -54.885 -20.880 -4.395 1.00 64.75 355 LEU A N 1
ATOM 2727 C CA . LEU A 1 355 ? -54.545 -19.455 -4.345 1.00 64.75 355 LEU A CA 1
ATOM 2728 C C . LEU A 1 355 ? -55.733 -18.622 -3.834 1.00 64.75 355 LEU A C 1
ATOM 2730 O O . LEU A 1 355 ? -55.539 -17.689 -3.057 1.00 64.75 355 LEU A O 1
ATOM 2734 N N . SER A 1 356 ? -56.967 -19.006 -4.187 1.00 65.50 356 SER A N 1
ATOM 2735 C CA . SER A 1 356 ? -58.186 -18.386 -3.652 1.00 65.50 356 SER A CA 1
ATOM 2736 C C . SER A 1 356 ? -58.392 -18.652 -2.153 1.00 65.50 356 SER A C 1
ATOM 2738 O O . SER A 1 356 ? -58.950 -17.810 -1.456 1.00 65.50 356 SER A O 1
ATOM 2740 N N . PHE A 1 357 ? -57.885 -19.774 -1.626 1.00 73.50 357 PHE A N 1
ATOM 2741 C CA . PHE A 1 357 ? -57.986 -20.125 -0.205 1.00 73.50 357 PHE A CA 1
ATOM 2742 C C . PHE A 1 357 ? -57.234 -19.139 0.708 1.00 73.50 357 PHE A C 1
ATOM 2744 O O . PHE A 1 357 ? -57.679 -18.871 1.822 1.00 73.50 357 PHE A O 1
ATOM 2751 N N . PHE A 1 358 ? -56.136 -18.551 0.219 1.00 67.81 358 PHE A N 1
ATOM 2752 C CA . PHE A 1 358 ? -55.369 -17.501 0.905 1.00 67.81 358 PHE A CA 1
ATOM 2753 C C . PHE A 1 358 ? -55.753 -16.072 0.467 1.00 67.81 358 PHE A C 1
ATOM 2755 O O . PHE A 1 358 ? -55.081 -15.104 0.833 1.00 67.81 358 PHE A O 1
ATOM 2762 N N . HIS A 1 359 ? -56.817 -15.901 -0.325 1.00 57.97 359 H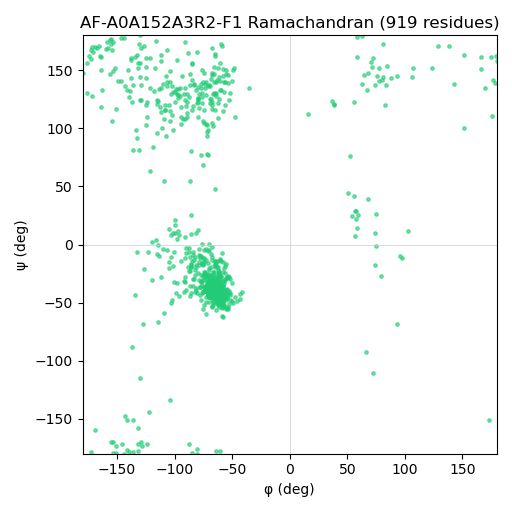IS A N 1
ATOM 2763 C CA . HIS A 1 359 ? -57.205 -14.589 -0.839 1.00 57.97 359 HIS A CA 1
ATOM 2764 C C . HIS A 1 359 ? -57.613 -13.646 0.306 1.00 57.97 359 HIS A C 1
ATOM 2766 O O . HIS A 1 359 ? -58.427 -13.991 1.160 1.00 57.97 359 HIS A O 1
ATOM 2772 N N . GLY A 1 360 ? -57.005 -12.457 0.337 1.00 53.75 360 GLY A N 1
ATOM 2773 C CA . GLY A 1 360 ? -57.111 -11.498 1.444 1.00 53.75 360 GLY A CA 1
ATOM 2774 C C . GLY A 1 360 ? -55.955 -11.542 2.455 1.00 53.75 360 GLY A C 1
ATOM 2775 O O . GLY A 1 360 ? -55.824 -10.604 3.233 1.00 53.75 360 GLY A O 1
ATOM 2776 N N . HIS A 1 361 ? -55.083 -12.559 2.422 1.00 59.84 361 HIS A N 1
ATOM 2777 C CA . HIS A 1 361 ? -53.915 -12.668 3.308 1.00 59.84 361 HIS A CA 1
ATOM 2778 C C . HIS A 1 361 ? -52.607 -12.692 2.506 1.00 59.84 361 HIS A C 1
ATOM 2780 O O . HIS A 1 361 ? -52.047 -13.752 2.217 1.00 59.84 361 HIS A O 1
ATOM 2786 N N . SER A 1 362 ? -52.116 -11.494 2.167 1.00 50.28 362 SER A N 1
ATOM 2787 C CA . SER A 1 362 ? -50.865 -11.255 1.428 1.00 50.28 362 SER A CA 1
ATOM 2788 C C . SER A 1 362 ? -49.685 -12.049 1.974 1.00 50.28 362 SER A C 1
ATOM 2790 O O . SER A 1 362 ? -48.955 -12.666 1.209 1.00 50.28 362 SER A O 1
ATOM 2792 N N . ASP A 1 363 ? -49.527 -12.060 3.292 1.00 52.91 363 ASP A N 1
ATOM 2793 C CA . ASP A 1 363 ? -48.299 -12.495 3.953 1.00 52.91 363 ASP A CA 1
ATOM 2794 C C . ASP A 1 363 ? -48.170 -14.028 3.903 1.00 52.91 363 ASP A C 1
ATOM 2796 O O . ASP A 1 363 ? -47.110 -14.568 3.597 1.00 52.91 363 ASP A O 1
ATOM 2800 N N . LEU A 1 364 ? -49.289 -14.740 4.091 1.00 58.25 364 LEU A N 1
ATOM 2801 C CA . LEU A 1 364 ? -49.376 -16.197 3.931 1.00 58.25 364 LEU A CA 1
ATOM 2802 C C . LEU A 1 364 ? -49.236 -16.625 2.468 1.00 58.25 364 LEU A C 1
ATOM 2804 O O . LEU A 1 364 ? -48.588 -17.631 2.186 1.00 58.25 364 LEU A O 1
ATOM 2808 N N . LEU A 1 365 ? -49.802 -15.855 1.532 1.00 56.19 365 LEU A N 1
ATOM 2809 C CA . LEU A 1 365 ? -49.634 -16.091 0.098 1.00 56.19 365 LEU A CA 1
ATOM 2810 C C . LEU A 1 365 ? -48.165 -15.884 -0.322 1.00 56.19 365 LEU A C 1
ATOM 2812 O O . LEU A 1 365 ? -47.601 -16.697 -1.057 1.00 56.19 365 LEU A O 1
ATOM 2816 N N . GLN A 1 366 ? -47.522 -14.834 0.192 1.00 53.97 366 GLN A N 1
ATOM 2817 C CA . GLN A 1 366 ? -46.112 -14.530 -0.035 1.00 53.97 366 GLN A CA 1
ATOM 2818 C C . GLN A 1 366 ? -45.209 -15.617 0.560 1.00 53.97 366 GLN A C 1
ATOM 2820 O O . GLN A 1 366 ? -44.308 -16.082 -0.136 1.00 53.97 366 GLN A O 1
ATOM 2825 N N . GLU A 1 367 ? -45.489 -16.104 1.773 1.00 58.59 367 GLU A N 1
ATOM 2826 C CA . GLU A 1 367 ? -44.792 -17.256 2.357 1.00 58.59 367 GLU A CA 1
ATOM 2827 C C . GLU A 1 367 ? -44.999 -18.544 1.538 1.00 58.59 367 GLU A C 1
ATOM 2829 O O . GLU A 1 367 ? -44.026 -19.238 1.237 1.00 58.59 367 GLU A O 1
ATOM 2834 N N . PHE A 1 368 ? -46.224 -18.844 1.087 1.00 58.59 368 PHE A N 1
ATOM 2835 C CA . PHE A 1 368 ? -46.533 -20.008 0.238 1.00 58.59 368 PHE A CA 1
ATOM 2836 C C . PHE A 1 368 ? -45.721 -20.000 -1.076 1.00 58.59 368 PHE A C 1
ATOM 2838 O O . PHE A 1 368 ? -45.190 -21.035 -1.499 1.00 58.59 368 PHE A O 1
ATOM 2845 N N . HIS A 1 369 ? -45.528 -18.820 -1.680 1.00 55.00 369 HIS A N 1
ATOM 2846 C CA . HIS A 1 369 ? -44.610 -18.627 -2.808 1.00 55.00 369 HIS A CA 1
ATOM 2847 C C . HIS A 1 369 ? -43.123 -18.710 -2.399 1.00 55.00 369 HIS A C 1
ATOM 2849 O O . HIS A 1 369 ? -42.329 -19.352 -3.094 1.00 55.00 369 HIS A O 1
ATOM 2855 N N . GLN A 1 370 ? -42.726 -18.099 -1.279 1.00 50.28 370 GLN A N 1
ATOM 2856 C CA . GLN A 1 370 ? -41.340 -18.006 -0.799 1.00 50.28 370 GLN A CA 1
ATOM 2857 C C . GLN A 1 370 ? -40.751 -19.368 -0.407 1.00 50.28 370 GLN A C 1
ATOM 2859 O O . GLN A 1 370 ? -39.618 -19.678 -0.796 1.00 50.28 370 GLN A O 1
ATOM 2864 N N . TYR A 1 371 ? -41.528 -20.208 0.285 1.00 52.81 371 TYR A N 1
ATOM 2865 C CA . TYR A 1 371 ? -41.174 -21.595 0.610 1.00 52.81 371 TYR A CA 1
ATOM 2866 C C . TYR A 1 371 ? -41.173 -22.522 -0.617 1.00 52.81 371 TYR A C 1
ATOM 2868 O O . TYR A 1 371 ? -40.738 -23.669 -0.515 1.00 52.81 371 TYR A O 1
ATOM 2876 N N . LYS A 1 372 ? -41.575 -22.026 -1.801 1.00 46.69 372 LYS A N 1
ATOM 2877 C CA . LYS A 1 372 ? -41.439 -22.715 -3.096 1.00 46.69 372 LYS A CA 1
ATOM 2878 C C . LYS A 1 372 ? -42.098 -24.097 -3.110 1.00 46.69 372 LYS A C 1
ATOM 2880 O O . LYS A 1 372 ? -41.563 -25.031 -3.701 1.00 46.69 372 LYS A O 1
ATOM 2885 N N . ILE A 1 373 ? -43.288 -24.216 -2.521 1.00 49.62 373 ILE A N 1
ATOM 2886 C CA . ILE A 1 373 ? -44.027 -25.487 -2.414 1.00 49.62 373 ILE A CA 1
ATOM 2887 C C . ILE A 1 373 ? -44.277 -26.110 -3.803 1.00 49.62 373 ILE A C 1
ATOM 2889 O O . ILE A 1 373 ? -43.996 -27.289 -4.008 1.00 49.62 373 ILE A O 1
ATOM 2893 N N . PHE A 1 374 ? -44.624 -25.302 -4.813 1.00 40.69 374 PHE A N 1
ATOM 2894 C CA . PHE A 1 374 ? -44.725 -25.756 -6.212 1.00 40.69 374 PHE A CA 1
ATOM 2895 C C . PHE A 1 374 ? -43.402 -26.207 -6.861 1.00 40.69 374 PHE A C 1
ATOM 2897 O O . PHE A 1 374 ? -43.445 -26.840 -7.909 1.00 40.69 374 PHE A O 1
ATOM 2904 N N . LYS A 1 375 ? -42.232 -25.906 -6.280 1.00 36.91 375 LYS A N 1
ATOM 2905 C CA . LYS A 1 375 ? -40.914 -26.308 -6.810 1.00 36.91 375 LYS A CA 1
ATOM 2906 C C . LYS A 1 375 ? -40.479 -27.707 -6.346 1.00 36.91 375 LYS A C 1
ATOM 2908 O O . LYS A 1 375 ? -39.508 -28.244 -6.871 1.00 36.91 375 LYS A O 1
ATOM 2913 N N . TYR A 1 376 ? -41.184 -28.293 -5.378 1.00 38.16 376 TYR A N 1
ATOM 2914 C CA . TYR A 1 376 ? -41.022 -29.699 -4.989 1.00 38.16 376 TYR A CA 1
ATOM 2915 C C . TYR A 1 376 ? -41.955 -30.638 -5.771 1.00 38.16 376 TYR A C 1
ATOM 2917 O O . TYR A 1 376 ? -41.872 -31.854 -5.627 1.00 38.16 376 TYR A O 1
ATOM 2925 N N . LEU A 1 377 ? -42.806 -30.075 -6.634 1.00 32.44 377 LEU A N 1
ATOM 2926 C CA . LEU A 1 377 ? -43.629 -30.789 -7.604 1.00 32.44 377 LEU A CA 1
ATOM 2927 C C . LEU A 1 377 ? -42.998 -30.624 -9.001 1.00 32.44 377 LEU A C 1
ATOM 2929 O O . LEU A 1 377 ? -42.509 -29.535 -9.315 1.00 32.44 377 LEU A O 1
ATOM 2933 N N . PRO A 1 378 ? -42.971 -31.669 -9.847 1.00 25.17 378 PRO A N 1
ATOM 2934 C CA . PRO A 1 378 ? -42.349 -31.588 -11.165 1.00 25.17 378 PRO A CA 1
ATOM 2935 C C . PRO A 1 378 ? -43.148 -30.643 -12.073 1.00 25.17 378 PRO A C 1
ATOM 2937 O O . PRO A 1 378 ? -44.309 -30.892 -12.386 1.00 25.17 378 PRO A O 1
ATOM 2940 N N . MET A 1 379 ? -42.514 -29.544 -12.483 1.00 28.55 379 MET A N 1
ATOM 2941 C CA . MET A 1 379 ? -43.105 -28.490 -13.311 1.00 28.55 379 MET A CA 1
ATOM 2942 C C . MET A 1 379 ? -42.155 -28.137 -14.461 1.00 28.55 379 MET A C 1
ATOM 2944 O O . MET A 1 379 ? -41.310 -27.250 -14.333 1.00 28.55 379 MET A O 1
ATOM 2948 N N . GLU A 1 380 ? -42.327 -28.801 -15.602 1.00 35.41 380 GLU A N 1
ATOM 2949 C CA . GLU A 1 380 ? -41.898 -28.258 -16.892 1.00 35.41 380 GLU A CA 1
ATOM 2950 C C . GLU A 1 380 ? -43.052 -27.470 -17.523 1.00 35.41 380 GLU A C 1
ATOM 2952 O O . GLU A 1 380 ? -44.149 -27.993 -17.705 1.00 35.41 380 GLU A O 1
ATOM 2957 N N . SER A 1 381 ? -42.818 -26.197 -17.849 1.00 29.08 381 SER A N 1
ATOM 2958 C CA . SER A 1 381 ? -43.429 -25.465 -18.978 1.00 29.08 381 SER A CA 1
ATOM 2959 C C . SER A 1 381 ? -42.969 -24.002 -18.957 1.00 29.08 381 SER A C 1
ATOM 2961 O O . SER A 1 381 ? -42.793 -23.391 -17.906 1.00 29.08 381 SER A O 1
ATOM 2963 N N . GLN A 1 382 ? -42.719 -23.426 -20.135 1.00 30.62 382 GLN A N 1
ATOM 2964 C CA . GLN A 1 382 ? -41.907 -22.205 -20.277 1.00 30.62 382 GLN A CA 1
ATOM 2965 C C . GLN A 1 382 ? -42.701 -20.879 -20.218 1.00 30.62 382 GLN A C 1
ATOM 2967 O O . GLN A 1 382 ? -42.131 -19.813 -20.443 1.00 30.62 382 GLN A O 1
ATOM 2972 N N . SER A 1 383 ? -44.005 -20.915 -19.916 1.00 28.75 383 SER A N 1
ATOM 2973 C CA . SER A 1 383 ? -44.936 -19.821 -20.252 1.00 28.75 383 SER A CA 1
ATOM 2974 C C . SER A 1 383 ? -44.929 -18.585 -19.334 1.00 28.75 383 SER A C 1
ATOM 2976 O O . SER A 1 383 ? -45.484 -17.562 -19.719 1.00 28.75 383 SER A O 1
ATOM 2978 N N . TYR A 1 384 ? -44.337 -18.642 -18.135 1.00 27.58 384 TYR A N 1
ATOM 2979 C CA . TYR A 1 384 ? -44.510 -17.607 -17.091 1.00 27.58 384 TYR A CA 1
ATOM 2980 C C . TYR A 1 384 ? -43.368 -16.574 -16.991 1.00 27.58 384 TYR A C 1
ATOM 2982 O O . TYR A 1 384 ? -43.154 -15.950 -15.957 1.00 27.58 384 TYR A O 1
ATOM 2990 N N . ASN A 1 385 ? -42.577 -16.408 -18.053 1.00 35.69 385 ASN A N 1
ATOM 2991 C CA . ASN A 1 385 ? -41.241 -15.805 -17.957 1.00 35.69 385 ASN A CA 1
ATOM 2992 C C . ASN A 1 385 ? -41.141 -14.327 -18.405 1.00 35.69 385 ASN A C 1
ATOM 2994 O O . ASN A 1 385 ? -40.019 -13.828 -18.543 1.00 35.69 385 ASN A O 1
ATOM 2998 N N . ASN A 1 386 ? -42.282 -13.658 -18.638 1.00 32.94 386 ASN A N 1
ATOM 2999 C CA . ASN A 1 386 ? -42.366 -12.271 -19.126 1.00 32.94 386 ASN A CA 1
ATOM 3000 C C . ASN A 1 386 ? -42.995 -11.327 -18.086 1.00 32.94 386 ASN A C 1
ATOM 3002 O O . ASN A 1 386 ? -42.252 -10.536 -17.517 1.00 32.94 386 ASN A O 1
ATOM 3006 N N . GLU A 1 387 ? -44.284 -11.464 -17.733 1.00 33.28 387 GLU A N 1
ATOM 3007 C CA . GLU A 1 387 ? -44.920 -10.617 -16.694 1.00 33.28 387 GLU A CA 1
ATOM 3008 C C . GLU A 1 387 ? -44.145 -10.643 -15.370 1.00 33.28 387 GLU A C 1
ATOM 3010 O O . GLU A 1 387 ? -43.894 -9.605 -14.769 1.00 33.28 387 GLU A O 1
ATOM 3015 N N . SER A 1 388 ? -43.676 -11.817 -14.932 1.00 35.66 388 SER A N 1
ATOM 3016 C CA . SER A 1 388 ? -42.862 -11.927 -13.716 1.00 35.66 388 SER A CA 1
ATOM 3017 C C . SER A 1 388 ? -41.495 -11.243 -13.835 1.00 35.66 388 SER A C 1
ATOM 3019 O O . SER A 1 388 ? -40.934 -10.867 -12.814 1.00 35.66 388 SER A O 1
ATOM 3021 N N . LYS A 1 389 ? -40.951 -11.052 -15.047 1.00 36.25 389 LYS A N 1
ATOM 3022 C CA . LYS A 1 389 ? -39.737 -10.248 -15.266 1.00 36.25 389 LYS A CA 1
ATOM 3023 C C . LYS A 1 389 ? -40.027 -8.760 -15.384 1.00 36.25 389 LYS A C 1
ATOM 3025 O O . LYS A 1 389 ? -39.161 -7.980 -15.019 1.00 36.25 389 LYS A O 1
ATOM 3030 N N . GLU A 1 390 ? -41.196 -8.362 -15.872 1.00 35.19 390 GLU A N 1
ATOM 3031 C CA . GLU A 1 390 ? -41.604 -6.954 -15.899 1.00 35.19 390 GLU A CA 1
ATOM 3032 C C . GLU A 1 390 ? -41.988 -6.466 -14.499 1.00 35.19 390 GLU A C 1
ATOM 3034 O O . GLU A 1 390 ? -41.548 -5.396 -14.099 1.00 35.19 390 GLU A O 1
ATOM 3039 N N . LEU A 1 391 ? -42.674 -7.288 -13.701 1.00 36.75 391 LEU A N 1
ATOM 3040 C CA . LEU A 1 391 ? -42.951 -7.009 -12.289 1.00 36.75 391 LEU A CA 1
ATOM 3041 C C . LEU A 1 391 ? -41.682 -7.052 -11.424 1.00 36.75 391 LEU A C 1
ATOM 3043 O O . LEU A 1 391 ? -41.519 -6.189 -10.568 1.00 36.75 391 LEU A O 1
ATOM 3047 N N . LEU A 1 392 ? -40.752 -7.990 -11.664 1.00 34.59 392 LEU A N 1
ATOM 3048 C CA . LEU A 1 392 ? -39.444 -7.957 -10.992 1.00 34.59 392 LEU A CA 1
ATOM 3049 C C . LEU A 1 392 ? -38.574 -6.789 -11.473 1.00 34.59 392 LEU A C 1
ATOM 3051 O O . LEU A 1 392 ? -37.907 -6.194 -10.641 1.00 34.59 392 LEU A O 1
ATOM 3055 N N . LYS A 1 393 ? -38.629 -6.386 -12.753 1.00 33.25 393 LYS A N 1
ATOM 3056 C CA . LYS A 1 393 ? -38.005 -5.132 -13.215 1.00 33.25 393 LYS A CA 1
ATOM 3057 C C . LYS A 1 393 ? -38.599 -3.928 -12.507 1.00 33.25 393 LYS A C 1
ATOM 3059 O O . LYS A 1 393 ? -37.838 -3.129 -11.999 1.00 33.25 393 LYS A O 1
ATOM 3064 N N . GLN A 1 394 ? -39.922 -3.809 -12.429 1.00 33.03 394 GLN A N 1
ATOM 3065 C CA . GLN A 1 394 ? -40.575 -2.694 -11.742 1.00 33.03 394 GLN A CA 1
ATOM 3066 C C . GLN A 1 394 ? -40.260 -2.689 -10.240 1.00 33.03 394 GLN A C 1
ATOM 3068 O O . GLN A 1 394 ? -40.081 -1.617 -9.669 1.00 33.03 394 GLN A O 1
ATOM 3073 N N . GLN A 1 395 ? -40.121 -3.857 -9.601 1.00 32.72 395 GLN A N 1
ATOM 3074 C CA . GLN A 1 395 ? -39.657 -3.931 -8.215 1.00 32.72 395 GLN A CA 1
ATOM 3075 C C . GLN A 1 395 ? -38.175 -3.557 -8.072 1.00 32.72 395 GLN A C 1
ATOM 3077 O O . GLN A 1 395 ? -37.885 -2.682 -7.262 1.00 32.72 395 GLN A O 1
ATOM 3082 N N . ASP A 1 396 ? -37.260 -4.119 -8.866 1.00 31.61 396 ASP A N 1
ATOM 3083 C CA . ASP A 1 396 ? -35.829 -3.776 -8.827 1.00 31.61 396 ASP A CA 1
ATOM 3084 C C . ASP A 1 396 ? -35.588 -2.292 -9.185 1.00 31.61 396 ASP A C 1
ATOM 3086 O O . ASP A 1 396 ? -34.840 -1.612 -8.489 1.00 31.61 396 ASP A O 1
ATOM 3090 N N . GLU A 1 397 ? -36.284 -1.751 -10.190 1.00 30.94 397 GLU A N 1
ATOM 3091 C CA . GLU A 1 397 ? -36.250 -0.330 -10.572 1.00 30.94 397 GLU A CA 1
ATOM 3092 C C . GLU A 1 397 ? -36.806 0.556 -9.435 1.00 30.94 397 GLU A C 1
ATOM 3094 O O . GLU A 1 397 ? -36.169 1.542 -9.069 1.00 30.94 397 GLU A O 1
ATOM 3099 N N . SER A 1 398 ? -37.908 0.169 -8.772 1.00 28.02 398 SER A N 1
ATOM 3100 C CA . SER A 1 398 ? -38.422 0.898 -7.592 1.00 28.02 398 SER A CA 1
ATOM 3101 C C . SER A 1 398 ? -37.515 0.801 -6.353 1.00 28.02 398 SER A C 1
ATOM 3103 O O . SER A 1 398 ? -37.506 1.700 -5.509 1.00 28.02 398 SER A O 1
ATOM 3105 N N . ILE A 1 399 ? -36.728 -0.274 -6.232 1.00 31.89 399 ILE A N 1
ATOM 3106 C CA . ILE A 1 399 ? -35.748 -0.465 -5.155 1.00 31.89 399 ILE A CA 1
ATOM 3107 C C . ILE A 1 399 ? -34.485 0.360 -5.433 1.00 31.89 399 ILE A C 1
ATOM 3109 O O . ILE A 1 399 ? -33.936 0.947 -4.496 1.00 31.89 399 ILE A O 1
ATOM 3113 N N . GLU A 1 400 ? -34.057 0.487 -6.695 1.00 29.70 400 GLU A N 1
ATOM 3114 C CA . GLU A 1 400 ? -33.012 1.442 -7.073 1.00 29.70 400 GLU A CA 1
ATOM 3115 C C . GLU A 1 400 ? -33.460 2.896 -6.829 1.00 29.70 400 GLU A C 1
ATOM 3117 O O . GLU A 1 400 ? -32.664 3.658 -6.280 1.00 29.70 400 GLU A O 1
ATOM 3122 N N . GLU A 1 401 ? -34.719 3.268 -7.118 1.00 29.17 401 GLU A N 1
ATOM 3123 C CA . GLU A 1 401 ? -35.250 4.632 -6.902 1.00 29.17 401 GLU A CA 1
ATOM 3124 C C . GLU A 1 401 ? -35.348 5.068 -5.427 1.00 29.17 401 GLU A C 1
ATOM 3126 O O . GLU A 1 401 ? -35.193 6.256 -5.127 1.00 29.17 401 GLU A O 1
ATOM 3131 N N . ILE A 1 402 ? -35.571 4.145 -4.482 1.00 30.02 402 ILE A N 1
ATOM 3132 C CA . ILE A 1 402 ? -35.630 4.480 -3.042 1.00 30.02 402 ILE A CA 1
ATOM 3133 C C . ILE A 1 402 ? -34.226 4.719 -2.453 1.00 30.02 402 ILE A C 1
ATOM 3135 O O . ILE A 1 402 ? -34.085 5.382 -1.420 1.00 30.02 402 ILE A O 1
ATOM 3139 N N . SER A 1 403 ? -33.165 4.292 -3.146 1.00 25.88 403 SER A N 1
ATOM 3140 C CA . SER A 1 403 ? -31.845 4.892 -2.956 1.00 25.88 403 SER A CA 1
ATOM 3141 C C . SER A 1 403 ? -31.745 6.154 -3.827 1.00 25.88 403 SER A C 1
ATOM 3143 O O . SER A 1 403 ? -31.795 6.056 -5.051 1.00 25.88 403 SER A O 1
ATOM 3145 N N . PRO A 1 404 ? -31.541 7.365 -3.274 1.00 31.44 404 PRO A N 1
ATOM 3146 C CA . PRO A 1 404 ? -31.272 8.531 -4.102 1.00 31.44 404 PRO A CA 1
ATOM 3147 C C . PRO A 1 404 ? -29.833 8.496 -4.647 1.00 31.44 404 PRO A C 1
ATOM 3149 O O . PRO A 1 404 ? -29.033 9.405 -4.401 1.00 31.44 404 PRO A O 1
ATOM 3152 N N . GLN A 1 405 ? -29.558 7.540 -5.546 1.00 33.94 405 GLN A N 1
ATOM 3153 C CA . GLN A 1 405 ? -28.609 7.687 -6.656 1.00 33.94 405 GLN A CA 1
ATOM 3154 C C . GLN A 1 405 ? -29.095 8.750 -7.664 1.00 33.94 405 GLN A C 1
ATOM 3156 O O . GLN A 1 405 ? -28.986 8.625 -8.885 1.00 33.94 405 GLN A O 1
ATOM 3161 N N . SER A 1 406 ? -29.505 9.903 -7.123 1.00 36.75 406 SER A N 1
ATOM 3162 C CA . SER A 1 406 ? -29.138 11.188 -7.693 1.00 36.75 406 SER A CA 1
ATOM 3163 C C . SER A 1 406 ? -27.713 11.084 -8.244 1.00 36.75 406 SER A C 1
ATOM 3165 O O . SER A 1 406 ? -26.825 10.492 -7.625 1.00 36.75 406 SER A O 1
ATOM 3167 N N . LYS A 1 407 ? -27.487 11.599 -9.454 1.00 43.84 407 LYS A N 1
ATOM 3168 C CA . LYS A 1 407 ? -26.178 11.513 -10.111 1.00 43.84 407 LYS A CA 1
ATOM 3169 C C . LYS A 1 407 ? -25.194 12.438 -9.390 1.00 43.84 407 LYS A C 1
ATOM 3171 O O . LYS A 1 407 ? -24.941 13.523 -9.903 1.00 43.84 407 LYS A O 1
ATOM 3176 N N . ILE A 1 408 ? -24.688 12.017 -8.218 1.00 52.62 408 ILE A N 1
ATOM 3177 C CA . ILE A 1 408 ? -23.861 12.808 -7.289 1.00 52.62 408 ILE A CA 1
ATOM 3178 C C . ILE A 1 408 ? -22.763 13.487 -8.097 1.00 52.62 408 ILE A C 1
ATOM 3180 O O . ILE A 1 408 ? -21.861 12.835 -8.647 1.00 52.62 408 ILE A O 1
ATOM 3184 N N . LYS A 1 409 ? -22.900 14.802 -8.213 1.00 58.97 409 LYS A N 1
ATOM 3185 C CA . LYS A 1 409 ? -22.090 15.649 -9.070 1.00 58.97 409 LYS A CA 1
ATOM 3186 C C . LYS A 1 409 ? -20.817 16.011 -8.321 1.00 58.97 409 LYS A C 1
ATOM 3188 O O . LYS A 1 409 ? -20.765 16.071 -7.094 1.00 58.97 409 LYS A O 1
ATOM 3193 N N . PHE A 1 410 ? -19.771 16.354 -9.062 1.00 61.91 410 PHE A N 1
ATOM 3194 C CA . PHE A 1 410 ? -18.518 16.817 -8.457 1.00 61.91 410 PHE A CA 1
ATOM 3195 C C . PHE A 1 410 ? -18.648 18.197 -7.761 1.00 61.91 410 PHE A C 1
ATOM 3197 O O . PHE A 1 410 ? -17.689 18.692 -7.169 1.00 61.91 410 PHE A O 1
ATOM 3204 N N . SER A 1 411 ? -19.829 18.830 -7.812 1.00 64.88 411 SER A N 1
ATOM 3205 C CA . SER A 1 411 ? -20.244 19.971 -6.979 1.00 64.88 411 SER A CA 1
ATOM 3206 C C . SER A 1 411 ? -20.506 19.615 -5.516 1.00 64.88 411 SER A C 1
ATOM 3208 O O . SER A 1 411 ? -20.396 20.488 -4.661 1.00 64.88 411 SER A O 1
ATOM 3210 N N . ASP A 1 412 ? -20.857 18.364 -5.230 1.00 71.88 412 ASP A N 1
ATOM 3211 C CA . ASP A 1 412 ? -21.497 17.989 -3.963 1.00 71.88 412 ASP A CA 1
ATOM 3212 C C . ASP A 1 412 ? -20.437 17.710 -2.872 1.00 71.88 412 ASP A C 1
ATOM 3214 O O . ASP A 1 412 ? -20.693 17.808 -1.664 1.00 71.88 412 ASP A O 1
ATOM 3218 N N . PHE A 1 413 ? -19.207 17.451 -3.329 1.00 80.44 413 PHE A N 1
ATOM 3219 C CA . PHE A 1 413 ? -17.972 17.371 -2.558 1.00 80.44 413 PHE A CA 1
ATOM 3220 C C . PHE A 1 413 ? -17.401 18.771 -2.243 1.00 80.44 413 PHE A C 1
ATOM 3222 O O . PHE A 1 413 ? -17.302 19.610 -3.145 1.00 80.44 413 PHE A O 1
ATOM 3229 N N . PRO A 1 414 ? -16.956 19.031 -0.996 1.00 82.44 414 PRO A N 1
ATOM 3230 C CA . PRO A 1 414 ? -16.253 20.259 -0.623 1.00 82.44 414 PRO A CA 1
ATOM 3231 C C . PRO A 1 414 ? -15.087 20.616 -1.555 1.00 82.44 414 PRO A C 1
ATOM 3233 O O . PRO A 1 414 ? -14.306 19.760 -1.968 1.00 82.44 414 PRO A O 1
ATOM 3236 N N . THR A 1 415 ? -14.921 21.909 -1.857 1.00 85.31 415 THR A N 1
ATOM 3237 C CA . THR A 1 415 ? -13.883 22.361 -2.810 1.00 85.31 415 THR A CA 1
ATOM 3238 C C . THR A 1 415 ? -12.445 22.056 -2.371 1.00 85.31 415 THR A C 1
ATOM 3240 O O . THR A 1 415 ? -11.568 22.001 -3.227 1.00 85.31 415 THR A O 1
ATOM 3243 N N . SER A 1 416 ? -12.207 21.802 -1.080 1.00 88.69 416 SER A N 1
ATOM 3244 C CA . SER A 1 416 ? -10.937 21.314 -0.524 1.00 88.69 416 SER A CA 1
ATOM 3245 C C . SER A 1 416 ? -10.492 19.975 -1.121 1.00 88.69 416 SER A C 1
ATOM 3247 O O . SER A 1 416 ? -9.319 19.818 -1.455 1.00 88.69 416 SER A O 1
ATOM 3249 N N . ILE A 1 417 ? -11.424 19.043 -1.344 1.00 90.12 417 ILE A N 1
ATOM 3250 C CA . ILE A 1 417 ? -11.147 17.708 -1.904 1.00 90.12 417 ILE A CA 1
ATOM 3251 C C . ILE A 1 417 ? -10.492 17.804 -3.289 1.00 90.12 417 ILE A C 1
ATOM 3253 O O . ILE A 1 417 ? -9.626 16.998 -3.620 1.00 90.12 417 ILE A O 1
ATOM 3257 N N . ARG A 1 418 ? -10.834 18.826 -4.084 1.00 90.81 418 ARG A N 1
ATOM 3258 C CA . ARG A 1 418 ? -10.286 19.021 -5.438 1.00 90.81 418 ARG A CA 1
ATOM 3259 C C . ARG A 1 418 ? -8.779 19.292 -5.432 1.00 90.81 418 ARG A C 1
ATOM 3261 O O . ARG A 1 418 ? -8.071 18.776 -6.295 1.00 90.81 418 ARG A O 1
ATOM 3268 N N . PHE A 1 419 ? -8.291 20.056 -4.451 1.00 93.38 419 PHE A N 1
ATOM 3269 C CA . PHE A 1 419 ? -6.857 20.310 -4.279 1.00 93.38 419 PHE A CA 1
ATOM 3270 C C . PHE A 1 419 ? -6.118 19.018 -3.912 1.00 93.38 419 PHE A C 1
ATOM 3272 O O . PHE A 1 419 ? -5.084 18.725 -4.505 1.00 93.38 419 PHE A O 1
ATOM 3279 N N . ILE A 1 420 ? -6.686 18.208 -3.010 1.00 93.56 420 ILE A N 1
ATOM 3280 C CA . ILE A 1 420 ? -6.074 16.943 -2.576 1.00 93.56 420 ILE A CA 1
ATOM 3281 C C . ILE A 1 420 ? -6.061 15.912 -3.715 1.00 93.56 420 ILE A C 1
ATOM 3283 O O . ILE A 1 420 ? -5.025 15.309 -3.960 1.00 93.56 420 ILE A O 1
ATOM 3287 N N . LEU A 1 421 ? -7.158 15.746 -4.466 1.00 92.25 421 LEU A N 1
ATOM 3288 C CA . LEU A 1 421 ? -7.198 14.815 -5.605 1.00 92.25 421 LEU A CA 1
ATOM 3289 C C . LEU A 1 421 ? -6.227 15.215 -6.726 1.00 92.25 421 LEU A C 1
ATOM 3291 O O . LEU A 1 421 ? -5.580 14.345 -7.299 1.00 92.25 421 LEU A O 1
ATOM 3295 N N . THR A 1 422 ? -6.086 16.511 -7.021 1.00 92.62 422 THR A N 1
ATOM 3296 C CA . THR A 1 422 ? -5.118 16.978 -8.033 1.00 92.62 422 THR A CA 1
ATOM 3297 C C . THR A 1 422 ? -3.677 16.795 -7.541 1.00 92.62 422 THR A C 1
ATOM 3299 O O . THR A 1 422 ? -2.819 16.347 -8.295 1.00 92.62 422 THR A O 1
ATOM 3302 N N . SER A 1 423 ? -3.418 17.086 -6.259 1.00 93.81 423 SER A N 1
ATOM 3303 C CA . SER A 1 423 ? -2.127 16.839 -5.600 1.00 93.81 423 SER A CA 1
ATOM 3304 C C . SER A 1 423 ? -1.747 15.351 -5.638 1.00 93.81 423 SER A C 1
ATOM 3306 O O . SER A 1 423 ? -0.609 15.031 -5.984 1.00 93.81 423 SER A O 1
ATOM 3308 N N . GLU A 1 424 ? -2.700 14.450 -5.379 1.00 92.44 424 GLU A N 1
ATOM 3309 C CA . GLU A 1 424 ? -2.511 12.995 -5.448 1.00 92.44 424 GLU A CA 1
ATOM 3310 C C . GLU A 1 424 ? -2.170 12.524 -6.871 1.00 92.44 424 GLU A C 1
ATOM 3312 O O . GLU A 1 424 ? -1.241 11.738 -7.025 1.00 92.44 424 GLU A O 1
ATOM 3317 N N . ILE A 1 425 ? -2.840 13.023 -7.923 1.00 94.44 425 ILE A N 1
ATOM 3318 C CA . ILE A 1 425 ? -2.490 12.670 -9.319 1.00 94.44 425 ILE A CA 1
ATOM 3319 C C . ILE A 1 425 ? -1.031 13.046 -9.619 1.00 94.44 425 ILE A C 1
ATOM 3321 O O . ILE A 1 425 ? -0.287 12.232 -10.167 1.00 94.44 425 ILE A O 1
ATOM 3325 N N . CYS A 1 426 ? -0.610 14.254 -9.234 1.00 95.25 426 CYS A N 1
ATOM 3326 C CA . CYS A 1 426 ? 0.761 14.720 -9.438 1.00 95.25 426 CYS A CA 1
ATOM 3327 C C . CYS A 1 426 ? 1.785 13.930 -8.601 1.00 95.25 426 CYS A C 1
ATOM 3329 O O . CYS A 1 426 ? 2.853 13.606 -9.108 1.00 95.25 426 CYS A O 1
ATOM 3331 N N . GLU A 1 427 ? 1.468 13.577 -7.348 1.00 94.38 427 GLU A N 1
ATOM 3332 C CA . GLU A 1 427 ? 2.336 12.740 -6.501 1.00 94.38 427 GLU A CA 1
ATOM 3333 C C . GLU A 1 427 ? 2.493 11.336 -7.094 1.00 94.38 427 GLU A C 1
ATOM 3335 O O . GLU A 1 427 ? 3.615 10.840 -7.217 1.00 94.38 427 GLU A O 1
ATOM 3340 N N . ARG A 1 428 ? 1.385 10.726 -7.535 1.00 93.44 428 ARG A N 1
ATOM 3341 C CA . ARG A 1 428 ? 1.364 9.358 -8.061 1.00 93.44 428 ARG A CA 1
ATOM 3342 C C . ARG A 1 428 ? 2.046 9.265 -9.412 1.00 93.44 428 ARG A C 1
ATOM 3344 O O . ARG A 1 428 ? 2.834 8.341 -9.600 1.00 93.44 428 ARG A O 1
ATOM 3351 N N . TYR A 1 429 ? 1.824 10.236 -10.304 1.00 95.44 429 TYR A N 1
ATOM 3352 C CA . TYR A 1 429 ? 2.635 10.370 -11.515 1.00 95.44 429 TYR A CA 1
ATOM 3353 C C . TYR A 1 429 ? 4.117 10.396 -11.141 1.00 95.44 429 TYR A C 1
ATOM 3355 O O . TYR A 1 429 ? 4.884 9.598 -11.664 1.00 95.44 429 TYR A O 1
ATOM 3363 N N . SER A 1 430 ? 4.527 11.250 -10.200 1.00 95.81 430 SER A N 1
ATOM 3364 C CA . SER A 1 430 ? 5.942 11.403 -9.864 1.00 95.81 430 SER A CA 1
ATOM 3365 C C . SER A 1 430 ? 6.575 10.171 -9.214 1.00 95.81 430 SER A C 1
ATOM 3367 O O . SER A 1 430 ? 7.713 9.835 -9.538 1.00 95.81 430 SER A O 1
ATOM 3369 N N . PHE A 1 431 ? 5.848 9.463 -8.346 1.00 93.19 431 PHE A N 1
ATOM 3370 C CA . PHE A 1 431 ? 6.314 8.219 -7.729 1.00 93.19 431 PHE A CA 1
ATOM 3371 C C . PHE A 1 431 ? 6.580 7.123 -8.773 1.00 93.19 431 PHE A C 1
ATOM 3373 O O . PHE A 1 431 ? 7.658 6.526 -8.783 1.00 93.19 431 PHE A O 1
ATOM 3380 N N . TYR A 1 432 ? 5.623 6.883 -9.674 1.00 92.75 432 TYR A N 1
ATOM 3381 C CA . TYR A 1 432 ? 5.743 5.849 -10.705 1.00 92.75 432 TYR A CA 1
ATOM 3382 C C . TYR A 1 432 ? 6.656 6.271 -11.873 1.00 92.75 432 TYR A C 1
ATOM 3384 O O . TYR A 1 432 ? 7.373 5.427 -12.412 1.00 92.75 432 TYR A O 1
ATOM 3392 N N . ALA A 1 433 ? 6.725 7.563 -12.210 1.00 94.19 433 ALA A N 1
ATOM 3393 C CA . ALA A 1 433 ? 7.654 8.123 -13.199 1.00 94.19 433 ALA A CA 1
ATOM 3394 C C . ALA A 1 433 ? 9.112 7.876 -12.813 1.00 94.19 433 ALA A C 1
ATOM 3396 O O . ALA A 1 433 ? 9.873 7.349 -13.617 1.00 94.19 433 ALA A O 1
ATOM 3397 N N . VAL A 1 434 ? 9.483 8.210 -11.570 1.00 92.88 434 VAL A N 1
ATOM 3398 C CA . VAL A 1 434 ? 10.828 7.930 -11.054 1.00 92.88 434 VAL A CA 1
ATOM 3399 C C . VAL A 1 434 ? 11.069 6.424 -11.052 1.00 92.88 434 VAL A C 1
ATOM 3401 O O . VAL A 1 434 ? 12.034 5.976 -11.658 1.00 92.88 434 VAL A O 1
ATOM 3404 N N . ARG A 1 435 ? 10.183 5.631 -10.428 1.00 90.69 435 ARG A N 1
ATOM 3405 C CA . ARG A 1 435 ? 10.387 4.181 -10.267 1.00 90.69 435 ARG A CA 1
ATOM 3406 C C . ARG A 1 435 ? 10.515 3.423 -11.595 1.00 90.69 435 ARG A C 1
ATOM 3408 O O . ARG A 1 435 ? 11.356 2.535 -11.670 1.00 90.69 435 ARG A O 1
ATOM 3415 N N . SER A 1 436 ? 9.722 3.759 -12.613 1.00 90.31 436 SER A N 1
ATOM 3416 C CA . SER A 1 436 ? 9.687 2.999 -13.874 1.00 90.31 436 SER A CA 1
ATOM 3417 C C . SER A 1 436 ? 10.984 3.077 -14.679 1.00 90.31 436 SER A C 1
ATOM 3419 O O . SER A 1 436 ? 11.418 2.054 -15.204 1.00 90.31 436 SER A O 1
ATOM 3421 N N . ILE A 1 437 ? 11.624 4.249 -14.727 1.00 93.69 437 ILE A N 1
ATOM 3422 C CA . ILE A 1 437 ? 12.847 4.483 -15.515 1.00 93.69 437 ILE A CA 1
ATOM 3423 C C . ILE A 1 437 ? 14.136 4.213 -14.717 1.00 93.69 437 ILE A C 1
ATOM 3425 O O . ILE A 1 437 ? 15.228 4.188 -15.284 1.00 93.69 437 ILE A O 1
ATOM 3429 N N . PHE A 1 438 ? 14.043 4.038 -13.391 1.00 94.56 438 PHE A N 1
ATOM 3430 C CA . PHE A 1 438 ? 15.207 4.123 -12.503 1.00 94.56 438 PHE A CA 1
ATOM 3431 C C . PHE A 1 438 ? 16.242 3.009 -12.701 1.00 94.56 438 PHE A C 1
ATOM 3433 O O . PHE A 1 438 ? 17.437 3.282 -12.655 1.00 94.56 438 PHE A O 1
ATOM 3440 N N . VAL A 1 439 ? 15.811 1.767 -12.944 1.00 95.00 439 VAL A N 1
ATOM 3441 C CA . VAL A 1 439 ? 16.740 0.640 -13.166 1.00 95.00 439 VAL A CA 1
ATOM 3442 C C . VAL A 1 439 ? 17.528 0.832 -14.462 1.00 95.00 439 VAL A C 1
ATOM 3444 O O . VAL A 1 439 ? 18.743 0.663 -14.456 1.00 95.00 439 VAL A O 1
ATOM 3447 N N . ILE A 1 440 ? 16.870 1.274 -15.540 1.00 93.69 440 ILE A N 1
ATOM 3448 C CA . ILE A 1 440 ? 17.540 1.558 -16.818 1.00 93.69 440 ILE A CA 1
ATOM 3449 C C . ILE A 1 440 ? 18.484 2.762 -16.679 1.00 93.69 440 ILE A C 1
ATOM 3451 O O . ILE A 1 440 ? 19.617 2.696 -17.140 1.00 93.69 440 ILE A O 1
ATOM 3455 N N . PHE A 1 441 ? 18.097 3.809 -15.939 1.00 94.94 441 PHE A N 1
ATOM 3456 C CA . PHE A 1 441 ? 18.992 4.924 -15.599 1.00 94.94 441 PHE A CA 1
ATOM 3457 C C . PHE A 1 441 ? 20.259 4.473 -14.845 1.00 94.94 441 PHE A C 1
ATOM 3459 O O . PHE A 1 441 ? 21.362 4.912 -15.179 1.00 94.94 441 PHE A O 1
ATOM 3466 N N . LEU A 1 442 ? 20.138 3.588 -13.849 1.00 95.25 442 LEU A N 1
ATOM 3467 C CA . LEU A 1 442 ? 21.307 3.074 -13.127 1.00 95.25 442 LEU A CA 1
ATOM 3468 C C . LEU A 1 442 ? 22.226 2.236 -14.030 1.00 95.25 442 LEU A C 1
ATOM 3470 O O . LEU A 1 442 ? 23.446 2.363 -13.941 1.00 95.25 442 LEU A O 1
ATOM 3474 N N . ILE A 1 443 ? 21.666 1.432 -14.932 1.00 94.56 443 ILE A N 1
ATOM 3475 C CA . ILE A 1 443 ? 22.455 0.587 -15.836 1.00 94.56 443 ILE A CA 1
ATOM 3476 C C . ILE A 1 443 ? 23.100 1.415 -16.955 1.00 94.56 443 ILE A C 1
ATOM 3478 O O . ILE A 1 443 ? 24.309 1.349 -17.155 1.00 94.56 443 ILE A O 1
ATOM 3482 N N . GLU A 1 444 ? 22.320 2.216 -17.679 1.00 92.25 444 GLU A N 1
ATOM 3483 C CA . GLU A 1 444 ? 22.748 2.836 -18.940 1.00 92.25 444 GLU A CA 1
ATOM 3484 C C . GLU A 1 444 ? 23.391 4.215 -18.759 1.00 92.25 444 GLU A C 1
ATOM 3486 O O . GLU A 1 444 ? 24.308 4.559 -19.501 1.00 92.25 444 GLU A O 1
ATOM 3491 N N . PHE A 1 445 ? 22.962 4.998 -17.762 1.00 91.88 445 PHE A N 1
ATOM 3492 C CA . PHE A 1 445 ? 23.557 6.309 -17.478 1.00 91.88 445 PHE A CA 1
ATOM 3493 C C . PHE A 1 445 ? 24.621 6.235 -16.370 1.00 91.88 445 PHE A C 1
ATOM 3495 O O . PHE A 1 445 ? 25.703 6.807 -16.508 1.00 91.88 445 PHE A O 1
ATOM 3502 N N . GLN A 1 446 ? 24.360 5.515 -15.273 1.00 92.06 446 GLN A N 1
ATOM 3503 C CA . GLN A 1 446 ? 25.346 5.379 -14.187 1.00 92.06 446 GLN A CA 1
ATOM 3504 C C . GLN A 1 446 ? 26.357 4.241 -14.411 1.00 92.06 446 GLN A C 1
ATOM 3506 O O . GLN A 1 446 ? 27.427 4.275 -13.808 1.00 92.06 446 GLN A O 1
ATOM 3511 N N . GLY A 1 447 ? 26.090 3.282 -15.307 1.00 91.94 447 GLY A N 1
ATOM 3512 C CA . GLY A 1 447 ? 27.000 2.167 -15.604 1.00 91.94 447 GLY A CA 1
ATOM 3513 C C . GLY A 1 447 ? 27.042 1.086 -14.518 1.00 91.94 447 GLY A C 1
ATOM 3514 O O . GLY A 1 447 ? 28.067 0.429 -14.348 1.00 91.94 447 GLY A O 1
ATOM 3515 N N . TYR A 1 448 ? 25.974 0.931 -13.731 1.00 94.62 448 TYR A N 1
ATOM 3516 C CA . TYR A 1 448 ? 25.908 -0.051 -12.646 1.00 94.62 448 TYR A CA 1
ATOM 3517 C C . TYR A 1 448 ? 25.432 -1.420 -13.153 1.00 94.62 448 TYR A C 1
ATOM 3519 O O . TYR A 1 448 ? 24.573 -1.514 -14.026 1.00 94.62 448 TYR A O 1
ATOM 3527 N N . GLY A 1 449 ? 25.944 -2.499 -12.552 1.00 93.38 449 GLY A N 1
ATOM 3528 C CA . GLY A 1 449 ? 25.466 -3.858 -12.827 1.00 93.38 449 GLY A CA 1
ATOM 3529 C C . GLY A 1 449 ? 23.982 -4.043 -12.489 1.00 93.38 449 GLY A C 1
ATOM 3530 O O . GLY A 1 449 ? 23.419 -3.322 -11.657 1.00 93.38 449 GLY A O 1
ATOM 3531 N N . GLU A 1 450 ? 23.335 -5.019 -13.124 1.00 93.00 450 GLU A N 1
ATOM 3532 C CA . GLU A 1 450 ? 21.876 -5.168 -13.051 1.00 93.00 450 GLU A CA 1
ATOM 3533 C C . GLU A 1 450 ? 21.386 -5.596 -11.655 1.00 93.00 450 GLU A C 1
ATOM 3535 O O . GLU A 1 450 ? 20.363 -5.094 -11.180 1.00 93.00 450 GLU A O 1
ATOM 3540 N N . ASP A 1 451 ? 22.153 -6.426 -10.940 1.00 93.12 451 ASP A N 1
ATOM 3541 C CA . ASP A 1 451 ? 21.869 -6.817 -9.549 1.00 93.12 451 ASP A CA 1
ATOM 3542 C C . ASP A 1 451 ? 22.037 -5.653 -8.573 1.00 93.12 451 ASP A C 1
ATOM 3544 O O . ASP A 1 451 ? 21.212 -5.464 -7.681 1.00 93.12 451 ASP A O 1
ATOM 3548 N N . LEU A 1 452 ? 23.063 -4.815 -8.767 1.00 94.38 452 LEU A N 1
ATOM 3549 C CA . LEU A 1 452 ? 23.258 -3.601 -7.971 1.00 94.38 452 LEU A CA 1
ATOM 3550 C C . LEU A 1 452 ? 22.110 -2.613 -8.213 1.00 94.38 452 LEU A C 1
ATOM 3552 O O . LEU A 1 452 ? 21.553 -2.067 -7.264 1.00 94.38 452 LEU A O 1
ATOM 3556 N N . SER A 1 453 ? 21.711 -2.431 -9.471 1.00 95.56 453 SER A N 1
ATOM 3557 C CA . SER A 1 453 ? 20.603 -1.554 -9.863 1.00 95.56 453 SER A CA 1
ATOM 3558 C C . SER A 1 453 ? 19.263 -2.033 -9.291 1.00 95.56 453 SER A C 1
ATOM 3560 O O . SER A 1 453 ? 18.501 -1.244 -8.725 1.00 95.56 453 SER A O 1
ATOM 3562 N N . THR A 1 454 ? 19.023 -3.346 -9.341 1.00 95.19 454 THR A N 1
ATOM 3563 C CA . THR A 1 454 ? 17.890 -4.030 -8.699 1.00 95.19 454 THR A CA 1
ATOM 3564 C C . THR A 1 454 ? 17.911 -3.824 -7.180 1.00 95.19 454 THR A C 1
ATOM 3566 O O . THR A 1 454 ? 16.918 -3.381 -6.598 1.00 95.19 454 THR A O 1
ATOM 3569 N N . THR A 1 455 ? 19.054 -4.052 -6.528 1.00 95.69 455 THR A N 1
ATOM 3570 C CA . THR A 1 455 ? 19.231 -3.868 -5.081 1.00 95.69 455 THR A CA 1
ATOM 3571 C C . THR A 1 455 ? 19.014 -2.422 -4.640 1.00 95.69 455 THR A C 1
ATOM 3573 O O . THR A 1 455 ? 18.358 -2.197 -3.621 1.00 95.69 455 THR A O 1
ATOM 3576 N N . ILE A 1 456 ? 19.490 -1.425 -5.393 1.00 96.12 456 ILE A N 1
ATOM 3577 C CA . ILE A 1 456 ? 19.266 -0.007 -5.070 1.00 96.12 456 ILE A CA 1
ATOM 3578 C C . ILE A 1 456 ? 17.772 0.343 -5.194 1.00 96.12 456 ILE A C 1
ATOM 3580 O O . ILE A 1 456 ? 17.233 0.977 -4.283 1.00 96.12 456 ILE A O 1
ATOM 3584 N N . LEU A 1 457 ? 17.071 -0.111 -6.246 1.00 95.56 457 LEU A N 1
ATOM 3585 C CA . LEU A 1 457 ? 15.624 0.115 -6.381 1.00 95.56 457 LEU A CA 1
ATOM 3586 C C . LEU A 1 457 ? 14.835 -0.514 -5.221 1.00 95.56 457 LEU A C 1
ATOM 3588 O O . LEU A 1 457 ? 13.997 0.155 -4.609 1.00 95.56 457 LEU A O 1
ATOM 3592 N N . HIS A 1 458 ? 15.090 -1.782 -4.891 1.00 96.88 458 HIS A N 1
ATOM 3593 C CA . HIS A 1 458 ? 14.376 -2.440 -3.794 1.00 96.88 458 HIS A CA 1
ATOM 3594 C C . HIS A 1 458 ? 14.756 -1.852 -2.427 1.00 96.88 458 HIS A C 1
ATOM 3596 O O . HIS A 1 458 ? 13.885 -1.708 -1.574 1.00 96.88 458 HIS A O 1
ATOM 3602 N N . THR A 1 459 ? 15.990 -1.380 -2.232 1.00 96.81 459 THR A N 1
ATOM 3603 C CA . THR A 1 459 ? 16.370 -0.618 -1.028 1.00 96.81 459 THR A CA 1
ATOM 3604 C C . THR A 1 459 ? 15.584 0.696 -0.924 1.00 96.81 459 THR A C 1
ATOM 3606 O O . THR A 1 459 ? 15.042 1.008 0.138 1.00 96.81 459 THR A O 1
ATOM 3609 N N . PHE A 1 460 ? 15.438 1.446 -2.023 1.00 95.94 460 PHE A N 1
ATOM 3610 C CA . PHE A 1 460 ? 14.590 2.644 -2.067 1.00 95.94 460 PHE A CA 1
ATOM 3611 C C . PHE A 1 460 ? 13.125 2.326 -1.724 1.00 95.94 460 PHE A C 1
ATOM 3613 O O . PHE A 1 460 ? 12.556 2.970 -0.840 1.00 95.94 460 PHE A O 1
ATOM 3620 N N . ASN A 1 461 ? 12.528 1.310 -2.361 1.00 95.06 461 ASN A N 1
ATOM 3621 C CA . ASN A 1 461 ? 11.161 0.873 -2.062 1.00 95.06 461 ASN A CA 1
ATOM 3622 C C . ASN A 1 461 ? 11.019 0.468 -0.581 1.00 95.06 461 ASN A C 1
ATOM 3624 O O . ASN A 1 461 ? 10.074 0.892 0.084 1.00 95.06 461 ASN A O 1
ATOM 3628 N N . ALA A 1 462 ? 11.973 -0.296 -0.038 1.00 96.44 462 ALA A N 1
ATOM 3629 C CA . ALA A 1 462 ? 11.968 -0.728 1.357 1.00 96.44 462 ALA A CA 1
ATOM 3630 C C . ALA A 1 462 ? 11.862 0.458 2.326 1.00 96.44 462 ALA A C 1
ATOM 3632 O O . ALA A 1 462 ? 10.998 0.448 3.207 1.00 96.44 462 ALA A O 1
ATOM 3633 N N . PHE A 1 463 ? 12.665 1.509 2.133 1.00 96.06 463 PHE A N 1
ATOM 3634 C CA . PHE A 1 463 ? 12.580 2.724 2.947 1.00 96.06 463 PHE A CA 1
ATOM 3635 C C . PHE A 1 463 ? 11.309 3.544 2.669 1.00 96.06 463 PHE A C 1
ATOM 3637 O O . PHE A 1 463 ? 10.662 4.001 3.615 1.00 96.06 463 PHE A O 1
ATOM 3644 N N . ALA A 1 464 ? 10.887 3.671 1.407 1.00 94.38 464 ALA A N 1
ATOM 3645 C CA . ALA A 1 464 ? 9.670 4.390 1.011 1.00 94.38 464 ALA A CA 1
ATOM 3646 C C . ALA A 1 464 ? 8.379 3.798 1.615 1.00 94.38 464 ALA A C 1
ATOM 3648 O O . ALA A 1 464 ? 7.407 4.527 1.830 1.00 94.38 464 ALA A O 1
ATOM 3649 N N . TYR A 1 465 ? 8.376 2.496 1.927 1.00 94.50 465 TYR A N 1
ATOM 3650 C CA . TYR A 1 465 ? 7.291 1.801 2.630 1.00 94.50 465 TYR A CA 1
ATOM 3651 C C . TYR A 1 465 ? 7.549 1.575 4.136 1.00 94.50 465 TYR A C 1
ATOM 3653 O O . TYR A 1 465 ? 6.631 1.176 4.850 1.00 94.50 465 TYR A O 1
ATOM 3661 N N . PHE A 1 466 ? 8.744 1.896 4.652 1.00 94.69 466 PHE A N 1
ATOM 3662 C CA . PHE A 1 466 ? 9.060 1.913 6.092 1.00 94.69 466 PHE A CA 1
ATOM 3663 C C . PHE A 1 466 ? 8.717 3.257 6.758 1.00 94.69 466 PHE A C 1
ATOM 3665 O O . PHE A 1 466 ? 8.082 3.303 7.815 1.00 94.69 466 PHE A O 1
ATOM 3672 N N . PHE A 1 467 ? 9.070 4.375 6.112 1.00 94.44 467 PHE A N 1
ATOM 3673 C CA . PHE A 1 467 ? 8.832 5.721 6.642 1.00 94.44 467 PHE A CA 1
ATOM 3674 C C . PHE A 1 467 ? 7.354 6.144 6.866 1.00 94.44 467 PHE A C 1
ATOM 3676 O O . PHE A 1 467 ? 7.158 7.083 7.641 1.00 94.44 467 PHE A O 1
ATOM 3683 N N . PRO A 1 468 ? 6.296 5.470 6.355 1.00 90.94 468 PRO A N 1
ATOM 3684 C CA . PRO A 1 468 ? 4.918 5.671 6.827 1.00 90.94 468 PRO A CA 1
ATOM 3685 C C . PRO A 1 468 ? 4.720 5.548 8.348 1.00 90.94 468 PRO A C 1
ATOM 3687 O O . PRO A 1 468 ? 3.877 6.246 8.917 1.00 90.94 468 PRO A O 1
ATOM 3690 N N . LEU A 1 469 ? 5.525 4.738 9.045 1.00 88.00 469 LEU A N 1
ATOM 3691 C CA . LEU A 1 469 ? 5.505 4.674 10.516 1.00 88.00 469 LEU A CA 1
ATOM 3692 C C . LEU A 1 469 ? 5.925 6.011 11.157 1.00 88.00 469 LEU A C 1
ATOM 3694 O O . LEU A 1 469 ? 5.320 6.455 12.132 1.00 88.00 469 LEU A O 1
ATOM 3698 N N . LEU A 1 470 ? 6.917 6.689 10.572 1.00 89.56 470 LEU A N 1
ATOM 3699 C CA . LEU A 1 470 ? 7.356 8.023 10.990 1.00 89.56 470 LEU A CA 1
ATOM 3700 C C . LEU A 1 470 ? 6.340 9.104 10.584 1.00 89.56 470 LEU A C 1
ATOM 3702 O O . LEU A 1 470 ? 6.056 10.002 11.376 1.00 89.56 470 LEU A O 1
ATOM 3706 N N . GLY A 1 471 ? 5.764 8.994 9.381 1.00 88.00 471 GLY A N 1
ATOM 3707 C CA . GLY A 1 471 ? 4.712 9.887 8.887 1.00 88.00 471 GLY A CA 1
ATOM 3708 C C . GLY A 1 471 ? 3.494 9.919 9.806 1.00 88.00 471 GLY A C 1
ATOM 3709 O O . GLY A 1 471 ? 3.115 10.986 10.285 1.00 88.00 471 GLY A O 1
ATOM 3710 N N . SER A 1 472 ? 2.938 8.743 10.118 1.00 83.31 472 SER A N 1
ATOM 3711 C CA . SER A 1 472 ? 1.816 8.601 11.060 1.00 83.31 472 SER A CA 1
ATOM 3712 C C . SER A 1 472 ? 2.171 9.106 12.463 1.00 83.31 472 SER A C 1
ATOM 3714 O O . SER A 1 472 ? 1.456 9.952 12.992 1.00 83.31 472 SER A O 1
ATOM 3716 N N . TYR A 1 473 ? 3.321 8.715 13.030 1.00 86.00 473 TYR A N 1
ATOM 3717 C CA . TYR A 1 473 ? 3.759 9.218 14.339 1.00 86.00 473 TYR A CA 1
ATOM 3718 C C . TYR A 1 473 ? 3.818 10.756 14.412 1.00 86.00 473 TYR A C 1
ATOM 3720 O O . TYR A 1 473 ? 3.338 11.343 15.385 1.00 86.00 473 TYR A O 1
ATOM 3728 N N . LEU A 1 474 ? 4.390 11.425 13.404 1.00 88.56 474 LEU A N 1
ATOM 3729 C CA . LEU A 1 474 ? 4.503 12.888 13.377 1.00 88.56 474 LEU A CA 1
ATOM 3730 C C . LEU A 1 474 ? 3.162 13.583 13.105 1.00 88.56 474 LEU A C 1
ATOM 3732 O O . LEU A 1 474 ? 2.916 14.664 13.653 1.00 88.56 474 LEU A O 1
ATOM 3736 N N . ALA A 1 475 ? 2.313 12.979 12.272 1.00 85.12 475 ALA A N 1
ATOM 3737 C CA . ALA A 1 475 ? 0.997 13.501 11.926 1.00 85.12 475 ALA A CA 1
ATOM 3738 C C . ALA A 1 475 ? 0.049 13.453 13.120 1.00 85.12 475 ALA A C 1
ATOM 3740 O O . ALA A 1 475 ? -0.620 14.451 13.383 1.00 85.12 475 ALA A O 1
ATOM 3741 N N . ASP A 1 476 ? 0.059 12.339 13.851 1.00 81.56 476 ASP A N 1
ATOM 3742 C CA . ASP A 1 476 ? -0.754 12.149 15.043 1.00 81.56 476 ASP A CA 1
ATOM 3743 C C . ASP A 1 476 ? -0.193 12.999 16.197 1.00 81.56 476 ASP A C 1
ATOM 3745 O O . ASP A 1 476 ? -0.870 13.912 16.647 1.00 81.56 476 ASP A O 1
ATOM 3749 N N . SER A 1 477 ? 1.066 12.808 16.625 1.00 80.25 477 SER A N 1
ATOM 3750 C CA . SER A 1 477 ? 1.540 13.349 17.922 1.00 80.25 477 SER A CA 1
ATOM 3751 C C . SER A 1 477 ? 1.988 14.811 17.976 1.00 80.25 477 SER A C 1
ATOM 3753 O O . SER A 1 477 ? 2.028 15.380 19.065 1.00 80.25 477 SER A O 1
ATOM 3755 N N . LYS A 1 478 ? 2.441 15.406 16.864 1.00 83.81 478 LYS A N 1
ATOM 3756 C CA . LYS A 1 478 ? 3.257 16.643 16.923 1.00 83.81 478 LYS A CA 1
ATOM 3757 C C . LYS A 1 478 ? 2.855 17.731 15.943 1.00 83.81 478 LYS A C 1
ATOM 3759 O O . LYS A 1 478 ? 2.876 18.909 16.290 1.00 83.81 478 LYS A O 1
ATOM 3764 N N . LEU A 1 479 ? 2.567 17.365 14.697 1.00 86.62 479 LEU A N 1
ATOM 3765 C CA . LEU A 1 479 ? 2.469 18.334 13.604 1.00 86.62 479 LEU A CA 1
ATOM 3766 C C . LEU A 1 479 ? 1.044 18.489 13.064 1.00 86.62 479 LEU A C 1
ATOM 3768 O O . LEU A 1 479 ? 0.703 19.571 12.578 1.00 86.62 479 LEU A O 1
ATOM 3772 N N . GLY A 1 480 ? 0.210 17.452 13.169 1.00 87.19 480 GLY A N 1
ATOM 3773 C CA . GLY A 1 480 ? -1.062 17.367 12.457 1.00 87.19 480 GLY A CA 1
ATOM 3774 C C . GLY A 1 480 ? -0.847 16.990 10.987 1.00 87.19 480 GLY A C 1
ATOM 3775 O O . GLY A 1 480 ? 0.075 17.489 10.329 1.00 87.19 480 GLY A O 1
ATOM 3776 N N . LYS A 1 481 ? -1.729 16.137 10.447 1.00 87.81 481 LYS A N 1
ATOM 3777 C CA . LYS A 1 481 ? -1.661 15.583 9.074 1.00 87.81 481 LYS A CA 1
ATOM 3778 C C . LYS A 1 481 ? -1.288 16.627 8.013 1.00 87.81 481 LYS A C 1
ATOM 3780 O O . LYS A 1 481 ? -0.378 16.408 7.221 1.00 87.81 481 LYS A O 1
ATOM 3785 N N . TYR A 1 482 ? -1.934 17.795 8.043 1.00 92.44 482 TYR A N 1
ATOM 3786 C CA . TYR A 1 482 ? -1.705 18.871 7.072 1.00 92.44 482 TYR A CA 1
ATOM 3787 C C . TYR A 1 482 ? -0.258 19.402 7.048 1.00 92.44 482 TYR A C 1
ATOM 3789 O O . TYR A 1 482 ? 0.290 19.632 5.970 1.00 92.44 482 TYR A O 1
ATOM 3797 N N . LYS A 1 483 ? 0.389 19.579 8.211 1.00 93.44 483 LYS A N 1
ATOM 3798 C CA . LYS A 1 483 ? 1.784 20.054 8.255 1.00 93.44 483 LYS A CA 1
ATOM 3799 C C . LYS A 1 483 ? 2.757 18.969 7.798 1.00 93.44 483 LYS A C 1
ATOM 3801 O O . LYS A 1 483 ? 3.719 19.291 7.110 1.00 93.44 483 LYS A O 1
ATOM 3806 N N . VAL A 1 484 ? 2.491 17.701 8.133 1.00 93.69 484 VAL A N 1
ATOM 3807 C CA . VAL A 1 484 ? 3.280 16.561 7.632 1.00 93.69 484 VAL A CA 1
ATOM 3808 C C . VAL A 1 484 ? 3.232 16.513 6.110 1.00 93.69 484 VAL A C 1
ATOM 3810 O O . VAL A 1 484 ? 4.286 16.504 5.486 1.00 93.69 484 VAL A O 1
ATOM 3813 N N . LEU A 1 485 ? 2.041 16.590 5.509 1.00 93.88 485 LEU A N 1
ATOM 3814 C CA . LEU A 1 485 ? 1.892 16.598 4.052 1.00 93.88 485 LEU A CA 1
ATOM 3815 C C . LEU A 1 485 ? 2.683 17.729 3.372 1.00 93.88 485 LEU A C 1
ATOM 3817 O O . LEU A 1 485 ? 3.346 17.478 2.371 1.00 93.88 485 LEU A O 1
ATOM 3821 N N . LEU A 1 486 ? 2.678 18.948 3.927 1.00 95.31 486 LEU A N 1
ATOM 3822 C CA . LEU A 1 486 ? 3.487 20.050 3.391 1.00 95.31 486 LEU A CA 1
ATOM 3823 C C . LEU A 1 486 ? 4.995 19.826 3.556 1.00 95.31 486 LEU A C 1
ATOM 3825 O O . LEU A 1 486 ? 5.735 19.923 2.581 1.00 95.31 486 LEU A O 1
ATOM 3829 N N . TYR A 1 487 ? 5.472 19.551 4.774 1.00 96.38 487 TYR A N 1
ATOM 3830 C CA . TYR A 1 487 ? 6.912 19.459 5.035 1.00 96.38 487 TYR A CA 1
ATOM 3831 C C . TYR A 1 487 ? 7.543 18.259 4.325 1.00 96.38 487 TYR A C 1
ATOM 3833 O O . TYR A 1 487 ? 8.610 18.392 3.726 1.00 96.38 487 TYR A O 1
ATOM 3841 N N . PHE A 1 488 ? 6.862 17.111 4.317 1.00 96.50 488 PHE A N 1
ATOM 3842 C CA . PHE A 1 488 ? 7.311 15.952 3.555 1.00 96.50 488 PHE A CA 1
ATOM 3843 C C . PHE A 1 488 ? 7.122 16.145 2.044 1.00 96.50 488 PHE A C 1
ATOM 3845 O O . PHE A 1 488 ? 7.948 15.641 1.293 1.00 96.50 488 PHE A O 1
ATOM 3852 N N . GLY A 1 489 ? 6.148 16.943 1.585 1.00 96.12 489 GLY A N 1
ATOM 3853 C CA . GLY A 1 489 ? 6.037 17.380 0.184 1.00 96.12 489 GLY A CA 1
ATOM 3854 C C . GLY A 1 489 ? 7.254 18.182 -0.290 1.00 96.12 489 GLY A C 1
ATOM 3855 O O . GLY A 1 489 ? 7.818 17.892 -1.348 1.00 96.12 489 GLY A O 1
ATOM 3856 N N . CYS A 1 490 ? 7.743 19.116 0.533 1.00 96.94 490 CYS A N 1
ATOM 3857 C CA . CYS A 1 490 ? 8.988 19.844 0.270 1.00 96.94 490 CYS A CA 1
ATOM 3858 C C . CYS A 1 490 ? 10.215 18.912 0.240 1.00 96.94 490 CYS A C 1
ATOM 3860 O O . CYS A 1 490 ? 11.017 18.996 -0.688 1.00 96.94 490 CYS A O 1
ATOM 3862 N N . ILE A 1 491 ? 10.343 17.999 1.213 1.00 97.56 491 ILE A N 1
ATOM 3863 C CA . ILE A 1 491 ? 11.425 16.993 1.258 1.00 97.56 491 ILE A CA 1
ATOM 3864 C C . ILE A 1 491 ? 11.382 16.086 0.017 1.00 97.56 491 ILE A C 1
ATOM 3866 O O . ILE A 1 491 ? 12.415 15.841 -0.606 1.00 97.56 491 ILE A O 1
ATOM 3870 N N . TYR A 1 492 ? 10.188 15.635 -0.378 1.00 96.62 492 TYR A N 1
ATOM 3871 C CA . TYR A 1 492 ? 9.989 14.755 -1.526 1.00 96.62 492 TYR A CA 1
ATOM 3872 C C . TYR A 1 492 ? 10.368 15.456 -2.839 1.00 96.62 492 TYR A C 1
ATOM 3874 O O . TYR A 1 492 ? 11.109 14.905 -3.655 1.00 96.62 492 TYR A O 1
ATOM 3882 N N . SER A 1 493 ? 9.931 16.710 -2.997 1.00 96.56 493 SER A N 1
ATOM 3883 C CA . SER A 1 493 ? 10.295 17.572 -4.128 1.00 96.56 493 SER A CA 1
ATOM 3884 C C . SER A 1 493 ? 11.813 17.763 -4.224 1.00 96.56 493 SER A C 1
ATOM 3886 O O . SER A 1 493 ? 12.387 17.594 -5.299 1.00 96.56 493 SER A O 1
ATOM 3888 N N . LEU A 1 494 ? 12.480 18.047 -3.097 1.00 96.62 494 LEU A N 1
ATOM 3889 C CA . LEU A 1 494 ? 13.931 18.238 -3.035 1.00 96.62 494 LEU A CA 1
ATOM 3890 C C . LEU A 1 494 ? 14.704 16.967 -3.425 1.00 96.62 494 LEU A C 1
ATOM 3892 O O . LEU A 1 494 ? 15.664 17.050 -4.188 1.00 96.62 494 LEU A O 1
ATOM 3896 N N . GLY A 1 495 ? 14.268 15.788 -2.972 1.00 96.62 495 GLY A N 1
ATOM 3897 C CA . GLY A 1 495 ? 14.873 14.517 -3.388 1.00 96.62 495 GLY A CA 1
ATOM 3898 C C . GLY A 1 495 ? 14.780 14.269 -4.899 1.00 96.62 495 GLY A C 1
ATOM 3899 O O . GLY A 1 495 ? 15.726 13.771 -5.508 1.00 96.62 495 GLY A O 1
ATOM 3900 N N . CYS A 1 496 ? 13.678 14.686 -5.531 1.00 95.25 496 CYS A N 1
ATOM 3901 C CA . CYS A 1 496 ? 13.510 14.583 -6.982 1.00 95.25 496 CYS A CA 1
ATOM 3902 C C . CYS A 1 496 ? 14.385 15.588 -7.752 1.00 95.25 496 CYS A C 1
ATOM 3904 O O . CYS A 1 496 ? 14.886 15.268 -8.830 1.00 95.25 496 CYS A O 1
ATOM 3906 N N . VAL A 1 497 ? 14.640 16.772 -7.181 1.00 95.50 497 VAL A N 1
ATOM 3907 C CA . VAL A 1 497 ? 15.644 17.715 -7.706 1.00 95.50 497 VAL A CA 1
ATOM 3908 C C . VAL A 1 497 ? 17.050 17.107 -7.635 1.00 95.50 497 VAL A C 1
ATOM 3910 O O . VAL A 1 497 ? 17.786 17.202 -8.611 1.00 95.50 497 VAL A O 1
ATOM 3913 N N . PHE A 1 498 ? 17.414 16.407 -6.554 1.00 95.69 498 PHE A N 1
ATOM 3914 C CA . PHE A 1 498 ? 18.708 15.712 -6.479 1.00 95.69 498 PHE A CA 1
ATOM 3915 C C . PHE A 1 498 ? 18.859 14.584 -7.514 1.00 95.69 498 PHE A C 1
ATOM 3917 O O . PHE A 1 498 ? 19.927 14.488 -8.112 1.00 95.69 498 PHE A O 1
ATOM 3924 N N . LEU A 1 499 ? 17.815 13.793 -7.811 1.00 94.38 499 LEU A N 1
ATOM 3925 C CA . LEU A 1 499 ? 17.873 12.856 -8.950 1.00 94.38 499 LEU A CA 1
ATOM 3926 C C . LEU A 1 499 ? 17.969 13.574 -10.302 1.00 94.38 499 LEU A C 1
ATOM 3928 O O . LEU A 1 499 ? 18.723 13.134 -11.164 1.00 94.38 499 LEU A O 1
ATOM 3932 N N . THR A 1 500 ? 17.270 14.701 -10.473 1.00 95.75 500 THR A N 1
ATOM 3933 C CA . THR A 1 500 ? 17.385 15.520 -11.692 1.00 95.75 500 THR A CA 1
ATOM 3934 C C . THR A 1 500 ? 18.836 15.962 -11.900 1.00 95.75 500 THR A C 1
ATOM 3936 O O . THR A 1 500 ? 19.397 15.726 -12.965 1.00 95.75 500 THR A O 1
ATOM 3939 N N . LEU A 1 501 ? 19.478 16.507 -10.860 1.00 93.44 501 LEU A N 1
ATOM 3940 C CA . LEU A 1 501 ? 20.895 16.890 -10.876 1.00 93.44 501 LEU A CA 1
ATOM 3941 C C . LEU A 1 501 ? 21.829 15.689 -11.105 1.00 93.44 501 LEU A C 1
ATOM 3943 O O . LEU A 1 501 ? 22.807 15.816 -11.834 1.00 93.44 501 LEU A O 1
ATOM 3947 N N . ALA A 1 502 ? 21.520 14.516 -10.540 1.00 92.69 502 ALA A N 1
ATOM 3948 C CA . ALA A 1 502 ? 22.299 13.292 -10.749 1.00 92.69 502 ALA A CA 1
ATOM 3949 C C . ALA A 1 502 ? 22.316 12.812 -12.212 1.00 92.69 502 ALA A C 1
ATOM 3951 O O . ALA A 1 502 ? 23.239 12.102 -12.610 1.00 92.69 502 ALA A O 1
ATOM 3952 N N . SER A 1 503 ? 21.295 13.189 -12.986 1.00 92.62 503 SER A N 1
ATOM 3953 C CA . SER A 1 503 ? 21.098 12.827 -14.396 1.00 92.62 503 SER A CA 1
ATOM 3954 C C . SER A 1 503 ? 21.565 13.883 -15.410 1.00 92.62 503 SER A C 1
ATOM 3956 O O . SER A 1 503 ? 21.243 13.774 -16.591 1.00 92.62 503 SER A O 1
ATOM 3958 N N . ILE A 1 504 ? 22.307 14.901 -14.959 1.00 92.06 504 ILE A N 1
ATOM 3959 C CA . ILE A 1 504 ? 22.992 15.874 -15.822 1.00 92.06 504 ILE A CA 1
ATOM 3960 C C . ILE A 1 504 ? 24.466 15.464 -15.938 1.00 92.06 504 ILE A C 1
ATOM 3962 O O . ILE A 1 504 ? 25.130 15.207 -14.930 1.00 92.06 504 ILE A O 1
ATOM 3966 N N . ASP A 1 505 ? 24.980 15.417 -17.165 1.00 86.50 505 ASP A N 1
ATOM 3967 C CA . ASP A 1 505 ? 26.382 15.095 -17.444 1.00 86.50 505 ASP A CA 1
ATOM 3968 C C . ASP A 1 505 ? 27.350 16.104 -16.804 1.00 86.50 505 ASP A C 1
ATOM 3970 O O . ASP A 1 505 ? 27.038 17.287 -16.651 1.00 86.50 505 ASP A O 1
ATOM 3974 N N . GLY A 1 506 ? 28.506 15.618 -16.345 1.00 84.12 506 GLY A N 1
ATOM 3975 C CA . GLY A 1 506 ? 29.502 16.409 -15.613 1.00 84.12 506 GLY A CA 1
ATOM 3976 C C . GLY A 1 506 ? 29.141 16.752 -14.157 1.00 84.12 506 GLY A C 1
ATOM 3977 O O . GLY A 1 506 ? 30.033 17.061 -13.371 1.00 84.12 506 GLY A O 1
ATOM 3978 N N . VAL A 1 507 ? 27.871 16.649 -13.732 1.00 88.69 507 VAL A N 1
ATOM 3979 C CA . VAL A 1 507 ? 27.462 16.944 -12.335 1.00 88.69 507 VAL A CA 1
ATOM 3980 C C . VAL A 1 507 ? 27.813 15.803 -11.373 1.00 88.69 507 VAL A C 1
ATOM 3982 O O . VAL A 1 507 ? 28.194 16.041 -10.225 1.00 88.69 507 VAL A O 1
ATOM 3985 N N . THR A 1 508 ? 27.700 14.555 -11.830 1.00 86.00 508 THR A N 1
ATOM 3986 C CA . THR A 1 508 ? 28.179 13.365 -11.097 1.00 86.00 508 THR A CA 1
ATOM 3987 C C . THR A 1 508 ? 29.473 12.791 -11.676 1.00 86.00 508 THR A C 1
ATOM 3989 O O . THR A 1 508 ? 30.137 12.008 -11.000 1.00 86.00 508 THR A O 1
ATOM 3992 N N . GLY A 1 509 ? 29.844 13.199 -12.890 1.00 85.56 509 GLY A N 1
ATOM 3993 C CA . GLY A 1 509 ? 30.954 12.682 -13.690 1.00 85.56 509 GLY A CA 1
ATOM 3994 C C . GLY A 1 509 ? 30.534 12.535 -15.157 1.00 85.56 509 GLY A C 1
ATOM 3995 O O . GLY A 1 509 ? 29.349 12.668 -15.483 1.00 85.56 509 GLY A O 1
ATOM 3996 N N . ASP A 1 510 ? 31.501 12.263 -16.029 1.00 82.00 510 ASP A N 1
ATOM 3997 C CA . ASP A 1 510 ? 31.292 12.247 -17.484 1.00 82.00 510 ASP A CA 1
ATOM 3998 C C . ASP A 1 510 ? 31.077 10.827 -18.049 1.00 82.00 510 ASP A C 1
ATOM 4000 O O . ASP A 1 510 ? 30.288 10.629 -18.976 1.00 82.00 510 ASP A O 1
ATOM 4004 N N . GLU A 1 511 ? 31.722 9.812 -17.463 1.00 84.25 511 GLU A N 1
ATOM 4005 C CA . GLU A 1 511 ? 31.718 8.429 -17.967 1.00 84.25 511 GLU A CA 1
ATOM 4006 C C . GLU A 1 511 ? 30.848 7.471 -17.120 1.00 84.25 511 GLU A C 1
ATOM 4008 O O . GLU A 1 511 ? 30.885 7.532 -15.883 1.00 84.25 511 GLU A O 1
ATOM 4013 N N . PRO A 1 512 ? 30.089 6.539 -17.740 1.00 84.88 512 PRO A N 1
ATOM 4014 C CA . PRO A 1 512 ? 29.405 5.459 -17.023 1.00 84.88 512 PRO A CA 1
ATOM 4015 C C . PRO A 1 512 ? 30.391 4.621 -16.197 1.00 84.88 512 PRO A C 1
ATOM 4017 O O . PRO A 1 512 ? 31.508 4.354 -16.630 1.00 84.88 512 PRO A O 1
ATOM 4020 N N . GLY A 1 513 ? 30.004 4.228 -14.983 1.00 81.06 513 GLY A N 1
ATOM 4021 C CA . GLY A 1 513 ? 30.879 3.568 -14.006 1.00 81.06 513 GLY A CA 1
ATOM 4022 C C . GLY A 1 513 ? 31.814 4.525 -13.250 1.00 81.06 513 GLY A C 1
ATOM 4023 O O . GLY A 1 513 ? 32.154 4.251 -12.102 1.00 81.06 513 GLY A O 1
ATOM 4024 N N . GLY A 1 514 ? 32.177 5.671 -13.841 1.00 81.38 514 GLY A N 1
ATOM 4025 C CA . GLY A 1 514 ? 32.942 6.741 -13.188 1.00 81.38 514 GLY A CA 1
ATOM 4026 C C . GLY A 1 514 ? 32.089 7.751 -12.403 1.00 81.38 514 GLY A C 1
ATOM 4027 O O . GLY A 1 514 ? 32.621 8.483 -11.566 1.00 81.38 514 GLY A O 1
ATOM 4028 N N . ARG A 1 515 ? 30.771 7.804 -12.648 1.00 89.06 515 ARG A N 1
ATOM 4029 C CA . ARG A 1 515 ? 29.850 8.751 -11.992 1.00 89.06 515 ARG A CA 1
ATOM 4030 C C . ARG A 1 515 ? 29.692 8.478 -10.488 1.00 89.06 515 ARG A C 1
ATOM 4032 O O . ARG A 1 515 ? 29.399 7.369 -10.042 1.00 89.06 515 ARG A O 1
ATOM 4039 N N . SER A 1 516 ? 29.863 9.533 -9.693 1.00 89.38 516 SER A N 1
ATOM 4040 C CA . SER A 1 516 ? 29.865 9.488 -8.231 1.00 89.38 516 SER A CA 1
ATOM 4041 C C . SER A 1 516 ? 28.442 9.405 -7.643 1.00 89.38 516 SER A C 1
ATOM 4043 O O . SER A 1 516 ? 27.597 10.248 -7.959 1.00 89.38 516 SER A O 1
ATOM 4045 N N . PRO A 1 517 ? 28.159 8.457 -6.725 1.00 90.31 517 PRO A N 1
ATOM 4046 C CA . PRO A 1 517 ? 26.800 8.138 -6.271 1.00 90.31 517 PRO A CA 1
ATOM 4047 C C . PRO A 1 517 ? 26.153 9.188 -5.351 1.00 90.31 517 PRO A C 1
ATOM 4049 O O . PRO A 1 517 ? 24.997 9.019 -4.959 1.00 90.31 517 PRO A O 1
ATOM 4052 N N . TRP A 1 518 ? 26.863 10.256 -4.963 1.00 91.31 518 TRP A N 1
ATOM 4053 C CA . TRP A 1 518 ? 26.442 11.181 -3.899 1.00 91.31 518 TRP A CA 1
ATOM 4054 C C . TRP A 1 518 ? 25.037 11.769 -4.121 1.00 91.31 518 TRP A C 1
ATOM 4056 O O . TRP A 1 518 ? 24.213 11.770 -3.204 1.00 91.31 518 TRP A O 1
ATOM 4066 N N . ALA A 1 519 ? 24.737 12.210 -5.346 1.00 91.31 519 ALA A N 1
ATOM 4067 C CA . ALA A 1 519 ? 23.460 12.834 -5.689 1.00 91.31 519 ALA A CA 1
ATOM 4068 C C . ALA A 1 519 ? 22.306 11.818 -5.691 1.00 91.31 519 ALA A C 1
ATOM 4070 O O . ALA A 1 519 ? 21.188 12.148 -5.297 1.00 91.31 519 ALA A O 1
ATOM 4071 N N . ILE A 1 520 ? 22.587 10.562 -6.055 1.00 93.12 520 ILE A N 1
ATOM 4072 C CA . ILE A 1 520 ? 21.614 9.464 -6.028 1.00 93.12 520 ILE A CA 1
ATOM 4073 C C . ILE A 1 520 ? 21.322 9.044 -4.589 1.00 93.12 520 ILE A C 1
ATOM 4075 O O . ILE A 1 520 ? 20.159 8.912 -4.225 1.00 93.12 520 ILE A O 1
ATOM 4079 N N . VAL A 1 521 ? 22.346 8.887 -3.746 1.00 94.00 521 VAL A N 1
ATOM 4080 C CA . VAL A 1 521 ? 22.169 8.496 -2.337 1.00 94.00 521 VAL A CA 1
ATOM 4081 C C . VAL A 1 521 ? 21.373 9.555 -1.565 1.00 94.00 521 VAL A C 1
ATOM 4083 O O . VAL A 1 521 ? 20.417 9.212 -0.867 1.00 94.00 521 VAL A O 1
ATOM 4086 N N . LEU A 1 522 ? 21.700 10.843 -1.733 1.00 94.62 522 LEU A N 1
ATOM 4087 C CA . LEU A 1 522 ? 20.927 11.936 -1.130 1.00 94.62 522 LEU A CA 1
ATOM 4088 C C . LEU A 1 522 ? 19.515 12.037 -1.728 1.00 94.62 522 LEU A C 1
ATOM 4090 O O . LEU A 1 522 ? 18.543 12.160 -0.981 1.00 94.62 522 LEU A O 1
ATOM 4094 N N . GLY A 1 523 ? 19.389 11.938 -3.055 1.00 95.38 523 GLY A N 1
ATOM 4095 C CA . GLY A 1 523 ? 18.110 11.976 -3.760 1.00 95.38 523 GLY A CA 1
ATOM 4096 C C . GLY A 1 523 ? 17.159 10.876 -3.300 1.00 95.38 523 GLY A C 1
ATOM 4097 O O . GLY A 1 523 ? 16.063 11.178 -2.836 1.00 95.38 523 GLY A O 1
ATOM 4098 N N . LEU A 1 524 ? 17.588 9.611 -3.336 1.00 95.50 524 LEU A N 1
ATOM 4099 C CA . LEU A 1 524 ? 16.797 8.461 -2.884 1.00 95.50 524 LEU A CA 1
ATOM 4100 C C . LEU A 1 524 ? 16.441 8.536 -1.397 1.00 95.50 524 LEU A C 1
ATOM 4102 O O . LEU A 1 524 ? 15.302 8.234 -1.043 1.00 95.50 524 LEU A O 1
ATOM 4106 N N . GLY A 1 525 ? 17.369 8.964 -0.534 1.00 96.19 525 GLY A N 1
ATOM 4107 C CA . GLY A 1 525 ? 17.099 9.133 0.897 1.00 96.19 525 GLY A CA 1
ATOM 4108 C C . GLY A 1 525 ? 15.986 10.151 1.163 1.00 96.19 525 GLY A C 1
ATOM 4109 O O . GLY A 1 525 ? 15.043 9.869 1.906 1.00 96.19 525 GLY A O 1
ATOM 4110 N N . LEU A 1 526 ? 16.048 11.309 0.498 1.00 97.12 526 LEU A N 1
ATOM 4111 C CA . LEU A 1 526 ? 15.022 12.354 0.580 1.00 97.12 526 LEU A CA 1
ATOM 4112 C C . LEU A 1 526 ? 13.704 11.932 -0.093 1.00 97.12 526 LEU A C 1
ATOM 4114 O O . LEU A 1 526 ? 12.634 12.185 0.460 1.00 97.12 526 LEU A O 1
ATOM 4118 N N . LEU A 1 527 ? 13.755 11.242 -1.239 1.00 95.50 527 LEU A N 1
ATOM 4119 C CA . LEU A 1 527 ? 12.572 10.717 -1.931 1.00 95.50 527 LEU A CA 1
ATOM 4120 C C . LEU A 1 527 ? 11.819 9.700 -1.062 1.00 95.50 527 LEU A C 1
ATOM 4122 O O . LEU A 1 527 ? 10.606 9.822 -0.896 1.00 95.50 527 LEU A O 1
ATOM 4126 N N . ALA A 1 528 ? 12.532 8.722 -0.493 1.00 96.31 528 ALA A N 1
ATOM 4127 C CA . ALA A 1 528 ? 11.961 7.668 0.341 1.00 96.31 528 ALA A CA 1
ATOM 4128 C C . ALA A 1 528 ? 11.355 8.231 1.632 1.00 96.31 528 ALA A C 1
ATOM 4130 O O . ALA A 1 528 ? 10.227 7.881 1.987 1.00 96.31 528 ALA A O 1
ATOM 4131 N N . LEU A 1 529 ? 12.070 9.145 2.302 1.00 96.44 529 LEU A N 1
ATOM 4132 C CA . LEU A 1 529 ? 11.564 9.856 3.475 1.00 96.44 529 LEU A CA 1
ATOM 4133 C C . LEU A 1 529 ? 10.303 10.660 3.126 1.00 96.44 529 LEU A C 1
ATOM 4135 O O . LEU A 1 529 ? 9.286 10.531 3.806 1.00 96.44 529 LEU A O 1
ATOM 4139 N N . GLY A 1 530 ? 10.363 11.438 2.040 1.00 95.81 530 GLY A N 1
ATOM 4140 C CA . GLY A 1 530 ? 9.292 12.291 1.533 1.00 95.81 530 GLY A CA 1
ATOM 4141 C C . GLY A 1 530 ? 8.001 11.532 1.222 1.00 95.81 530 GLY A C 1
ATOM 4142 O O . GLY A 1 530 ? 6.984 11.757 1.878 1.00 95.81 530 GLY A O 1
ATOM 4143 N N . THR A 1 531 ? 8.032 10.591 0.270 1.00 94.25 531 THR A N 1
ATOM 4144 C CA . THR A 1 531 ? 6.831 9.806 -0.079 1.00 94.25 531 THR A CA 1
ATOM 4145 C C . THR A 1 531 ? 6.342 8.974 1.109 1.00 94.25 531 THR A C 1
ATOM 4147 O O . THR A 1 531 ? 5.139 8.918 1.362 1.00 94.25 531 THR A O 1
ATOM 4150 N N . GLY A 1 532 ? 7.251 8.401 1.908 1.00 91.56 532 GLY A N 1
ATOM 4151 C CA . GLY A 1 532 ? 6.891 7.612 3.082 1.00 91.56 532 GLY A CA 1
ATOM 4152 C C . GLY A 1 532 ? 6.098 8.412 4.116 1.00 91.56 532 GLY A C 1
ATOM 4153 O O . GLY A 1 532 ? 5.057 7.947 4.574 1.00 91.56 532 GLY A O 1
ATOM 4154 N N . GLY A 1 533 ? 6.515 9.642 4.432 1.00 90.56 533 GLY A N 1
ATOM 4155 C CA . GLY A 1 533 ? 5.774 10.515 5.350 1.00 90.56 533 GLY A CA 1
ATOM 4156 C C . GLY A 1 533 ? 4.389 10.939 4.838 1.00 90.56 533 GLY A C 1
ATOM 4157 O O . GLY A 1 533 ? 3.462 11.123 5.631 1.00 90.56 533 GLY A O 1
ATOM 4158 N N . ILE A 1 534 ? 4.228 11.047 3.515 1.00 91.50 534 ILE A N 1
ATOM 4159 C CA . ILE A 1 534 ? 2.982 11.457 2.846 1.00 91.50 534 ILE A CA 1
ATOM 4160 C C . ILE A 1 534 ? 1.947 10.321 2.809 1.00 91.50 534 ILE A C 1
ATOM 4162 O O . ILE A 1 534 ? 0.788 10.547 3.169 1.00 91.50 534 ILE A O 1
ATOM 4166 N N . LYS A 1 535 ? 2.350 9.102 2.413 1.00 86.81 535 LYS A N 1
ATOM 4167 C CA . LYS A 1 535 ? 1.456 7.950 2.153 1.00 86.81 535 LYS A CA 1
ATOM 4168 C C . LYS A 1 535 ? 0.363 7.685 3.217 1.00 86.81 535 LYS A C 1
ATOM 4170 O O . LYS A 1 535 ? -0.791 7.545 2.813 1.00 86.81 535 LYS A O 1
ATOM 4175 N N . PRO A 1 536 ? 0.635 7.634 4.541 1.00 82.62 536 PRO A N 1
ATOM 4176 C CA . PRO A 1 536 ? -0.406 7.366 5.548 1.00 82.62 536 PRO A CA 1
ATOM 4177 C C . PRO A 1 536 ? -1.322 8.577 5.808 1.00 82.62 536 PRO A C 1
ATOM 4179 O O . PRO A 1 536 ? -2.411 8.443 6.372 1.00 82.62 536 PRO A O 1
ATOM 4182 N N . CYS A 1 537 ? -0.885 9.775 5.415 1.00 85.31 537 CYS A N 1
ATOM 4183 C CA . CYS A 1 537 ? -1.546 11.028 5.747 1.00 85.31 537 CYS A CA 1
ATOM 4184 C C . CYS A 1 537 ? -2.598 11.430 4.705 1.00 85.31 537 CYS A C 1
ATOM 4186 O O . CYS A 1 537 ? -3.656 11.910 5.102 1.00 85.31 537 CYS A O 1
ATOM 4188 N N . VAL A 1 538 ? -2.361 11.236 3.397 1.00 89.44 538 VAL A N 1
ATOM 4189 C CA . VAL A 1 538 ? -3.280 11.742 2.349 1.00 89.44 538 VAL A CA 1
ATOM 4190 C C . VAL A 1 538 ? -4.657 11.082 2.425 1.00 89.44 538 VAL A C 1
ATOM 4192 O O . VAL A 1 538 ? -5.670 11.778 2.474 1.00 89.44 538 VAL A O 1
ATOM 4195 N N . SER A 1 539 ? -4.709 9.749 2.475 1.00 81.88 539 SER A N 1
ATOM 4196 C CA . SER A 1 539 ? -5.963 8.979 2.464 1.00 81.88 539 SER A CA 1
ATOM 4197 C C . SER A 1 539 ? -6.829 9.224 3.704 1.00 81.88 539 SER A C 1
ATOM 4199 O O . SER A 1 539 ? -8.056 9.194 3.618 1.00 81.88 539 SER A O 1
ATOM 4201 N N . THR A 1 540 ? -6.220 9.539 4.850 1.00 79.88 540 THR A N 1
ATOM 4202 C CA . THR A 1 540 ? -6.968 9.925 6.055 1.00 79.88 540 THR A CA 1
ATOM 4203 C C . THR A 1 540 ? -7.335 11.413 6.056 1.00 79.88 540 THR A C 1
ATOM 4205 O O . THR A 1 540 ? -8.434 11.763 6.476 1.00 79.88 540 THR A O 1
ATOM 4208 N N . PHE A 1 541 ? -6.475 12.291 5.528 1.00 87.19 541 PHE A N 1
ATOM 4209 C CA . PHE A 1 541 ? -6.725 13.734 5.428 1.00 87.19 541 PHE A CA 1
ATOM 4210 C C . PHE A 1 541 ? -7.793 14.098 4.386 1.00 87.19 541 PHE A C 1
ATOM 4212 O O . PHE A 1 541 ? -8.534 15.056 4.600 1.00 87.19 541 PHE A O 1
ATOM 4219 N N . ILE A 1 542 ? -7.915 13.343 3.286 1.00 87.06 542 ILE A N 1
ATOM 4220 C CA . ILE A 1 542 ? -8.999 13.529 2.309 1.00 87.06 542 ILE A CA 1
ATOM 4221 C C . ILE A 1 542 ? -10.353 13.102 2.893 1.00 87.06 542 ILE A C 1
ATOM 4223 O O . ILE A 1 542 ? -11.340 13.811 2.704 1.00 87.06 542 ILE A O 1
ATOM 4227 N N . GLY A 1 543 ? -10.384 12.012 3.673 1.00 80.69 543 GLY A N 1
ATOM 4228 C CA . GLY A 1 543 ? -11.564 11.587 4.431 1.00 80.69 543 GLY A CA 1
ATOM 4229 C C . GLY A 1 543 ? -12.001 12.633 5.460 1.00 80.69 543 GLY A C 1
ATOM 4230 O O . GLY A 1 543 ? -13.183 12.953 5.532 1.00 80.69 543 GLY A O 1
ATOM 4231 N N . ASP A 1 544 ? -11.047 13.254 6.166 1.00 83.62 544 ASP A N 1
ATOM 4232 C CA . ASP A 1 544 ? -11.301 14.358 7.109 1.00 83.62 544 ASP A CA 1
ATOM 4233 C C . ASP A 1 544 ? -11.958 15.601 6.475 1.00 83.62 544 ASP A C 1
ATOM 4235 O O . ASP A 1 544 ? -12.445 16.460 7.207 1.00 83.62 544 ASP A O 1
ATOM 4239 N N . GLN A 1 545 ? -11.986 15.728 5.140 1.00 88.38 545 GLN A N 1
ATOM 4240 C CA . GLN A 1 545 ? -12.670 16.837 4.459 1.00 88.38 545 GLN A CA 1
ATOM 4241 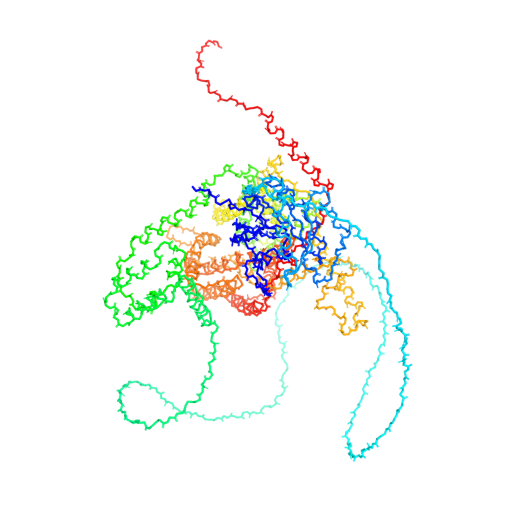C C . GLN A 1 545 ? -14.180 16.614 4.287 1.00 88.38 545 GLN A C 1
ATOM 4243 O O . GLN A 1 545 ? -14.885 17.548 3.899 1.00 88.38 545 GLN A O 1
ATOM 4248 N N . LEU A 1 546 ? -14.691 15.408 4.555 1.00 82.62 546 LEU A N 1
ATOM 4249 C CA . LEU A 1 546 ? -16.124 15.165 4.689 1.00 82.62 546 LEU A CA 1
ATOM 4250 C C . LEU A 1 546 ? -16.534 15.384 6.150 1.00 82.62 546 LEU A C 1
ATOM 4252 O O . LEU A 1 546 ? -16.020 14.734 7.057 1.00 82.62 546 LEU A O 1
ATOM 4256 N N . GLY A 1 547 ? -17.489 16.291 6.369 1.00 66.75 547 GLY A N 1
ATOM 4257 C CA . GLY A 1 547 ? -18.161 16.416 7.663 1.00 66.75 547 GLY A CA 1
ATOM 4258 C C . GLY A 1 547 ? -18.984 15.166 7.998 1.00 66.75 547 GLY A C 1
ATOM 4259 O O . GLY A 1 547 ? -19.344 14.391 7.105 1.00 66.75 547 GLY A O 1
ATOM 4260 N N . SER A 1 548 ? -19.324 15.010 9.279 1.00 60.31 548 SER A N 1
ATOM 4261 C CA . SER A 1 548 ? -20.157 13.932 9.846 1.00 60.31 548 SER A CA 1
ATOM 4262 C C . SER A 1 548 ? -21.378 13.570 8.995 1.00 60.31 548 SER A C 1
ATOM 4264 O O . SER A 1 548 ? -21.699 12.397 8.792 1.00 60.31 548 SER A O 1
ATOM 4266 N N . ASP A 1 549 ? -22.027 14.591 8.455 1.00 59.41 549 ASP A N 1
ATOM 4267 C CA . ASP A 1 549 ? -23.325 14.522 7.784 1.00 59.41 549 ASP A CA 1
ATOM 4268 C C . ASP A 1 549 ? -23.190 13.985 6.344 1.00 59.41 549 ASP A C 1
ATOM 4270 O O . ASP A 1 549 ? -24.148 13.501 5.739 1.00 59.41 549 ASP A O 1
ATOM 4274 N N . LYS A 1 550 ? -21.967 14.020 5.796 1.00 69.62 550 LYS A N 1
ATOM 4275 C CA . LYS A 1 550 ? -21.615 13.564 4.442 1.00 69.62 550 LYS A CA 1
ATOM 4276 C C . LYS A 1 550 ? -20.871 12.227 4.419 1.00 69.62 550 LYS A C 1
ATOM 4278 O O . LYS A 1 550 ? -20.374 11.836 3.366 1.00 69.62 550 LYS A O 1
ATOM 4283 N N . ASN A 1 551 ? -20.841 11.485 5.529 1.00 63.56 551 ASN A N 1
ATOM 4284 C CA . ASN A 1 551 ? -20.187 10.170 5.612 1.00 63.56 551 ASN A CA 1
ATOM 4285 C C . ASN A 1 551 ? -20.666 9.159 4.546 1.00 63.56 551 ASN A C 1
ATOM 4287 O O . ASN A 1 551 ? -19.884 8.323 4.105 1.00 63.56 551 ASN A O 1
ATOM 4291 N N . HIS A 1 552 ? -21.906 9.267 4.055 1.00 69.31 552 HIS A N 1
ATOM 4292 C CA . HIS A 1 552 ? -22.416 8.432 2.956 1.00 69.31 552 HIS A CA 1
ATOM 4293 C C . HIS A 1 552 ? -21.695 8.659 1.606 1.00 69.31 552 HIS A C 1
ATOM 4295 O O . HIS A 1 552 ? -21.774 7.815 0.718 1.00 69.31 552 HIS A O 1
ATOM 4301 N N . LEU A 1 553 ? -20.965 9.770 1.438 1.00 72.75 553 LEU A N 1
ATOM 4302 C CA . LEU A 1 553 ? -20.146 10.054 0.251 1.00 72.75 553 LEU A CA 1
ATOM 4303 C C . LEU A 1 553 ? -18.718 9.488 0.347 1.00 72.75 553 LEU A C 1
ATOM 4305 O O . LEU A 1 553 ? -17.970 9.567 -0.629 1.00 72.75 553 LEU A O 1
ATOM 4309 N N . LEU A 1 554 ? -18.322 8.938 1.501 1.00 71.56 554 LEU A N 1
ATOM 4310 C CA . LEU A 1 554 ? -16.944 8.523 1.784 1.00 71.56 554 LEU A CA 1
ATOM 4311 C C . LEU A 1 554 ? -16.473 7.373 0.881 1.00 71.56 554 LEU A C 1
ATOM 4313 O O . LEU A 1 554 ? -15.338 7.390 0.411 1.00 71.56 554 LEU A O 1
ATOM 4317 N N . GLU A 1 555 ? -17.347 6.412 0.571 1.00 68.44 555 GLU A N 1
ATOM 4318 C CA . GLU A 1 555 ? -17.024 5.320 -0.356 1.00 68.44 555 GLU A CA 1
ATOM 4319 C C . GLU A 1 555 ? -16.736 5.858 -1.767 1.00 68.44 555 GLU A C 1
ATOM 4321 O O . GLU A 1 555 ? -15.683 5.588 -2.343 1.00 68.44 555 GLU A O 1
ATOM 4326 N N . ARG A 1 556 ? -17.625 6.712 -2.292 1.00 74.00 556 ARG A N 1
ATOM 4327 C CA . ARG A 1 556 ? -17.474 7.358 -3.606 1.00 74.00 556 ARG A CA 1
ATOM 4328 C C . ARG A 1 556 ? -16.237 8.263 -3.666 1.00 74.00 556 ARG A C 1
ATOM 4330 O O . ARG A 1 556 ? -15.607 8.363 -4.716 1.00 74.00 556 ARG A O 1
ATOM 4337 N N . LEU A 1 557 ? -15.853 8.884 -2.547 1.00 80.44 557 LEU A N 1
ATOM 4338 C CA . LEU A 1 557 ? -14.601 9.634 -2.423 1.00 80.44 557 LEU A CA 1
ATOM 4339 C C . LEU A 1 557 ? -13.371 8.722 -2.548 1.00 80.44 557 LEU A C 1
ATOM 4341 O O . LEU A 1 557 ? -12.452 9.049 -3.298 1.00 80.44 557 LEU A O 1
ATOM 4345 N N . PHE A 1 558 ? -13.356 7.569 -1.872 1.00 75.19 558 PHE A N 1
ATOM 4346 C CA . PHE A 1 558 ? -12.261 6.604 -2.003 1.00 75.19 558 PHE A CA 1
ATOM 4347 C C . PHE A 1 558 ? -12.210 5.947 -3.389 1.00 75.19 558 PHE A C 1
ATOM 4349 O O . PHE A 1 558 ? -11.118 5.736 -3.910 1.00 75.19 558 PHE A O 1
ATOM 4356 N N . GLN A 1 559 ? -13.356 5.719 -4.039 1.00 78.38 559 GLN A N 1
ATOM 4357 C CA . GLN A 1 559 ? -13.405 5.306 -5.447 1.00 78.38 559 GLN A CA 1
ATOM 4358 C C . GLN A 1 559 ? -12.752 6.363 -6.361 1.00 78.38 559 GLN A C 1
ATOM 4360 O O . GLN A 1 559 ? -11.895 6.020 -7.173 1.00 78.38 559 GLN A O 1
ATOM 4365 N N . MET A 1 560 ? -13.082 7.655 -6.202 1.00 83.25 560 MET A N 1
ATOM 4366 C CA . MET A 1 560 ? -12.429 8.745 -6.952 1.00 83.25 560 MET A CA 1
ATOM 4367 C C . MET A 1 560 ? -10.919 8.817 -6.681 1.00 83.25 560 MET A C 1
ATOM 4369 O O . MET A 1 560 ? -10.135 8.961 -7.615 1.00 83.25 560 MET A O 1
ATOM 4373 N N . PHE A 1 561 ? -10.504 8.671 -5.421 1.00 84.25 561 PHE A N 1
ATOM 4374 C CA . PHE A 1 561 ? -9.094 8.636 -5.025 1.00 84.25 561 PHE A CA 1
ATOM 4375 C C . PHE A 1 561 ? -8.339 7.470 -5.690 1.00 84.25 561 PHE A C 1
ATOM 4377 O O . PHE A 1 561 ? -7.261 7.670 -6.246 1.00 84.25 561 PHE A O 1
ATOM 4384 N N . TYR A 1 562 ? -8.933 6.274 -5.724 1.00 81.56 562 TYR A N 1
ATOM 4385 C CA . TYR A 1 562 ? -8.358 5.103 -6.390 1.00 81.56 562 TYR A CA 1
ATOM 4386 C C . TYR A 1 562 ? -8.231 5.287 -7.915 1.00 81.56 562 TYR A C 1
ATOM 4388 O O . TYR A 1 562 ? -7.224 4.888 -8.505 1.00 81.56 562 TYR A O 1
ATOM 4396 N N . TRP A 1 563 ? -9.193 5.958 -8.559 1.00 83.81 563 TRP A N 1
ATOM 4397 C CA . TRP A 1 563 ? -9.067 6.353 -9.968 1.00 83.81 563 TRP A CA 1
ATOM 4398 C C . TRP A 1 563 ? -7.910 7.338 -10.193 1.00 83.81 563 TRP A C 1
ATOM 4400 O O . TRP A 1 563 ? -7.128 7.135 -11.119 1.00 83.81 563 TRP A O 1
ATOM 4410 N N . CYS A 1 564 ? -7.737 8.348 -9.332 1.00 88.06 564 CYS A N 1
ATOM 4411 C CA . CYS A 1 564 ? -6.599 9.276 -9.402 1.00 88.06 564 CYS A CA 1
ATOM 4412 C C . CYS A 1 564 ? -5.238 8.564 -9.295 1.00 88.06 564 CYS A C 1
ATOM 4414 O O . CYS A 1 564 ? -4.319 8.881 -10.051 1.00 88.06 564 CYS A O 1
ATOM 4416 N N . VAL A 1 565 ? -5.122 7.581 -8.392 1.00 86.69 565 VAL A N 1
ATOM 4417 C CA . VAL A 1 565 ? -3.907 6.770 -8.194 1.00 86.69 565 VAL A CA 1
ATOM 4418 C C . VAL A 1 565 ? -3.513 6.016 -9.466 1.00 86.69 565 VAL A C 1
ATOM 4420 O O . VAL A 1 565 ? -2.371 6.124 -9.920 1.00 86.69 565 VAL A O 1
ATOM 4423 N N . ASN A 1 566 ? -4.456 5.283 -10.062 1.00 84.81 566 ASN A N 1
ATOM 4424 C CA . ASN A 1 566 ? -4.186 4.490 -11.262 1.00 84.81 566 ASN A CA 1
ATOM 4425 C C . ASN A 1 566 ? -3.938 5.370 -12.493 1.00 84.81 566 ASN A C 1
ATOM 4427 O O . ASN A 1 566 ? -3.051 5.066 -13.287 1.00 84.81 566 ASN A O 1
ATOM 4431 N N . LEU A 1 567 ? -4.647 6.497 -12.620 1.00 88.19 567 LEU A N 1
ATOM 4432 C CA . LEU A 1 567 ? -4.460 7.447 -13.719 1.00 88.19 567 LEU A CA 1
ATOM 4433 C C . LEU A 1 567 ? -3.040 8.042 -13.729 1.00 88.19 567 LEU A C 1
ATOM 4435 O O . LEU A 1 567 ? -2.409 8.111 -14.783 1.00 88.19 567 LEU A O 1
ATOM 4439 N N . GLY A 1 568 ? -2.510 8.418 -12.557 1.00 91.44 568 GLY A N 1
ATOM 4440 C CA . GLY A 1 568 ? -1.125 8.885 -12.422 1.00 91.44 568 GLY A CA 1
ATOM 4441 C C . GLY A 1 568 ? -0.096 7.799 -12.767 1.00 91.44 568 GLY A C 1
ATOM 4442 O O . GLY A 1 568 ? 0.871 8.067 -13.483 1.00 91.44 568 GLY A O 1
ATOM 4443 N N . SER A 1 569 ? -0.327 6.561 -12.316 1.00 90.56 569 SER A N 1
ATOM 4444 C CA . SER A 1 569 ? 0.528 5.405 -12.632 1.00 90.56 569 SER A CA 1
ATOM 4445 C C . SER A 1 569 ? 0.559 5.092 -14.135 1.00 90.56 569 SER A C 1
ATOM 4447 O O . SER A 1 569 ? 1.633 4.977 -14.724 1.00 90.56 569 SER A O 1
ATOM 4449 N N . LEU A 1 570 ? -0.608 5.036 -14.783 1.00 91.00 570 LEU A N 1
ATOM 4450 C CA . LEU A 1 570 ? -0.735 4.722 -16.206 1.00 91.00 570 LEU A CA 1
ATOM 4451 C C . LEU A 1 570 ? -0.048 5.768 -17.097 1.00 91.00 570 LEU A C 1
ATOM 4453 O O . LEU A 1 570 ? 0.691 5.406 -18.006 1.00 91.00 570 LEU A O 1
ATOM 4457 N N . PHE A 1 571 ? -0.244 7.066 -16.836 1.00 92.75 571 PHE A N 1
ATOM 4458 C CA . PHE A 1 571 ? 0.408 8.095 -17.651 1.00 92.75 571 PHE A CA 1
ATOM 4459 C C . PHE A 1 571 ? 1.921 8.157 -17.434 1.00 92.75 571 PHE A C 1
ATOM 4461 O O . PHE A 1 571 ? 2.656 8.324 -18.403 1.00 92.75 571 PHE A O 1
ATOM 4468 N N . SER A 1 572 ? 2.408 7.997 -16.202 1.00 94.06 572 SER A N 1
ATOM 4469 C CA . SER A 1 572 ? 3.853 8.040 -15.927 1.00 94.06 572 SER A CA 1
ATOM 4470 C C . SER A 1 572 ? 4.613 6.861 -16.537 1.00 94.06 572 SER A C 1
ATOM 4472 O O . SER A 1 572 ? 5.629 7.078 -17.193 1.00 94.06 572 SER A O 1
ATOM 4474 N N . THR A 1 573 ? 4.084 5.640 -16.413 1.00 91.56 573 THR A N 1
ATOM 4475 C CA . THR A 1 573 ? 4.671 4.415 -17.001 1.00 91.56 573 THR A CA 1
ATOM 4476 C C . THR A 1 573 ? 4.618 4.360 -18.534 1.00 91.56 573 THR A C 1
ATOM 4478 O O . THR A 1 573 ? 5.241 3.487 -19.130 1.00 91.56 573 THR A O 1
ATOM 4481 N N . ILE A 1 574 ? 3.921 5.297 -19.187 1.00 92.38 574 ILE A N 1
ATOM 4482 C CA . ILE A 1 574 ? 3.935 5.472 -20.648 1.00 92.38 574 ILE A CA 1
ATOM 4483 C C . ILE A 1 574 ? 4.822 6.659 -21.050 1.00 92.38 574 ILE A C 1
ATOM 4485 O O . ILE A 1 574 ? 5.646 6.524 -21.954 1.00 92.38 574 ILE A O 1
ATOM 4489 N N . LEU A 1 575 ? 4.658 7.817 -20.398 1.00 93.50 575 LEU A N 1
ATOM 4490 C CA . LEU A 1 575 ? 5.269 9.084 -20.814 1.00 93.50 575 LEU A CA 1
ATOM 4491 C C . LEU A 1 575 ? 6.720 9.253 -20.352 1.00 93.50 575 LEU A C 1
ATOM 4493 O O . LEU A 1 575 ? 7.533 9.727 -21.141 1.00 93.50 575 LEU A O 1
ATOM 4497 N N . SER A 1 576 ? 7.084 8.869 -19.125 1.00 93.88 576 SER A N 1
ATOM 4498 C CA . SER A 1 576 ? 8.475 9.010 -18.658 1.00 93.88 576 SER A CA 1
ATOM 4499 C C . SER A 1 576 ? 9.480 8.173 -19.468 1.00 93.88 576 SER A C 1
ATOM 4501 O O . SER A 1 576 ? 10.523 8.731 -19.818 1.00 93.88 576 SER A O 1
ATOM 4503 N N . PRO A 1 577 ? 9.162 6.925 -19.873 1.00 92.50 577 PRO A N 1
ATOM 4504 C CA . PRO A 1 577 ? 9.925 6.187 -20.882 1.00 92.50 577 PRO A CA 1
ATOM 4505 C C . PRO A 1 577 ? 10.154 6.946 -22.198 1.00 92.50 577 PRO A C 1
ATOM 4507 O O . PRO A 1 577 ? 11.276 7.055 -22.688 1.00 92.50 577 PRO A O 1
ATOM 4510 N N . ILE A 1 578 ? 9.091 7.538 -22.757 1.00 92.19 578 ILE A N 1
ATOM 4511 C CA . ILE A 1 578 ? 9.157 8.319 -24.004 1.00 92.19 578 ILE A CA 1
ATOM 4512 C C . ILE A 1 578 ? 10.054 9.554 -23.815 1.00 92.19 578 ILE A C 1
ATOM 4514 O O . ILE A 1 578 ? 10.858 9.876 -24.688 1.00 92.19 578 ILE A O 1
ATOM 4518 N N . ILE A 1 579 ? 9.957 10.236 -22.671 1.00 94.00 579 ILE A N 1
ATOM 4519 C CA . ILE A 1 579 ? 10.735 11.449 -22.393 1.00 94.00 579 ILE A CA 1
ATOM 4520 C C . ILE A 1 579 ? 12.237 11.145 -22.275 1.00 94.00 579 ILE A C 1
ATOM 4522 O O . ILE A 1 579 ? 13.033 11.904 -22.830 1.00 94.00 579 ILE A O 1
ATOM 4526 N N . HIS A 1 580 ? 12.662 10.060 -21.610 1.00 91.69 580 HIS A N 1
ATOM 4527 C CA . HIS A 1 580 ? 14.103 9.761 -21.547 1.00 91.69 580 HIS A CA 1
ATOM 4528 C C . HIS A 1 580 ? 14.651 9.278 -22.894 1.00 91.69 580 HIS A C 1
ATOM 4530 O O . HIS A 1 580 ? 15.694 9.774 -23.316 1.00 91.69 580 HIS A O 1
ATOM 4536 N N . ARG A 1 581 ? 13.903 8.425 -23.613 1.00 89.69 581 ARG A N 1
ATOM 4537 C CA . ARG A 1 581 ? 14.313 7.860 -24.909 1.00 89.69 581 ARG A CA 1
ATOM 4538 C C . ARG A 1 581 ? 14.462 8.905 -26.014 1.00 89.69 581 ARG A C 1
ATOM 4540 O O . ARG A 1 581 ? 15.396 8.808 -26.805 1.00 89.69 581 ARG A O 1
ATOM 4547 N N . TYR A 1 582 ? 13.541 9.868 -26.097 1.00 90.75 582 TYR A N 1
ATOM 4548 C CA . TYR A 1 582 ? 13.510 10.858 -27.184 1.00 90.75 582 TYR A CA 1
ATOM 4549 C C . TYR A 1 582 ? 14.046 12.245 -26.797 1.00 90.75 582 TYR A C 1
ATOM 4551 O O . TYR A 1 582 ? 14.215 13.079 -27.687 1.00 90.75 582 TYR A O 1
ATOM 4559 N N . ILE A 1 583 ? 14.289 12.522 -25.508 1.00 93.25 583 ILE A N 1
ATOM 4560 C CA . ILE A 1 583 ? 14.789 13.829 -25.046 1.00 93.25 583 ILE A CA 1
ATOM 4561 C C . ILE A 1 583 ? 16.038 13.674 -24.173 1.00 93.25 583 ILE A C 1
ATOM 4563 O O . ILE A 1 583 ? 17.097 14.145 -24.578 1.00 93.25 583 ILE A O 1
ATOM 4567 N N . SER A 1 584 ? 15.917 13.106 -22.965 1.00 92.69 584 SER A N 1
ATOM 4568 C CA . SER A 1 584 ? 17.031 12.736 -22.055 1.00 92.69 584 SER A CA 1
ATOM 4569 C C . SER A 1 584 ? 16.543 12.429 -20.632 1.00 92.69 584 SER A C 1
ATOM 4571 O O . SER A 1 584 ? 15.467 12.866 -20.210 1.00 92.69 584 SER A O 1
ATOM 4573 N N . TYR A 1 585 ? 17.375 11.731 -19.847 1.00 93.25 585 TYR A N 1
ATOM 4574 C CA . TYR A 1 585 ? 17.109 11.430 -18.435 1.00 93.25 585 TYR A CA 1
ATOM 4575 C C . TYR A 1 585 ? 16.840 12.677 -17.576 1.00 93.25 585 TYR A C 1
ATOM 4577 O O . TYR A 1 585 ? 15.895 12.658 -16.787 1.00 93.25 585 TYR A O 1
ATOM 4585 N N . TRP A 1 586 ? 17.577 13.784 -17.747 1.00 93.50 586 TRP A N 1
ATOM 4586 C CA . TRP A 1 586 ? 17.349 14.983 -16.922 1.00 93.50 586 TRP A CA 1
ATOM 4587 C C . TRP A 1 586 ? 15.965 15.604 -17.132 1.00 93.50 586 TRP A C 1
ATOM 4589 O O . TRP A 1 586 ? 15.345 16.032 -16.162 1.00 93.50 586 TRP A O 1
ATOM 4599 N N . VAL A 1 587 ? 15.412 15.577 -18.350 1.00 95.50 587 VAL A N 1
ATOM 4600 C CA . VAL A 1 587 ? 14.025 16.017 -18.598 1.00 95.50 587 VAL A CA 1
ATOM 4601 C C . VAL A 1 587 ? 13.021 15.018 -18.006 1.00 95.50 587 VAL A C 1
ATOM 4603 O O . VAL A 1 587 ? 11.997 15.419 -17.439 1.00 95.50 587 VAL A O 1
ATOM 4606 N N . ALA A 1 588 ? 13.334 13.720 -18.061 1.00 95.31 588 ALA A N 1
ATOM 4607 C CA . ALA A 1 588 ? 12.504 12.658 -17.493 1.00 95.31 588 ALA A CA 1
ATOM 4608 C C . ALA A 1 588 ? 12.437 12.684 -15.954 1.00 95.31 588 ALA A C 1
ATOM 4610 O O . ALA A 1 588 ? 11.391 12.333 -15.408 1.00 95.31 588 ALA A O 1
ATOM 4611 N N . PHE A 1 589 ? 13.485 13.154 -15.261 1.00 95.88 589 PHE A N 1
ATOM 4612 C CA . PHE A 1 589 ? 13.495 13.388 -13.806 1.00 95.88 589 PHE A CA 1
ATOM 4613 C C . PHE A 1 589 ? 13.061 14.811 -13.397 1.00 95.88 589 PHE A C 1
ATOM 4615 O O . PHE A 1 589 ? 12.448 14.980 -12.339 1.00 95.88 589 PHE A O 1
ATOM 4622 N N . LEU A 1 590 ? 13.257 15.826 -14.249 1.00 96.19 590 LEU A N 1
ATOM 4623 C CA . LEU A 1 590 ? 12.729 17.177 -14.013 1.00 96.19 590 LEU A CA 1
ATOM 4624 C C . LEU A 1 590 ? 11.195 17.203 -14.049 1.00 96.19 590 LEU A C 1
ATOM 4626 O O . LEU A 1 590 ? 10.571 17.889 -13.241 1.00 96.19 590 LEU A O 1
ATOM 4630 N N . THR A 1 591 ? 10.579 16.435 -14.951 1.00 96.00 591 THR A N 1
ATOM 4631 C CA . THR A 1 591 ? 9.114 16.325 -15.073 1.00 96.00 591 THR A CA 1
ATOM 4632 C C . THR A 1 591 ? 8.438 15.940 -13.739 1.00 96.00 591 THR A C 1
ATOM 4634 O O . THR A 1 591 ? 7.588 16.701 -13.265 1.00 96.00 591 THR A O 1
ATOM 4637 N N . PRO A 1 592 ? 8.811 14.833 -13.060 1.00 96.06 592 PRO A N 1
ATOM 4638 C CA . PRO A 1 592 ? 8.261 14.496 -11.753 1.00 96.06 592 PRO A CA 1
ATOM 4639 C C . PRO A 1 592 ? 8.684 15.470 -10.642 1.00 96.06 592 PRO A C 1
ATOM 4641 O O . PRO A 1 592 ? 7.885 15.704 -9.733 1.00 96.06 592 PRO A O 1
ATOM 4644 N N . ALA A 1 593 ? 9.865 16.100 -10.715 1.00 96.44 593 ALA A N 1
ATOM 4645 C CA . ALA A 1 593 ? 10.270 17.127 -9.748 1.00 96.44 593 ALA A CA 1
ATOM 4646 C C . ALA A 1 593 ? 9.356 18.366 -9.815 1.00 96.44 593 ALA A C 1
ATOM 4648 O O . ALA A 1 593 ? 8.837 18.817 -8.791 1.00 96.44 593 ALA A O 1
ATOM 4649 N N . PHE A 1 594 ? 9.075 18.865 -11.023 1.00 96.75 594 PHE A N 1
ATOM 4650 C CA . PHE A 1 594 ? 8.132 19.960 -11.263 1.00 96.75 594 PHE A CA 1
ATOM 4651 C C . PHE A 1 594 ? 6.710 19.608 -10.802 1.00 96.75 594 PHE A C 1
ATOM 4653 O O . PHE A 1 594 ? 6.029 20.441 -10.197 1.00 96.75 594 PHE A O 1
ATOM 4660 N N . LEU A 1 595 ? 6.264 18.367 -11.028 1.00 96.62 595 LEU A N 1
ATOM 4661 C CA . LEU A 1 595 ? 4.950 17.897 -10.583 1.00 96.62 595 LEU A CA 1
ATOM 4662 C C . LEU A 1 595 ? 4.854 17.731 -9.055 1.00 96.62 595 LEU A C 1
ATOM 4664 O O . LEU A 1 595 ? 3.794 18.020 -8.502 1.00 96.62 595 LEU A O 1
ATOM 4668 N N . LEU A 1 596 ? 5.933 17.374 -8.346 1.00 96.38 596 LEU A N 1
ATOM 4669 C CA . LEU A 1 596 ? 5.954 17.340 -6.872 1.00 96.38 596 LEU A CA 1
ATOM 4670 C C . LEU A 1 596 ? 5.939 18.742 -6.250 1.00 96.38 596 LEU A C 1
ATOM 4672 O O . LEU A 1 596 ? 5.172 18.988 -5.312 1.00 96.38 596 LEU A O 1
ATOM 4676 N N . VAL A 1 597 ? 6.701 19.687 -6.815 1.00 97.00 597 VAL A N 1
ATOM 4677 C CA . VAL A 1 597 ? 6.624 21.105 -6.423 1.00 97.00 597 VAL A CA 1
ATOM 4678 C C . VAL A 1 597 ? 5.208 21.633 -6.668 1.00 97.00 597 VAL A C 1
ATOM 4680 O O . VAL A 1 597 ? 4.593 22.194 -5.761 1.00 97.00 597 VAL A O 1
ATOM 4683 N N . SER A 1 598 ? 4.647 21.375 -7.853 1.00 96.50 598 SER A N 1
ATOM 4684 C CA . SER A 1 598 ? 3.274 21.760 -8.204 1.00 96.50 598 SER A CA 1
ATOM 4685 C C . SER A 1 598 ? 2.241 21.130 -7.268 1.00 96.50 598 SER A C 1
ATOM 4687 O O . SER A 1 598 ? 1.347 21.826 -6.800 1.00 96.50 598 SER A O 1
ATOM 4689 N N . SER A 1 599 ? 2.383 19.846 -6.929 1.00 95.56 599 SER A N 1
ATOM 4690 C CA . SER A 1 599 ? 1.529 19.137 -5.967 1.00 95.56 599 SER A CA 1
ATOM 4691 C C . SER A 1 599 ? 1.555 19.812 -4.593 1.00 95.56 599 SER A C 1
ATOM 4693 O O . SER A 1 599 ? 0.504 20.130 -4.035 1.00 95.56 599 SER A O 1
ATOM 4695 N N . THR A 1 600 ? 2.752 20.126 -4.089 1.00 95.31 600 THR A N 1
ATOM 4696 C CA . THR A 1 600 ? 2.953 20.793 -2.793 1.00 95.31 600 THR A CA 1
ATOM 4697 C C . THR A 1 600 ? 2.359 22.208 -2.785 1.00 95.31 600 THR A C 1
ATOM 4699 O O . THR A 1 600 ? 1.709 22.604 -1.815 1.00 95.31 600 THR A O 1
ATOM 4702 N N . VAL A 1 601 ? 2.499 22.956 -3.887 1.00 96.31 601 VAL A N 1
ATOM 4703 C CA . VAL A 1 601 ? 1.904 24.294 -4.069 1.00 96.31 601 VAL A CA 1
ATOM 4704 C C . VAL A 1 601 ? 0.377 24.230 -4.194 1.00 96.31 601 VAL A C 1
ATOM 4706 O O . VAL A 1 601 ? -0.309 25.055 -3.595 1.00 96.31 601 VAL A O 1
ATOM 4709 N N . ILE A 1 602 ? -0.179 23.242 -4.903 1.00 95.44 602 ILE A N 1
ATOM 4710 C CA . ILE A 1 602 ? -1.631 23.005 -5.001 1.00 95.44 602 ILE A CA 1
ATOM 4711 C C . ILE A 1 602 ? -2.201 22.667 -3.621 1.00 95.44 602 ILE A C 1
ATOM 4713 O O . ILE A 1 602 ? -3.213 23.245 -3.214 1.00 95.44 602 ILE A O 1
ATOM 4717 N N . LEU A 1 603 ? -1.529 21.793 -2.865 1.00 94.31 603 LEU A N 1
ATOM 4718 C CA . LEU A 1 603 ? -1.927 21.479 -1.499 1.00 94.31 603 LEU A CA 1
ATOM 4719 C C . LEU A 1 603 ? -1.896 22.746 -0.631 1.00 94.31 603 LEU A C 1
ATOM 4721 O O . LEU A 1 603 ? -2.893 23.053 0.021 1.00 94.31 603 LEU A O 1
ATOM 4725 N N . TRP A 1 604 ? -0.820 23.536 -0.680 1.00 95.94 604 TRP A N 1
ATOM 4726 C CA . TRP A 1 604 ? -0.706 24.806 0.046 1.00 95.94 604 TRP A CA 1
ATOM 4727 C C . TRP A 1 604 ? -1.746 25.859 -0.382 1.00 95.94 604 TRP A C 1
ATOM 4729 O O . TRP A 1 604 ? -2.274 26.575 0.468 1.00 95.94 604 TRP A O 1
ATOM 4739 N N . ALA A 1 605 ? -2.134 25.932 -1.656 1.00 95.31 605 ALA A N 1
ATOM 4740 C CA . ALA A 1 605 ? -3.174 26.855 -2.122 1.00 95.31 605 ALA A CA 1
ATOM 4741 C C . ALA A 1 605 ? -4.544 26.574 -1.468 1.00 95.31 605 ALA A C 1
ATOM 4743 O O . ALA A 1 605 ? -5.313 27.498 -1.185 1.00 95.31 605 ALA A O 1
ATOM 4744 N N . GLY A 1 606 ? -4.830 25.308 -1.146 1.00 91.75 606 GLY A N 1
ATOM 4745 C CA . GLY A 1 606 ? -6.029 24.908 -0.408 1.00 91.75 606 GLY A CA 1
ATOM 4746 C C . GLY A 1 606 ? -6.010 25.220 1.098 1.00 91.75 606 GLY A C 1
ATOM 4747 O O . GLY A 1 606 ? -7.036 25.028 1.748 1.00 91.75 606 GLY A O 1
ATOM 4748 N N . ASN A 1 607 ? -4.907 25.736 1.669 1.00 92.56 607 ASN A N 1
ATOM 4749 C CA . ASN A 1 607 ? -4.683 25.930 3.118 1.00 92.56 607 ASN A CA 1
ATOM 4750 C C . ASN A 1 607 ? -5.884 26.514 3.885 1.00 92.56 607 ASN A C 1
ATOM 4752 O O . ASN A 1 607 ? -6.203 26.050 4.980 1.00 92.56 607 ASN A O 1
ATOM 4756 N N . LYS A 1 608 ? -6.562 27.523 3.323 1.00 90.56 608 LYS A N 1
ATOM 4757 C CA . LYS A 1 608 ? -7.704 28.210 3.960 1.00 90.56 608 LYS A CA 1
ATOM 4758 C C . LYS A 1 608 ? -9.040 27.450 3.872 1.00 90.56 608 LYS A C 1
ATOM 4760 O O . LYS A 1 608 ? -10.031 27.938 4.396 1.00 90.56 608 LYS A O 1
ATOM 4765 N N . ARG A 1 609 ? -9.090 26.305 3.184 1.00 89.44 609 ARG A N 1
ATOM 4766 C CA . ARG A 1 609 ? -10.313 25.518 2.929 1.00 89.44 609 ARG A CA 1
ATOM 4767 C C . ARG A 1 609 ? -10.312 24.135 3.580 1.00 89.44 609 ARG A C 1
ATOM 4769 O O . ARG A 1 609 ? -11.331 23.456 3.507 1.00 89.44 609 ARG A O 1
ATOM 4776 N N . TYR A 1 610 ? -9.195 23.692 4.159 1.00 92.06 610 TYR A N 1
ATOM 4777 C CA . TYR A 1 610 ? -9.125 22.371 4.784 1.00 92.06 610 TYR A CA 1
ATOM 4778 C C . TYR A 1 610 ? -9.661 22.363 6.208 1.00 92.06 610 TYR A C 1
ATOM 4780 O O . TYR A 1 610 ? -9.271 23.201 7.025 1.00 92.06 610 TYR A O 1
ATOM 4788 N N . ILE A 1 611 ? -10.418 21.316 6.524 1.00 87.62 611 ILE A N 1
ATOM 4789 C CA . ILE A 1 611 ? -10.639 20.874 7.897 1.00 87.62 611 ILE A CA 1
ATOM 4790 C C . ILE A 1 611 ? -9.308 20.301 8.404 1.00 87.62 611 ILE A C 1
ATOM 4792 O O . ILE A 1 611 ? -8.707 19.433 7.763 1.00 87.62 611 ILE A O 1
ATOM 4796 N N . LYS A 1 612 ? -8.821 20.822 9.534 1.00 88.38 612 LYS A N 1
ATOM 4797 C CA . LYS A 1 612 ? -7.554 20.429 10.168 1.00 88.38 612 LYS A CA 1
ATOM 4798 C C . LYS A 1 612 ? -7.848 20.013 11.602 1.00 88.38 612 LYS A C 1
ATOM 4800 O O . LYS A 1 612 ? -8.054 20.872 12.454 1.00 88.38 612 LYS A O 1
ATOM 4805 N N . ARG A 1 613 ? -7.880 18.706 11.859 1.00 78.12 613 ARG A N 1
ATOM 4806 C CA . ARG A 1 613 ? -7.962 18.180 13.228 1.00 78.12 613 ARG A CA 1
ATOM 4807 C C . ARG A 1 613 ? -6.658 18.495 13.987 1.00 78.12 613 ARG A C 1
ATOM 4809 O O . ARG A 1 613 ? -5.599 18.518 13.346 1.00 78.12 613 ARG A O 1
ATOM 4816 N N . PRO A 1 614 ? -6.714 18.753 15.306 1.00 75.69 614 PRO A N 1
ATOM 4817 C CA . PRO A 1 614 ? -5.515 18.898 16.127 1.00 75.69 614 PRO A CA 1
ATOM 4818 C C . PRO A 1 614 ? -4.721 17.576 16.198 1.00 75.69 614 PRO A C 1
ATOM 4820 O O . PRO A 1 614 ? -5.260 16.520 15.857 1.00 75.69 614 PRO A O 1
ATOM 4823 N N . PRO A 1 615 ? -3.444 17.617 16.626 1.00 76.81 615 PRO A N 1
ATOM 4824 C CA . PRO A 1 615 ? -2.695 16.423 17.010 1.00 76.81 615 PRO A CA 1
ATOM 4825 C C . PRO A 1 615 ? -3.429 15.612 18.093 1.00 76.81 615 PRO A C 1
ATOM 4827 O O . PRO A 1 615 ? -4.139 16.174 18.924 1.00 76.81 615 PRO A O 1
ATOM 4830 N N . THR A 1 616 ? -3.232 14.298 18.102 1.00 70.00 616 THR A N 1
ATOM 4831 C CA . THR A 1 616 ? -3.781 13.358 19.091 1.00 70.00 616 THR A CA 1
ATOM 4832 C C . THR A 1 616 ? -2.659 12.466 19.614 1.00 70.00 616 THR A C 1
ATOM 4834 O O . THR A 1 616 ? -1.626 12.275 18.968 1.00 70.00 616 THR A O 1
ATOM 4837 N N . ASP A 1 617 ? -2.838 11.929 20.812 1.00 70.88 617 ASP A N 1
ATOM 4838 C CA . ASP A 1 617 ? -1.823 11.146 21.501 1.00 70.88 617 ASP A CA 1
ATOM 4839 C C . ASP A 1 617 ? -1.419 9.897 20.685 1.00 70.88 617 ASP A C 1
ATOM 4841 O O . ASP A 1 617 ? -2.267 9.172 20.160 1.00 70.88 617 ASP A O 1
ATOM 4845 N N . SER A 1 618 ? -0.117 9.621 20.530 1.00 73.50 618 SER A N 1
ATOM 4846 C CA . SER A 1 618 ? 0.300 8.553 19.607 1.00 73.50 618 SER A CA 1
ATOM 4847 C C . SER A 1 618 ? 0.042 7.165 20.182 1.00 73.50 618 SER A C 1
ATOM 4849 O O . SER A 1 618 ? 0.812 6.640 20.992 1.00 73.50 618 SER A O 1
ATOM 4851 N N . LEU A 1 619 ? -0.984 6.508 19.643 1.00 77.12 619 LEU A N 1
ATOM 4852 C CA . LEU A 1 619 ? -1.282 5.099 19.891 1.00 77.12 619 LEU A CA 1
ATOM 4853 C C . LEU A 1 619 ? -0.096 4.170 19.554 1.00 77.12 619 LEU A C 1
ATOM 4855 O O . LEU A 1 619 ? 0.011 3.096 20.140 1.00 77.12 619 LEU A O 1
ATOM 4859 N N . LEU A 1 620 ? 0.825 4.575 18.667 1.00 77.69 620 LEU A N 1
ATOM 4860 C CA . LEU A 1 620 ? 2.058 3.830 18.370 1.00 77.69 620 LEU A CA 1
ATOM 4861 C C . LEU A 1 620 ? 3.051 3.889 19.545 1.00 77.69 620 LEU A C 1
ATOM 4863 O O . LEU A 1 620 ? 3.640 2.870 19.899 1.00 77.69 620 LEU A O 1
ATOM 4867 N N . VAL A 1 621 ? 3.190 5.041 20.210 1.00 82.12 621 VAL A N 1
ATOM 4868 C CA . VAL A 1 621 ? 3.987 5.151 21.447 1.00 82.12 621 VAL A CA 1
ATOM 4869 C C . VAL A 1 621 ? 3.325 4.357 22.577 1.00 82.12 621 VAL A C 1
ATOM 4871 O O . VAL A 1 621 ? 4.008 3.600 23.267 1.00 82.12 621 VAL A O 1
ATOM 4874 N N . LYS A 1 622 ? 1.993 4.442 22.712 1.00 84.75 622 LYS A N 1
ATOM 4875 C CA . LYS A 1 622 ? 1.227 3.645 23.690 1.00 84.75 622 LYS A CA 1
ATOM 4876 C C . LYS A 1 622 ? 1.366 2.134 23.437 1.00 84.75 622 LYS A C 1
ATOM 4878 O O . LYS A 1 622 ? 1.525 1.382 24.395 1.00 84.75 622 LYS A O 1
ATOM 4883 N N . LEU A 1 623 ? 1.410 1.687 22.176 1.00 84.62 623 LEU A N 1
ATOM 4884 C CA . LEU A 1 623 ? 1.693 0.293 21.798 1.00 84.62 623 LEU A CA 1
ATOM 4885 C C . LEU A 1 623 ? 3.086 -0.152 22.260 1.00 84.62 623 LEU A C 1
ATOM 4887 O O . LEU A 1 623 ? 3.213 -1.201 22.889 1.00 84.62 623 LEU A O 1
ATOM 4891 N N . VAL A 1 624 ? 4.128 0.634 21.966 1.00 85.88 624 VAL A N 1
ATOM 4892 C CA . VAL A 1 624 ? 5.507 0.309 22.371 1.00 85.88 624 VAL A CA 1
ATOM 4893 C C . VAL A 1 624 ? 5.626 0.253 23.897 1.00 85.88 624 VAL A C 1
ATOM 4895 O O . VAL A 1 624 ? 6.230 -0.683 24.419 1.00 85.88 624 VAL A O 1
ATOM 4898 N N . GLY A 1 625 ? 4.988 1.183 24.615 1.00 88.44 625 GLY A N 1
ATOM 4899 C CA . GLY A 1 625 ? 4.906 1.177 26.077 1.00 88.44 625 GLY A CA 1
ATOM 4900 C C . GLY A 1 625 ? 4.206 -0.066 26.640 1.00 88.44 625 GLY A C 1
ATOM 4901 O O . GLY A 1 625 ? 4.764 -0.748 27.499 1.00 88.44 625 GLY A O 1
ATOM 4902 N N . VAL A 1 626 ? 3.033 -0.425 26.103 1.00 89.31 626 VAL A N 1
ATOM 4903 C CA . VAL A 1 626 ? 2.295 -1.648 26.471 1.00 89.31 626 VAL A CA 1
ATOM 4904 C C . VAL A 1 626 ? 3.132 -2.906 26.229 1.00 89.31 626 VAL A C 1
ATOM 4906 O O . VAL A 1 626 ? 3.215 -3.765 27.105 1.00 89.31 626 VAL A O 1
ATOM 4909 N N . VAL A 1 627 ? 3.795 -3.024 25.074 1.00 90.00 627 VAL A N 1
ATOM 4910 C CA . VAL A 1 627 ? 4.659 -4.174 24.755 1.00 90.00 627 VAL A CA 1
ATOM 4911 C C . VAL A 1 627 ? 5.872 -4.232 25.689 1.00 90.00 627 VAL A C 1
ATOM 4913 O O . VAL A 1 627 ? 6.198 -5.308 26.194 1.00 90.00 627 VAL A O 1
ATOM 4916 N N . TYR A 1 628 ? 6.506 -3.091 25.968 1.00 92.44 628 TYR A N 1
ATOM 4917 C CA . TYR A 1 628 ? 7.635 -2.996 26.892 1.00 92.44 628 TYR A CA 1
ATOM 4918 C C . TYR A 1 628 ? 7.245 -3.424 28.312 1.00 92.44 628 TYR A C 1
ATOM 4920 O O . TYR A 1 628 ? 7.880 -4.326 28.859 1.00 92.44 628 TYR A O 1
ATOM 4928 N N . THR A 1 629 ? 6.178 -2.863 28.891 1.00 91.12 629 THR A N 1
ATOM 4929 C CA . THR A 1 629 ? 5.709 -3.244 30.234 1.00 91.12 629 THR A CA 1
ATOM 4930 C C . THR A 1 629 ? 5.261 -4.704 30.281 1.00 91.12 629 THR A C 1
ATOM 4932 O O . THR A 1 629 ? 5.626 -5.418 31.216 1.00 91.12 629 THR A O 1
ATOM 4935 N N . ALA A 1 630 ? 4.554 -5.198 29.257 1.00 89.88 630 ALA A N 1
ATOM 4936 C CA . ALA A 1 630 ? 4.178 -6.608 29.176 1.00 89.88 630 ALA A CA 1
ATOM 4937 C C . ALA A 1 630 ? 5.404 -7.536 29.232 1.00 89.88 630 ALA A C 1
ATOM 4939 O O . ALA A 1 630 ? 5.387 -8.536 29.946 1.00 89.88 630 ALA A O 1
ATOM 4940 N N . ILE A 1 631 ? 6.487 -7.200 28.523 1.00 90.69 631 ILE A N 1
ATOM 4941 C CA . ILE A 1 631 ? 7.742 -7.965 28.551 1.00 90.69 631 ILE A CA 1
ATOM 4942 C C . ILE A 1 631 ? 8.462 -7.797 29.901 1.00 90.69 631 ILE A C 1
ATOM 4944 O O . ILE A 1 631 ? 8.889 -8.798 30.482 1.00 90.69 631 ILE A O 1
ATOM 4948 N N . ARG A 1 632 ? 8.549 -6.569 30.430 1.00 91.88 632 ARG A N 1
ATOM 4949 C CA . ARG A 1 632 ? 9.183 -6.223 31.716 1.00 91.88 632 ARG A CA 1
ATOM 4950 C C . ARG A 1 632 ? 8.584 -7.030 32.868 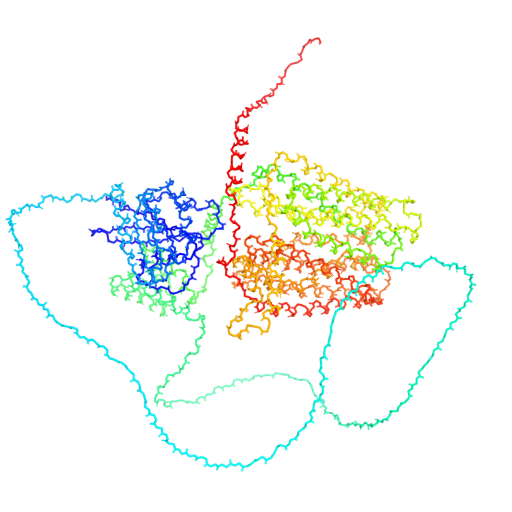1.00 91.88 632 ARG A C 1
ATOM 4952 O O . ARG A 1 632 ? 9.304 -7.766 33.545 1.00 91.88 632 ARG A O 1
ATOM 4959 N N . GLU A 1 633 ? 7.266 -6.965 33.047 1.00 87.94 633 GLU A N 1
ATOM 4960 C CA . GLU A 1 633 ? 6.584 -7.674 34.134 1.00 87.94 633 GLU A CA 1
ATOM 4961 C C . GLU A 1 633 ? 6.539 -9.192 33.890 1.00 87.94 633 GLU A C 1
ATOM 4963 O O . GLU A 1 633 ? 6.744 -9.959 34.830 1.00 87.94 633 GLU A O 1
ATOM 4968 N N . LYS A 1 634 ? 6.401 -9.665 32.641 1.00 86.62 634 LYS A N 1
ATOM 4969 C CA . LYS A 1 634 ? 6.507 -11.103 32.314 1.00 86.62 634 LYS A CA 1
ATOM 4970 C C . LYS A 1 634 ? 7.878 -11.691 32.666 1.00 86.62 634 LYS A C 1
ATOM 4972 O O . LYS A 1 634 ? 7.946 -12.843 33.093 1.00 86.62 634 LYS A O 1
ATOM 4977 N N . ILE A 1 635 ? 8.965 -10.932 32.500 1.00 87.94 635 ILE A N 1
ATOM 4978 C CA . ILE A 1 635 ? 10.317 -11.348 32.910 1.00 87.94 635 ILE A CA 1
ATOM 4979 C C . ILE A 1 635 ? 10.448 -11.310 34.437 1.00 87.94 635 ILE A C 1
ATOM 4981 O O . ILE A 1 635 ? 10.861 -12.308 35.030 1.00 87.94 635 ILE A O 1
ATOM 4985 N N . ARG A 1 636 ? 10.043 -10.206 35.078 1.00 85.94 636 ARG A N 1
ATOM 4986 C CA . ARG A 1 636 ? 10.082 -10.015 36.540 1.00 85.94 636 ARG A CA 1
ATOM 4987 C C . ARG A 1 636 ? 9.320 -11.109 37.294 1.00 85.94 636 ARG A C 1
ATOM 4989 O O . ARG A 1 636 ? 9.829 -11.680 38.254 1.00 85.94 636 ARG A O 1
ATOM 4996 N N . LEU A 1 637 ? 8.115 -11.434 36.832 1.00 83.06 637 LEU A N 1
ATOM 4997 C CA . LEU A 1 637 ? 7.191 -12.359 37.490 1.00 83.06 637 LEU A CA 1
ATOM 4998 C C . LEU A 1 637 ? 7.418 -13.829 37.086 1.00 83.06 637 LEU A C 1
ATOM 5000 O O . LEU A 1 637 ? 6.791 -14.723 37.657 1.00 83.06 637 LEU A O 1
ATOM 5004 N N . ARG A 1 638 ? 8.356 -14.111 36.163 1.00 75.25 638 ARG A N 1
ATOM 5005 C CA . ARG A 1 638 ? 8.653 -15.453 35.610 1.00 75.25 638 ARG A CA 1
ATOM 5006 C C . ARG A 1 638 ? 8.950 -16.527 36.666 1.00 75.25 638 ARG A C 1
ATOM 5008 O O . ARG A 1 638 ? 8.735 -17.704 36.392 1.00 75.25 638 ARG A O 1
ATOM 5015 N N . LYS A 1 639 ? 9.459 -16.132 37.839 1.00 70.81 639 LYS A N 1
ATOM 5016 C CA . LYS A 1 639 ? 9.770 -17.020 38.977 1.00 70.81 639 LYS A CA 1
ATOM 5017 C C . LYS A 1 639 ? 8.785 -16.916 40.154 1.00 70.81 639 LYS A C 1
ATOM 5019 O O . LYS A 1 639 ? 8.950 -17.656 41.113 1.00 70.81 639 LYS A O 1
ATOM 5024 N N . SER A 1 640 ? 7.816 -15.997 40.109 1.00 68.50 640 SER A N 1
ATOM 5025 C CA . SER A 1 640 ? 7.027 -15.587 41.287 1.00 68.50 640 SER A CA 1
ATOM 5026 C C . SER A 1 640 ? 5.510 -15.757 41.142 1.00 68.50 640 SER A C 1
ATOM 5028 O O . SER A 1 640 ? 4.787 -15.522 42.106 1.00 68.50 640 SER A O 1
ATOM 5030 N N . ILE A 1 641 ? 5.014 -16.122 39.957 1.00 72.19 641 ILE A N 1
ATOM 5031 C CA . ILE A 1 641 ? 3.587 -16.354 39.698 1.00 72.19 641 ILE A CA 1
ATOM 5032 C C . ILE A 1 641 ? 3.254 -17.851 39.777 1.00 72.19 641 ILE A C 1
ATOM 5034 O O . ILE A 1 641 ? 3.884 -18.669 39.096 1.00 72.19 641 ILE A O 1
ATOM 5038 N N . ASN A 1 642 ? 2.219 -18.184 40.556 1.00 71.00 642 ASN A N 1
ATOM 5039 C CA . ASN A 1 642 ? 1.624 -19.522 40.601 1.00 71.00 642 ASN A CA 1
ATOM 5040 C C . ASN A 1 642 ? 1.125 -19.949 39.206 1.00 71.00 642 ASN A C 1
ATOM 5042 O O . ASN A 1 642 ? 0.745 -19.090 38.407 1.00 71.00 642 ASN A O 1
ATOM 5046 N N . PRO A 1 643 ? 1.096 -21.256 38.881 1.00 65.31 643 PRO A N 1
ATOM 5047 C CA . PRO A 1 643 ? 0.612 -21.738 37.586 1.00 65.31 643 PRO A CA 1
ATOM 5048 C C . PRO A 1 643 ? -0.772 -21.194 37.211 1.00 65.31 643 PRO A C 1
ATOM 5050 O O . PRO A 1 643 ? -0.959 -20.756 36.078 1.00 65.31 643 PRO A O 1
ATOM 5053 N N . ASP A 1 644 ? -1.680 -21.154 38.184 1.00 62.91 644 ASP A N 1
ATOM 5054 C CA . ASP A 1 644 ? -3.111 -20.884 38.004 1.00 62.91 644 ASP A CA 1
ATOM 5055 C C . ASP A 1 644 ? -3.444 -19.389 37.892 1.00 62.91 644 ASP A C 1
ATOM 5057 O O . ASP A 1 644 ? -4.500 -19.020 37.387 1.00 62.91 644 ASP A O 1
ATOM 5061 N N . SER A 1 645 ? -2.528 -18.508 38.314 1.00 68.06 645 SER A N 1
ATOM 5062 C CA . SER A 1 645 ? -2.673 -17.049 38.208 1.00 68.06 645 SER A CA 1
ATOM 5063 C C . SER A 1 645 ? -1.918 -16.454 37.011 1.00 68.06 645 SER A C 1
ATOM 5065 O O . SER A 1 645 ? -1.655 -15.250 36.971 1.00 68.06 645 SER A O 1
ATOM 5067 N N . LYS A 1 646 ? -1.520 -17.282 36.035 1.00 71.75 646 LYS A N 1
ATOM 5068 C CA . LYS A 1 646 ? -0.905 -16.817 34.782 1.00 71.75 646 LYS A CA 1
ATOM 5069 C C . LYS A 1 646 ? -1.982 -16.238 33.858 1.00 71.75 646 LYS A C 1
ATOM 5071 O O . LYS A 1 646 ? -2.949 -16.936 33.560 1.00 71.75 646 LYS A O 1
ATOM 5076 N N . PRO A 1 647 ? -1.829 -15.001 33.353 1.00 73.44 647 PRO A N 1
ATOM 5077 C CA . PRO A 1 647 ? -2.795 -14.445 32.419 1.00 73.44 647 PRO A CA 1
ATOM 5078 C C . PRO A 1 647 ? -2.805 -15.211 31.089 1.00 73.44 647 PRO A C 1
ATOM 5080 O O . PRO A 1 647 ? -1.765 -15.661 30.605 1.00 73.44 647 PRO A O 1
ATOM 5083 N N . GLN A 1 648 ? -3.987 -15.305 30.472 1.00 77.06 648 GLN A N 1
ATOM 5084 C CA . GLN A 1 648 ? -4.208 -16.078 29.242 1.00 77.06 648 GLN A CA 1
ATOM 5085 C C . GLN A 1 648 ? -3.398 -15.571 28.038 1.00 77.06 648 GLN A C 1
ATOM 5087 O O . GLN A 1 648 ? -3.031 -16.367 27.174 1.00 77.06 648 GLN A O 1
ATOM 5092 N N . HIS A 1 649 ? -3.106 -14.268 27.960 1.00 83.81 649 HIS A N 1
ATOM 5093 C CA . HIS A 1 649 ? -2.274 -13.698 26.905 1.00 83.81 649 HIS A CA 1
ATOM 5094 C C . HIS A 1 649 ? -1.089 -12.920 27.484 1.00 83.81 649 HIS A C 1
ATOM 5096 O O . HIS A 1 649 ? -1.197 -12.214 28.483 1.00 83.81 649 HIS A O 1
ATOM 5102 N N . TRP A 1 650 ? 0.065 -12.991 26.817 1.00 86.31 650 TRP A N 1
ATOM 5103 C CA . TRP A 1 650 ? 1.301 -12.366 27.303 1.00 86.31 650 TRP A CA 1
ATOM 5104 C C . TRP A 1 650 ? 1.242 -10.832 27.378 1.00 86.31 650 TRP A C 1
ATOM 5106 O O . TRP A 1 650 ? 2.067 -10.238 28.062 1.00 86.31 650 TRP A O 1
ATOM 5116 N N . LEU A 1 651 ? 0.284 -10.199 26.696 1.00 88.19 651 LEU A N 1
ATOM 5117 C CA . LEU A 1 651 ? 0.084 -8.748 26.734 1.00 88.19 651 LEU A CA 1
ATOM 5118 C C . LEU A 1 651 ? -0.703 -8.278 27.973 1.00 88.19 651 LEU A C 1
ATOM 5120 O O . LEU A 1 651 ? -0.602 -7.115 28.340 1.00 88.19 651 LEU A O 1
ATOM 5124 N N . ASP A 1 652 ? -1.445 -9.160 28.660 1.00 88.56 652 ASP A N 1
ATOM 5125 C CA . ASP A 1 652 ? -2.178 -8.801 29.891 1.00 88.56 652 ASP A CA 1
ATOM 5126 C C . ASP A 1 652 ? -1.253 -8.350 31.030 1.00 88.56 652 ASP A C 1
ATOM 5128 O O . ASP A 1 652 ? -1.687 -7.608 31.905 1.00 88.56 652 ASP A O 1
ATOM 5132 N N . TYR A 1 653 ? 0.031 -8.726 30.999 1.00 85.94 653 TYR A N 1
ATOM 5133 C CA . TYR A 1 653 ? 1.046 -8.216 31.926 1.00 85.94 653 TYR A CA 1
ATOM 5134 C C . TYR A 1 653 ? 1.176 -6.676 31.894 1.00 85.94 653 TYR A C 1
ATOM 5136 O O . TYR A 1 653 ? 1.637 -6.092 32.870 1.00 85.94 653 TYR A O 1
ATOM 5144 N N . ALA A 1 654 ? 0.726 -6.005 30.824 1.00 89.25 654 ALA A N 1
ATOM 5145 C CA . ALA A 1 654 ? 0.655 -4.545 30.754 1.00 89.25 654 ALA A CA 1
ATOM 5146 C C . ALA A 1 654 ? -0.510 -3.922 31.545 1.00 89.25 654 ALA A C 1
ATOM 5148 O O . ALA A 1 654 ? -0.456 -2.730 31.840 1.00 89.25 654 ALA A O 1
ATOM 5149 N N . LYS A 1 655 ? -1.535 -4.694 31.938 1.00 87.50 655 LYS A N 1
ATOM 5150 C CA . LYS A 1 655 ? -2.732 -4.186 32.646 1.00 87.50 655 LYS A CA 1
ATOM 5151 C C . LYS A 1 655 ? -2.473 -3.723 34.088 1.00 87.50 655 LYS A C 1
ATOM 5153 O O . LYS A 1 655 ? -3.391 -3.293 34.775 1.00 87.50 655 LYS A O 1
ATOM 5158 N N . VAL A 1 656 ? -1.222 -3.815 34.540 1.00 86.00 656 VAL A N 1
ATOM 5159 C CA . VAL A 1 656 ? -0.726 -3.215 35.788 1.00 86.00 656 VAL A CA 1
ATOM 5160 C C . VAL A 1 656 ? -0.487 -1.703 35.629 1.00 86.00 656 VAL A C 1
ATOM 5162 O O . VAL A 1 656 ? -0.547 -0.971 36.609 1.00 86.00 656 VAL A O 1
ATOM 5165 N N . GLU A 1 657 ? -0.213 -1.237 34.405 1.00 84.56 657 GLU A N 1
ATOM 5166 C CA . GLU A 1 657 ? 0.225 0.139 34.098 1.00 84.56 657 GLU A CA 1
ATOM 5167 C C . GLU A 1 657 ? -0.657 0.819 33.029 1.00 84.56 657 GLU A C 1
ATOM 5169 O O . GLU A 1 657 ? -0.716 2.044 32.967 1.00 84.56 657 GLU A O 1
ATOM 5174 N N . TYR A 1 658 ? -1.383 0.039 32.217 1.00 86.12 658 TYR A N 1
ATOM 5175 C CA . TYR A 1 658 ? -2.248 0.510 31.129 1.00 86.12 658 TYR A CA 1
ATOM 5176 C C . TYR A 1 658 ? -3.685 -0.010 31.263 1.00 86.12 658 TYR A C 1
ATOM 5178 O O . TYR A 1 658 ? -3.918 -1.095 31.795 1.00 86.12 658 TYR A O 1
ATOM 5186 N N . ASP A 1 659 ? -4.650 0.740 30.725 1.00 83.38 659 ASP A N 1
ATOM 5187 C CA . ASP A 1 659 ? -6.065 0.352 30.715 1.00 83.38 659 ASP A CA 1
ATOM 5188 C C . ASP A 1 659 ? -6.320 -1.005 30.019 1.00 83.38 659 ASP A C 1
ATOM 5190 O O . ASP A 1 659 ? -5.690 -1.350 29.014 1.00 83.38 659 ASP A O 1
ATOM 5194 N N . SER A 1 660 ? -7.296 -1.764 30.530 1.00 81.50 660 SER A N 1
ATOM 5195 C CA . SER A 1 660 ? -7.633 -3.081 29.987 1.00 81.50 660 SER A CA 1
ATOM 5196 C C . SER A 1 660 ? -8.154 -3.003 28.557 1.00 81.50 660 SER A C 1
ATOM 5198 O O . SER A 1 660 ? -7.730 -3.818 27.743 1.00 81.50 660 SER A O 1
ATOM 5200 N N . ALA A 1 661 ? -9.036 -2.053 28.226 1.00 79.94 661 ALA A N 1
ATOM 5201 C CA . ALA A 1 661 ? -9.617 -1.965 26.886 1.00 79.94 661 ALA A CA 1
ATOM 5202 C C . ALA A 1 661 ? -8.579 -1.514 25.846 1.00 79.94 661 ALA A C 1
ATOM 5204 O O . ALA A 1 661 ? -8.581 -2.026 24.724 1.00 79.94 661 ALA A O 1
ATOM 5205 N N . LEU A 1 662 ? -7.629 -0.653 26.230 1.00 81.62 662 LEU A N 1
ATOM 5206 C CA . LEU A 1 662 ? -6.448 -0.340 25.418 1.00 81.62 662 LEU A CA 1
ATOM 5207 C C . LEU A 1 662 ? -5.589 -1.596 25.159 1.00 81.62 662 LEU A C 1
ATOM 5209 O O . LEU A 1 662 ? -5.263 -1.901 24.010 1.00 81.62 662 LEU A O 1
ATOM 5213 N N . VAL A 1 663 ? -5.263 -2.373 26.201 1.00 85.00 663 VAL A N 1
ATOM 5214 C CA . VAL A 1 663 ? -4.472 -3.613 26.065 1.00 85.00 663 VAL A CA 1
ATOM 5215 C C . VAL A 1 663 ? -5.210 -4.679 25.243 1.00 85.00 663 VAL A C 1
ATOM 5217 O O . VAL A 1 663 ? -4.602 -5.318 24.385 1.00 85.00 663 VAL A O 1
ATOM 5220 N N . ASP A 1 664 ? -6.513 -4.870 25.450 1.00 83.88 664 ASP A N 1
ATOM 5221 C CA . ASP A 1 664 ? -7.330 -5.843 24.710 1.00 83.88 664 ASP A CA 1
ATOM 5222 C C . ASP A 1 664 ? -7.553 -5.424 23.241 1.00 83.88 664 ASP A C 1
ATOM 5224 O O . ASP A 1 664 ? -7.558 -6.272 22.340 1.00 83.88 664 ASP A O 1
ATOM 5228 N N . SER A 1 665 ? -7.603 -4.117 22.964 1.00 81.62 665 SER A N 1
ATOM 5229 C CA . SER A 1 665 ? -7.540 -3.580 21.598 1.00 81.62 665 SER A CA 1
ATOM 5230 C C . SER A 1 665 ? -6.189 -3.894 20.942 1.00 81.62 665 SER A C 1
ATOM 5232 O O . SER A 1 665 ? -6.159 -4.410 19.824 1.00 81.62 665 SER A O 1
ATOM 5234 N N . PHE A 1 666 ? -5.062 -3.719 21.645 1.00 85.94 666 PHE A N 1
ATOM 5235 C CA . PHE A 1 666 ? -3.753 -4.106 21.105 1.00 85.94 666 PHE A CA 1
ATOM 5236 C C . PHE A 1 666 ? -3.628 -5.619 20.860 1.00 85.94 666 PHE A C 1
ATOM 5238 O O . PHE A 1 666 ? -3.066 -6.012 19.838 1.00 85.94 666 PHE A O 1
ATOM 5245 N N . LYS A 1 667 ? -4.201 -6.491 21.707 1.00 86.56 667 LYS A N 1
ATOM 5246 C CA . LYS A 1 667 ? -4.281 -7.941 21.406 1.00 86.56 667 LYS A CA 1
ATOM 5247 C C . LYS A 1 667 ? -5.007 -8.207 20.086 1.00 86.56 667 LYS A C 1
ATOM 5249 O O . LYS A 1 667 ? -4.586 -9.069 19.318 1.00 86.56 667 LYS A O 1
ATOM 5254 N N . THR A 1 668 ? -6.093 -7.480 19.835 1.00 83.81 668 THR A N 1
ATOM 5255 C CA . THR A 1 668 ? -6.885 -7.586 18.602 1.00 83.81 668 THR A CA 1
ATOM 5256 C C . THR A 1 668 ? -6.057 -7.162 17.392 1.00 83.81 668 THR A C 1
ATOM 5258 O O . THR A 1 668 ? -5.948 -7.925 16.433 1.00 83.81 668 THR A O 1
ATOM 5261 N N . ALA A 1 669 ? -5.360 -6.026 17.485 1.00 84.81 669 ALA A N 1
ATOM 5262 C CA . ALA A 1 669 ? -4.412 -5.588 16.464 1.00 84.81 669 ALA A CA 1
ATOM 5263 C C . ALA A 1 669 ? -3.314 -6.642 16.196 1.00 84.81 669 ALA A C 1
ATOM 5265 O O . ALA A 1 669 ? -3.049 -6.977 15.043 1.00 84.81 669 ALA A O 1
ATOM 5266 N N . PHE A 1 670 ? -2.736 -7.252 17.240 1.00 86.75 670 PHE A N 1
ATOM 5267 C CA . PHE A 1 670 ? -1.747 -8.326 17.086 1.00 86.75 670 PHE A CA 1
ATOM 5268 C C . PHE A 1 670 ? -2.284 -9.564 16.347 1.00 86.75 670 PHE A C 1
ATOM 5270 O O . PHE A 1 670 ? -1.537 -10.149 15.564 1.00 86.75 670 PHE A O 1
ATOM 5277 N N . LYS A 1 671 ? -3.559 -9.954 16.517 1.00 87.69 671 LYS A N 1
ATOM 5278 C CA . LYS A 1 671 ? -4.156 -11.051 15.722 1.00 87.69 671 LYS A CA 1
ATOM 5279 C C . LYS A 1 671 ? -4.142 -10.739 14.223 1.00 87.69 671 LYS A C 1
ATOM 5281 O O . LYS A 1 671 ? -3.857 -11.629 13.427 1.00 87.69 671 LYS A O 1
ATOM 5286 N N . VAL A 1 672 ? -4.453 -9.497 13.843 1.00 88.88 672 VAL A N 1
ATOM 5287 C CA . VAL A 1 672 ? -4.448 -9.044 12.440 1.00 88.88 672 VAL A CA 1
ATOM 5288 C C . VAL A 1 672 ? -3.015 -9.017 11.898 1.00 88.88 672 VAL A C 1
ATOM 5290 O O . VAL A 1 672 ? -2.751 -9.587 10.844 1.00 88.88 672 VAL A O 1
ATOM 5293 N N . LEU A 1 673 ? -2.060 -8.477 12.664 1.00 89.38 673 LEU A N 1
ATOM 5294 C CA . LEU A 1 673 ? -0.640 -8.454 12.284 1.00 89.38 673 LEU A CA 1
ATOM 5295 C C . LEU A 1 673 ? -0.027 -9.862 12.117 1.00 89.38 673 LEU A C 1
ATOM 5297 O O . LEU A 1 673 ? 0.878 -10.037 11.308 1.00 89.38 673 LEU A O 1
ATOM 5301 N N . VAL A 1 674 ? -0.530 -10.890 12.813 1.00 90.50 674 VAL A N 1
ATOM 5302 C CA . VAL A 1 674 ? -0.108 -12.290 12.587 1.00 90.50 674 VAL A CA 1
ATOM 5303 C C . VAL A 1 674 ? -0.549 -12.817 11.214 1.00 90.50 674 VAL A C 1
ATOM 5305 O O . VAL A 1 674 ? 0.183 -13.594 10.602 1.00 90.50 674 VAL A O 1
ATOM 5308 N N . VAL A 1 675 ? -1.691 -12.367 10.681 1.00 92.25 675 VAL A N 1
ATOM 5309 C CA . VAL A 1 675 ? -2.127 -12.700 9.308 1.00 92.25 675 VAL A CA 1
ATOM 5310 C C . VAL A 1 675 ? -1.218 -12.053 8.260 1.00 92.25 675 VAL A C 1
ATOM 5312 O O . VAL A 1 675 ? -1.057 -12.595 7.171 1.00 92.25 675 VAL A O 1
ATOM 5315 N N . PHE A 1 676 ? -0.562 -10.939 8.593 1.00 93.50 676 PHE A N 1
ATOM 5316 C CA . PHE A 1 676 ? 0.343 -10.246 7.676 1.00 93.50 676 PHE A CA 1
ATOM 5317 C C . PHE A 1 676 ? 1.692 -10.953 7.475 1.00 93.50 676 PHE A C 1
ATOM 5319 O O . PHE A 1 676 ? 2.377 -10.643 6.506 1.00 93.50 676 PHE A O 1
ATOM 5326 N N . ILE A 1 677 ? 2.083 -11.902 8.336 1.00 92.88 677 ILE A N 1
ATOM 5327 C CA . ILE A 1 677 ? 3.427 -12.516 8.322 1.00 92.88 677 ILE A CA 1
ATOM 5328 C C . ILE A 1 677 ? 3.827 -13.117 6.951 1.00 92.88 677 ILE A C 1
ATOM 5330 O O . ILE A 1 677 ? 4.985 -12.947 6.574 1.00 92.88 677 ILE A O 1
ATOM 5334 N N . PRO A 1 678 ? 2.935 -13.765 6.167 1.00 95.00 678 PRO A N 1
ATOM 5335 C CA . PRO A 1 678 ? 3.277 -14.261 4.825 1.00 95.00 678 PRO A CA 1
ATOM 5336 C C . PRO A 1 678 ? 3.199 -13.221 3.693 1.00 95.00 678 PRO A C 1
ATOM 5338 O O . PRO A 1 678 ? 3.679 -13.487 2.593 1.00 95.00 678 PRO A O 1
ATOM 5341 N N . LEU A 1 679 ? 2.593 -12.050 3.923 1.00 95.00 679 LEU A N 1
ATOM 5342 C CA . LEU A 1 679 ? 2.337 -11.049 2.878 1.00 95.00 679 LEU A CA 1
ATOM 5343 C C . LEU A 1 679 ? 3.583 -10.331 2.319 1.00 95.00 679 LEU A C 1
ATOM 5345 O O . LEU A 1 679 ? 3.544 -9.986 1.138 1.00 95.00 679 LEU A O 1
ATOM 5349 N N . PRO A 1 680 ? 4.704 -10.148 3.054 1.00 97.25 680 PRO A N 1
ATOM 5350 C CA . PRO A 1 680 ? 5.960 -9.682 2.469 1.00 97.25 680 PRO A CA 1
ATOM 5351 C C . PRO A 1 680 ? 6.389 -10.458 1.223 1.00 97.25 680 PRO A C 1
ATOM 5353 O O . PRO A 1 680 ? 6.940 -9.865 0.302 1.00 97.25 680 PRO A O 1
ATOM 5356 N N . LEU A 1 681 ? 6.088 -11.758 1.149 1.00 96.50 681 LEU A N 1
ATOM 5357 C CA . LEU A 1 681 ? 6.463 -12.572 -0.004 1.00 96.50 681 LEU A CA 1
ATOM 5358 C C . LEU A 1 681 ? 5.598 -12.313 -1.240 1.00 96.50 681 LEU A C 1
ATOM 5360 O O . LEU A 1 681 ? 6.122 -12.343 -2.351 1.00 96.50 681 LEU A O 1
ATOM 5364 N N . PHE A 1 682 ? 4.321 -11.945 -1.067 1.00 97.38 682 PHE A N 1
ATOM 5365 C CA . PHE A 1 682 ? 3.527 -11.424 -2.183 1.00 97.38 682 PHE A CA 1
ATOM 5366 C C . PHE A 1 682 ? 4.183 -10.162 -2.756 1.00 97.38 682 PHE A C 1
ATOM 5368 O O . PHE A 1 682 ? 4.427 -10.092 -3.958 1.00 97.38 682 PHE A O 1
ATOM 5375 N N . TRP A 1 683 ? 4.540 -9.205 -1.894 1.00 96.88 683 TRP A N 1
ATOM 5376 C CA . TRP A 1 683 ? 5.161 -7.953 -2.327 1.00 96.88 683 TRP A CA 1
ATOM 5377 C C . TRP A 1 683 ? 6.559 -8.146 -2.923 1.00 96.88 683 TRP A C 1
ATOM 5379 O O . TRP A 1 683 ? 6.884 -7.486 -3.905 1.00 96.88 683 TRP A O 1
ATOM 5389 N N . SER A 1 684 ? 7.357 -9.095 -2.413 1.00 97.12 684 SER A N 1
ATOM 5390 C CA . SER A 1 684 ? 8.673 -9.404 -2.987 1.00 97.12 684 SER A CA 1
ATOM 5391 C C . SER A 1 684 ? 8.591 -9.950 -4.413 1.00 97.12 684 SER A C 1
ATOM 5393 O O . SER A 1 684 ? 9.476 -9.666 -5.212 1.00 97.12 684 SER A O 1
ATOM 5395 N N . LEU A 1 685 ? 7.533 -10.702 -4.751 1.00 97.31 685 LEU A N 1
ATOM 5396 C CA . LEU A 1 685 ? 7.283 -11.151 -6.125 1.00 97.31 685 LEU A CA 1
ATOM 5397 C C . LEU A 1 685 ? 6.630 -10.037 -6.965 1.00 97.31 685 LEU A C 1
ATOM 5399 O O . LEU A 1 685 ? 7.020 -9.822 -8.107 1.00 97.31 685 LEU A O 1
ATOM 5403 N N . TYR A 1 686 ? 5.670 -9.293 -6.408 1.00 96.38 686 TYR A N 1
ATOM 5404 C CA . TYR A 1 686 ? 4.955 -8.228 -7.121 1.00 96.38 686 TYR A CA 1
ATOM 5405 C C . TYR A 1 686 ? 5.872 -7.071 -7.561 1.00 96.38 686 TYR A C 1
ATOM 5407 O O . TYR A 1 686 ? 5.818 -6.642 -8.715 1.00 96.38 686 TYR A O 1
ATOM 5415 N N . ASP A 1 687 ? 6.748 -6.573 -6.680 1.00 95.00 687 ASP A N 1
ATOM 5416 C CA . ASP A 1 687 ? 7.590 -5.405 -6.983 1.00 95.00 687 ASP A CA 1
ATOM 5417 C C . ASP A 1 687 ? 8.709 -5.702 -8.008 1.00 95.00 687 ASP A C 1
ATOM 5419 O O . ASP A 1 687 ? 9.241 -4.767 -8.617 1.00 95.00 687 ASP A O 1
ATOM 5423 N N . GLN A 1 688 ? 9.026 -6.978 -8.268 1.00 94.00 688 GLN A N 1
ATOM 5424 C CA . GLN A 1 688 ? 9.968 -7.397 -9.321 1.00 94.00 688 GLN A CA 1
ATOM 5425 C C . GLN A 1 688 ? 9.468 -7.122 -10.748 1.00 94.00 688 GLN A C 1
ATOM 5427 O O . GLN A 1 688 ? 10.268 -7.114 -11.688 1.00 94.00 688 GLN A O 1
ATOM 5432 N N . SER A 1 689 ? 8.178 -6.808 -10.914 1.00 91.25 689 SER A N 1
ATOM 5433 C CA . SER A 1 689 ? 7.626 -6.274 -12.169 1.00 91.25 689 SER A CA 1
ATOM 5434 C C . SER A 1 689 ? 8.369 -5.016 -12.654 1.00 91.25 689 SER A C 1
ATOM 5436 O O . SER A 1 689 ? 8.499 -4.800 -13.855 1.00 91.25 689 SER A O 1
ATOM 5438 N N . SER A 1 690 ? 8.942 -4.233 -11.729 1.00 89.44 690 SER A N 1
ATOM 5439 C CA . SER A 1 690 ? 9.764 -3.043 -12.020 1.00 89.44 690 SER A CA 1
ATOM 5440 C C . SER A 1 690 ? 11.285 -3.264 -11.960 1.00 89.44 690 SER A C 1
ATOM 5442 O O . SER A 1 690 ? 12.043 -2.299 -11.986 1.00 89.44 690 SER A O 1
ATOM 5444 N N . SER A 1 691 ? 11.749 -4.512 -11.850 1.00 93.88 691 SER A N 1
ATOM 5445 C CA . SER A 1 691 ? 13.180 -4.857 -11.871 1.00 93.88 691 SER A CA 1
ATOM 5446 C C . SER A 1 691 ? 13.436 -6.089 -12.737 1.00 93.88 691 SER A C 1
ATOM 5448 O O . SER A 1 691 ? 13.645 -5.950 -13.936 1.00 93.88 691 SER A O 1
ATOM 5450 N N . ARG A 1 692 ? 13.362 -7.305 -12.191 1.00 93.94 692 ARG A N 1
ATOM 5451 C CA . ARG A 1 692 ? 13.694 -8.541 -12.915 1.00 93.94 692 ARG A CA 1
ATOM 5452 C C . ARG A 1 692 ? 12.860 -8.754 -14.185 1.00 93.94 692 ARG A C 1
ATOM 5454 O O . ARG A 1 692 ? 13.406 -9.204 -15.186 1.00 93.94 692 ARG A O 1
ATOM 5461 N N . TRP A 1 693 ? 11.577 -8.390 -14.201 1.00 95.19 693 TRP A N 1
ATOM 5462 C CA . TRP A 1 693 ? 10.760 -8.494 -15.425 1.00 95.19 693 TRP A CA 1
ATOM 5463 C C . TRP A 1 693 ? 11.070 -7.409 -16.464 1.00 95.19 693 TRP A C 1
ATOM 5465 O O . TRP A 1 693 ? 10.918 -7.653 -17.659 1.00 95.19 693 TRP A O 1
ATOM 5475 N N . LEU A 1 694 ? 11.527 -6.237 -16.019 1.00 93.94 694 LEU A N 1
ATOM 5476 C CA . LEU A 1 694 ? 12.032 -5.162 -16.874 1.00 93.94 694 LEU A CA 1
ATOM 5477 C C . LEU A 1 694 ? 13.360 -5.573 -17.537 1.00 93.94 694 LEU A C 1
ATOM 5479 O O . LEU A 1 694 ? 13.526 -5.381 -18.739 1.00 93.94 694 LEU A O 1
ATOM 5483 N N . LEU A 1 695 ? 14.259 -6.218 -16.789 1.00 93.44 695 LEU A N 1
ATOM 5484 C CA . LEU A 1 695 ? 15.491 -6.801 -17.333 1.00 93.44 695 LEU A CA 1
ATOM 5485 C C . LEU A 1 695 ? 15.178 -7.919 -18.339 1.00 93.44 695 LEU A C 1
ATOM 5487 O O . LEU A 1 695 ? 15.630 -7.850 -19.475 1.00 93.44 695 LEU A O 1
ATOM 5491 N N . GLN A 1 696 ? 14.277 -8.848 -18.000 1.00 94.88 696 GLN A N 1
ATOM 5492 C CA . GLN A 1 696 ? 13.790 -9.866 -18.943 1.00 94.88 696 GLN A CA 1
ATOM 5493 C C . GLN A 1 696 ? 13.202 -9.235 -20.224 1.00 94.88 696 GLN A C 1
ATOM 5495 O O . GLN A 1 696 ? 13.434 -9.728 -21.323 1.00 94.88 696 GLN A O 1
ATOM 5500 N N . ALA A 1 697 ? 12.477 -8.113 -20.123 1.00 93.75 697 ALA A N 1
ATOM 5501 C CA . ALA A 1 697 ? 11.940 -7.404 -21.289 1.00 93.75 697 ALA A CA 1
ATOM 5502 C C . ALA A 1 697 ? 13.026 -6.737 -22.162 1.00 93.75 697 ALA A C 1
ATOM 5504 O O . ALA A 1 697 ? 12.761 -6.439 -23.326 1.00 93.75 697 ALA A O 1
ATOM 5505 N N . ARG A 1 698 ? 14.234 -6.509 -21.627 1.00 92.19 698 ARG A N 1
ATOM 5506 C CA . ARG A 1 698 ? 15.400 -5.938 -22.327 1.00 92.19 698 ARG A CA 1
ATOM 5507 C C . ARG A 1 698 ? 16.074 -6.940 -23.272 1.00 92.19 698 ARG A C 1
ATOM 5509 O O . ARG A 1 698 ? 16.680 -6.524 -24.251 1.00 92.19 698 ARG A O 1
ATOM 5516 N N . GLU A 1 699 ? 15.939 -8.238 -23.001 1.00 92.31 699 GLU A N 1
ATOM 5517 C CA . GLU A 1 699 ? 16.458 -9.343 -23.830 1.00 92.31 699 GLU A CA 1
ATOM 5518 C C . GLU A 1 699 ? 15.507 -9.729 -24.986 1.00 92.31 699 GLU A C 1
ATOM 5520 O O . GLU A 1 699 ? 15.836 -10.534 -25.866 1.00 92.31 699 GLU A O 1
ATOM 5525 N N . MET A 1 700 ? 14.293 -9.168 -24.969 1.00 93.44 700 MET A N 1
ATOM 5526 C CA . MET A 1 700 ? 13.190 -9.499 -25.865 1.00 93.44 700 MET A CA 1
ATOM 5527 C C . MET A 1 700 ? 13.067 -8.519 -27.034 1.00 93.44 700 MET A C 1
ATOM 5529 O O . MET A 1 700 ? 13.475 -7.362 -26.994 1.00 93.44 700 MET A O 1
ATOM 5533 N N . LYS A 1 701 ? 12.408 -8.971 -28.101 1.00 92.56 701 LYS A N 1
ATOM 5534 C CA . LYS A 1 701 ? 12.130 -8.165 -29.286 1.00 92.56 701 LYS A CA 1
ATOM 5535 C C . LYS A 1 701 ? 11.137 -7.040 -28.977 1.00 92.56 701 LYS A C 1
ATOM 5537 O O . LYS A 1 701 ? 9.924 -7.261 -28.912 1.00 92.56 701 LYS A O 1
ATOM 5542 N N . LEU A 1 702 ? 11.681 -5.830 -28.880 1.00 89.56 702 LEU A N 1
ATOM 5543 C CA . LEU A 1 702 ? 10.979 -4.564 -28.640 1.00 89.56 702 LEU A CA 1
ATOM 5544 C C . LEU A 1 702 ? 10.266 -3.967 -29.875 1.00 89.56 702 LEU A C 1
ATOM 5546 O O . LEU A 1 702 ? 9.476 -3.030 -29.750 1.00 89.56 702 LEU A O 1
ATOM 5550 N N . ILE A 1 703 ? 10.526 -4.493 -31.079 1.00 85.00 703 ILE A N 1
ATOM 5551 C CA . ILE A 1 703 ? 9.993 -3.954 -32.344 1.00 85.00 703 ILE A CA 1
ATOM 5552 C C . ILE A 1 703 ? 8.699 -4.671 -32.752 1.00 85.00 703 ILE A C 1
ATOM 5554 O O . ILE A 1 703 ? 8.710 -5.860 -33.087 1.00 85.00 703 ILE A O 1
ATOM 5558 N N . PHE A 1 704 ? 7.600 -3.916 -32.829 1.00 76.19 704 PHE A N 1
ATOM 5559 C CA . PHE A 1 704 ? 6.291 -4.363 -33.305 1.00 76.19 704 PHE A CA 1
ATOM 5560 C C . PHE A 1 704 ? 5.869 -3.639 -34.593 1.00 76.19 704 PHE A C 1
ATOM 5562 O O . PHE A 1 704 ? 5.303 -2.542 -34.582 1.00 76.19 704 PHE A O 1
ATOM 5569 N N . GLY A 1 705 ? 6.128 -4.275 -35.738 1.00 78.44 705 GLY A N 1
ATOM 5570 C CA . GLY A 1 705 ? 5.754 -3.759 -37.057 1.00 78.44 705 GLY A CA 1
ATOM 5571 C C . GLY A 1 705 ? 6.511 -2.480 -37.421 1.00 78.44 705 GLY A C 1
ATOM 5572 O O . GLY A 1 705 ? 7.597 -2.552 -37.985 1.00 78.44 705 GLY A O 1
ATOM 5573 N N . LYS A 1 706 ? 5.921 -1.317 -37.115 1.00 80.38 706 LYS A N 1
ATOM 5574 C CA . LYS A 1 706 ? 6.518 0.020 -37.313 1.00 80.38 706 LYS A CA 1
ATOM 5575 C C . LYS A 1 706 ? 6.795 0.777 -36.007 1.00 80.38 706 LYS A C 1
ATOM 5577 O O . LYS A 1 706 ? 7.272 1.904 -36.067 1.00 80.38 706 LYS A O 1
ATOM 5582 N N . PHE A 1 707 ? 6.475 0.194 -34.853 1.00 78.81 707 PHE A N 1
ATOM 5583 C CA . PHE A 1 707 ? 6.624 0.829 -33.545 1.00 78.81 707 PHE A CA 1
ATOM 5584 C C . PHE A 1 707 ? 7.693 0.109 -32.720 1.00 78.81 707 PHE A C 1
ATOM 5586 O O . PHE A 1 707 ? 7.688 -1.118 -32.633 1.00 78.81 707 PHE A O 1
ATOM 5593 N N . GLU A 1 708 ? 8.590 0.873 -32.106 1.00 83.69 708 GLU A N 1
ATOM 5594 C CA . GLU A 1 708 ? 9.543 0.398 -31.102 1.00 83.69 708 GLU A CA 1
ATOM 5595 C C . GLU A 1 708 ? 8.994 0.758 -29.716 1.00 83.69 708 GLU A C 1
ATOM 5597 O O . GLU A 1 708 ? 8.706 1.926 -29.448 1.00 83.69 708 GLU A O 1
ATOM 5602 N N . ILE A 1 709 ? 8.816 -0.242 -28.853 1.00 86.62 709 ILE A N 1
ATOM 5603 C CA . ILE A 1 709 ? 8.329 -0.080 -27.477 1.00 86.62 709 ILE A CA 1
ATOM 5604 C C . ILE A 1 709 ? 9.533 -0.211 -26.548 1.00 86.62 709 ILE A C 1
ATOM 5606 O O . ILE A 1 709 ? 10.280 -1.173 -26.672 1.00 86.62 709 ILE A O 1
ATOM 5610 N N . GLN A 1 710 ? 9.746 0.725 -25.625 1.00 87.62 710 GLN A N 1
ATOM 5611 C CA . GLN A 1 710 ? 10.866 0.614 -24.681 1.00 87.62 710 GLN A CA 1
ATOM 5612 C C . GLN A 1 710 ? 10.570 -0.450 -23.610 1.00 87.62 710 GLN A C 1
ATOM 5614 O O . GLN A 1 710 ? 9.413 -0.647 -23.230 1.00 87.62 710 GLN A O 1
ATOM 5619 N N . SER A 1 711 ? 11.596 -1.149 -23.117 1.00 87.31 711 SER A N 1
ATOM 5620 C CA . SER A 1 711 ? 11.426 -2.259 -22.161 1.00 87.31 711 SER A CA 1
ATOM 5621 C C . SER A 1 711 ? 10.762 -1.826 -20.848 1.00 87.31 711 SER A C 1
ATOM 5623 O O . SER A 1 711 ? 9.980 -2.580 -20.276 1.00 87.31 711 SER A O 1
ATOM 5625 N N . ASP A 1 712 ? 10.981 -0.588 -20.403 1.00 86.81 712 ASP A N 1
ATOM 5626 C CA . ASP A 1 712 ? 10.348 0.015 -19.225 1.00 86.81 712 ASP A CA 1
ATOM 5627 C C . ASP A 1 712 ? 8.856 0.330 -19.411 1.00 86.81 712 ASP A C 1
ATOM 5629 O O . ASP A 1 712 ? 8.109 0.265 -18.429 1.00 86.81 712 ASP A O 1
ATOM 5633 N N . GLN A 1 713 ? 8.384 0.554 -20.643 1.00 90.94 713 GLN A N 1
ATOM 5634 C CA . GLN A 1 713 ? 6.956 0.752 -20.936 1.00 90.94 713 GLN A CA 1
ATOM 5635 C C . GLN A 1 713 ? 6.104 -0.488 -20.647 1.00 90.94 713 GLN A C 1
ATOM 5637 O O . GLN A 1 713 ? 4.891 -0.354 -20.464 1.00 90.94 713 GLN A O 1
ATOM 5642 N N . ILE A 1 714 ? 6.695 -1.687 -20.552 1.00 89.19 714 ILE A N 1
ATOM 5643 C CA . ILE A 1 714 ? 5.949 -2.917 -20.240 1.00 89.19 714 ILE A CA 1
ATOM 5644 C C . ILE A 1 714 ? 5.278 -2.852 -18.854 1.00 89.19 714 ILE A C 1
ATOM 5646 O O . ILE A 1 714 ? 4.222 -3.446 -18.646 1.00 89.19 714 ILE A O 1
ATOM 5650 N N . GLN A 1 715 ? 5.817 -2.036 -17.939 1.00 90.19 715 GLN A N 1
ATOM 5651 C CA . GLN A 1 715 ? 5.241 -1.777 -16.613 1.00 90.19 715 GLN A CA 1
ATOM 5652 C C . GLN A 1 715 ? 3.845 -1.134 -16.682 1.00 90.19 715 GLN A C 1
ATOM 5654 O O . GLN A 1 715 ? 3.046 -1.316 -15.762 1.00 90.19 715 GLN A O 1
ATOM 5659 N N . SER A 1 716 ? 3.511 -0.434 -17.775 1.00 90.69 716 SER A N 1
ATOM 5660 C CA . SER A 1 716 ? 2.177 0.153 -17.986 1.00 90.69 716 SER A CA 1
ATOM 5661 C C . SER A 1 716 ? 1.062 -0.894 -18.129 1.00 90.69 716 SER A C 1
ATOM 5663 O O . SER A 1 716 ? -0.111 -0.570 -17.921 1.00 90.69 716 SER A O 1
ATOM 5665 N N . LEU A 1 717 ? 1.408 -2.162 -18.402 1.00 90.12 717 LEU A N 1
ATOM 5666 C CA . LEU A 1 717 ? 0.442 -3.258 -18.453 1.00 90.12 717 LEU A CA 1
ATOM 5667 C C . LEU A 1 717 ? -0.261 -3.482 -17.111 1.00 90.12 717 LEU A C 1
ATOM 5669 O O . LEU A 1 717 ? -1.462 -3.733 -17.122 1.00 90.12 717 LEU A O 1
ATOM 5673 N N . ASN A 1 718 ? 0.425 -3.380 -15.964 1.00 88.00 718 ASN A N 1
ATOM 5674 C CA . ASN A 1 718 ? -0.212 -3.689 -14.678 1.00 88.00 718 ASN A CA 1
ATOM 5675 C C . ASN A 1 718 ? -1.371 -2.731 -14.323 1.00 88.00 718 ASN A C 1
ATOM 5677 O O . ASN A 1 718 ? -2.487 -3.228 -14.162 1.00 88.00 718 ASN A O 1
ATOM 5681 N N . PRO A 1 719 ? -1.197 -1.389 -14.265 1.00 88.00 719 PRO A N 1
ATOM 5682 C CA . PRO A 1 719 ? -2.315 -0.487 -13.978 1.00 88.00 719 PRO A CA 1
ATOM 5683 C C . PRO A 1 719 ? -3.422 -0.590 -15.036 1.00 88.00 719 PRO A C 1
ATOM 5685 O O . PRO A 1 719 ? -4.600 -0.590 -14.682 1.00 88.00 719 PRO A O 1
ATOM 5688 N N . LEU A 1 720 ? -3.073 -0.762 -16.319 1.00 90.31 720 LEU A N 1
ATOM 5689 C CA . LEU A 1 720 ? -4.052 -0.961 -17.391 1.00 90.31 720 LEU A CA 1
ATOM 5690 C C . LEU A 1 720 ? -4.903 -2.218 -17.154 1.00 90.31 720 LEU A C 1
ATOM 5692 O O . LEU A 1 720 ? -6.132 -2.143 -17.189 1.00 90.31 720 LEU A O 1
ATOM 5696 N N . ILE A 1 721 ? -4.270 -3.364 -16.880 1.00 91.25 721 ILE A N 1
ATOM 5697 C CA . ILE A 1 721 ? -4.971 -4.625 -16.619 1.00 91.25 721 ILE A CA 1
ATOM 5698 C C . ILE A 1 721 ? -5.822 -4.496 -15.355 1.00 91.25 721 ILE A C 1
ATOM 5700 O O . ILE A 1 721 ? -7.004 -4.815 -15.417 1.00 91.25 721 ILE A O 1
ATOM 5704 N N . VAL A 1 722 ? -5.287 -3.983 -14.242 1.00 87.56 722 VAL A N 1
ATOM 5705 C CA . VAL A 1 722 ? -6.024 -3.830 -12.972 1.00 87.56 722 VAL A CA 1
ATOM 5706 C C . VAL A 1 722 ? -7.279 -2.963 -13.138 1.00 87.56 722 VAL A C 1
ATOM 5708 O O . VAL A 1 722 ? -8.355 -3.352 -12.673 1.00 87.56 722 VAL A O 1
ATOM 5711 N N . MET A 1 723 ? -7.188 -1.841 -13.864 1.00 85.00 723 MET A N 1
ATOM 5712 C CA . MET A 1 723 ? -8.328 -0.952 -14.136 1.00 85.00 723 MET A CA 1
ATOM 5713 C C . MET A 1 723 ? -9.463 -1.649 -14.904 1.00 85.00 723 MET A C 1
ATOM 5715 O O . MET A 1 723 ? -10.633 -1.441 -14.577 1.00 85.00 723 MET A O 1
ATOM 5719 N N . PHE A 1 724 ? -9.148 -2.500 -15.888 1.00 88.50 724 PHE A N 1
ATOM 5720 C CA . PHE A 1 724 ? -10.158 -3.316 -16.578 1.00 88.50 724 PHE A CA 1
ATOM 5721 C C . PHE A 1 724 ? -10.611 -4.527 -15.752 1.00 88.50 724 PHE A C 1
ATOM 5723 O O . PHE A 1 724 ? -11.766 -4.942 -15.837 1.00 88.50 724 PHE A O 1
ATOM 5730 N N . LEU A 1 725 ? -9.724 -5.105 -14.947 1.00 88.62 725 LEU A N 1
ATOM 5731 C CA . LEU A 1 725 ? -9.943 -6.376 -14.270 1.00 88.62 725 LEU A CA 1
ATOM 5732 C C . LEU A 1 725 ? -10.870 -6.261 -13.057 1.00 88.62 725 LEU A C 1
ATOM 5734 O O . LEU A 1 725 ? -11.656 -7.173 -12.825 1.00 88.62 725 LEU A O 1
ATOM 5738 N N . ILE A 1 726 ? -10.839 -5.156 -12.309 1.00 84.75 726 ILE A N 1
ATOM 5739 C CA . ILE A 1 726 ? -11.716 -4.950 -11.141 1.00 84.75 726 ILE A CA 1
ATOM 5740 C C . ILE A 1 726 ? -13.216 -5.121 -11.476 1.00 84.75 726 ILE A C 1
ATOM 5742 O O . ILE A 1 726 ? -13.861 -5.962 -10.838 1.00 84.75 726 ILE A O 1
ATOM 5746 N N . PRO A 1 727 ? -13.801 -4.422 -12.475 1.00 85.88 727 PRO A N 1
ATOM 5747 C CA . PRO A 1 727 ? -15.204 -4.634 -12.839 1.00 85.88 727 PRO A CA 1
ATOM 5748 C C . PRO A 1 727 ? -15.462 -6.028 -13.437 1.00 85.88 727 PRO A C 1
ATOM 5750 O O . PRO A 1 727 ? -16.540 -6.588 -13.227 1.00 85.88 727 PRO A O 1
ATOM 5753 N N . LEU A 1 728 ? -14.480 -6.626 -14.126 1.00 88.50 728 LEU A N 1
ATOM 5754 C CA . LEU A 1 728 ? -14.587 -7.996 -14.642 1.00 88.50 728 LEU A CA 1
ATOM 5755 C C . LEU A 1 728 ? -14.627 -9.035 -13.510 1.00 88.50 728 LEU A C 1
ATOM 5757 O O . LEU A 1 728 ? -15.424 -9.966 -13.576 1.00 88.50 728 LEU A O 1
ATOM 5761 N N . VAL A 1 729 ? -13.832 -8.879 -12.449 1.00 85.50 729 VAL A N 1
ATOM 5762 C CA . VAL A 1 729 ? -13.823 -9.790 -11.292 1.00 85.50 729 VAL A CA 1
ATOM 5763 C C . VAL A 1 729 ? -15.119 -9.667 -10.487 1.00 85.50 729 VAL A C 1
ATOM 5765 O O . VAL A 1 729 ? -15.699 -10.692 -10.129 1.00 85.50 729 VAL A O 1
ATOM 5768 N N . GLU A 1 730 ? -15.651 -8.458 -10.276 1.00 83.06 730 GLU A N 1
ATOM 5769 C CA . GLU A 1 730 ? -16.980 -8.304 -9.661 1.00 83.06 730 GLU A CA 1
ATOM 5770 C C . GLU A 1 730 ? -18.064 -8.999 -10.506 1.00 83.06 730 GLU A C 1
ATOM 5772 O O . GLU A 1 730 ? -18.850 -9.787 -9.975 1.00 83.06 730 GLU A O 1
ATOM 5777 N N . TYR A 1 731 ? -18.085 -8.775 -11.826 1.00 85.69 731 TYR A N 1
ATOM 5778 C CA . TYR A 1 731 ? -19.144 -9.294 -12.697 1.00 85.69 731 TYR A CA 1
ATOM 5779 C C . TYR A 1 731 ? -19.045 -10.800 -13.003 1.00 85.69 731 TYR A C 1
ATOM 5781 O O . TYR A 1 731 ? -20.068 -11.482 -13.005 1.00 85.69 731 TYR A O 1
ATOM 5789 N N . PHE A 1 732 ? -17.845 -11.334 -13.252 1.00 87.19 732 PHE A N 1
ATOM 5790 C CA . PHE A 1 732 ? -17.633 -12.724 -13.685 1.00 87.19 732 PHE A CA 1
ATOM 5791 C C . PHE A 1 732 ? -17.168 -13.675 -12.573 1.00 87.19 732 PHE A C 1
ATOM 5793 O O . PHE A 1 732 ? -17.335 -14.885 -12.720 1.00 87.19 732 PHE A O 1
ATOM 5800 N N . VAL A 1 733 ? -16.633 -13.173 -11.452 1.00 86.06 733 VAL A N 1
ATOM 5801 C CA . VAL A 1 733 ? -16.217 -14.012 -10.310 1.00 86.06 733 VAL A CA 1
ATOM 5802 C C . VAL A 1 733 ? -17.156 -13.816 -9.123 1.00 86.06 733 VAL A C 1
ATOM 5804 O O . VAL A 1 733 ? -17.801 -14.769 -8.684 1.00 86.06 733 VAL A O 1
ATOM 5807 N N . TYR A 1 734 ? -17.291 -12.593 -8.606 1.00 84.12 734 TYR A N 1
ATOM 5808 C CA . TYR A 1 734 ? -18.015 -12.371 -7.352 1.00 84.12 734 TYR A CA 1
ATOM 5809 C C . TYR A 1 734 ? -19.539 -12.473 -7.505 1.00 84.12 734 TYR A C 1
ATOM 5811 O O . TYR A 1 734 ? -20.173 -13.094 -6.649 1.00 84.12 734 TYR A O 1
ATOM 5819 N N . ARG A 1 735 ? -20.150 -11.958 -8.583 1.00 84.31 735 ARG A N 1
ATOM 5820 C CA . ARG A 1 735 ? -21.594 -12.148 -8.837 1.00 84.31 735 ARG A CA 1
ATOM 5821 C C . ARG A 1 735 ? -21.975 -13.628 -9.048 1.00 84.31 735 ARG A C 1
ATOM 5823 O O . ARG A 1 735 ? -22.888 -14.077 -8.358 1.00 84.31 735 ARG A O 1
ATOM 5830 N N . PRO A 1 736 ? -21.300 -14.443 -9.889 1.00 89.75 736 PRO A N 1
ATOM 5831 C CA . PRO A 1 736 ? -21.692 -15.843 -10.087 1.00 89.75 736 PRO A CA 1
ATOM 5832 C C . PRO A 1 736 ? -21.467 -16.740 -8.864 1.00 89.75 736 PRO A C 1
ATOM 5834 O O . PRO A 1 736 ? -22.236 -17.679 -8.663 1.00 89.75 736 PRO A O 1
ATOM 5837 N N . LEU A 1 737 ? -20.468 -16.448 -8.020 1.00 87.81 737 LEU A N 1
ATOM 5838 C CA . LEU A 1 737 ? -20.299 -17.122 -6.725 1.00 87.81 737 LEU A CA 1
ATOM 5839 C C . LEU A 1 737 ? -21.437 -16.763 -5.756 1.00 87.81 737 LEU A C 1
ATOM 5841 O O . LEU A 1 737 ? -22.044 -17.660 -5.168 1.00 87.81 737 LEU A O 1
ATOM 5845 N N . ARG A 1 738 ? -21.804 -15.477 -5.667 1.00 85.62 738 ARG A N 1
ATOM 5846 C CA . ARG A 1 738 ? -22.929 -14.982 -4.850 1.00 85.62 738 ARG A CA 1
ATOM 5847 C C . ARG A 1 738 ? -24.264 -15.588 -5.294 1.00 85.62 738 ARG A C 1
ATOM 5849 O O . ARG A 1 738 ? -25.002 -16.099 -4.461 1.00 85.62 738 ARG A O 1
ATOM 5856 N N . ASN A 1 739 ? -24.507 -15.673 -6.603 1.00 86.81 739 ASN A N 1
ATOM 5857 C CA . ASN A 1 739 ? -25.682 -16.330 -7.197 1.00 86.81 739 ASN A CA 1
ATOM 5858 C C . ASN A 1 739 ? -25.733 -17.854 -6.947 1.00 86.81 739 ASN A C 1
ATOM 5860 O O . ASN A 1 739 ? -26.771 -18.480 -7.154 1.00 86.81 739 ASN A O 1
ATOM 5864 N N . ARG A 1 740 ? -24.622 -18.462 -6.508 1.00 90.56 740 ARG A N 1
ATOM 5865 C CA . ARG A 1 740 ? -24.520 -19.866 -6.072 1.00 90.56 740 ARG A CA 1
ATOM 5866 C C . ARG A 1 740 ? -24.476 -20.015 -4.542 1.00 90.56 740 ARG A C 1
ATOM 5868 O O . ARG A 1 740 ? -24.239 -21.117 -4.059 1.00 90.56 740 ARG A O 1
ATOM 5875 N N . ASN A 1 741 ? -24.705 -18.934 -3.788 1.00 86.94 741 ASN A N 1
ATOM 5876 C CA . ASN A 1 741 ? -24.572 -18.851 -2.327 1.00 86.94 741 ASN A CA 1
ATOM 5877 C C . ASN A 1 741 ? -23.173 -19.236 -1.793 1.00 86.94 741 ASN A C 1
ATOM 5879 O O . ASN A 1 741 ? -23.042 -19.710 -0.665 1.00 86.94 741 ASN A O 1
ATOM 5883 N N . ILE A 1 742 ? -22.118 -19.030 -2.590 1.00 85.25 742 ILE A N 1
ATOM 5884 C CA . ILE A 1 742 ? -20.727 -19.269 -2.184 1.00 85.25 742 ILE A CA 1
ATOM 5885 C C . ILE A 1 742 ? -20.133 -17.955 -1.663 1.00 85.25 742 ILE A C 1
ATOM 5887 O O . ILE A 1 742 ? -19.760 -17.075 -2.439 1.00 85.25 742 ILE A O 1
ATOM 5891 N N . ASP A 1 743 ? -20.023 -17.838 -0.339 1.00 78.25 743 ASP A N 1
ATOM 5892 C CA . ASP A 1 743 ? -19.327 -16.736 0.331 1.00 78.25 743 ASP A CA 1
ATOM 5893 C C . ASP A 1 743 ? -17.801 -16.863 0.159 1.00 78.25 743 ASP A C 1
ATOM 5895 O O . ASP A 1 743 ? -17.135 -17.673 0.814 1.00 78.25 743 ASP A O 1
ATOM 5899 N N . PHE A 1 744 ? -17.234 -16.063 -0.748 1.00 84.94 744 PHE A N 1
ATOM 5900 C CA . PHE A 1 744 ? -15.796 -16.042 -1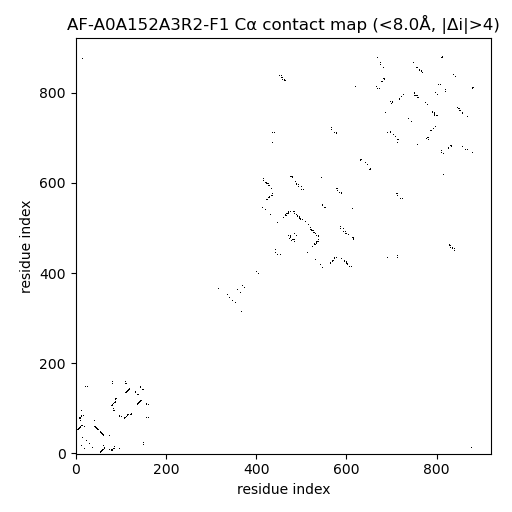.015 1.00 84.94 744 PHE A CA 1
ATOM 5901 C C . PHE A 1 744 ? -15.077 -15.094 -0.041 1.00 84.94 744 PHE A C 1
ATOM 5903 O O . PHE A 1 744 ? -14.766 -13.943 -0.356 1.00 84.94 744 PHE A O 1
ATOM 5910 N N . LYS A 1 745 ? -14.833 -15.601 1.171 1.00 86.50 745 LYS A N 1
ATOM 5911 C CA . LYS A 1 745 ? -14.259 -14.858 2.307 1.00 86.50 745 LYS A CA 1
ATOM 5912 C C . LYS A 1 745 ? -12.911 -14.185 1.979 1.00 86.50 745 LYS A C 1
ATOM 5914 O O . LYS A 1 745 ? -12.109 -14.791 1.263 1.00 86.50 745 LYS A O 1
ATOM 5919 N N . PRO A 1 746 ? -12.586 -13.006 2.555 1.00 88.00 746 PRO A N 1
ATOM 5920 C CA . PRO A 1 746 ? -11.348 -12.270 2.260 1.00 88.00 746 PRO A CA 1
ATOM 5921 C C . PRO A 1 746 ? -10.064 -13.107 2.345 1.00 88.00 746 PRO A C 1
ATOM 5923 O O . PRO A 1 746 ? -9.301 -13.157 1.384 1.00 88.00 746 PRO A O 1
ATOM 5926 N N . LEU A 1 747 ? -9.869 -13.872 3.425 1.00 91.81 747 LEU A N 1
ATOM 5927 C CA . LEU A 1 747 ? -8.687 -14.733 3.577 1.00 91.81 747 LEU A CA 1
ATOM 5928 C C . LEU A 1 747 ? -8.618 -15.858 2.523 1.00 91.81 747 LEU A C 1
ATOM 5930 O O . LEU A 1 747 ? -7.529 -16.294 2.153 1.00 91.81 747 LEU A O 1
ATOM 5934 N N . ALA A 1 748 ? -9.756 -16.314 1.992 1.00 92.00 748 ALA A N 1
ATOM 5935 C CA . ALA A 1 748 ? -9.783 -17.280 0.895 1.00 92.00 748 ALA A CA 1
ATOM 5936 C C . ALA A 1 748 ? -9.414 -16.625 -0.449 1.00 92.00 748 ALA A C 1
ATOM 5938 O O . ALA A 1 748 ? -8.648 -17.218 -1.206 1.00 92.00 748 ALA A O 1
ATOM 5939 N N . LYS A 1 749 ? -9.880 -15.392 -0.718 1.00 92.94 749 LYS A N 1
ATOM 5940 C CA . LYS A 1 749 ? -9.448 -14.591 -1.883 1.00 92.94 749 LYS A CA 1
ATOM 5941 C C . LYS A 1 749 ? -7.927 -14.400 -1.870 1.00 92.94 749 LYS A C 1
ATOM 5943 O O . LYS A 1 749 ? -7.260 -14.792 -2.825 1.00 92.94 749 LYS A O 1
ATOM 5948 N N . MET A 1 750 ? -7.382 -13.933 -0.743 1.00 95.06 750 MET A N 1
ATOM 5949 C CA . MET A 1 750 ? -5.939 -13.729 -0.555 1.00 95.06 750 MET A CA 1
ATOM 5950 C C . MET A 1 750 ? -5.147 -15.025 -0.780 1.00 95.06 750 MET A C 1
ATOM 5952 O O . MET A 1 750 ? -4.153 -15.019 -1.499 1.00 95.06 750 MET A O 1
ATOM 5956 N N . THR A 1 751 ? -5.628 -16.155 -0.244 1.00 95.62 751 THR A N 1
ATOM 5957 C CA . THR A 1 751 ? -5.017 -17.480 -0.461 1.00 95.62 751 THR A CA 1
ATOM 5958 C C . THR A 1 751 ? -4.923 -17.832 -1.949 1.00 95.62 751 THR A C 1
ATOM 5960 O O . THR A 1 751 ? -3.867 -18.262 -2.406 1.00 95.62 751 THR A O 1
ATOM 5963 N N . VAL A 1 752 ? -6.001 -17.644 -2.722 1.00 96.00 752 VAL A N 1
ATOM 5964 C CA . VAL A 1 752 ? -6.001 -17.922 -4.171 1.00 96.00 752 VAL A CA 1
ATOM 5965 C C . VAL A 1 752 ? -5.030 -16.994 -4.900 1.00 96.00 752 VAL A C 1
ATOM 5967 O O . VAL A 1 752 ? -4.244 -17.468 -5.719 1.00 96.00 752 VAL A O 1
ATOM 5970 N N . GLY A 1 753 ? -5.016 -15.704 -4.550 1.00 96.69 753 GLY A N 1
ATOM 5971 C CA . GLY A 1 753 ? -4.038 -14.755 -5.076 1.00 96.69 753 GLY A CA 1
ATOM 5972 C C . GLY A 1 753 ? -2.596 -15.210 -4.836 1.00 96.69 753 GLY A C 1
ATOM 5973 O O . GLY A 1 753 ? -1.801 -15.176 -5.766 1.00 96.69 753 GLY A O 1
ATOM 5974 N N . MET A 1 754 ? -2.271 -15.744 -3.651 1.00 97.44 754 MET A N 1
ATOM 5975 C CA . MET A 1 754 ? -0.907 -16.192 -3.332 1.00 97.44 754 MET A CA 1
ATOM 5976 C C . MET A 1 754 ? -0.430 -17.353 -4.222 1.00 97.44 754 MET A C 1
ATOM 5978 O O . MET A 1 754 ? 0.733 -17.373 -4.630 1.00 97.44 754 MET A O 1
ATOM 5982 N N . PHE A 1 755 ? -1.314 -18.291 -4.583 1.00 98.25 755 PHE A N 1
ATOM 5983 C CA . PHE A 1 755 ? -0.980 -19.341 -5.556 1.00 98.25 755 PHE A CA 1
ATOM 5984 C C . PHE A 1 755 ? -0.879 -18.809 -6.990 1.00 98.25 755 PHE A C 1
ATOM 5986 O O . PHE A 1 755 ? -0.032 -19.281 -7.747 1.00 98.25 755 PHE A O 1
ATOM 5993 N N . LEU A 1 756 ? -1.682 -17.807 -7.366 1.00 97.81 756 LEU A N 1
ATOM 5994 C CA . LEU A 1 756 ? -1.550 -17.141 -8.665 1.00 97.81 756 LEU A CA 1
ATOM 5995 C C . LEU A 1 756 ? -0.235 -16.352 -8.770 1.00 97.81 756 LEU A C 1
ATOM 5997 O O . LEU A 1 756 ? 0.403 -16.393 -9.816 1.00 97.81 756 LEU A O 1
ATOM 6001 N N . THR A 1 757 ? 0.241 -15.722 -7.692 1.00 98.19 757 THR A N 1
ATOM 6002 C CA . THR A 1 757 ? 1.577 -15.101 -7.637 1.00 98.19 757 THR A CA 1
ATOM 6003 C C . THR A 1 757 ? 2.679 -16.124 -7.929 1.00 98.19 757 THR A C 1
ATOM 6005 O O . THR A 1 757 ? 3.538 -15.877 -8.774 1.00 98.19 757 THR A O 1
ATOM 6008 N N . ALA A 1 758 ? 2.626 -17.301 -7.291 1.00 98.12 758 ALA A N 1
ATOM 6009 C CA . ALA A 1 758 ? 3.575 -18.383 -7.557 1.00 98.12 758 ALA A CA 1
ATOM 6010 C C . ALA A 1 758 ? 3.482 -18.886 -9.012 1.00 98.12 758 ALA A C 1
ATOM 6012 O O . ALA A 1 758 ? 4.507 -19.056 -9.669 1.00 98.12 758 ALA A O 1
ATOM 6013 N N . LEU A 1 759 ? 2.266 -19.058 -9.549 1.00 98.25 759 LEU A N 1
ATOM 6014 C CA . LEU A 1 759 ? 2.038 -19.444 -10.947 1.00 98.25 759 LEU A CA 1
ATOM 6015 C C . LEU A 1 759 ? 2.587 -18.406 -11.940 1.00 98.25 759 LEU A C 1
ATOM 6017 O O . LEU A 1 759 ? 3.185 -18.787 -12.941 1.00 98.25 759 LEU A O 1
ATOM 6021 N N . SER A 1 760 ? 2.430 -17.110 -11.660 1.00 98.06 760 SER A N 1
ATOM 6022 C CA . SER A 1 760 ? 2.985 -16.028 -12.484 1.00 98.06 760 SER A CA 1
ATOM 6023 C C . SER A 1 760 ? 4.515 -16.110 -12.572 1.00 98.06 760 SER A C 1
ATOM 6025 O O . SER A 1 760 ? 5.085 -15.967 -13.653 1.00 98.06 760 SER A O 1
ATOM 6027 N N . PHE A 1 761 ? 5.185 -16.460 -11.470 1.00 98.00 761 PHE A N 1
ATOM 6028 C CA . PHE A 1 761 ? 6.632 -16.686 -11.468 1.00 98.00 761 PHE A CA 1
ATOM 6029 C C . PHE A 1 761 ? 7.047 -18.000 -12.141 1.00 98.00 761 PHE A C 1
ATOM 6031 O O . PHE A 1 761 ? 8.107 -18.039 -12.754 1.00 98.00 761 PHE A O 1
ATOM 6038 N N . VAL A 1 762 ? 6.205 -19.042 -12.137 1.00 98.19 762 VAL A N 1
ATOM 6039 C CA . VAL A 1 762 ? 6.418 -20.232 -12.988 1.00 98.19 762 VAL A CA 1
ATOM 6040 C C . VAL A 1 762 ? 6.305 -19.880 -14.479 1.00 98.19 762 VAL A C 1
ATOM 6042 O O . VAL A 1 762 ? 7.076 -20.400 -15.279 1.00 98.19 762 VAL A O 1
ATOM 6045 N N . VAL A 1 763 ? 5.407 -18.969 -14.871 1.00 98.00 763 VAL A N 1
ATOM 6046 C CA . VAL A 1 763 ? 5.344 -18.465 -16.257 1.00 98.00 763 VAL A CA 1
ATOM 6047 C C . VAL A 1 763 ? 6.593 -17.646 -16.603 1.00 98.00 763 VAL A C 1
ATOM 6049 O O . VAL A 1 763 ? 7.191 -17.892 -17.644 1.00 98.00 763 VAL A O 1
ATOM 6052 N N . SER A 1 764 ? 7.040 -16.751 -15.716 1.00 97.06 764 SER A N 1
ATOM 6053 C CA . SER A 1 764 ? 8.255 -15.944 -15.920 1.00 97.06 764 SER A CA 1
ATOM 6054 C C . SER A 1 764 ? 9.540 -16.788 -15.985 1.00 97.06 764 SER A C 1
ATOM 6056 O O . SER A 1 764 ? 10.390 -16.543 -16.839 1.00 97.06 764 SER A O 1
ATOM 6058 N N . LEU A 1 765 ? 9.628 -17.849 -15.173 1.00 97.19 765 LEU A N 1
ATOM 6059 C CA . LEU A 1 765 ? 10.638 -18.914 -15.241 1.00 97.19 765 LEU A CA 1
ATOM 6060 C C . LEU A 1 765 ? 10.644 -19.621 -16.606 1.00 97.19 765 LEU A C 1
ATOM 6062 O O . LEU A 1 765 ? 11.697 -19.773 -17.221 1.00 97.19 765 LEU A O 1
ATOM 6066 N N . LEU A 1 766 ? 9.477 -20.063 -17.085 1.00 97.50 766 LEU A N 1
ATOM 6067 C CA . LEU A 1 766 ? 9.358 -20.757 -18.371 1.00 97.50 766 LEU A CA 1
ATOM 6068 C C . LEU A 1 766 ? 9.647 -19.833 -19.562 1.00 97.50 766 LEU A C 1
ATOM 6070 O O . LEU A 1 766 ? 10.162 -20.305 -20.573 1.00 97.50 766 LEU A O 1
ATOM 6074 N N . LEU A 1 767 ? 9.346 -18.537 -19.438 1.00 96.69 767 LEU A N 1
ATOM 6075 C CA . LEU A 1 767 ? 9.707 -17.534 -20.432 1.00 96.69 767 LEU A CA 1
ATOM 6076 C C . LEU A 1 767 ? 11.218 -17.270 -20.446 1.00 96.69 767 LEU A C 1
ATOM 6078 O O . LEU A 1 767 ? 11.792 -17.254 -21.531 1.00 96.69 767 LEU A O 1
ATOM 6082 N N . GLN A 1 768 ? 11.874 -17.163 -19.285 1.00 96.94 768 GLN A N 1
ATOM 6083 C CA . GLN A 1 768 ? 13.334 -17.027 -19.224 1.00 96.94 768 GLN A CA 1
ATOM 6084 C C . GLN A 1 768 ? 14.020 -18.229 -19.884 1.00 96.94 768 GLN A C 1
ATOM 6086 O O . GLN A 1 768 ? 14.758 -18.063 -20.844 1.00 96.94 768 GLN A O 1
ATOM 6091 N N . LEU A 1 769 ? 13.625 -19.453 -19.516 1.00 96.12 769 LEU A N 1
ATOM 6092 C CA . LEU A 1 769 ? 14.124 -20.689 -20.136 1.00 96.12 769 LEU A CA 1
ATOM 6093 C C . LEU A 1 769 ? 13.833 -20.818 -21.646 1.00 96.12 769 LEU A C 1
ATOM 6095 O O . LEU A 1 769 ? 14.376 -21.721 -22.289 1.00 96.12 769 LEU A O 1
ATOM 6099 N N . TRP A 1 770 ? 12.965 -19.975 -22.217 1.00 95.81 770 TRP A N 1
ATOM 6100 C CA . TRP A 1 770 ? 12.778 -19.851 -23.663 1.00 95.81 770 TRP A CA 1
ATOM 6101 C C . TRP A 1 770 ? 13.692 -18.765 -24.259 1.00 95.81 770 TRP A C 1
ATOM 6103 O O . TRP A 1 770 ? 14.291 -19.011 -25.308 1.00 95.81 770 TRP A O 1
ATOM 6113 N N . ILE A 1 771 ? 13.864 -17.622 -23.585 1.00 95.44 771 ILE A N 1
ATOM 6114 C CA . ILE A 1 771 ? 14.826 -16.563 -23.946 1.00 95.44 771 ILE A CA 1
ATOM 6115 C C . ILE A 1 771 ? 16.253 -17.128 -23.969 1.00 95.44 771 ILE A C 1
ATOM 6117 O O . ILE A 1 771 ? 16.877 -17.110 -25.027 1.00 95.44 771 ILE A O 1
ATOM 6121 N N . ASP A 1 772 ? 16.699 -17.761 -22.878 1.00 93.62 772 ASP A N 1
ATOM 6122 C CA . ASP A 1 772 ? 18.038 -18.352 -22.690 1.00 93.62 772 ASP A CA 1
ATOM 6123 C C . ASP A 1 772 ? 18.421 -19.394 -23.769 1.00 93.62 772 ASP A C 1
ATOM 6125 O O . ASP A 1 772 ? 19.584 -19.768 -23.918 1.00 93.62 772 ASP A O 1
ATOM 6129 N N . ARG A 1 773 ? 17.427 -19.928 -24.495 1.00 94.06 773 ARG A N 1
ATOM 6130 C CA . ARG A 1 773 ? 17.577 -20.970 -25.530 1.00 94.06 773 ARG A CA 1
ATOM 6131 C C . ARG A 1 773 ? 17.332 -20.476 -26.954 1.00 94.06 773 ARG A C 1
ATOM 6133 O O . ARG A 1 773 ? 17.444 -21.270 -27.888 1.00 94.06 773 ARG A O 1
ATOM 6140 N N . SER A 1 774 ? 16.942 -19.218 -27.120 1.00 94.06 774 SER A N 1
ATOM 6141 C CA . SER A 1 774 ? 16.629 -18.617 -28.416 1.00 94.06 774 SER A CA 1
ATOM 6142 C C . SER A 1 774 ? 17.736 -17.656 -28.844 1.00 94.06 774 SER A C 1
ATOM 6144 O O . SER A 1 774 ? 18.599 -17.280 -28.056 1.00 94.06 774 SER A O 1
ATOM 6146 N N . GLU A 1 775 ? 17.722 -17.227 -30.105 1.00 90.81 775 GLU A N 1
ATOM 6147 C CA . GLU A 1 775 ? 18.615 -16.149 -30.540 1.00 90.81 775 GLU A CA 1
ATOM 6148 C C . GLU A 1 775 ? 18.256 -14.838 -29.802 1.00 90.81 775 GLU A C 1
ATOM 6150 O O . GLU A 1 775 ? 17.060 -14.553 -29.635 1.00 90.81 775 GLU A O 1
ATOM 6155 N N . PRO A 1 776 ? 19.236 -14.021 -29.365 1.00 88.94 776 PRO A N 1
ATOM 6156 C CA . PRO A 1 776 ? 18.966 -12.767 -28.659 1.00 88.94 776 PRO A CA 1
ATOM 6157 C C . PRO A 1 776 ? 18.011 -11.847 -29.430 1.00 88.94 776 PRO A C 1
ATOM 6159 O O . PRO A 1 776 ? 18.135 -11.693 -30.645 1.00 88.94 776 PRO A O 1
ATOM 6162 N N . ASN A 1 777 ? 17.068 -11.204 -28.733 1.00 87.31 777 ASN A N 1
ATOM 6163 C CA . ASN A 1 777 ? 16.056 -10.319 -29.329 1.00 87.31 777 ASN A CA 1
ATOM 6164 C C . ASN A 1 777 ? 15.140 -10.979 -30.390 1.00 87.31 777 ASN A C 1
ATOM 6166 O O . ASN A 1 777 ? 14.580 -10.289 -31.248 1.00 87.31 777 ASN A O 1
ATOM 6170 N N . SER A 1 778 ? 14.945 -12.304 -30.344 1.00 90.88 778 SER A N 1
ATOM 6171 C CA . SER A 1 778 ? 14.014 -13.016 -31.241 1.00 90.88 778 SER A CA 1
ATOM 6172 C C . SER A 1 778 ? 12.558 -13.037 -30.739 1.00 90.88 778 SER A C 1
ATOM 6174 O O . SER A 1 778 ? 11.634 -12.823 -31.530 1.00 90.88 778 SER A O 1
ATOM 6176 N N . ILE A 1 779 ? 12.336 -13.256 -29.436 1.00 93.06 779 ILE A N 1
ATOM 6177 C CA . ILE A 1 779 ? 11.005 -13.451 -28.828 1.00 93.06 779 ILE A CA 1
ATOM 6178 C C . ILE A 1 779 ? 10.284 -12.102 -28.623 1.00 93.06 779 ILE A C 1
ATOM 6180 O O . ILE A 1 779 ? 10.835 -11.237 -27.947 1.00 93.06 779 ILE A O 1
ATOM 6184 N N . PRO A 1 780 ? 9.049 -11.891 -29.128 1.00 92.56 780 PRO A N 1
ATOM 6185 C CA . PRO A 1 780 ? 8.288 -10.650 -28.921 1.00 92.56 780 PRO A CA 1
ATOM 6186 C C . PRO A 1 780 ? 7.983 -10.341 -27.450 1.00 92.56 780 PRO A C 1
ATOM 6188 O O . PRO A 1 780 ? 7.435 -11.188 -26.746 1.00 92.56 780 PRO A O 1
ATOM 6191 N N . VAL A 1 781 ? 8.219 -9.099 -27.010 1.00 91.62 781 VAL A N 1
ATOM 6192 C CA . VAL A 1 781 ? 8.004 -8.665 -25.609 1.00 91.62 781 VAL A CA 1
ATOM 6193 C C . VAL A 1 781 ? 6.579 -8.926 -25.079 1.00 91.62 781 VAL A C 1
ATOM 6195 O O . VAL A 1 781 ? 6.389 -9.228 -23.904 1.00 91.62 781 VAL A O 1
ATOM 6198 N N . PHE A 1 782 ? 5.564 -8.935 -25.953 1.00 89.69 782 PHE A N 1
ATOM 6199 C CA . PHE A 1 782 ? 4.175 -9.268 -25.596 1.00 89.69 782 PHE A CA 1
ATOM 6200 C C . PHE A 1 782 ? 3.975 -10.688 -25.039 1.00 89.69 782 PHE A C 1
ATOM 6202 O O . PHE A 1 782 ? 2.929 -10.962 -24.452 1.00 89.69 782 PHE A O 1
ATOM 6209 N N . VAL A 1 783 ? 4.957 -11.586 -25.167 1.00 93.56 783 VAL A N 1
ATOM 6210 C CA . VAL A 1 783 ? 4.938 -12.897 -24.499 1.00 93.56 783 VAL A CA 1
ATOM 6211 C C . VAL A 1 783 ? 4.980 -12.754 -22.962 1.00 93.56 783 VAL A C 1
ATOM 6213 O O . VAL A 1 783 ? 4.574 -13.679 -22.270 1.00 93.56 783 VAL A O 1
ATOM 6216 N N . GLN A 1 784 ? 5.325 -11.581 -22.408 1.00 93.75 784 GLN A N 1
ATOM 6217 C CA . GLN A 1 784 ? 5.128 -11.268 -20.982 1.00 93.75 784 GLN A CA 1
ATOM 6218 C C . GLN A 1 784 ? 3.665 -10.970 -20.579 1.00 93.75 784 GLN A C 1
ATOM 6220 O O . GLN A 1 784 ? 3.364 -10.936 -19.385 1.00 93.75 784 GLN A O 1
ATOM 6225 N N . ILE A 1 785 ? 2.713 -10.770 -21.504 1.00 93.56 785 ILE A N 1
ATOM 6226 C CA . ILE A 1 785 ? 1.314 -10.452 -21.131 1.00 93.56 785 ILE A CA 1
ATOM 6227 C C . ILE A 1 785 ? 0.693 -11.489 -20.164 1.00 93.56 785 ILE A C 1
ATOM 6229 O O . ILE A 1 785 ? 0.039 -11.063 -19.212 1.00 93.56 785 ILE A O 1
ATOM 6233 N N . PRO A 1 786 ? 0.888 -12.817 -20.313 1.00 95.69 786 PRO A N 1
ATOM 6234 C CA . PRO A 1 786 ? 0.328 -13.802 -19.389 1.00 95.69 786 PRO A CA 1
ATOM 6235 C C . PRO A 1 786 ? 0.832 -13.670 -17.945 1.00 95.69 786 PRO A C 1
ATOM 6237 O O . PRO A 1 786 ? 0.020 -13.784 -17.028 1.00 95.69 786 PRO A O 1
ATOM 6240 N N . GLN A 1 787 ? 2.122 -13.387 -17.704 1.00 96.00 787 GLN A N 1
ATOM 6241 C CA . GLN A 1 787 ? 2.621 -13.224 -16.328 1.00 96.00 787 GLN A CA 1
ATOM 6242 C C . GLN A 1 787 ? 2.093 -11.927 -15.692 1.00 96.00 787 GLN A C 1
ATOM 6244 O O . GLN A 1 787 ? 1.617 -11.973 -14.552 1.00 96.00 787 GLN A O 1
ATOM 6249 N N . TYR A 1 788 ? 2.031 -10.828 -16.461 1.00 94.81 788 TYR A N 1
ATOM 6250 C CA . TYR A 1 788 ? 1.381 -9.573 -16.055 1.00 94.81 788 TYR A CA 1
ATOM 6251 C C . TYR A 1 788 ? -0.122 -9.739 -15.766 1.00 94.81 788 TYR A C 1
ATOM 6253 O O . TYR A 1 788 ? -0.627 -9.218 -14.774 1.00 94.81 788 TYR A O 1
ATOM 6261 N N . LEU A 1 789 ? -0.845 -10.520 -16.571 1.00 95.00 789 LEU A N 1
ATOM 6262 C CA . LEU A 1 789 ? -2.261 -10.807 -16.338 1.00 95.00 789 LEU A CA 1
ATOM 6263 C C . LEU A 1 789 ? -2.475 -11.630 -15.059 1.00 95.00 789 LEU A C 1
ATOM 6265 O O . LEU A 1 789 ? -3.359 -11.313 -14.265 1.00 95.00 789 LEU A O 1
ATOM 6269 N N . ILE A 1 790 ? -1.663 -12.666 -14.828 1.00 96.19 790 ILE A N 1
ATOM 6270 C CA . ILE A 1 790 ? -1.799 -13.526 -13.643 1.00 96.19 790 ILE A CA 1
ATOM 6271 C C . ILE A 1 790 ? -1.436 -12.760 -12.358 1.00 96.19 790 ILE A C 1
ATOM 6273 O O . ILE A 1 790 ? -2.146 -12.905 -11.358 1.00 96.19 790 ILE A O 1
ATOM 6277 N N . ILE A 1 791 ? -0.392 -11.917 -12.365 1.00 95.88 791 ILE A N 1
ATOM 6278 C CA . ILE A 1 791 ? -0.037 -11.119 -11.178 1.00 95.88 791 ILE A CA 1
ATOM 6279 C C . ILE A 1 791 ? -1.078 -10.028 -10.889 1.00 95.88 791 ILE A C 1
ATOM 6281 O O . ILE A 1 791 ? -1.407 -9.832 -9.724 1.00 95.88 791 ILE A O 1
ATOM 6285 N N . ALA A 1 792 ? -1.687 -9.408 -11.906 1.00 94.19 792 ALA A N 1
ATOM 6286 C CA . ALA A 1 792 ? -2.785 -8.457 -11.709 1.00 94.19 792 ALA A CA 1
ATOM 6287 C C . ALA A 1 792 ? -4.039 -9.126 -11.103 1.00 94.19 792 ALA A C 1
ATOM 6289 O O . ALA A 1 792 ? -4.698 -8.551 -10.235 1.00 94.19 792 ALA A O 1
ATOM 6290 N N . ILE A 1 793 ? -4.350 -10.374 -11.486 1.00 93.62 793 ILE A N 1
ATOM 6291 C CA . ILE A 1 793 ? -5.413 -11.166 -10.832 1.00 93.62 793 ILE A CA 1
ATOM 6292 C C . ILE A 1 793 ? -5.040 -11.482 -9.377 1.00 93.62 793 ILE A C 1
ATOM 6294 O O . ILE A 1 793 ? -5.896 -11.385 -8.494 1.00 93.62 793 ILE A O 1
ATOM 6298 N N . ALA A 1 794 ? -3.775 -11.806 -9.097 1.00 95.50 794 ALA A N 1
ATOM 6299 C CA . ALA A 1 794 ? -3.300 -11.990 -7.728 1.00 95.50 794 ALA A CA 1
ATOM 6300 C C . ALA A 1 794 ? -3.393 -10.697 -6.894 1.00 95.50 794 ALA A C 1
ATOM 6302 O O . ALA A 1 794 ? -3.847 -10.746 -5.751 1.00 95.50 794 ALA A O 1
ATOM 6303 N N . GLU A 1 795 ? -3.040 -9.543 -7.469 1.00 93.69 795 GLU A N 1
ATOM 6304 C CA . GLU A 1 795 ? -3.135 -8.228 -6.829 1.00 93.69 795 GLU A CA 1
ATOM 6305 C C . GLU A 1 795 ? -4.586 -7.890 -6.463 1.00 93.69 795 GLU A C 1
ATOM 6307 O O . GLU A 1 795 ? -4.865 -7.576 -5.306 1.00 93.69 795 GLU A O 1
ATOM 6312 N N . VAL A 1 796 ? -5.536 -8.038 -7.393 1.00 91.69 796 VAL A N 1
ATOM 6313 C CA . VAL A 1 796 ? -6.968 -7.793 -7.132 1.00 91.69 796 VAL A CA 1
ATOM 6314 C C . VAL A 1 796 ? -7.528 -8.734 -6.050 1.00 91.69 796 VAL A C 1
ATOM 6316 O O . VAL A 1 796 ? -8.417 -8.338 -5.293 1.00 91.69 796 VAL A O 1
ATOM 6319 N N . LEU A 1 797 ? -6.995 -9.955 -5.924 1.00 92.44 797 LEU A N 1
ATOM 6320 C CA . LEU A 1 797 ? -7.402 -10.937 -4.909 1.00 92.44 797 LEU A CA 1
ATOM 6321 C C . LEU A 1 797 ? -6.691 -10.795 -3.548 1.00 92.44 797 LEU A C 1
ATOM 6323 O O . LEU A 1 797 ? -7.217 -11.295 -2.552 1.00 92.44 797 LEU A O 1
ATOM 6327 N N . ILE A 1 798 ? -5.539 -10.119 -3.474 1.00 93.62 798 ILE A N 1
ATOM 6328 C CA . ILE A 1 798 ? -4.793 -9.885 -2.222 1.00 93.62 798 ILE A CA 1
ATOM 6329 C C . ILE A 1 798 ? -4.979 -8.461 -1.701 1.00 93.62 798 ILE A C 1
ATOM 6331 O O . ILE A 1 798 ? -5.303 -8.281 -0.530 1.00 93.62 798 ILE A O 1
ATOM 6335 N N . SER A 1 799 ? -4.775 -7.454 -2.549 1.00 88.81 799 SER A N 1
ATOM 6336 C CA . SER A 1 799 ? -4.679 -6.047 -2.155 1.00 88.81 799 SER A CA 1
ATOM 6337 C C . SER A 1 799 ? -6.019 -5.509 -1.647 1.00 88.81 799 SER A C 1
ATOM 6339 O O . SER A 1 799 ? -6.112 -5.041 -0.511 1.00 88.81 799 SER A O 1
ATOM 6341 N N . ILE A 1 800 ? -7.091 -5.668 -2.432 1.00 84.06 800 ILE A N 1
ATOM 6342 C CA . ILE A 1 800 ? -8.428 -5.178 -2.059 1.00 84.06 800 ILE A CA 1
ATOM 6343 C C . ILE A 1 800 ? -8.990 -5.947 -0.842 1.00 84.06 800 ILE A C 1
ATOM 6345 O O . ILE A 1 800 ? -9.327 -5.295 0.149 1.00 84.06 800 ILE A O 1
ATOM 6349 N N . PRO A 1 801 ? -9.040 -7.299 -0.823 1.00 87.50 801 PRO A N 1
ATOM 6350 C CA . PRO A 1 801 ? -9.614 -8.038 0.305 1.00 87.50 801 PRO A CA 1
ATOM 6351 C C . PRO A 1 801 ? -8.718 -8.008 1.547 1.00 87.50 801 PRO A C 1
ATOM 6353 O O . PRO A 1 801 ? -9.211 -8.119 2.667 1.00 87.50 801 PRO A O 1
ATOM 6356 N N . GLY A 1 802 ? -7.405 -7.838 1.368 1.00 86.62 802 GLY A N 1
ATOM 6357 C CA . GLY A 1 802 ? -6.458 -7.646 2.459 1.00 86.62 802 GLY A CA 1
ATOM 6358 C C . GLY A 1 802 ? -6.651 -6.307 3.160 1.00 86.62 802 GLY A C 1
ATOM 6359 O O . GLY A 1 802 ? -6.715 -6.284 4.388 1.00 86.62 802 GLY A O 1
ATOM 6360 N N . LEU A 1 803 ? -6.839 -5.210 2.418 1.00 78.56 803 LEU A N 1
ATOM 63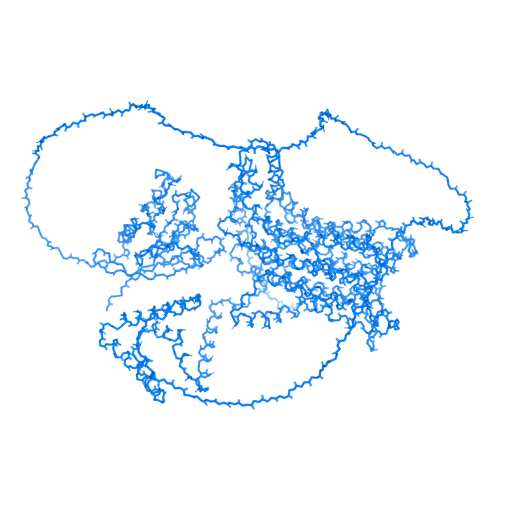61 C CA . LEU A 1 803 ? -7.193 -3.907 2.993 1.00 78.56 803 LEU A CA 1
ATOM 6362 C C . LEU A 1 803 ? -8.588 -3.921 3.647 1.00 78.56 803 LEU A C 1
ATOM 6364 O O . LEU A 1 803 ? -8.738 -3.405 4.754 1.00 78.56 803 LEU A O 1
ATOM 6368 N N . GLU A 1 804 ? -9.580 -4.567 3.024 1.00 77.44 804 GLU A N 1
ATOM 6369 C CA . GLU A 1 804 ? -10.932 -4.781 3.576 1.00 77.44 804 GLU A CA 1
ATOM 6370 C C . GLU A 1 804 ? -10.886 -5.518 4.930 1.00 77.44 804 GLU A C 1
ATOM 6372 O O . GLU A 1 804 ? -11.396 -5.030 5.944 1.00 77.44 804 GLU A O 1
ATOM 6377 N N . PHE A 1 805 ? -10.212 -6.671 4.976 1.00 84.50 805 PHE A N 1
ATOM 6378 C CA . PHE A 1 805 ? -9.971 -7.456 6.190 1.00 84.50 805 PHE A CA 1
ATOM 6379 C C . PHE A 1 805 ? -9.236 -6.639 7.264 1.00 84.50 805 PHE A C 1
ATOM 6381 O O . PHE A 1 805 ? -9.658 -6.577 8.418 1.00 84.50 805 PHE A O 1
ATOM 6388 N N . SER A 1 806 ? -8.173 -5.939 6.864 1.00 80.69 806 SER A N 1
ATOM 6389 C CA . SER A 1 806 ? -7.367 -5.097 7.752 1.00 80.69 806 SER A CA 1
ATOM 6390 C C . SER A 1 806 ? -8.164 -3.940 8.357 1.00 80.69 806 SER A C 1
ATOM 6392 O O . SER A 1 806 ? -7.909 -3.550 9.491 1.00 80.69 806 SER A O 1
ATOM 6394 N N . TYR A 1 807 ? -9.131 -3.381 7.626 1.00 70.62 807 TYR A N 1
ATOM 6395 C CA . TYR A 1 807 ? -9.970 -2.283 8.106 1.00 70.62 807 TYR A CA 1
ATOM 6396 C C . TYR A 1 807 ? -11.162 -2.762 8.956 1.00 70.62 807 TYR A C 1
ATOM 6398 O O . TYR A 1 807 ? -11.615 -2.032 9.841 1.00 70.62 807 TYR A O 1
ATOM 6406 N N . SER A 1 808 ? -11.674 -3.969 8.693 1.00 74.44 808 SER A N 1
ATOM 6407 C CA . SER A 1 808 ? -12.845 -4.545 9.374 1.00 74.44 808 SER A CA 1
ATOM 6408 C C . SER A 1 808 ? -12.520 -5.181 10.731 1.00 74.44 808 SER A C 1
ATOM 6410 O O . SER A 1 808 ? -13.287 -4.987 11.673 1.00 74.44 808 SER A O 1
ATOM 6412 N N . GLU A 1 809 ? -11.380 -5.869 10.857 1.00 80.69 809 GLU A N 1
ATOM 6413 C CA . GLU A 1 809 ? -10.925 -6.509 12.108 1.00 80.69 809 GLU A CA 1
ATOM 6414 C C . GLU A 1 809 ? -10.060 -5.583 12.993 1.00 80.69 809 GLU A C 1
ATOM 6416 O O . GLU A 1 809 ? -9.724 -5.930 14.128 1.00 80.69 809 GLU A O 1
ATOM 6421 N N . ALA A 1 810 ? -9.680 -4.393 12.508 1.00 73.81 810 ALA A N 1
ATOM 6422 C CA . ALA A 1 810 ? -8.962 -3.405 13.314 1.00 73.81 810 ALA A CA 1
ATOM 6423 C C . ALA A 1 810 ? -9.887 -2.717 14.343 1.00 73.81 810 ALA A C 1
ATOM 6425 O O . ALA A 1 810 ? -10.961 -2.234 13.968 1.00 73.81 810 ALA A O 1
ATOM 6426 N N . PRO A 1 811 ? -9.453 -2.559 15.614 1.00 70.25 811 PRO A N 1
ATOM 6427 C CA . PRO A 1 811 ? -10.132 -1.699 16.582 1.00 70.25 811 PRO A CA 1
ATOM 6428 C C . PRO A 1 811 ? -10.314 -0.279 16.045 1.00 70.25 811 PRO A C 1
ATOM 6430 O O . PRO A 1 811 ? -9.445 0.234 15.335 1.00 70.25 811 PRO A O 1
ATOM 6433 N N . SER A 1 812 ? -11.418 0.375 16.413 1.00 62.94 812 SER A N 1
ATOM 6434 C CA . SER A 1 812 ? -11.850 1.648 15.816 1.00 62.94 812 SER A CA 1
ATOM 6435 C C . SER A 1 812 ? -10.771 2.741 15.864 1.00 62.94 812 SER A C 1
ATOM 6437 O O . SER A 1 812 ? -10.576 3.447 14.876 1.00 62.94 812 SER A O 1
ATOM 6439 N N . SER A 1 813 ? -10.019 2.815 16.964 1.00 66.38 813 SER A N 1
ATOM 6440 C CA . SER A 1 813 ? -8.886 3.726 17.179 1.00 66.38 813 SER A CA 1
ATOM 6441 C C . SER A 1 813 ? -7.570 3.271 16.525 1.00 66.38 813 SER A C 1
ATOM 6443 O O . SER A 1 813 ? -6.723 4.098 16.203 1.00 66.38 813 SER A O 1
ATOM 6445 N N . MET A 1 814 ? -7.374 1.973 16.272 1.00 71.62 814 MET A N 1
ATOM 6446 C CA . MET A 1 814 ? -6.076 1.401 15.865 1.00 71.62 814 MET A CA 1
ATOM 6447 C C . MET A 1 814 ? -5.916 1.187 14.353 1.00 71.62 814 MET A C 1
ATOM 6449 O O . MET A 1 814 ? -4.886 0.677 13.906 1.00 71.62 814 MET A O 1
ATOM 6453 N N . LYS A 1 815 ? -6.895 1.612 13.547 1.00 70.56 815 LYS A N 1
ATOM 6454 C CA . LYS A 1 815 ? -6.875 1.498 12.077 1.00 70.56 815 LYS A CA 1
ATOM 6455 C C . LYS A 1 815 ? -5.596 2.057 11.445 1.00 70.56 815 LYS A C 1
ATOM 6457 O O . LYS A 1 815 ? -5.006 1.378 10.610 1.00 70.56 815 LYS A O 1
ATOM 6462 N N . SER A 1 816 ? -5.108 3.221 11.883 1.00 70.75 816 SER A N 1
ATOM 6463 C CA . SER A 1 816 ? -3.852 3.809 11.380 1.00 70.75 816 SER A CA 1
ATOM 6464 C C . SER A 1 816 ? -2.631 2.913 11.629 1.00 70.75 816 SER A C 1
ATOM 6466 O O . SER A 1 816 ? -1.781 2.783 10.755 1.00 70.75 816 SER A O 1
ATOM 6468 N N . ILE A 1 817 ? -2.562 2.237 12.784 1.00 76.44 817 ILE A N 1
ATOM 6469 C CA . ILE A 1 817 ? -1.468 1.306 13.111 1.00 76.44 817 ILE A CA 1
ATOM 6470 C C . ILE A 1 817 ? -1.534 0.069 12.214 1.00 76.44 817 ILE A C 1
ATOM 6472 O O . ILE A 1 817 ? -0.506 -0.363 11.699 1.00 76.44 817 ILE A O 1
ATOM 6476 N N . ILE A 1 818 ? -2.729 -0.483 11.988 1.00 83.06 818 ILE A N 1
ATOM 6477 C CA . ILE A 1 818 ? -2.907 -1.644 11.107 1.00 83.06 818 ILE A CA 1
ATOM 6478 C C . ILE A 1 818 ? -2.598 -1.295 9.643 1.00 83.06 818 ILE A C 1
ATOM 6480 O O . ILE A 1 818 ? -1.925 -2.075 8.975 1.00 83.06 818 ILE A O 1
ATOM 6484 N N . MET A 1 819 ? -2.978 -0.109 9.159 1.00 79.69 819 MET A N 1
ATOM 6485 C CA . MET A 1 819 ? -2.586 0.370 7.824 1.00 79.69 819 MET A CA 1
ATOM 6486 C C . MET A 1 819 ? -1.065 0.570 7.702 1.00 79.69 819 MET A C 1
ATOM 6488 O O . MET A 1 819 ? -0.471 0.159 6.706 1.00 79.69 819 MET A O 1
ATOM 6492 N N . SER A 1 820 ? -0.398 1.121 8.721 1.00 81.19 820 SER A N 1
ATOM 6493 C CA . SER A 1 820 ? 1.071 1.212 8.739 1.00 81.19 820 SER A CA 1
ATOM 6494 C C . SER A 1 820 ? 1.741 -0.169 8.820 1.00 81.19 820 SER A C 1
ATOM 6496 O O . SER A 1 820 ? 2.768 -0.388 8.183 1.00 81.19 820 SER A O 1
ATOM 6498 N N . GLY A 1 821 ? 1.140 -1.126 9.535 1.00 86.19 821 GLY A N 1
ATOM 6499 C CA . GLY A 1 821 ? 1.567 -2.528 9.563 1.00 86.19 821 GLY A CA 1
ATOM 6500 C C . GLY A 1 821 ? 1.390 -3.245 8.221 1.00 86.19 821 GLY A C 1
ATOM 6501 O O . GLY A 1 821 ? 2.223 -4.072 7.863 1.00 86.19 821 GLY A O 1
ATOM 6502 N N . TRP A 1 822 ? 0.361 -2.892 7.446 1.00 89.44 822 TRP A N 1
ATOM 6503 C CA . TRP A 1 822 ? 0.177 -3.362 6.071 1.00 89.44 822 TRP A CA 1
ATOM 6504 C C . TRP A 1 822 ? 1.272 -2.809 5.149 1.00 89.44 822 TRP A C 1
ATOM 6506 O O . TRP A 1 822 ? 1.929 -3.584 4.456 1.00 89.44 822 TRP A O 1
ATOM 6516 N N . LEU A 1 823 ? 1.552 -1.500 5.191 1.00 90.25 823 LEU A N 1
ATOM 6517 C CA . LEU A 1 823 ? 2.641 -0.891 4.407 1.00 90.25 823 LEU A CA 1
ATOM 6518 C C . LEU A 1 823 ? 4.021 -1.466 4.779 1.00 90.25 823 LEU A C 1
ATOM 6520 O O . LEU A 1 823 ? 4.844 -1.709 3.897 1.00 90.25 823 LEU A O 1
ATOM 6524 N N . LEU A 1 824 ? 4.242 -1.797 6.055 1.00 92.44 824 LEU A N 1
ATOM 6525 C CA . LEU A 1 824 ? 5.450 -2.491 6.510 1.00 92.44 824 LEU A CA 1
ATOM 6526 C C . LEU A 1 824 ? 5.632 -3.871 5.844 1.00 92.44 824 LEU A C 1
ATOM 6528 O O . LEU A 1 824 ? 6.771 -4.297 5.666 1.00 92.44 824 LEU A O 1
ATOM 6532 N N . THR A 1 825 ? 4.564 -4.554 5.405 1.00 95.50 825 THR A N 1
ATOM 6533 C CA . THR A 1 825 ? 4.718 -5.807 4.635 1.00 95.50 825 THR A CA 1
ATOM 6534 C C . THR A 1 825 ? 5.385 -5.574 3.281 1.00 95.50 825 THR A C 1
ATOM 6536 O O . THR A 1 825 ? 6.245 -6.361 2.894 1.00 95.50 825 THR A O 1
ATOM 6539 N N . VAL A 1 826 ? 5.072 -4.464 2.603 1.00 95.50 826 VAL A N 1
ATOM 6540 C CA . VAL A 1 826 ? 5.711 -4.062 1.337 1.00 95.50 826 VAL A CA 1
ATOM 6541 C C . VAL A 1 826 ? 7.196 -3.775 1.565 1.00 95.50 826 VAL A C 1
ATOM 6543 O O . VAL A 1 826 ? 8.053 -4.236 0.811 1.00 95.50 826 VAL A O 1
ATOM 6546 N N . SER A 1 827 ? 7.514 -3.073 2.659 1.00 97.00 827 SER A N 1
ATOM 6547 C CA . SER A 1 827 ? 8.895 -2.791 3.067 1.00 97.00 827 SER A CA 1
ATOM 6548 C C . SER A 1 827 ? 9.700 -4.077 3.292 1.00 97.00 827 SER A C 1
ATOM 6550 O O . SER A 1 827 ? 10.743 -4.271 2.667 1.00 97.00 827 SER A O 1
ATOM 6552 N N . LEU A 1 828 ? 9.174 -5.001 4.104 1.00 97.56 828 LEU A N 1
ATOM 6553 C CA . LEU A 1 828 ? 9.793 -6.303 4.372 1.00 97.56 828 LEU A CA 1
ATOM 6554 C C . LEU A 1 828 ? 9.931 -7.164 3.106 1.00 97.56 828 LEU A C 1
ATOM 6556 O O . LEU A 1 828 ? 10.921 -7.880 2.969 1.00 97.56 828 LEU A O 1
ATOM 6560 N N . GLY A 1 829 ? 8.983 -7.074 2.168 1.00 97.62 829 GLY A N 1
ATOM 6561 C CA . GLY A 1 829 ? 9.059 -7.767 0.882 1.00 97.62 829 GLY A CA 1
ATOM 6562 C C . GLY A 1 829 ? 10.222 -7.279 0.024 1.00 97.62 829 GLY A C 1
ATOM 6563 O O . GLY A 1 829 ? 10.992 -8.082 -0.495 1.00 97.62 829 GLY A O 1
ATOM 6564 N N . ASN A 1 830 ? 10.424 -5.965 -0.056 1.00 97.75 830 ASN A N 1
ATOM 6565 C CA . ASN A 1 830 ? 11.560 -5.394 -0.781 1.00 97.75 830 ASN A CA 1
ATOM 6566 C C . ASN A 1 830 ? 12.906 -5.706 -0.102 1.00 97.75 830 ASN A C 1
ATOM 6568 O O . ASN A 1 830 ? 13.879 -5.998 -0.794 1.00 97.75 830 ASN A O 1
ATOM 6572 N N . ILE A 1 831 ? 12.959 -5.739 1.237 1.00 97.50 831 ILE A N 1
ATOM 6573 C CA . ILE A 1 831 ? 14.140 -6.220 1.979 1.00 97.50 831 ILE A CA 1
ATOM 6574 C C . ILE A 1 831 ? 14.433 -7.689 1.637 1.00 97.50 831 ILE A C 1
ATOM 6576 O O . ILE A 1 831 ? 15.591 -8.046 1.440 1.00 97.50 831 ILE A O 1
ATOM 6580 N N . PHE A 1 832 ? 13.407 -8.538 1.511 1.00 97.19 832 PHE A N 1
ATOM 6581 C CA . PHE A 1 832 ? 13.593 -9.929 1.096 1.00 97.19 832 PHE A CA 1
ATOM 6582 C C . PHE A 1 832 ? 14.172 -10.042 -0.325 1.00 97.19 832 PHE A C 1
ATOM 6584 O O . PHE A 1 832 ? 15.072 -10.851 -0.527 1.00 97.19 832 PHE A O 1
ATOM 6591 N N . VAL A 1 833 ? 13.760 -9.194 -1.283 1.00 96.94 833 VAL A N 1
ATOM 6592 C CA . VAL A 1 833 ? 14.399 -9.164 -2.618 1.00 96.94 833 VAL A CA 1
ATOM 6593 C C . VAL A 1 833 ? 15.882 -8.799 -2.517 1.00 96.94 833 VAL A C 1
ATOM 6595 O O . VAL A 1 833 ? 16.710 -9.508 -3.078 1.00 96.94 833 VAL A O 1
ATOM 6598 N N . VAL A 1 834 ? 16.240 -7.763 -1.748 1.00 96.56 834 VAL A N 1
ATOM 6599 C CA . VAL A 1 834 ? 17.650 -7.369 -1.533 1.00 96.56 834 VAL A CA 1
ATOM 6600 C C . VAL A 1 834 ? 18.478 -8.513 -0.931 1.00 96.56 834 VAL A C 1
ATOM 6602 O O . VAL A 1 834 ? 19.597 -8.762 -1.377 1.00 96.56 834 VAL A O 1
ATOM 6605 N N . LEU A 1 835 ? 17.929 -9.241 0.049 1.00 95.38 835 LEU A N 1
ATOM 6606 C CA . LEU A 1 835 ? 18.597 -10.391 0.671 1.00 95.38 835 LEU A CA 1
ATOM 6607 C C . LEU A 1 835 ? 18.804 -11.565 -0.299 1.00 95.38 835 LEU A C 1
ATOM 6609 O O . LEU A 1 835 ? 19.800 -12.273 -0.178 1.00 95.38 835 LEU A O 1
ATOM 6613 N N . VAL A 1 836 ? 17.900 -11.772 -1.259 1.00 94.94 836 VAL A N 1
ATOM 6614 C CA . VAL A 1 836 ? 18.048 -12.806 -2.295 1.00 94.94 836 VAL A CA 1
ATOM 6615 C C . VAL A 1 836 ? 19.071 -12.372 -3.346 1.00 94.94 836 VAL A C 1
ATOM 6617 O O . VAL A 1 836 ? 20.069 -13.064 -3.542 1.00 94.94 836 VAL A O 1
ATOM 6620 N N . VAL A 1 837 ? 18.870 -11.203 -3.958 1.00 93.00 837 VAL A N 1
ATOM 6621 C CA . VAL A 1 837 ? 19.689 -10.692 -5.070 1.00 93.00 837 VAL A CA 1
ATOM 6622 C C . VAL A 1 837 ? 21.142 -10.474 -4.642 1.00 93.00 837 VAL A C 1
ATOM 6624 O O . VAL A 1 837 ? 22.050 -11.023 -5.256 1.00 93.00 837 VAL A O 1
ATOM 6627 N N . SER A 1 838 ? 21.389 -9.740 -3.552 1.00 90.56 838 SER A N 1
ATOM 6628 C CA . SER A 1 838 ? 22.760 -9.470 -3.088 1.00 90.56 838 SER A CA 1
ATOM 6629 C C . SER A 1 838 ? 23.331 -10.527 -2.139 1.00 90.56 838 SER A C 1
ATOM 6631 O O . SER A 1 838 ? 24.546 -10.563 -1.961 1.00 90.56 838 SER A O 1
ATOM 6633 N N . GLY A 1 839 ? 22.494 -11.349 -1.495 1.00 88.69 839 GLY A N 1
ATOM 6634 C CA . GLY A 1 839 ? 22.937 -12.312 -0.478 1.00 88.69 839 GLY A CA 1
ATOM 6635 C C . GLY A 1 839 ? 23.065 -13.759 -0.961 1.00 88.69 839 GLY A C 1
ATOM 6636 O O . GLY A 1 839 ? 23.932 -14.473 -0.464 1.00 88.69 839 GLY A O 1
ATOM 6637 N N . ILE A 1 840 ? 22.233 -14.192 -1.916 1.00 91.38 840 ILE A N 1
ATOM 6638 C CA . ILE A 1 840 ? 22.342 -15.516 -2.557 1.00 91.38 840 ILE A CA 1
ATOM 6639 C C . ILE A 1 840 ? 23.064 -15.397 -3.903 1.00 91.38 840 ILE A C 1
ATOM 6641 O O . ILE A 1 840 ? 23.929 -16.222 -4.178 1.00 91.38 840 ILE A O 1
ATOM 6645 N N . ASN A 1 841 ? 22.744 -14.360 -4.691 1.00 89.38 841 ASN A N 1
ATOM 6646 C CA . ASN A 1 841 ? 23.362 -14.045 -5.985 1.00 89.38 841 ASN A CA 1
ATOM 6647 C C . ASN A 1 841 ? 23.374 -15.243 -6.965 1.00 89.38 841 ASN A C 1
ATOM 6649 O O . ASN A 1 841 ? 24.383 -15.927 -7.148 1.00 89.38 841 ASN A O 1
ATOM 6653 N N . PHE A 1 842 ? 22.212 -15.532 -7.560 1.00 91.25 842 PHE A N 1
ATOM 6654 C CA . PHE A 1 842 ? 22.047 -16.621 -8.529 1.00 91.25 842 PHE A CA 1
ATOM 6655 C C . PHE A 1 842 ? 22.730 -16.300 -9.869 1.00 91.25 842 PHE A C 1
ATOM 6657 O O . PHE A 1 842 ? 22.546 -15.211 -10.399 1.00 91.25 842 PHE A O 1
ATOM 6664 N N . SER A 1 843 ? 23.446 -17.267 -10.460 1.00 87.81 843 SER A N 1
ATOM 6665 C CA . SER A 1 843 ? 24.143 -17.064 -11.745 1.00 87.81 843 SER A CA 1
ATOM 6666 C C . SER A 1 843 ? 23.217 -16.953 -12.958 1.00 87.81 843 SER A C 1
ATOM 6668 O O . SER A 1 843 ? 23.572 -16.292 -13.925 1.00 87.81 843 SER A O 1
ATOM 6670 N N . GLU A 1 844 ? 22.039 -17.586 -12.909 1.00 90.19 844 GLU A N 1
ATOM 6671 C CA . GLU A 1 844 ? 21.031 -17.526 -13.972 1.00 90.19 844 GLU A CA 1
ATOM 6672 C C . GLU A 1 844 ? 19.728 -16.961 -13.406 1.00 90.19 844 GLU A C 1
ATOM 6674 O O . GLU A 1 844 ? 19.239 -17.433 -12.372 1.00 90.19 844 GLU A O 1
ATOM 6679 N N . GLN A 1 845 ? 19.096 -16.033 -14.125 1.00 91.38 845 GLN A N 1
ATOM 6680 C CA . GLN A 1 845 ? 17.853 -15.398 -13.685 1.00 91.38 845 GLN A CA 1
ATOM 6681 C C . GLN A 1 845 ? 16.696 -16.402 -13.499 1.00 91.38 845 GLN A C 1
ATOM 6683 O O . GLN A 1 845 ? 15.844 -16.235 -12.622 1.00 91.38 845 GLN A O 1
ATOM 6688 N N . TRP A 1 846 ? 16.685 -17.503 -14.259 1.00 93.44 846 TRP A N 1
ATOM 6689 C CA . TRP A 1 846 ? 15.672 -18.549 -14.113 1.00 93.44 846 TRP A CA 1
ATOM 6690 C C . TRP A 1 846 ? 15.761 -19.291 -12.763 1.00 93.44 846 TRP A C 1
ATOM 6692 O O . TRP A 1 846 ? 14.725 -19.675 -12.215 1.00 93.44 846 TRP A O 1
ATOM 6702 N N . HIS A 1 847 ? 16.954 -19.436 -12.166 1.00 95.00 847 HIS A N 1
ATOM 6703 C CA . HIS A 1 847 ? 17.092 -19.995 -10.814 1.00 95.00 847 HIS A CA 1
ATOM 6704 C C . HIS A 1 847 ? 16.431 -19.087 -9.766 1.00 95.00 847 HIS A C 1
ATOM 6706 O O . HIS A 1 847 ? 15.755 -19.580 -8.860 1.00 95.00 847 HIS A O 1
ATOM 6712 N N . GLU A 1 848 ? 16.570 -17.766 -9.915 1.00 94.94 848 GLU A N 1
ATOM 6713 C CA . GLU A 1 848 ? 15.945 -16.780 -9.030 1.00 94.94 848 GLU A CA 1
ATOM 6714 C C . GLU A 1 848 ? 14.410 -16.828 -9.131 1.00 94.94 848 GLU A C 1
ATOM 6716 O O . GLU A 1 848 ? 13.723 -16.911 -8.107 1.00 94.94 848 GLU A O 1
ATOM 6721 N N . PHE A 1 849 ? 13.851 -16.889 -10.347 1.00 96.94 849 PHE A N 1
ATOM 6722 C CA . PHE A 1 849 ? 12.402 -17.046 -10.537 1.00 96.94 849 PHE A CA 1
ATOM 6723 C C . PHE A 1 849 ? 11.863 -18.357 -9.940 1.00 96.94 849 PHE A C 1
ATOM 6725 O O . PHE A 1 849 ? 10.813 -18.349 -9.289 1.00 96.94 849 PHE A O 1
ATOM 6732 N N . LEU A 1 850 ? 12.590 -19.473 -10.087 1.00 97.19 850 LEU A N 1
ATOM 6733 C CA . LEU A 1 850 ? 12.238 -20.755 -9.465 1.00 97.19 850 LEU A CA 1
ATOM 6734 C C . LEU A 1 850 ? 12.286 -20.687 -7.928 1.00 97.19 850 LEU A C 1
ATOM 6736 O O . LEU A 1 850 ? 11.395 -21.226 -7.260 1.00 97.19 850 LEU A O 1
ATOM 6740 N N . PHE A 1 851 ? 13.284 -20.007 -7.359 1.00 97.31 851 PHE A N 1
ATOM 6741 C CA . PHE A 1 851 ? 13.392 -19.784 -5.917 1.00 97.31 851 PHE A CA 1
ATOM 6742 C C . PHE A 1 851 ? 12.202 -18.973 -5.385 1.00 97.31 851 PHE A C 1
ATOM 6744 O O . PHE A 1 851 ? 11.534 -19.409 -4.444 1.00 97.31 851 PHE A O 1
ATOM 6751 N N . PHE A 1 852 ? 11.876 -17.840 -6.016 1.00 97.38 852 PHE A N 1
ATOM 6752 C CA . PHE A 1 852 ? 10.733 -17.011 -5.626 1.00 97.38 852 PHE A CA 1
ATOM 6753 C C . PHE A 1 852 ? 9.394 -17.752 -5.763 1.00 97.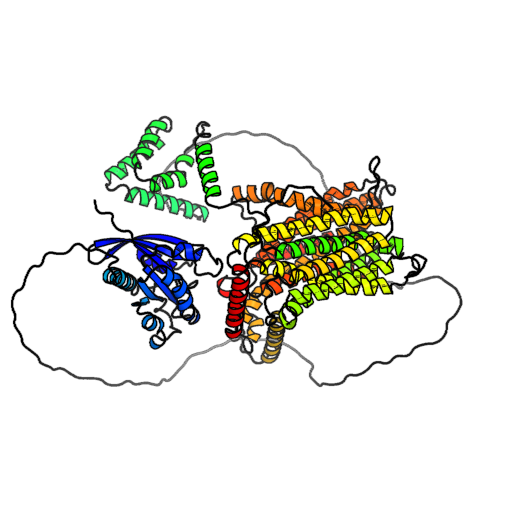38 852 PHE A C 1
ATOM 6755 O O . PHE A 1 852 ? 8.588 -17.709 -4.831 1.00 97.38 852 PHE A O 1
ATOM 6762 N N . ALA A 1 853 ? 9.166 -18.495 -6.854 1.00 97.81 853 ALA A N 1
ATOM 6763 C CA . ALA A 1 853 ? 7.965 -19.321 -7.023 1.00 97.81 853 ALA A CA 1
ATOM 6764 C C . ALA A 1 853 ? 7.819 -20.374 -5.907 1.00 97.81 853 ALA A C 1
ATOM 6766 O O . ALA A 1 853 ? 6.741 -20.527 -5.322 1.00 97.81 853 ALA A O 1
ATOM 6767 N N . SER A 1 854 ? 8.914 -21.067 -5.575 1.00 97.62 854 SER A N 1
ATOM 6768 C CA . SER A 1 854 ? 8.951 -22.114 -4.544 1.00 97.62 854 SER A CA 1
ATOM 6769 C C . SER A 1 854 ? 8.691 -21.547 -3.145 1.00 97.62 854 SER A C 1
ATOM 6771 O O . SER A 1 854 ? 7.861 -22.069 -2.396 1.00 97.62 854 SER A O 1
ATOM 6773 N N . CYS A 1 855 ? 9.345 -20.431 -2.814 1.00 97.19 855 CYS A N 1
ATOM 6774 C CA . CYS A 1 855 ? 9.123 -19.692 -1.575 1.00 97.19 855 CYS A CA 1
ATOM 6775 C C . CYS A 1 855 ? 7.669 -19.208 -1.461 1.00 97.19 855 CYS A C 1
ATOM 6777 O O . CYS A 1 855 ? 7.035 -19.404 -0.422 1.00 97.19 855 CYS A O 1
ATOM 6779 N N . MET A 1 856 ? 7.100 -18.648 -2.532 1.00 97.75 856 MET A N 1
ATOM 6780 C CA . MET A 1 856 ? 5.717 -18.169 -2.534 1.00 97.75 856 MET A CA 1
ATOM 6781 C C . MET A 1 856 ? 4.706 -19.306 -2.333 1.00 97.75 856 MET A C 1
ATOM 6783 O O . MET A 1 856 ? 3.782 -19.169 -1.531 1.00 97.75 856 MET A O 1
ATOM 6787 N N . PHE A 1 857 ? 4.905 -20.457 -2.983 1.00 97.38 857 PHE A N 1
ATOM 6788 C CA . PHE A 1 857 ? 4.065 -21.644 -2.790 1.00 97.38 857 PHE A CA 1
ATOM 6789 C C . PHE A 1 857 ? 4.111 -22.158 -1.338 1.00 97.38 857 PHE A C 1
ATOM 6791 O O . PHE A 1 857 ? 3.072 -22.462 -0.743 1.00 97.38 857 PHE A O 1
ATOM 6798 N N . PHE A 1 858 ? 5.301 -22.203 -0.731 1.00 96.88 858 PHE A N 1
ATOM 6799 C CA . PHE A 1 858 ? 5.477 -22.592 0.671 1.00 96.88 858 PHE A CA 1
ATOM 6800 C C . PHE A 1 858 ? 4.767 -21.625 1.634 1.00 96.88 858 PHE A C 1
ATOM 6802 O O . PHE A 1 858 ? 4.024 -22.059 2.520 1.00 96.88 858 PHE A O 1
ATOM 6809 N N . PHE A 1 859 ? 4.905 -20.312 1.432 1.00 96.06 859 PHE A N 1
ATOM 6810 C CA . PHE A 1 859 ? 4.234 -19.318 2.273 1.00 96.06 859 PHE A CA 1
ATOM 6811 C C . PHE A 1 859 ? 2.721 -19.220 2.024 1.00 96.06 859 PHE A C 1
ATOM 6813 O O . PHE A 1 859 ? 1.984 -18.938 2.968 1.00 96.06 859 PHE A O 1
ATOM 6820 N N . ALA A 1 860 ? 2.222 -19.553 0.828 1.00 96.50 860 ALA A N 1
ATOM 6821 C CA . ALA A 1 860 ? 0.789 -19.747 0.584 1.00 96.50 860 ALA A CA 1
ATOM 6822 C C . ALA A 1 860 ? 0.229 -20.915 1.423 1.00 96.50 860 ALA A C 1
ATOM 6824 O O . ALA A 1 860 ? -0.839 -20.802 2.030 1.00 96.50 860 ALA A O 1
ATOM 6825 N N . CYS A 1 861 ? 0.985 -22.012 1.552 1.00 95.81 861 CYS A N 1
ATOM 6826 C CA . CYS A 1 861 ? 0.627 -23.127 2.433 1.00 95.81 861 CYS A CA 1
ATOM 6827 C C . CYS A 1 861 ? 0.628 -22.722 3.921 1.00 95.81 861 CYS A C 1
ATOM 6829 O O . CYS A 1 861 ? -0.283 -23.102 4.660 1.00 95.81 861 CYS A O 1
ATOM 6831 N N . ILE A 1 862 ? 1.587 -21.896 4.362 1.00 95.38 862 ILE A N 1
ATOM 6832 C CA . ILE A 1 862 ? 1.583 -21.304 5.714 1.00 95.38 862 ILE A CA 1
ATOM 6833 C C . ILE A 1 862 ? 0.360 -20.395 5.910 1.00 95.38 862 ILE A C 1
ATOM 6835 O O . ILE A 1 862 ? -0.314 -20.488 6.940 1.00 95.38 862 ILE A O 1
ATOM 6839 N N . PHE A 1 863 ? 0.025 -19.558 4.924 1.00 95.75 863 PHE A N 1
ATOM 6840 C CA . PHE A 1 863 ? -1.126 -18.658 4.989 1.00 95.75 863 PHE A CA 1
ATOM 6841 C C . PHE A 1 863 ? -2.449 -19.428 5.128 1.00 95.75 863 PHE A C 1
ATOM 6843 O O . PHE A 1 863 ? -3.279 -19.033 5.942 1.00 95.75 863 PHE A O 1
ATOM 6850 N N . ILE A 1 864 ? -2.616 -20.589 4.472 1.00 95.19 864 ILE A N 1
ATOM 6851 C CA . ILE A 1 864 ? -3.761 -21.493 4.716 1.00 95.19 864 ILE A CA 1
ATOM 6852 C C . ILE A 1 864 ? -3.851 -21.902 6.195 1.00 95.19 864 ILE A C 1
ATOM 6854 O O . ILE A 1 864 ? -4.944 -21.913 6.767 1.00 95.19 864 ILE A O 1
ATOM 6858 N N . VAL A 1 865 ? -2.730 -22.265 6.828 1.00 94.88 865 VAL A N 1
ATOM 6859 C CA . VAL A 1 865 ? -2.710 -22.697 8.238 1.00 94.88 865 VAL A CA 1
ATOM 6860 C C . VAL A 1 865 ? -3.047 -21.537 9.177 1.00 94.88 865 VAL A C 1
ATOM 6862 O O . VAL A 1 865 ? -3.789 -21.736 10.140 1.00 94.88 865 VAL A O 1
ATOM 6865 N N . ILE A 1 866 ? -2.561 -20.327 8.886 1.00 93.50 866 ILE A N 1
ATOM 6866 C CA . ILE A 1 866 ? -2.898 -19.115 9.646 1.00 93.50 866 ILE A CA 1
ATOM 6867 C C . ILE A 1 866 ? -4.381 -18.762 9.456 1.00 93.50 866 ILE A C 1
ATOM 6869 O O . ILE A 1 866 ? -5.099 -18.626 10.444 1.00 93.50 866 ILE A O 1
ATOM 6873 N N . ALA A 1 867 ? -4.876 -18.713 8.218 1.00 91.75 867 ALA A N 1
ATOM 6874 C CA . ALA A 1 867 ? -6.266 -18.392 7.897 1.00 91.75 867 ALA A CA 1
ATOM 6875 C C . ALA A 1 867 ? -7.270 -19.390 8.503 1.00 91.75 867 ALA A C 1
ATOM 6877 O O . ALA A 1 867 ? -8.305 -18.977 9.017 1.00 91.75 867 ALA A O 1
ATOM 6878 N N . LYS A 1 868 ? -6.952 -20.694 8.526 1.00 90.06 868 LYS A N 1
ATOM 6879 C CA . LYS A 1 868 ? -7.772 -21.723 9.200 1.00 90.06 868 LYS A CA 1
ATOM 6880 C C . LYS A 1 868 ? -7.745 -21.634 10.731 1.00 90.06 868 LYS A C 1
ATOM 6882 O O . LYS A 1 868 ? -8.640 -22.171 11.379 1.00 90.06 868 LYS A O 1
ATOM 6887 N N . ARG A 1 869 ? -6.720 -21.006 11.318 1.00 89.69 869 ARG A N 1
ATOM 6888 C CA . ARG A 1 869 ? -6.602 -20.769 12.769 1.00 89.69 869 ARG A CA 1
ATOM 6889 C C . ARG A 1 869 ? -7.124 -19.396 13.195 1.00 89.69 869 ARG A C 1
ATOM 6891 O O . ARG A 1 869 ? -7.333 -19.184 14.389 1.00 89.69 869 ARG A O 1
ATOM 6898 N N . TYR A 1 870 ? -7.335 -18.482 12.250 1.00 88.69 870 TYR A N 1
ATOM 6899 C CA . TYR A 1 870 ? -7.869 -17.158 12.524 1.00 88.69 870 TYR A CA 1
ATOM 6900 C C . TYR A 1 870 ? -9.313 -17.253 13.030 1.00 88.69 870 TYR A C 1
ATOM 6902 O O . TYR A 1 870 ? -10.163 -17.905 12.425 1.00 88.69 870 TYR A O 1
ATOM 6910 N N . LYS A 1 871 ? -9.589 -16.575 14.145 1.00 81.94 871 LYS A N 1
ATOM 6911 C CA . LYS A 1 871 ? -10.940 -16.360 14.663 1.00 81.94 871 LYS A CA 1
ATOM 6912 C C . LYS A 1 871 ? -11.231 -14.857 14.588 1.00 81.94 871 LYS A C 1
ATOM 6914 O O . LYS A 1 871 ? -10.446 -14.112 15.187 1.00 81.94 871 LYS A O 1
ATOM 6919 N N . PRO A 1 872 ? -12.308 -14.428 13.896 1.00 73.38 872 PRO A N 1
ATOM 6920 C CA . PRO A 1 872 ? -12.777 -13.042 13.912 1.00 73.38 872 PRO A CA 1
ATOM 6921 C C . PRO A 1 872 ? -12.904 -12.510 15.337 1.00 73.38 872 PRO A C 1
ATOM 6923 O O . PRO A 1 872 ? -13.141 -13.285 16.270 1.00 73.38 872 PRO A O 1
ATOM 6926 N N . THR A 1 873 ? -12.723 -11.206 15.526 1.00 62.62 873 THR A N 1
ATOM 6927 C CA . THR A 1 873 ? -12.814 -10.609 16.863 1.00 62.62 873 THR A CA 1
ATOM 6928 C C . THR A 1 873 ? -14.184 -9.998 17.125 1.00 62.62 873 THR A C 1
ATOM 6930 O O . THR A 1 873 ? -14.716 -9.249 16.310 1.00 62.62 873 THR A O 1
ATOM 6933 N N . ASP A 1 874 ? -14.742 -10.282 18.304 1.00 53.41 874 ASP A N 1
ATOM 6934 C CA . ASP A 1 874 ? -16.014 -9.713 18.738 1.00 53.41 874 ASP A CA 1
ATOM 6935 C C . ASP A 1 874 ? -15.997 -8.180 18.722 1.00 53.41 874 ASP A C 1
ATOM 6937 O O . ASP A 1 874 ? -15.243 -7.521 19.443 1.00 53.41 874 ASP A O 1
ATOM 6941 N N . SER A 1 875 ? -16.901 -7.614 17.919 1.00 45.00 875 SER A N 1
ATOM 6942 C CA . SER A 1 875 ? -17.059 -6.165 17.717 1.00 45.00 875 SER A CA 1
ATOM 6943 C C . SER A 1 875 ? -17.346 -5.365 18.997 1.00 45.00 875 SER A C 1
ATOM 6945 O O . SER A 1 875 ? -17.199 -4.145 19.003 1.00 45.00 875 SER A O 1
ATOM 6947 N N . THR A 1 876 ? -17.724 -6.035 20.087 1.00 40.88 876 THR A N 1
ATOM 6948 C CA . THR A 1 876 ? -17.933 -5.454 21.421 1.00 40.88 876 THR A CA 1
ATOM 6949 C C . THR A 1 876 ? -16.629 -5.087 22.137 1.00 40.88 876 THR A C 1
ATOM 6951 O O . THR A 1 876 ? -16.644 -4.198 22.983 1.00 40.88 876 THR A O 1
ATOM 6954 N N . ILE A 1 877 ? -15.502 -5.719 21.789 1.00 44.19 877 ILE A N 1
ATOM 6955 C CA . ILE A 1 877 ? -14.175 -5.466 22.386 1.00 44.19 877 ILE A CA 1
ATOM 6956 C C . ILE A 1 877 ? -13.449 -4.312 21.662 1.00 44.19 877 ILE A C 1
ATOM 6958 O O . ILE A 1 877 ? -12.585 -3.652 22.230 1.00 44.19 877 ILE A O 1
ATOM 6962 N N . ALA A 1 878 ? -13.822 -4.030 20.411 1.00 41.50 878 ALA A N 1
ATOM 6963 C CA . ALA A 1 878 ? -13.089 -3.169 19.476 1.00 41.50 878 ALA A CA 1
ATOM 6964 C C . ALA A 1 878 ? -13.207 -1.642 19.709 1.00 41.50 878 ALA A C 1
ATOM 6966 O O . ALA A 1 878 ? -12.631 -0.862 18.944 1.00 41.50 878 ALA A O 1
ATOM 6967 N N . ASN A 1 879 ? -13.953 -1.206 20.730 1.00 44.59 879 ASN A N 1
ATOM 6968 C CA . ASN A 1 879 ? -14.337 0.195 20.946 1.00 44.59 879 ASN A CA 1
ATOM 6969 C C . ASN A 1 879 ? -13.633 0.844 22.151 1.00 44.59 879 ASN A C 1
ATOM 6971 O O . ASN A 1 879 ? -14.279 1.435 23.016 1.00 44.59 879 ASN A O 1
ATOM 6975 N N . TYR A 1 880 ? -12.298 0.796 22.180 1.00 43.06 880 TYR A N 1
ATOM 6976 C CA . TYR A 1 880 ? -11.532 1.791 22.934 1.00 43.06 880 TYR A CA 1
ATOM 6977 C C . TYR A 1 880 ? -11.553 3.124 22.173 1.00 43.06 880 TYR A C 1
ATOM 6979 O O . TYR A 1 880 ? -10.864 3.282 21.160 1.00 43.06 880 TYR A O 1
ATOM 6987 N N . THR A 1 881 ? -12.356 4.063 22.668 1.00 44.69 881 THR A N 1
ATOM 6988 C CA . THR A 1 881 ? -12.270 5.489 22.320 1.00 44.69 881 THR A CA 1
ATOM 6989 C C . THR A 1 881 ? -11.504 6.165 23.450 1.00 44.69 881 THR A C 1
ATOM 6991 O O . THR A 1 881 ? -11.799 5.895 24.617 1.00 44.69 881 THR A O 1
ATOM 6994 N N . GLU A 1 882 ? -10.526 7.016 23.139 1.00 39.53 882 GLU A N 1
ATOM 6995 C CA . GLU A 1 882 ? -9.924 7.859 24.177 1.00 39.53 882 GLU A CA 1
ATOM 6996 C C . GLU A 1 882 ? -11.003 8.809 24.731 1.00 39.53 882 GLU A C 1
ATOM 6998 O O . GLU A 1 882 ? -11.856 9.262 23.964 1.00 39.53 882 GLU A O 1
ATOM 7003 N N . PRO A 1 883 ? -11.031 9.092 26.046 1.00 34.22 883 PRO A N 1
ATOM 7004 C CA . PRO A 1 883 ? -11.939 10.093 26.588 1.00 34.22 883 PRO A CA 1
ATOM 7005 C C . PRO A 1 883 ? -11.511 11.468 26.064 1.00 34.22 883 PRO A C 1
ATOM 7007 O O . PRO A 1 883 ? -10.528 12.030 26.542 1.00 34.22 883 PRO A O 1
ATOM 7010 N N . GLU A 1 884 ? -12.227 11.978 25.060 1.00 37.28 884 GLU A N 1
ATOM 7011 C CA . GLU A 1 884 ? -11.943 13.281 24.457 1.00 37.28 884 GLU A CA 1
ATOM 7012 C C . GLU A 1 884 ? -11.972 14.378 25.531 1.00 37.28 884 GLU A C 1
ATOM 7014 O O . GLU A 1 884 ? -12.896 14.459 26.348 1.00 37.28 884 GLU A O 1
ATOM 7019 N N . ASP A 1 885 ? -10.933 15.216 25.551 1.00 34.00 885 ASP A N 1
ATOM 7020 C CA . ASP A 1 885 ? -10.829 16.316 26.502 1.00 34.00 885 ASP A CA 1
ATOM 7021 C C . ASP A 1 885 ? -11.863 17.386 26.129 1.00 34.00 885 ASP A C 1
ATOM 7023 O O . ASP A 1 885 ? -11.670 18.185 25.211 1.00 34.00 885 ASP A O 1
ATOM 7027 N N . SER A 1 886 ? -12.999 17.354 26.832 1.00 31.86 886 SER A N 1
ATOM 7028 C CA . SER A 1 886 ? -14.205 18.145 26.533 1.00 31.86 886 SER A CA 1
ATOM 7029 C C . SER A 1 886 ? -13.983 19.662 26.444 1.00 31.86 886 SER A C 1
ATOM 7031 O O . SER A 1 886 ? -14.809 20.370 25.869 1.00 31.86 886 SER A O 1
ATOM 7033 N N . SER A 1 887 ? -12.853 20.157 26.957 1.00 34.81 887 SER A N 1
ATOM 7034 C CA . SER A 1 887 ? -12.387 21.532 26.767 1.00 34.81 887 SER A CA 1
ATOM 7035 C C . SER A 1 887 ? -12.119 21.871 25.289 1.00 34.81 887 SER A C 1
ATOM 7037 O O . SER A 1 887 ? -12.574 22.904 24.798 1.00 34.81 887 SER A O 1
ATOM 7039 N N . GLN A 1 888 ? -11.447 20.979 24.556 1.00 36.56 888 GLN A N 1
ATOM 7040 C CA . GLN A 1 888 ? -11.012 21.200 23.171 1.00 36.56 888 GLN A CA 1
ATOM 7041 C C . GLN A 1 888 ? -12.166 21.069 22.170 1.00 36.56 888 GLN A C 1
ATOM 7043 O O . GLN A 1 888 ? -12.185 21.745 21.144 1.00 36.56 888 GLN A O 1
ATOM 7048 N N . GLN A 1 889 ? -13.146 20.213 22.469 1.00 37.28 889 GLN A N 1
ATOM 7049 C CA . GLN A 1 889 ? -14.308 19.989 21.605 1.00 37.28 889 GLN A CA 1
ATOM 7050 C C . GLN A 1 889 ? -15.255 21.199 21.617 1.00 37.28 889 GLN A C 1
ATOM 7052 O O . GLN A 1 889 ? -15.687 21.649 20.559 1.00 37.28 889 GLN A O 1
ATOM 7057 N N . LEU A 1 890 ? -15.458 21.821 22.786 1.00 37.19 890 LEU A N 1
ATOM 7058 C CA . LEU A 1 890 ? -16.158 23.105 22.895 1.00 37.19 890 LEU A CA 1
ATOM 7059 C C . LEU A 1 890 ? -15.439 24.220 22.120 1.00 37.19 890 LEU A C 1
ATOM 7061 O O . LEU A 1 890 ? -16.092 25.022 21.455 1.00 37.19 890 LEU A O 1
ATOM 7065 N N . GLU A 1 891 ? -14.107 24.292 22.167 1.00 36.88 891 GLU A N 1
ATOM 7066 C CA . GLU A 1 891 ? -13.354 25.280 21.382 1.00 36.88 891 GLU A CA 1
ATOM 7067 C C . GLU A 1 891 ? -13.454 25.010 19.866 1.00 36.88 891 GLU A C 1
ATOM 7069 O O . GLU A 1 891 ? -13.586 25.948 19.076 1.00 36.88 891 GLU A O 1
ATOM 7074 N N . TYR A 1 892 ? -13.470 23.741 19.448 1.00 44.03 892 TYR A N 1
ATOM 7075 C CA . TYR A 1 892 ? -13.663 23.328 18.054 1.00 44.03 892 TYR A CA 1
ATOM 7076 C C . TYR A 1 892 ? -15.053 23.701 17.512 1.00 44.03 892 TYR A C 1
ATOM 7078 O O . TYR A 1 892 ? -15.140 24.327 16.452 1.00 44.03 892 TYR A O 1
ATOM 7086 N N . ASP A 1 893 ? -16.123 23.393 18.250 1.00 36.72 893 ASP A N 1
ATOM 7087 C CA . ASP A 1 893 ? -17.503 23.668 17.830 1.00 36.72 893 ASP A CA 1
ATOM 7088 C C . ASP A 1 893 ? -17.783 25.180 17.750 1.00 36.72 893 ASP A C 1
ATOM 7090 O O . ASP A 1 893 ? -18.315 25.659 16.745 1.00 36.72 893 ASP A O 1
ATOM 7094 N N . ASN A 1 894 ? -17.312 25.964 18.732 1.00 37.78 894 ASN A N 1
ATOM 7095 C CA . ASN A 1 894 ? -17.383 27.433 18.694 1.00 37.78 894 ASN A CA 1
ATOM 7096 C C . ASN A 1 894 ? -16.666 28.019 17.459 1.00 37.78 894 ASN A C 1
ATOM 7098 O O . ASN A 1 894 ? -17.172 28.935 16.806 1.00 37.78 894 ASN A O 1
ATOM 7102 N N . ASN A 1 895 ? -15.497 27.477 17.094 1.00 38.16 895 ASN A N 1
ATOM 7103 C CA . ASN A 1 895 ? -14.785 27.885 15.879 1.00 38.16 895 ASN A CA 1
ATOM 7104 C C . ASN A 1 895 ? -15.535 27.482 14.594 1.00 38.16 895 ASN A C 1
ATOM 7106 O O . ASN A 1 895 ? -15.444 28.189 13.584 1.00 38.16 895 ASN A O 1
ATOM 7110 N N . LEU A 1 896 ? -16.285 26.379 14.604 1.00 37.94 896 LEU A N 1
ATOM 7111 C CA . LEU A 1 896 ? -17.109 25.938 13.476 1.00 37.94 896 LEU A CA 1
ATOM 7112 C C . LEU A 1 896 ? -18.324 26.850 13.261 1.00 37.94 896 LEU A C 1
ATOM 7114 O O . LEU A 1 896 ? -18.566 27.278 12.129 1.00 37.94 896 LEU A O 1
ATOM 7118 N N . GLU A 1 897 ? -19.040 27.220 14.327 1.00 40.34 897 GLU A N 1
ATOM 7119 C CA . GLU A 1 897 ? -20.133 28.198 14.244 1.00 40.34 897 GLU A CA 1
ATOM 7120 C C . GLU A 1 897 ? -19.639 29.559 13.734 1.00 40.34 897 GLU A C 1
ATOM 7122 O O . GLU A 1 897 ? -20.223 30.115 12.799 1.00 40.34 897 GLU A O 1
ATOM 7127 N N . PHE A 1 898 ? -18.520 30.061 14.268 1.00 37.91 898 PHE A N 1
ATOM 7128 C CA . PHE A 1 898 ? -17.949 31.350 13.866 1.00 37.91 898 PHE A CA 1
ATOM 7129 C C . PHE A 1 898 ? -17.592 31.397 12.368 1.00 37.91 898 PHE A C 1
ATOM 7131 O O . PHE A 1 898 ? -17.918 32.361 11.671 1.00 37.91 898 PHE A O 1
ATOM 7138 N N . ASN A 1 899 ? -16.987 30.331 11.830 1.00 36.81 899 ASN A N 1
ATOM 7139 C CA . ASN A 1 899 ? -16.679 30.247 10.398 1.00 36.81 899 ASN A CA 1
ATOM 7140 C C . ASN A 1 899 ? -17.944 30.129 9.525 1.00 36.81 899 ASN A C 1
ATOM 7142 O O . ASN A 1 899 ? -18.000 30.729 8.448 1.00 36.81 899 ASN A O 1
ATOM 7146 N N . ASN A 1 900 ? -18.980 29.419 9.983 1.00 38.97 900 ASN A N 1
ATOM 7147 C CA . ASN A 1 900 ? -20.247 29.307 9.254 1.00 38.97 900 ASN A CA 1
ATOM 7148 C C . ASN A 1 900 ? -21.017 30.642 9.202 1.00 38.97 900 ASN A C 1
ATOM 7150 O O . ASN A 1 900 ? -21.578 30.981 8.156 1.00 38.97 900 ASN A O 1
ATOM 7154 N N . GLN A 1 901 ? -20.985 31.449 10.270 1.00 38.91 901 GLN A N 1
ATOM 7155 C CA . GLN A 1 901 ? -21.590 32.789 10.276 1.00 38.91 901 GLN A CA 1
ATOM 7156 C C . GLN A 1 901 ? -20.933 33.739 9.256 1.00 38.91 901 GLN A C 1
ATOM 7158 O O . GLN A 1 901 ? -21.631 34.503 8.588 1.00 38.91 901 GLN A O 1
ATOM 7163 N N . ILE A 1 902 ? -19.610 33.666 9.067 1.00 41.00 902 ILE A N 1
ATOM 7164 C CA . ILE A 1 902 ? -18.893 34.474 8.059 1.00 41.00 902 ILE A CA 1
ATOM 7165 C C . ILE A 1 902 ? -19.334 34.110 6.629 1.00 41.00 902 ILE A C 1
ATOM 7167 O O . ILE A 1 902 ? -19.495 34.990 5.780 1.00 41.00 902 ILE A O 1
ATOM 7171 N N . ILE A 1 903 ? -19.571 32.822 6.359 1.00 40.62 903 ILE A N 1
ATOM 7172 C CA . ILE A 1 903 ? -20.023 32.343 5.043 1.00 40.62 903 ILE A CA 1
ATOM 7173 C C . ILE A 1 903 ? -21.452 32.822 4.745 1.00 40.62 903 ILE A C 1
ATOM 7175 O O . ILE A 1 903 ? -21.715 33.283 3.634 1.00 40.62 903 ILE A O 1
ATOM 7179 N N . LEU A 1 904 ? -22.357 32.770 5.729 1.00 39.41 904 LEU A N 1
ATOM 7180 C CA . LEU A 1 904 ? -23.750 33.212 5.575 1.00 39.41 904 LEU A CA 1
ATOM 7181 C C . LEU A 1 904 ? -23.893 34.737 5.423 1.00 39.41 904 LEU A C 1
ATOM 7183 O O . LEU A 1 904 ? -24.766 35.196 4.692 1.00 39.41 904 LEU A O 1
ATOM 7187 N N . ASN A 1 905 ? -23.013 35.523 6.050 1.00 32.81 905 ASN A N 1
ATOM 7188 C CA . ASN A 1 905 ? -23.055 36.990 6.012 1.00 32.81 905 ASN A CA 1
ATOM 7189 C C . ASN A 1 905 ? -22.349 37.624 4.793 1.00 32.81 905 ASN A C 1
ATOM 7191 O O . ASN A 1 905 ? -22.192 38.844 4.739 1.00 32.81 905 ASN A O 1
ATOM 7195 N N . THR A 1 906 ? -21.920 36.837 3.799 1.00 29.22 906 THR A N 1
ATOM 7196 C CA . THR A 1 906 ? -21.288 37.363 2.575 1.00 29.22 906 THR A CA 1
ATOM 7197 C C . THR A 1 906 ? -22.338 37.592 1.470 1.00 29.22 906 THR A C 1
ATOM 7199 O O . THR A 1 906 ? -22.819 36.616 0.891 1.00 29.22 906 THR A O 1
ATOM 7202 N N . PRO A 1 907 ? -22.701 38.844 1.114 1.00 27.94 907 PRO A N 1
ATOM 7203 C CA . PRO A 1 907 ? -23.764 39.102 0.142 1.00 27.94 907 PRO A CA 1
ATOM 7204 C C . PRO A 1 907 ? -23.373 38.675 -1.289 1.00 27.94 907 PRO A C 1
ATOM 7206 O O . PRO A 1 907 ? -22.224 38.869 -1.707 1.00 27.94 907 PRO A O 1
ATOM 7209 N N . PRO A 1 908 ? -24.314 38.129 -2.085 1.00 33.62 908 PRO A N 1
ATOM 7210 C CA . PRO A 1 908 ? -24.023 37.633 -3.425 1.00 33.62 908 PRO A CA 1
ATOM 7211 C C . PRO A 1 908 ? -23.708 38.780 -4.396 1.00 33.62 908 PRO A C 1
ATOM 7213 O O . PRO A 1 908 ? -24.536 39.655 -4.654 1.00 33.62 908 PRO A O 1
ATOM 7216 N N . LYS A 1 909 ? -22.515 38.753 -5.004 1.00 30.44 909 LYS A N 1
ATOM 7217 C CA . LYS A 1 909 ? -22.157 39.674 -6.093 1.00 30.44 909 LYS A CA 1
ATOM 7218 C C . LYS A 1 909 ? -22.920 39.319 -7.372 1.00 30.44 909 LYS A C 1
ATOM 7220 O O . LYS A 1 909 ? -22.452 38.511 -8.174 1.00 30.44 909 LYS A O 1
ATOM 7225 N N . ASN A 1 910 ? -24.068 39.965 -7.573 1.00 31.67 910 ASN A N 1
ATOM 7226 C CA . ASN A 1 910 ? -24.801 39.944 -8.839 1.00 31.67 910 ASN A CA 1
ATOM 7227 C C . ASN A 1 910 ? -23.879 40.340 -10.002 1.00 31.67 910 ASN A C 1
ATOM 7229 O O . ASN A 1 910 ? -23.279 41.415 -9.995 1.00 31.67 910 ASN A O 1
ATOM 7233 N N . ARG A 1 911 ? -23.782 39.470 -11.013 1.00 29.59 911 ARG A N 1
ATOM 7234 C CA . ARG A 1 911 ? -22.915 39.646 -12.187 1.00 29.59 911 ARG A CA 1
ATOM 7235 C C . ARG A 1 911 ? -23.744 39.643 -13.470 1.00 29.59 911 ARG A C 1
ATOM 7237 O O . ARG A 1 911 ? -23.611 38.752 -14.303 1.00 29.59 911 ARG A O 1
ATOM 7244 N N . TYR A 1 912 ? -24.625 40.632 -13.605 1.00 29.81 912 TYR A N 1
ATOM 7245 C CA . TYR A 1 912 ? -25.356 40.848 -14.853 1.00 29.81 912 TYR A CA 1
ATOM 7246 C C . TYR A 1 912 ? -24.414 41.364 -15.946 1.00 29.81 912 TYR A C 1
ATOM 7248 O O . TYR A 1 912 ? -23.555 42.211 -15.697 1.00 29.81 912 TYR A O 1
ATOM 7256 N N . HIS A 1 913 ? -24.571 40.832 -17.159 1.00 30.09 913 HIS A N 1
ATOM 7257 C CA . HIS A 1 913 ? -23.844 41.300 -18.335 1.00 30.09 913 HIS A CA 1
ATOM 7258 C C . HIS A 1 913 ? -24.259 42.730 -18.690 1.00 30.09 913 HIS A C 1
ATOM 7260 O O . HIS A 1 913 ? -25.448 43.045 -18.692 1.00 30.09 913 HIS A O 1
ATOM 7266 N N . LYS A 1 914 ? -23.288 43.560 -19.084 1.00 27.94 914 LYS A N 1
ATOM 7267 C CA . LYS A 1 914 ? -23.547 44.823 -19.777 1.00 27.94 914 LYS A CA 1
ATOM 7268 C C . LYS A 1 914 ? -23.055 44.702 -21.220 1.00 27.94 914 LYS A C 1
ATOM 7270 O O . LYS A 1 914 ? -21.857 44.755 -21.480 1.00 27.94 914 LYS A O 1
ATOM 7275 N N . LEU A 1 915 ? -23.992 44.461 -22.134 1.00 30.92 915 LEU A N 1
ATOM 7276 C CA . LEU A 1 915 ? -23.822 44.744 -23.561 1.00 30.92 915 LEU A CA 1
ATOM 7277 C C . LEU A 1 915 ? -24.190 46.214 -23.804 1.00 30.92 915 LEU A C 1
ATOM 7279 O O . LEU A 1 915 ? -24.999 46.765 -23.058 1.00 30.92 915 LEU A O 1
ATOM 7283 N N . THR A 1 916 ? -23.645 46.802 -24.873 1.00 29.30 916 THR A N 1
ATOM 7284 C CA . THR A 1 916 ? -23.742 48.232 -25.247 1.00 29.30 916 THR A CA 1
ATOM 7285 C C . THR A 1 916 ? -23.074 49.205 -24.249 1.00 29.30 916 THR A C 1
ATOM 7287 O O . THR A 1 916 ? -23.033 48.949 -23.046 1.00 29.30 916 THR A O 1
ATOM 7290 N N . SER A 1 917 ? -22.485 50.322 -24.685 1.00 26.95 917 SER A N 1
ATOM 7291 C CA . SER A 1 917 ? -22.393 50.914 -26.036 1.00 26.95 917 SER A CA 1
ATOM 7292 C C . SER A 1 917 ? -20.984 51.465 -26.309 1.00 26.95 917 SER A C 1
ATOM 7294 O O . SER A 1 917 ? -20.234 51.746 -25.378 1.00 26.95 917 SER A O 1
ATOM 7296 N N . GLN A 1 918 ? -20.638 51.649 -27.587 1.00 31.14 918 GLN A N 1
ATOM 7297 C CA . GLN A 1 918 ? -19.630 52.639 -27.985 1.00 31.14 918 GLN A CA 1
ATOM 7298 C C . GLN A 1 918 ? -20.286 54.027 -27.944 1.00 31.14 918 GLN A C 1
ATOM 7300 O O . GLN A 1 918 ? -21.412 54.132 -28.422 1.00 31.14 918 GLN A O 1
ATOM 7305 N N . GLN A 1 919 ? -19.597 55.053 -27.438 1.00 29.66 919 GLN A N 1
ATOM 7306 C CA . GLN A 1 919 ? -19.487 56.381 -28.069 1.00 29.66 919 GLN A CA 1
ATOM 7307 C C . GLN A 1 919 ? -18.618 57.332 -27.231 1.00 29.66 919 GLN A C 1
ATOM 7309 O O . GLN A 1 919 ? -18.654 57.264 -26.007 1.00 29.66 919 GLN A O 1
ATOM 7314 N N . GLU A 1 920 ? -17.931 58.215 -27.962 1.00 34.91 920 GLU A N 1
ATOM 7315 C CA . GLU A 1 920 ? -17.231 59.442 -27.545 1.00 34.91 920 GLU A CA 1
ATOM 7316 C C . GLU A 1 920 ? -15.972 59.335 -26.649 1.00 34.91 920 GLU A C 1
ATOM 7318 O O . GLU A 1 920 ? -15.929 58.600 -25.666 1.00 34.91 920 GLU A O 1
ATOM 7323 N N . ASP A 1 921 ? -14.966 60.103 -27.100 1.00 33.94 921 ASP A N 1
ATOM 7324 C CA . ASP A 1 921 ? -13.600 60.396 -26.615 1.00 33.94 921 ASP A CA 1
ATOM 7325 C C . ASP A 1 921 ? -12.668 59.231 -26.192 1.00 33.94 921 ASP A C 1
ATOM 7327 O O . ASP A 1 921 ? -12.554 58.909 -24.986 1.00 33.94 921 ASP A O 1
#

Nearest PDB structures (foldseek):
  9bir-assembly1_A  TM=8.106E-01  e=5.083E-27  Rattus norvegicus
  7pmy-assembly1_A  TM=9.452E-01  e=1.189E-23  Homo sapiens
  7nqk-assembly1_A  TM=7.919E-01  e=6.356E-22  Rattus norvegicus
  5dha-assembly1_A  TM=8.532E-01  e=2.638E-12  Homo sapiens
  6zsj-assembly1_A  TM=9.334E-01  e=8.608E-10  Homo sapiens

Foldseek 3Di:
DDDQDEAEEEEDFAPPLCSVLLVVCVAPVDHDPDDDFDDAWDWDWHFDQAPNDTHIYIYTYGGRDPDDDPSVLVSLAQHLEYEQTAEQQDPVRLVCSVVRCVSNVVHYLQYEYEHEDPVDDGPDDPVNSCVCVVSVYHYDYAYSNVRRCSVVRVNRSVVSSVVVVVDDDDDDDDDDDDDDDDDDDDDDDDDDDDDDDDDDDDDYDDDDDDDDDDDDDDDDDDDDDDDDDDDDDDDDDDDDDDDDDDDDDDDDDDDDDDDDDDDDDDDDDDDDDDDDDDDDDDDDDDDDDDDDDDDDDDDDPDDPVVVVLVVLVVVLLVVVVVVQPDVVLVVVLVVLVVVCVVDVPVPPVSVVVNLVSCPPPPVNSVSVVVNPPVVVPDDDDDPPPPVVVVVVVVVVVVVVVVPPVPVDDPVNAFPLLVLLLLLLLLLLLLVLLCLLCQLVCCCPVQVDDQLVSLLLSLLLLLLLLQLLVVLLQCCAAPQNLLRLLLVLLVLLLVLLVLQLQQFDAPSQYHDHNSGHCVSVVSSSVSNSNSNSNNVLRSLVQSLQSDDSNRNVCNVVSVVSSVVSNLNSNLCSLQVLVVCCVPPRSSRSSVSSSVSSVVSSVSSVVSVVRGDTDDHHDDLVVVLVLLVVQLVVQCVVCVPPDDPVPDDPDSSCSSVVPDPPLSSLLSVLLVLLLVLLPLLLLLLLLLSCCSRLQLVVLVQAAQDDDPDGHHSSSVSSLQSVLLVVVLVVCVVVPVVVCVVVVNDCALLNLLLVLLLLSLVLLVQVLVSLVVSVVDDGHPHHSCSNNVSSNSNSSSCSSNVVSSLVSLQPSRQPVCSSVSVSSNSSSSSSSSVVNSCCSVVVPDPGSSVVSNVSSVSSVVSSVVSVVSVVVRDRDDPVSRDDDPPPPVVVVVVVVVVVVVVVVVVVPDDDDDDDDDDDDDDDD

Secondary structure (DSSP, 8-state):
------EEEEEE--TTSSHHHHHHHHHH--------PPPSEEEEEEEEEETTEEEEEEEEEE--SS--TTHHHHHHTT-SEEEEEEETT-HHHHHTHHHHHHHHTTT-S-EEEEEE-TTS--SS-GGG-THHHHTT-EEEE-BTTTTBTHHHHHHHHHHHHHHTT-S-PPPPPP--------------------------------------------------------------------------------------------------------------------------PPP----HHHHHHHHHHHHHHHHHHHH-SSHHHHHHHHHHHHHHHH-GGGHHHHHHHHHHHTTT-HHHHHHHHHTTGGGSS-----TTSSHHHHHHHHHHHHHHHHTT-----TTSS-HHHHHHHHHHHHHHHHHHHHHHHHHHIIIIIS---HHHHHHHHHHHHHHHHHTHHHHHHHIIIII-HHHHHHHHHHHHHHHHHHHHHHTSTTTS-SSTTTS-THHHHHHHHHHHHHHHHHHHHHHHHHHTTS-GGGGGGHHHHHHHHHHHHHHHHHHHHHHHHHHHHHT-HHHHHHHHHHHHHHHHHHHHHTGGG---PPP---HHHHHHHHHHHHHHHHHHGGGTS-GGG--SSTTGGGGGTS-HHHHHHHHHHHHHHHHTTTHHHHHHHHGGGGTHHHHHHHSSB-EETTEEPPGGGGGGHHHHHHHHHHHHHIIIIIHHHHTTT----HHHHHHHHHHHHHHHHHHHHHHHHHHTTS-TT-SBGGGGHHHHHHHHHHHHHHHHHHHHHHHHSS-TTTHHHHHHHHHHHHHHHHHHHHHHHHHT--SSHHHHHHHHHHHHHHHHHHHHHHHHH--PPPTTTS-------HHHHHHHHHHHHHHHHHHHTS---------------